Protein AF-A0A963A2H8-F1 (afdb_monomer)

Radius of gyration: 40.2 Å; Cα contacts (8 Å, |Δi|>4): 1846; chains: 1; bounding box: 134×73×92 Å

Sequence (1102 aa):
MDSRSAWASALVEAYAADCPEALELALLLSPAVRLESALIRAMRLELLPGSGPWIESRLWYSPLVKSRNVASILLHQAVAEYLRDELSDRWRDSAQRSRLRTARMLMAEVHKNLSPALFLEEQVVWAAIAGDLDEINRELAPAVKALLQSNDRPGLASWAGQALLRLPENAFETEAGQALRLIAQGADESAVATSSSPDQVRDMTQLLSELPLVRIGVARRGSQLQLGTLSPSAPHLIPVPDTDPRLVDLQWEENGLVRRRRLSIPVGGRAETMVGTASIVLRNALGAAFQVPEFGRWAGGEADWIDLSIEVSRADRRIGFVWSHQGSQLVRRQIEYPEKALDLLFPSHFPSGFQEFDDFDRLMRFHETLSEGPPKSADLRLRLDPTVRRLPWEWLLFKSGLATRMVRVEGEGQRRWSSTAAEAIPNRALVAGFGAAPGDSVELVVKQLGEAGFEVALFAGGGGSDLFKRLYEEPWRFLHLSEHQNEVRAAQKQRAQTQSGDVSLRSRLILDEKHALGLKDLLQLRVPPELVVIHSWRTAGQGFADEWGYGLTQAGVAVVLVNDWFVEQPVANCFFDNFYQALRAGSTAAEAVVIARLETELKYPKLHSWAAFQLYGDGDYRLETPGESTVAEPAQRPTADPYGTLAITKLEARQVPEPGLYRLRTLPEFQLLPVTWEALTGDEPILLLIHAMASSTAAQFSDLWSARFRPQWQQISAYYGEHIYCFEHWGLSKTPVENALQLARALPRKARIHLLTLSSGGLMAELLCRAQRIVGPPIDAADLQALSGEQQQLLRQLGELLAQRQWSIDRFIRVACPLRGTNYPMRSKQLLGGVANVLRIVGGAINNVTLRLFEAIADPMKVPGLRAVDPGSPLIALLNRSDVVLDGDLSIVSGTFRADSLKGKLTAKFSGWMLENDNDLVVPTASMLGGSARRRGARCVHFEGGQINHFSYFSQADVVRTIVDRLLSDKAGPVWVPLPDERKPPPELVVLYAADPDDTDLVDQCAATLAPLENAGAVRLRFIASEQLDAPESRRSFATATLLVILVNAQLFDTKAALDELALLLPRSEAQGVHVLVVLDGDSGVDFPGSDDRIVQLTSSG

Nearest PDB structures (foldseek):
  8tl0-assembly1_C  TM=4.094E-01  e=6.162E-06  Haliangium ochraceum
  6nk7-assembly1_E  TM=7.023E-01  e=8.698E-01  Chikungunya virus
  6jo8-assembly3_E  TM=6.700E-01  e=1.298E+00  Chikungunya virus
  7wc2-assembly1_E  TM=5.816E-01  e=7.486E-01  Getah virus

Secondary structure (DSSP, 8-state):
--HHHHHHHHHHHHHHHH-HHHHHHHHHHTT-SSEEHHHHHHHHHHH-TTS-THHHHHHHTSTTEEEE-SSEEEE-HHHHHHHHHHHHHHHHSHHHHHHHHHHHHHHHHHTTTS-HHHHHHHHHHHHHHHT-HHHHHHHHHHHHHHHHH-TT-HHHHHHHHHHTTTS-GGGGGSHHHHHHHHHHH---TTS-SS---HHHHHHHHHHHTTSPEEEEEEEEETTEEEEES--TT-SEEEEEE--SSEEEEEEEEETTEEEEEEEEE-TT-EEEEE--SS-EEEEETTS-EEEEPPGGGTSS-----EEEEEEE-SS-TTEEEEEEEETTEEEEEEEEPPTTHHHHH--SS--SSTT-HHHHHHHHHHHHHTTT-S-TT--EEEEE-TTTTTS-HHHHHHHTT--S-EEE--SS---PPPGGGGGGS-SEEEEEEESSS--HHHHHHHHHHHHTT-EEEEEES--HHHHHHHHHHS--SEEEEEE-HHHHHHHHHHHHHS----GGGTTEEE-SSS-EEEHHHHTT-SS--SEEEEE----TTS-HHHHHHHHHHHTT-SEEEEESS---HHHHHHHHHHHHHHHHTT--HHHHHHHHHHHHHHH-TT--GGGGEEEEE-TT---PPTT--S------------TTHHHHHHHHHHH-SS-EEEEEE-SSS-EEEE-------SSPEEEEEEPPTT--HHHHHGGGGSTTTHHHHHHHHHHHTT-EEEEE--TTTS-HHHHHHHHHHHSPTT-EEEEEEETTHHHHHHHHHGGGBSSS-SS-HHHHHHS-THHHHHHHHHHHHHHHH--EEEEEEEES--TT-------TTTHHHHHHHHHHHH-TT-S---HHHHHHHSSGGGSHHHHTTSTT-HHHHHHT-TT-EE-S-EEEEEEEE---SHHHHHHHHHH-SS-SS-BSSSSBGGGGG-SSEETT--EEEEEEETT-STTTGGG-HHHHHHHHHHHH-SSPPTT-EEPP-TTSPPPEEEEEE---TT-HHHHHHHHHHHHHHHHTTS-EEEEEEGGG-S-HHHHHHTTT-SEEEEEES--TTTHHHHHHHHHHHS---TTS-EEE-----S----PPPP--TT-----TT-

Mean predicted aligned error: 23.07 Å

pLDDT: mean 70.12, std 19.98, range [23.11, 98.12]

Solvent-accessible surface area (backbone atoms only — not comparable to full-atom values): 61128 Å² total; per-residue (Å²): 133,57,78,62,54,58,51,28,52,53,51,50,54,56,44,40,76,75,39,51,70,33,43,54,53,48,38,74,48,33,57,52,92,64,44,32,64,66,53,56,50,48,52,38,59,73,77,37,68,90,59,63,78,64,38,59,56,49,44,72,71,30,89,61,42,67,48,74,62,99,64,36,39,34,62,31,65,55,45,28,50,56,30,38,55,54,47,24,59,42,45,69,37,76,87,45,32,62,60,52,51,51,47,54,51,53,50,49,64,71,42,67,82,49,58,72,69,59,44,47,50,34,52,38,38,51,23,49,37,68,68,37,59,66,56,31,28,62,67,38,35,63,55,42,49,48,57,73,74,39,100,81,50,45,48,54,53,57,42,38,43,53,41,66,78,68,56,57,74,71,47,46,77,25,70,31,29,40,50,38,47,56,71,41,57,78,73,76,98,80,80,84,87,73,88,76,57,78,67,60,57,54,56,52,27,56,65,47,49,74,44,63,68,41,74,29,27,42,46,52,62,71,40,32,42,36,36,23,66,60,64,86,85,45,87,39,70,47,72,26,45,69,44,85,52,26,50,35,38,37,34,34,48,56,97,94,40,82,45,74,49,78,43,66,22,46,80,87,28,64,35,74,47,82,52,53,56,44,47,33,39,37,22,28,72,70,68,54,61,47,59,46,75,35,45,90,57,55,80,82,50,78,84,76,62,29,50,40,34,43,41,64,38,90,89,45,76,42,38,33,36,43,34,40,54,62,81,97,42,79,46,79,42,82,42,79,47,55,97,55,48,59,70,69,74,53,50,95,61,43,69,83,58,102,73,57,69,70,62,52,57,54,54,49,56,53,47,65,73,47,73,86,54,77,69,78,70,54,36,35,33,40,30,59,33,84,89,57,54,63,53,61,56,72,40,54,44,35,74,73,57,39,80,46,39,50,23,38,46,94,71,87,80,76,78,74,81,58,72,85,63,57,82,78,53,57,65,26,27,40,40,35,31,30,34,96,60,62,53,78,54,57,59,51,47,48,52,54,44,40,77,56,69,31,54,61,48,79,43,59,56,68,59,37,72,56,52,53,49,58,61,72,70,53,69,37,37,29,39,39,43,34,49,38,66,66,54,51,51,50,54,52,56,54,48,77,72,41,96,68,86,64,68,75,64,74,65,29,50,65,34,49,102,87,32,64,53,39,62,72,60,64,72,64,42,95,50,63,28,47,37,40,38,41,45,47,73,39,52,34,64,72,46,45,27,57,53,47,28,52,52,40,35,76,66,58,22,40,27,26,40,26,32,36,21,51,50,56,67,72,52,46,40,47,25,50,55,42,25,51,52,29,26,70,70,55,32,26,51,17,51,10,49,44,49,12,48,53,56,34,36,54,77,32,76,90,55,70,42,71,47,29,57,44,43,21,41,49,41,77,45,56,67,82,59,96,86,80,86,73,98,68,79,90,72,81,71,83,76,70,83,60,82,36,51,65,43,40,44,58,52,39,38,70,66,32,71,70,64,43,63,25,33,58,40,66,71,99,52,78,46,79,37,81,66,72,86,65,82,76,87,62,94,63,55,32,38,38,38,28,42,35,53,75,37,28,59,69,67,67,49,43,48,43,66,27,88,90,31,35,73,63,34,51,52,52,44,68,73,38,52,85,38,31,32,34,49,36,56,59,35,39,64,33,36,53,58,57,54,34,38,54,51,61,70,71,51,65,68,57,37,37,34,30,40,42,22,34,24,59,25,29,57,23,50,54,59,60,47,26,50,35,34,73,77,69,61,51,54,47,74,68,58,42,66,54,39,64,72,69,60,22,53,47,45,50,54,34,26,57,48,38,69,71,32,61,52,43,54,66,38,35,40,35,31,51,19,40,36,53,18,39,90,75,79,92,52,88,82,58,54,68,62,51,56,55,45,50,57,62,70,46,35,99,80,71,82,64,71,49,70,58,46,51,59,38,56,74,42,47,75,74,28,45,24,52,28,49,36,26,53,85,19,48,61,27,52,57,46,44,36,85,90,44,43,23,66,43,44,41,38,31,43,34,38,26,47,32,64,82,39,78,69,19,43,49,52,52,66,76,58,75,78,67,76,94,55,68,17,15,80,74,38,41,32,77,14,35,72,50,46,53,45,30,78,85,47,36,26,34,34,80,44,74,31,56,71,36,33,78,88,31,51,54,72,32,70,69,51,42,50,54,50,50,53,47,74,76,38,95,61,77,57,90,75,50,39,77,50,81,69,81,86,58,71,48,30,36,38,38,35,38,30,49,80,50,88,86,47,54,66,57,53,52,51,49,49,65,62,47,42,64,45,38,76,68,56,63,32,39,78,44,80,43,48,47,82,75,53,94,47,74,68,61,48,62,73,44,75,81,45,50,31,37,41,31,42,41,79,60,57,83,82,68,42,54,65,55,47,56,49,48,69,68,61,56,81,91,58,91,87,57,51,68,46,45,38,45,43,47,83,51,93,71,92,74,84,78,85,83,88,58,100,48,61,49,81,42,43,86,88,106

Structure (mmCIF, N/CA/C/O backbone):
data_AF-A0A963A2H8-F1
#
_entry.id   AF-A0A963A2H8-F1
#
loop_
_atom_site.group_PDB
_atom_site.id
_atom_site.type_symbol
_atom_site.label_atom_id
_atom_site.label_alt_id
_atom_site.label_comp_id
_atom_site.label_asym_id
_atom_site.label_entity_id
_atom_site.label_seq_id
_atom_site.pdbx_PDB_ins_code
_atom_site.Cartn_x
_atom_site.Cartn_y
_atom_site.Cartn_z
_atom_site.occupancy
_atom_site.B_iso_or_equiv
_atom_site.auth_seq_id
_atom_site.auth_comp_id
_atom_site.auth_asym_id
_atom_site.auth_atom_id
_atom_site.pdbx_PDB_model_num
ATOM 1 N N . MET A 1 1 ? -2.922 41.765 8.986 1.00 43.44 1 MET A N 1
ATOM 2 C CA . MET A 1 1 ? -3.018 40.815 10.111 1.00 43.44 1 MET A CA 1
ATOM 3 C C . MET A 1 1 ? -4.083 39.798 9.774 1.00 43.44 1 MET A C 1
ATOM 5 O O . MET A 1 1 ? -5.186 40.192 9.413 1.00 43.44 1 MET A O 1
ATOM 9 N N . ASP A 1 2 ? -3.719 38.521 9.798 1.00 56.72 2 ASP A N 1
ATOM 10 C CA . ASP A 1 2 ? -4.618 37.417 9.474 1.00 56.72 2 ASP A CA 1
ATOM 11 C C . ASP A 1 2 ? -5.727 37.293 10.539 1.00 56.72 2 ASP A C 1
ATOM 13 O O . ASP A 1 2 ? -5.481 37.509 11.728 1.00 56.72 2 ASP A O 1
ATOM 17 N N . SER A 1 3 ? -6.953 36.955 10.133 1.00 62.19 3 SER A N 1
ATOM 18 C CA . SER A 1 3 ? -8.144 36.936 11.012 1.00 62.19 3 SER A CA 1
ATOM 19 C C . SER A 1 3 ? -7.983 36.042 12.255 1.00 62.19 3 SER A C 1
ATOM 21 O O . SER A 1 3 ? -8.581 36.301 13.300 1.00 62.19 3 SER A O 1
ATOM 23 N N . ARG A 1 4 ? -7.128 35.014 12.163 1.00 66.25 4 ARG A N 1
ATOM 24 C CA . ARG A 1 4 ? -6.792 34.092 13.260 1.00 66.25 4 ARG A CA 1
ATOM 25 C C . ARG A 1 4 ? -5.869 34.705 14.315 1.00 66.25 4 ARG A C 1
ATOM 27 O O . ARG A 1 4 ? -6.053 34.424 15.495 1.00 66.25 4 ARG A O 1
ATOM 34 N N . SER A 1 5 ? -4.915 35.539 13.904 1.00 73.25 5 SER A N 1
ATOM 35 C CA . SER A 1 5 ? -3.962 36.199 14.809 1.00 73.25 5 SER A CA 1
ATOM 36 C C . SER A 1 5 ? -4.667 37.253 15.673 1.00 73.25 5 SER A C 1
ATOM 38 O O . SER A 1 5 ? -4.484 37.284 16.887 1.00 73.25 5 SER A O 1
ATOM 40 N N . ALA A 1 6 ? -5.584 38.024 15.076 1.00 79.50 6 ALA A N 1
ATOM 41 C CA . ALA A 1 6 ? -6.393 39.007 15.799 1.00 79.50 6 ALA A CA 1
ATOM 42 C C . ALA A 1 6 ? -7.320 38.365 16.850 1.00 79.50 6 ALA A C 1
ATOM 44 O O . ALA A 1 6 ? -7.476 38.893 17.948 1.00 79.50 6 ALA A O 1
ATOM 45 N N . TRP A 1 7 ? -7.908 37.202 16.543 1.00 90.44 7 TRP A N 1
ATOM 46 C CA . TRP A 1 7 ? -8.712 36.445 17.508 1.00 90.44 7 TRP A CA 1
ATOM 47 C C . TRP A 1 7 ? -7.876 35.920 18.682 1.00 90.44 7 TRP A C 1
ATOM 49 O O . TRP A 1 7 ? -8.311 36.023 19.827 1.00 90.44 7 TRP A O 1
ATOM 59 N N . ALA A 1 8 ? -6.689 35.368 18.408 1.00 88.44 8 ALA A N 1
ATOM 60 C CA . ALA A 1 8 ? -5.819 34.822 19.446 1.00 88.44 8 ALA A CA 1
ATOM 61 C C . ALA A 1 8 ? -5.324 35.918 20.399 1.00 88.44 8 ALA A C 1
ATOM 63 O O . ALA A 1 8 ? -5.424 35.745 21.611 1.00 88.44 8 ALA A O 1
ATOM 64 N N . SER A 1 9 ? -4.882 37.056 19.856 1.00 88.81 9 SER A N 1
ATOM 65 C CA . SER A 1 9 ? -4.494 38.240 20.633 1.00 88.81 9 SER A CA 1
ATOM 66 C C . SER A 1 9 ? -5.645 38.732 21.517 1.00 88.81 9 SER A C 1
ATOM 68 O O . SER A 1 9 ? -5.486 38.792 22.734 1.00 88.81 9 SER A O 1
ATOM 70 N N . ALA A 1 10 ? -6.842 38.947 20.957 1.00 89.12 10 ALA A N 1
ATOM 71 C CA . ALA A 1 10 ? -8.003 39.391 21.734 1.00 89.12 10 ALA A CA 1
ATOM 72 C C . ALA A 1 10 ? -8.410 38.392 22.833 1.00 89.12 10 ALA A C 1
ATOM 74 O O . ALA A 1 10 ? -8.820 38.787 23.925 1.00 89.12 10 ALA A O 1
ATOM 75 N N . LEU A 1 11 ? -8.296 37.087 22.563 1.00 91.12 11 LEU A N 1
ATOM 76 C CA . LEU A 1 11 ? -8.595 36.046 23.542 1.00 91.12 11 LEU A CA 1
ATOM 77 C C . LEU A 1 11 ? -7.567 36.013 24.679 1.00 91.12 11 LEU A C 1
ATOM 79 O O . LEU A 1 11 ? -7.945 35.856 25.841 1.00 91.12 11 LEU A O 1
ATOM 83 N N . VAL A 1 12 ? -6.283 36.156 24.347 1.00 92.81 12 VAL A N 1
ATOM 84 C CA . VAL A 1 12 ? -5.193 36.213 25.324 1.00 92.81 12 VAL A CA 1
ATOM 85 C C . VAL A 1 12 ? -5.317 37.465 26.187 1.00 92.81 12 VAL A C 1
ATOM 87 O O . VAL A 1 12 ? -5.252 37.344 27.404 1.00 92.81 12 VAL A O 1
ATOM 90 N N . GLU A 1 13 ? -5.590 38.631 25.601 1.00 90.50 13 GLU A N 1
ATOM 91 C CA . GLU A 1 13 ? -5.810 39.888 26.332 1.00 90.50 13 GLU A CA 1
ATOM 92 C C . GLU A 1 13 ? -7.027 39.812 27.265 1.00 90.50 13 GLU A C 1
ATOM 94 O O . GLU A 1 13 ? -6.946 40.194 28.435 1.00 90.50 13 GLU A O 1
ATOM 99 N N . ALA A 1 14 ? -8.144 39.252 26.788 1.00 88.06 14 ALA A N 1
ATOM 100 C CA . ALA A 1 14 ? -9.333 39.045 27.611 1.00 88.06 14 ALA A CA 1
ATOM 101 C C . ALA A 1 14 ? -9.063 38.088 28.783 1.00 88.06 14 ALA A C 1
ATOM 103 O O . ALA A 1 14 ? -9.535 38.316 29.897 1.00 88.06 14 ALA A O 1
ATOM 104 N N . TYR A 1 15 ? -8.283 37.028 28.552 1.00 90.44 15 TYR A N 1
ATOM 105 C CA . TYR A 1 15 ? -7.904 36.086 29.604 1.00 90.44 15 TYR A CA 1
ATOM 106 C C . TYR A 1 15 ? -6.862 36.675 30.572 1.00 90.44 15 TYR A C 1
ATOM 108 O O . TYR A 1 15 ? -6.926 36.403 31.771 1.00 90.44 15 TYR A O 1
ATOM 116 N N . ALA A 1 16 ? -5.953 37.528 30.086 1.00 89.00 16 ALA A N 1
ATOM 117 C CA . ALA A 1 16 ? -4.972 38.254 30.895 1.00 89.00 16 ALA A CA 1
ATOM 118 C C . ALA A 1 16 ? -5.648 39.147 31.941 1.00 89.00 16 ALA A C 1
ATOM 120 O O . ALA A 1 16 ? -5.208 39.195 33.089 1.00 89.00 16 ALA A O 1
ATOM 121 N N . ALA A 1 17 ? -6.731 39.826 31.546 1.00 86.69 17 ALA A N 1
ATOM 122 C CA . ALA A 1 17 ? -7.501 40.703 32.423 1.00 86.69 17 ALA A CA 1
ATOM 123 C C . ALA A 1 17 ? -8.243 39.942 33.539 1.00 86.69 17 ALA A C 1
ATOM 125 O O . ALA A 1 17 ? -8.457 40.495 34.616 1.00 86.69 17 ALA A O 1
ATOM 126 N N . ASP A 1 18 ? -8.626 38.686 33.293 1.00 86.56 18 ASP A N 1
ATOM 127 C CA . ASP A 1 18 ? -9.339 37.836 34.255 1.00 86.56 18 ASP A CA 1
ATOM 128 C C . ASP A 1 18 ? -8.383 37.084 35.196 1.00 86.56 18 ASP A C 1
ATOM 130 O O . ASP A 1 18 ? -8.600 37.035 36.407 1.00 86.56 18 ASP A O 1
ATOM 134 N N . CYS A 1 19 ? -7.315 36.479 34.665 1.00 87.19 19 CYS A N 1
ATOM 135 C CA . CYS A 1 19 ? -6.387 35.682 35.466 1.00 87.19 19 CYS A CA 1
ATOM 136 C C . CYS A 1 19 ? -4.940 35.738 34.934 1.00 87.19 19 CYS A C 1
ATOM 138 O O . CYS A 1 19 ? -4.497 34.815 34.239 1.00 87.19 19 CYS A O 1
ATOM 140 N N . PRO A 1 20 ? -4.160 36.773 35.305 1.00 89.88 20 PRO A N 1
ATOM 141 C CA . PRO A 1 20 ? -2.800 36.963 34.794 1.00 89.88 20 PRO A CA 1
ATOM 142 C C . PRO A 1 20 ? -1.844 35.835 35.214 1.00 89.88 20 PRO A C 1
ATOM 144 O O . PRO A 1 20 ? -0.957 35.452 34.457 1.00 89.88 20 PRO A O 1
ATOM 147 N N . GLU A 1 21 ? -2.053 35.232 36.386 1.00 89.00 21 GLU A N 1
ATOM 148 C CA . GLU A 1 21 ? -1.226 34.131 36.899 1.00 89.00 21 GLU A CA 1
ATOM 149 C C . GLU A 1 21 ? -1.418 32.828 36.104 1.00 89.00 21 GLU A C 1
ATOM 151 O O . GLU A 1 21 ? -0.457 32.103 35.843 1.00 89.00 21 GLU A O 1
ATOM 156 N N . ALA A 1 22 ? -2.652 32.528 35.683 1.00 90.25 22 ALA A N 1
ATOM 157 C CA . ALA A 1 22 ? -2.928 31.371 34.833 1.00 90.25 22 ALA A CA 1
ATOM 158 C C . ALA A 1 22 ? -2.451 31.599 33.391 1.00 90.25 22 ALA A C 1
ATOM 160 O O . ALA A 1 22 ? -2.095 30.635 32.712 1.00 90.25 22 ALA A O 1
ATOM 161 N N . LEU A 1 23 ? -2.425 32.855 32.932 1.00 94.12 23 LEU A N 1
ATOM 162 C CA . LEU A 1 23 ? -1.832 33.212 31.648 1.00 94.12 23 LEU A CA 1
ATOM 163 C C . LEU A 1 23 ? -0.307 33.063 31.668 1.00 94.12 23 LEU A C 1
ATOM 165 O O . LEU A 1 23 ? 0.247 32.490 30.738 1.00 94.12 23 LEU A O 1
ATOM 169 N N . GLU A 1 24 ? 0.364 33.488 32.739 1.00 94.12 24 GLU A N 1
ATOM 170 C CA . GLU A 1 24 ? 1.809 33.283 32.912 1.00 94.12 24 GLU A CA 1
ATOM 171 C C . GLU A 1 24 ? 2.165 31.784 32.912 1.00 94.12 24 GLU A C 1
ATOM 173 O O . GLU A 1 24 ? 3.164 31.372 32.323 1.00 94.12 24 GLU A O 1
ATOM 178 N N . LEU A 1 25 ? 1.315 30.936 33.503 1.00 95.25 25 LEU A N 1
ATOM 179 C CA . LEU A 1 25 ? 1.466 29.482 33.416 1.00 95.25 25 LEU A CA 1
ATOM 180 C C . LEU A 1 25 ? 1.264 28.967 31.979 1.00 95.25 25 LEU A C 1
ATOM 182 O O . LEU A 1 25 ? 2.041 28.133 31.521 1.00 95.25 25 LEU A O 1
ATOM 186 N N . ALA A 1 26 ? 0.261 29.469 31.250 1.00 95.56 26 ALA A N 1
ATOM 187 C CA . ALA A 1 26 ? 0.033 29.116 29.846 1.00 95.56 26 ALA A CA 1
ATOM 188 C C . ALA A 1 26 ? 1.203 29.535 28.941 1.00 95.56 26 ALA A C 1
ATOM 190 O O . ALA A 1 26 ? 1.585 28.779 28.049 1.00 95.56 26 ALA A O 1
ATOM 191 N N . LEU A 1 27 ? 1.788 30.708 29.204 1.00 95.38 27 LEU A N 1
ATOM 192 C CA . LEU A 1 27 ? 2.953 31.242 28.508 1.00 95.38 27 LEU A CA 1
ATOM 193 C C . LEU A 1 27 ? 4.127 30.260 28.613 1.00 95.38 27 LEU A C 1
ATOM 195 O O . LEU A 1 27 ? 4.607 29.783 27.589 1.00 95.38 27 LEU A O 1
ATOM 199 N N . LEU A 1 28 ? 4.515 29.879 29.836 1.00 95.19 28 LEU A N 1
ATOM 200 C CA . LEU A 1 28 ? 5.621 28.943 30.104 1.00 95.19 28 LEU A CA 1
ATOM 201 C C . LEU A 1 28 ? 5.400 27.543 29.506 1.00 95.19 28 LEU A C 1
ATOM 203 O O . LEU A 1 28 ? 6.358 26.826 29.222 1.00 95.19 28 LEU A O 1
ATOM 207 N N . LEU A 1 29 ? 4.140 27.153 29.322 1.00 95.69 29 LEU A N 1
ATOM 208 C CA . LEU A 1 29 ? 3.729 25.860 28.780 1.00 95.69 29 LEU A CA 1
ATOM 209 C C . LEU A 1 29 ? 3.555 25.857 27.252 1.00 95.69 29 LEU A C 1
ATOM 211 O O . LEU A 1 29 ? 3.497 24.785 26.653 1.00 95.69 29 LEU A O 1
ATOM 215 N N . SER A 1 30 ? 3.494 27.024 26.606 1.00 94.69 30 SER A N 1
ATOM 216 C CA . SER A 1 30 ? 3.253 27.155 25.161 1.00 94.69 30 SER A CA 1
ATOM 217 C C . SER A 1 30 ? 4.242 26.416 24.233 1.00 94.69 30 SER A C 1
ATOM 219 O O . SER A 1 30 ? 3.829 26.058 23.121 1.00 94.69 30 SER A O 1
ATOM 221 N N . PRO A 1 31 ? 5.502 26.117 24.628 1.00 94.00 31 PRO A N 1
ATOM 222 C CA . PRO A 1 31 ? 6.410 25.313 23.803 1.00 94.00 31 PRO A CA 1
ATOM 223 C C . PRO A 1 31 ? 6.055 23.822 23.725 1.00 94.00 31 PRO A C 1
ATOM 225 O O . PRO A 1 31 ? 6.492 23.150 22.795 1.00 94.00 31 PRO A O 1
ATOM 228 N N . ALA A 1 32 ? 5.265 23.302 24.669 1.00 91.12 32 ALA A N 1
ATOM 229 C CA . ALA A 1 32 ? 4.983 21.874 24.767 1.00 91.12 32 ALA A CA 1
ATOM 230 C C . ALA A 1 32 ? 4.028 21.379 23.669 1.00 91.12 32 ALA A C 1
ATOM 232 O O . ALA A 1 32 ? 3.072 22.064 23.288 1.00 91.12 32 ALA A O 1
ATOM 233 N N . VAL A 1 33 ? 4.228 20.139 23.212 1.00 85.31 33 VAL A N 1
ATOM 234 C CA . VAL A 1 33 ? 3.329 19.488 22.236 1.00 85.31 33 VAL A CA 1
ATOM 235 C C . VAL A 1 33 ? 2.021 19.000 22.869 1.00 85.31 33 VAL A C 1
ATOM 237 O O . VAL A 1 33 ? 1.014 18.821 22.177 1.00 85.31 33 VAL A O 1
ATOM 240 N N . ARG A 1 34 ? 2.023 18.779 24.188 1.00 84.88 34 ARG A N 1
ATOM 241 C CA . ARG A 1 34 ? 0.884 18.342 25.000 1.00 84.88 34 ARG A CA 1
ATOM 242 C C . ARG A 1 34 ? 1.064 18.835 26.436 1.00 84.88 34 ARG A C 1
ATOM 244 O O . ARG A 1 34 ? 2.189 18.958 26.898 1.00 84.88 34 ARG A O 1
ATOM 251 N N . LEU A 1 35 ? -0.044 19.135 27.120 1.00 91.19 35 LEU A N 1
ATOM 252 C CA . LEU A 1 35 ? -0.031 19.634 28.497 1.00 91.19 35 LEU A CA 1
ATOM 253 C C . LEU A 1 35 ? -0.692 18.638 29.455 1.00 91.19 35 LEU A C 1
ATOM 255 O O . LEU A 1 35 ? -1.909 18.656 29.650 1.00 91.19 35 LEU A O 1
ATOM 259 N N . GLU A 1 36 ? 0.102 17.755 30.049 1.00 90.56 36 GLU A N 1
ATOM 260 C CA . GLU A 1 36 ? -0.312 16.829 31.101 1.00 90.56 36 GLU A CA 1
ATOM 261 C C . GLU A 1 36 ? -0.424 17.531 32.454 1.00 90.56 36 GLU A C 1
ATOM 263 O O . GLU A 1 36 ? 0.315 18.469 32.761 1.00 90.56 36 GLU A O 1
ATOM 268 N N . SER A 1 37 ? -1.279 17.003 33.333 1.00 89.94 37 SER A N 1
ATOM 269 C CA . SER A 1 37 ? -1.404 17.500 34.710 1.00 89.94 37 SER A CA 1
ATOM 270 C C . SER A 1 37 ? -0.058 17.531 35.447 1.00 89.94 37 SER A C 1
ATOM 272 O O . SER A 1 37 ? 0.183 18.441 36.235 1.00 89.94 37 SER A O 1
ATOM 274 N N . ALA A 1 38 ? 0.836 16.575 35.163 1.00 90.00 38 ALA A N 1
ATOM 275 C CA . ALA A 1 38 ? 2.179 16.521 35.739 1.00 90.00 38 ALA A CA 1
ATOM 276 C C . ALA A 1 38 ? 3.066 17.693 35.284 1.00 90.00 38 ALA A C 1
ATOM 278 O O . ALA A 1 38 ? 3.692 18.329 36.129 1.00 90.00 38 ALA A O 1
ATOM 279 N N . LEU A 1 39 ? 3.076 18.020 33.986 1.00 94.38 39 LEU A N 1
ATOM 280 C CA . LEU A 1 39 ? 3.848 19.146 33.454 1.00 94.38 39 LEU A CA 1
ATOM 281 C C . LEU A 1 39 ? 3.300 20.481 33.969 1.00 94.38 39 LEU A C 1
ATOM 283 O O . LEU A 1 39 ? 4.063 21.322 34.436 1.00 94.38 39 LEU A O 1
ATOM 287 N N . ILE A 1 40 ? 1.975 20.650 33.948 1.00 94.56 40 ILE A N 1
ATOM 288 C CA . ILE A 1 40 ? 1.304 21.858 34.451 1.00 94.56 40 ILE A CA 1
ATOM 289 C C . ILE A 1 40 ? 1.648 22.080 35.932 1.00 94.56 40 ILE A C 1
ATOM 291 O O . ILE A 1 40 ? 2.029 23.182 36.333 1.00 94.56 40 ILE A O 1
ATOM 295 N N . ARG A 1 41 ? 1.560 21.017 36.743 1.00 93.31 41 ARG A N 1
ATOM 296 C CA . ARG A 1 41 ? 1.894 21.038 38.173 1.00 93.31 41 ARG A CA 1
ATOM 297 C C . ARG A 1 41 ? 3.364 21.363 38.407 1.00 93.31 41 ARG A C 1
ATOM 299 O O . ARG A 1 41 ? 3.655 22.189 39.270 1.00 93.31 41 ARG A O 1
ATOM 306 N N . ALA A 1 42 ? 4.270 20.723 37.668 1.00 94.44 42 ALA A N 1
ATOM 307 C CA . ALA A 1 42 ? 5.705 20.948 37.787 1.00 94.44 42 ALA A CA 1
ATOM 308 C C . ALA A 1 42 ? 6.053 22.404 37.453 1.00 94.44 42 ALA A C 1
ATOM 310 O O . ALA A 1 42 ? 6.685 23.083 38.260 1.00 94.44 42 ALA A O 1
ATOM 311 N N . MET A 1 43 ? 5.562 22.910 36.317 1.00 95.62 43 MET A N 1
ATOM 312 C CA . MET A 1 43 ? 5.825 24.278 35.868 1.00 95.62 43 MET A CA 1
ATOM 313 C C . MET A 1 43 ? 5.306 25.312 36.871 1.00 95.62 43 MET A C 1
ATOM 315 O O . MET A 1 43 ? 6.000 26.283 37.177 1.00 95.62 43 MET A O 1
ATOM 319 N N . ARG A 1 44 ? 4.122 25.075 37.456 1.00 95.44 44 ARG A N 1
ATOM 320 C CA . ARG A 1 44 ? 3.590 25.928 38.523 1.00 95.44 44 ARG A CA 1
ATOM 321 C C . ARG A 1 44 ? 4.474 25.906 39.768 1.00 95.44 44 ARG A C 1
ATOM 323 O O . ARG A 1 44 ? 4.801 26.965 40.290 1.00 95.44 44 ARG A O 1
ATOM 330 N N . LEU A 1 45 ? 4.808 24.721 40.279 1.00 94.56 45 LEU A N 1
ATOM 331 C CA . LEU A 1 45 ? 5.557 24.589 41.531 1.00 94.56 45 LEU A CA 1
ATOM 332 C C . LEU A 1 45 ? 6.934 25.249 41.446 1.00 94.56 45 LEU A C 1
ATOM 334 O O . LEU A 1 45 ? 7.332 25.919 42.395 1.00 94.56 45 LEU A O 1
ATOM 338 N N . GLU A 1 46 ? 7.616 25.087 40.315 1.00 94.88 46 GLU A N 1
ATOM 339 C CA . GLU A 1 46 ? 8.990 25.557 40.149 1.00 94.88 46 GLU A CA 1
ATOM 340 C C . GLU A 1 46 ? 9.062 27.045 39.780 1.00 94.88 46 GLU A C 1
ATOM 342 O O . GLU A 1 46 ? 9.861 27.796 40.335 1.00 94.88 46 GLU A O 1
ATOM 347 N N . LEU A 1 47 ? 8.217 27.503 38.850 1.00 93.62 47 LEU A N 1
ATOM 348 C CA . LEU A 1 47 ? 8.342 28.846 38.266 1.00 93.62 47 LEU A CA 1
ATOM 349 C C . LEU A 1 47 ? 7.294 29.842 38.758 1.00 93.62 47 LEU A C 1
ATOM 351 O O . LEU A 1 47 ? 7.418 31.038 38.475 1.00 93.62 47 LEU A O 1
ATOM 355 N N . LEU A 1 48 ? 6.274 29.366 39.476 1.00 92.00 48 LEU A N 1
ATOM 356 C CA . LEU A 1 48 ? 5.200 30.161 40.073 1.00 92.00 48 LEU A CA 1
ATOM 357 C C . LEU A 1 48 ? 4.895 29.698 41.517 1.00 92.00 48 LEU A C 1
ATOM 359 O O . LEU A 1 48 ? 3.729 29.445 41.841 1.00 92.00 48 LEU A O 1
ATOM 363 N N . PRO A 1 49 ? 5.891 29.598 42.421 1.00 84.56 49 PRO A N 1
ATOM 364 C CA . PRO A 1 49 ? 5.710 29.001 43.751 1.00 84.56 49 PRO A CA 1
ATOM 365 C C . PRO A 1 49 ? 4.693 29.740 44.640 1.00 84.56 49 PRO A C 1
ATOM 367 O O . PRO A 1 49 ? 4.116 29.135 45.541 1.00 84.56 49 PRO A O 1
ATOM 370 N N . GLY A 1 50 ? 4.431 31.027 44.375 1.00 82.62 50 GLY A N 1
ATOM 371 C CA . GLY A 1 50 ? 3.413 31.828 45.069 1.00 82.62 50 GLY A CA 1
ATOM 372 C C . GLY A 1 50 ? 1.976 31.637 44.564 1.00 82.62 50 GLY A C 1
ATOM 373 O O . GLY A 1 50 ? 1.049 32.168 45.167 1.00 82.62 50 GLY A O 1
ATOM 374 N N . SER A 1 51 ? 1.773 30.889 43.475 1.00 88.94 51 SER A N 1
ATOM 375 C CA . SER A 1 51 ? 0.453 30.695 42.867 1.00 88.94 51 SER A CA 1
ATOM 376 C C . SER A 1 51 ? -0.311 29.512 43.473 1.00 88.94 51 SER A C 1
ATOM 378 O O . SER A 1 51 ? 0.248 28.444 43.756 1.00 88.94 51 SER A O 1
ATOM 380 N N . GLY A 1 52 ? -1.623 29.680 43.655 1.00 88.75 52 GLY A N 1
ATOM 381 C CA . GLY A 1 52 ? -2.484 28.636 44.211 1.00 88.75 52 GLY A CA 1
ATOM 382 C C . GLY A 1 52 ? -2.753 27.488 43.221 1.00 88.75 52 GLY A C 1
ATOM 383 O O . GLY A 1 52 ? -2.803 27.722 42.017 1.00 88.75 52 GLY A O 1
ATOM 384 N N . PRO A 1 53 ? -3.024 26.247 43.680 1.00 87.88 53 PRO A N 1
ATOM 385 C CA . PRO A 1 53 ? -3.326 25.109 42.794 1.00 87.88 53 PRO A CA 1
ATOM 386 C C . PRO A 1 53 ? -4.531 25.331 41.866 1.00 87.88 53 PRO A C 1
ATOM 388 O O . PRO A 1 53 ? -4.683 24.644 40.859 1.00 87.88 53 PRO A O 1
ATOM 391 N N . TRP A 1 54 ? -5.394 26.291 42.208 1.00 90.62 54 TRP A N 1
ATOM 392 C CA . TRP A 1 54 ? -6.567 26.664 41.428 1.00 90.62 54 TRP A CA 1
ATOM 393 C C . TRP A 1 54 ? -6.211 27.204 40.034 1.00 90.62 54 TRP A C 1
ATOM 395 O O . TRP A 1 54 ? -7.027 27.038 39.127 1.00 90.62 54 TRP A O 1
ATOM 405 N N . ILE A 1 55 ? -5.008 27.763 39.816 1.00 93.75 55 ILE A N 1
ATOM 406 C CA . ILE A 1 55 ? -4.605 28.255 38.487 1.00 93.75 55 ILE A CA 1
ATOM 407 C C . ILE A 1 55 ? -4.429 27.119 37.471 1.00 93.75 55 ILE A C 1
ATOM 409 O O . ILE A 1 55 ? -4.672 27.320 36.285 1.00 93.75 55 ILE A O 1
ATOM 413 N N . GLU A 1 56 ? -4.097 25.903 37.926 1.00 93.88 56 GLU A N 1
ATOM 414 C CA . GLU A 1 56 ? -4.022 24.718 37.059 1.00 93.88 56 GLU A CA 1
ATOM 415 C C . GLU A 1 56 ? -5.411 24.369 36.525 1.00 93.88 56 GLU A C 1
ATOM 417 O O . GLU A 1 56 ? -5.588 24.145 35.331 1.00 93.88 56 GLU A O 1
ATOM 422 N N . SER A 1 57 ? -6.417 24.397 37.407 1.00 91.00 57 SER A N 1
ATOM 423 C CA . SER A 1 57 ? -7.816 24.202 37.028 1.00 91.00 57 SER A CA 1
ATOM 424 C C . SER A 1 57 ? -8.319 25.352 36.155 1.00 91.00 57 SER A C 1
ATOM 426 O O . SER A 1 57 ? -9.036 25.111 35.188 1.00 91.00 57 SER A O 1
ATOM 428 N N . ARG A 1 58 ? -7.941 26.602 36.458 1.00 92.38 58 ARG A N 1
ATOM 429 C CA . ARG A 1 58 ? -8.307 27.777 35.651 1.00 92.38 58 ARG A CA 1
ATOM 430 C C . ARG A 1 58 ? -7.797 27.616 34.218 1.00 92.38 58 ARG A C 1
ATOM 432 O O . ARG A 1 58 ? -8.590 27.736 33.292 1.00 92.38 58 ARG A O 1
ATOM 439 N N . LEU A 1 59 ? -6.527 27.236 34.049 1.00 93.69 59 LEU A N 1
ATOM 440 C CA . LEU A 1 59 ? -5.932 26.940 32.746 1.00 93.69 59 LEU A CA 1
ATOM 441 C C . LEU A 1 59 ? -6.621 25.754 32.052 1.00 93.69 59 LEU A C 1
ATOM 443 O O . LEU A 1 59 ? -6.969 25.857 30.877 1.00 93.69 59 LEU A O 1
ATOM 447 N N . TRP A 1 60 ? -6.882 24.661 32.775 1.00 92.00 60 TRP A N 1
ATOM 448 C CA . TRP A 1 60 ? -7.501 23.440 32.236 1.00 92.00 60 TRP A CA 1
ATOM 449 C C . TRP A 1 60 ? -8.886 23.667 31.617 1.00 92.00 60 TRP A C 1
ATOM 451 O O . TRP A 1 60 ? -9.258 23.021 30.632 1.00 92.00 60 TRP A O 1
ATOM 461 N N . TYR A 1 61 ? -9.656 24.592 32.191 1.00 90.81 61 TYR A N 1
ATOM 462 C CA . TYR A 1 61 ? -10.989 24.965 31.714 1.00 90.81 61 TYR A CA 1
ATOM 463 C C . TYR A 1 61 ? -11.016 26.311 30.978 1.00 90.81 61 TYR A C 1
ATOM 465 O O . TYR A 1 61 ? -12.101 26.798 30.656 1.00 90.81 61 TYR A O 1
ATOM 473 N N . SER A 1 62 ? -9.850 26.896 30.696 1.00 92.44 62 SER A N 1
ATOM 474 C CA . SER A 1 62 ? -9.737 28.186 30.017 1.00 92.44 62 SER A CA 1
ATOM 475 C C . SER A 1 62 ? -10.175 28.102 28.552 1.00 92.44 62 SER A C 1
ATOM 477 O O . SER A 1 62 ? -10.067 27.043 27.923 1.00 92.44 62 SER A O 1
ATOM 479 N N . PRO A 1 63 ? -10.606 29.227 27.958 1.00 90.94 63 PRO A N 1
ATOM 480 C CA . PRO A 1 63 ? -10.894 29.285 26.529 1.00 90.94 63 PRO A CA 1
ATOM 481 C C . PRO A 1 63 ? -9.624 29.209 25.659 1.00 90.94 63 PRO A C 1
ATOM 483 O O . PRO A 1 63 ? -9.731 29.051 24.447 1.00 90.94 63 PRO A O 1
ATOM 486 N N . LEU A 1 64 ? -8.424 29.267 26.256 1.00 93.00 64 LEU A N 1
ATOM 487 C CA . LEU A 1 64 ? -7.153 29.037 25.558 1.00 93.00 64 LEU A CA 1
ATOM 488 C C . LEU A 1 64 ? -7.004 27.571 25.102 1.00 93.00 64 LEU A C 1
ATOM 490 O O . LEU A 1 64 ? -6.231 27.277 24.186 1.00 93.00 64 LEU A O 1
ATOM 494 N N . VAL A 1 65 ? -7.748 26.646 25.723 1.00 92.69 65 VAL A N 1
ATOM 495 C CA . VAL A 1 65 ? -7.704 25.201 25.461 1.00 92.69 65 VAL A CA 1
ATOM 496 C C . VAL A 1 65 ? -8.626 24.817 24.301 1.00 92.69 65 VAL A C 1
ATOM 498 O O . VAL A 1 65 ? -9.847 24.905 24.398 1.00 92.69 65 VAL A O 1
ATOM 501 N N . LYS A 1 66 ? -8.036 24.280 23.229 1.00 88.56 66 LYS A N 1
ATOM 502 C CA . LYS A 1 66 ? -8.736 23.741 22.051 1.00 88.56 66 LYS A CA 1
ATOM 503 C C . LYS A 1 66 ? -9.428 22.415 22.337 1.00 88.56 66 LYS A C 1
ATOM 505 O O . LYS A 1 66 ? -10.534 22.162 21.865 1.00 88.56 66 LYS A O 1
ATOM 510 N N . SER A 1 67 ? -8.745 21.527 23.051 1.00 82.50 67 SER A N 1
ATOM 511 C CA . SER A 1 67 ? -9.259 20.198 23.376 1.00 82.50 67 SER A CA 1
ATOM 512 C C . SER A 1 67 ? -8.704 19.713 24.701 1.00 82.50 67 SER A C 1
ATOM 514 O O . SER A 1 67 ? -7.552 19.983 25.035 1.00 82.50 67 SER A O 1
ATOM 516 N N . ARG A 1 68 ? -9.515 18.942 25.422 1.00 87.31 68 ARG A N 1
ATOM 517 C CA . ARG A 1 68 ? -9.162 18.338 26.706 1.00 87.31 68 ARG A CA 1
ATOM 518 C C . ARG A 1 68 ? -9.610 16.886 26.748 1.00 87.31 68 ARG A C 1
ATOM 520 O O . ARG A 1 68 ? -10.674 16.552 26.227 1.00 87.31 68 ARG A O 1
ATOM 527 N N . ASN A 1 69 ? -8.813 16.048 27.389 1.00 77.06 69 ASN A N 1
ATOM 528 C CA . ASN A 1 69 ? -9.195 14.701 27.800 1.00 77.06 69 ASN A CA 1
ATOM 529 C C . ASN A 1 69 ? -8.893 14.535 29.303 1.00 77.06 69 ASN A C 1
ATOM 531 O O . ASN A 1 69 ? -8.613 15.516 29.987 1.00 77.06 69 ASN A O 1
ATOM 535 N N . VAL A 1 70 ? -8.986 13.313 29.829 1.00 73.38 70 VAL A N 1
ATOM 536 C CA . VAL A 1 70 ? -8.780 13.040 31.265 1.00 73.38 70 VAL A CA 1
ATOM 537 C C . VAL A 1 70 ? -7.321 13.249 31.707 1.00 73.38 70 VAL A C 1
ATOM 539 O O . VAL A 1 70 ? -7.078 13.526 32.875 1.00 73.38 70 VAL A O 1
ATOM 542 N N . ALA A 1 71 ? -6.356 13.147 30.792 1.00 71.94 71 ALA A N 1
ATOM 543 C CA . ALA A 1 71 ? -4.923 13.153 31.090 1.00 71.94 71 ALA A CA 1
ATOM 544 C C . ALA A 1 71 ? -4.174 14.414 30.614 1.00 71.94 71 ALA A C 1
ATOM 546 O O . ALA A 1 71 ? -3.094 14.706 31.124 1.00 71.94 71 ALA A O 1
ATOM 547 N N . SER A 1 72 ? -4.714 15.164 29.648 1.00 86.31 72 SER A N 1
ATOM 548 C CA . SER A 1 72 ? -4.026 16.304 29.036 1.00 86.31 72 SER A CA 1
ATOM 549 C C . SER A 1 72 ? -4.964 17.339 28.412 1.00 86.31 72 SER A C 1
ATOM 551 O O . SER A 1 72 ? -6.054 17.002 27.931 1.00 86.31 72 SER A O 1
ATOM 553 N N . ILE A 1 73 ? -4.467 18.568 28.288 1.00 88.19 73 ILE A N 1
ATOM 554 C CA . ILE A 1 73 ? -5.066 19.654 27.502 1.00 88.19 73 ILE A CA 1
ATOM 555 C C . ILE A 1 73 ? -4.163 20.042 26.322 1.00 88.19 73 ILE A C 1
ATOM 557 O O . ILE A 1 73 ? -2.964 19.767 26.315 1.00 88.19 73 ILE A O 1
ATOM 561 N N . LEU A 1 74 ? -4.753 20.671 25.305 1.00 87.81 74 LEU A N 1
ATOM 562 C CA . LEU A 1 74 ? -4.050 21.200 24.137 1.00 87.81 74 LEU A CA 1
ATOM 563 C C . LEU A 1 74 ? -4.516 22.632 23.876 1.00 87.81 74 LEU A C 1
ATOM 565 O O . LEU A 1 74 ? -5.722 22.869 23.775 1.00 87.81 74 LEU A O 1
ATOM 569 N N . LEU A 1 75 ? -3.579 23.573 23.766 1.00 90.38 75 LEU A N 1
ATOM 570 C CA . LEU A 1 75 ? -3.888 24.967 23.453 1.00 90.38 75 LEU A CA 1
ATOM 571 C C . LEU A 1 75 ? -4.341 25.117 21.997 1.00 90.38 75 LEU A C 1
ATOM 573 O O . LEU A 1 75 ? -3.977 24.331 21.119 1.00 90.38 75 LEU A O 1
ATOM 577 N N . HIS A 1 76 ? -5.142 26.143 21.722 1.00 89.88 76 HIS A N 1
ATOM 578 C CA . HIS A 1 76 ? -5.333 26.590 20.347 1.00 89.88 76 HIS A CA 1
ATOM 579 C C . HIS A 1 76 ? -3.979 26.960 19.736 1.00 89.88 76 HIS A C 1
ATOM 581 O O . HIS A 1 76 ? -3.199 27.678 20.348 1.00 89.88 76 HIS A O 1
ATOM 587 N N . GLN A 1 77 ? -3.710 26.489 18.519 1.00 86.31 77 GLN A N 1
ATOM 588 C CA . GLN A 1 77 ? -2.413 26.697 17.875 1.00 86.31 77 GLN A CA 1
ATOM 589 C C . GLN A 1 77 ? -2.053 28.185 17.745 1.00 86.31 77 GLN A C 1
ATOM 591 O O . GLN A 1 77 ? -0.982 28.579 18.182 1.00 86.31 77 GLN A O 1
ATOM 596 N N . ALA A 1 78 ? -2.985 29.011 17.259 1.00 87.94 78 ALA A N 1
ATOM 597 C CA . ALA A 1 78 ? -2.775 30.456 17.146 1.00 87.94 78 ALA A CA 1
ATOM 598 C C . ALA A 1 78 ? -2.537 31.141 18.509 1.00 87.94 78 ALA A C 1
ATOM 600 O O . ALA A 1 78 ? -1.857 32.157 18.580 1.00 87.94 78 ALA A O 1
ATOM 601 N N . VAL A 1 79 ? -3.074 30.579 19.602 1.00 92.00 79 VAL A N 1
ATOM 602 C CA . VAL A 1 79 ? -2.805 31.056 20.970 1.00 92.00 79 VAL A CA 1
ATOM 603 C C . VAL A 1 79 ? -1.401 30.645 21.410 1.00 92.00 79 VAL A C 1
ATOM 605 O O . VAL A 1 79 ? -0.682 31.459 21.974 1.00 92.00 79 VAL A O 1
ATOM 608 N N . ALA A 1 80 ? -0.987 29.404 21.141 1.00 91.31 80 ALA A N 1
ATOM 609 C CA . ALA A 1 80 ? 0.363 28.945 21.455 1.00 91.31 80 ALA A CA 1
ATOM 610 C C . ALA A 1 80 ? 1.428 29.745 20.688 1.00 91.31 80 ALA A C 1
ATOM 612 O O . ALA A 1 80 ? 2.424 30.123 21.286 1.00 91.31 80 ALA A O 1
ATOM 613 N N . GLU A 1 81 ? 1.205 30.042 19.406 1.00 88.88 81 GLU A N 1
ATOM 614 C CA . GLU A 1 81 ? 2.081 30.898 18.590 1.00 88.88 81 GLU A CA 1
ATOM 615 C C . GLU A 1 81 ? 2.211 32.302 19.191 1.00 88.88 81 GLU A C 1
ATOM 617 O O . GLU A 1 81 ? 3.324 32.729 19.479 1.00 88.88 81 GLU A O 1
ATOM 622 N N . TYR A 1 82 ? 1.089 32.951 19.518 1.00 91.06 82 TYR A N 1
ATOM 623 C CA . TYR A 1 82 ? 1.095 34.267 20.167 1.00 91.06 82 TYR A CA 1
ATOM 624 C C . TYR A 1 82 ? 1.889 34.277 21.488 1.00 91.06 82 TYR A C 1
ATOM 626 O O . TYR A 1 82 ? 2.676 35.182 21.751 1.00 91.06 82 TYR A O 1
ATOM 634 N N . LEU A 1 83 ? 1.725 33.242 22.319 1.00 93.50 83 LEU A N 1
ATOM 635 C CA . LEU A 1 83 ? 2.460 33.113 23.583 1.00 93.50 83 LEU A CA 1
ATOM 636 C C . LEU A 1 83 ? 3.957 32.817 23.381 1.00 93.50 83 LEU A C 1
ATOM 638 O O . LEU A 1 83 ? 4.775 33.226 24.205 1.00 93.50 83 LEU A O 1
ATOM 642 N N . ARG A 1 84 ? 4.328 32.114 22.303 1.00 93.19 84 ARG A N 1
ATOM 643 C CA . ARG A 1 84 ? 5.732 31.837 21.951 1.00 93.19 84 ARG A CA 1
ATOM 644 C C . ARG A 1 84 ? 6.450 33.089 21.461 1.00 93.19 84 ARG A C 1
ATOM 646 O O . ARG A 1 84 ? 7.622 33.255 21.790 1.00 93.19 84 ARG A O 1
ATOM 653 N N . ASP A 1 85 ? 5.757 33.969 20.743 1.00 90.75 85 ASP A N 1
ATOM 654 C CA . ASP A 1 85 ? 6.303 35.267 20.338 1.00 90.75 85 ASP A CA 1
ATOM 655 C C . ASP A 1 85 ? 6.645 36.109 21.577 1.00 90.75 85 ASP A C 1
ATOM 657 O O . ASP A 1 85 ? 7.767 36.601 21.713 1.00 90.75 85 ASP A O 1
ATOM 661 N N . GLU A 1 86 ? 5.738 36.158 22.558 1.00 91.12 86 GLU A N 1
ATOM 662 C CA . GLU A 1 86 ? 6.000 36.842 23.828 1.00 91.12 86 GLU A CA 1
ATOM 663 C C . GLU A 1 86 ? 7.120 36.164 24.645 1.00 91.12 86 GLU A C 1
ATOM 665 O O . GLU A 1 86 ? 7.952 36.843 25.254 1.00 91.12 86 GLU A O 1
ATOM 670 N N . LEU A 1 87 ? 7.215 34.826 24.630 1.00 93.62 87 LEU A N 1
ATOM 671 C CA . LEU A 1 87 ? 8.367 34.119 25.204 1.00 93.62 87 LEU A CA 1
ATOM 672 C C . LEU A 1 87 ? 9.684 34.478 24.512 1.00 93.62 87 LEU A C 1
ATOM 674 O O . LEU A 1 87 ? 10.704 34.562 25.197 1.00 93.62 87 LEU A O 1
ATOM 678 N N . SER A 1 88 ? 9.688 34.671 23.191 1.00 93.31 88 SER A N 1
ATOM 679 C CA . SER A 1 88 ? 10.896 35.029 22.440 1.00 93.31 88 SER A CA 1
ATOM 680 C C . SER A 1 88 ? 11.407 36.407 22.855 1.00 93.31 88 SER A C 1
ATOM 682 O O . SER A 1 88 ? 12.601 36.576 23.124 1.00 93.31 88 SER A O 1
ATOM 684 N N . ASP A 1 89 ? 10.505 37.372 23.038 1.00 92.19 89 ASP A N 1
ATOM 685 C CA . ASP A 1 89 ? 10.865 38.696 23.547 1.00 92.19 89 ASP A CA 1
ATOM 686 C C . ASP A 1 89 ? 11.412 38.635 24.979 1.00 92.19 89 ASP A C 1
ATOM 688 O O . ASP A 1 89 ? 12.448 39.237 25.280 1.00 92.19 89 ASP A O 1
ATOM 692 N N . ARG A 1 90 ? 10.805 37.823 25.854 1.00 93.25 90 ARG A N 1
ATOM 693 C CA . ARG A 1 90 ? 11.325 37.593 27.213 1.00 93.25 90 ARG A CA 1
ATOM 694 C C . ARG A 1 90 ? 12.648 36.825 27.222 1.00 93.25 90 ARG A C 1
ATOM 696 O O . ARG A 1 90 ? 13.462 37.030 28.115 1.00 93.25 90 ARG A O 1
ATOM 703 N N . TRP A 1 91 ? 12.912 35.962 26.245 1.00 93.06 91 TRP A N 1
ATOM 704 C CA . TRP A 1 91 ? 14.189 35.251 26.132 1.00 93.06 91 TRP A CA 1
ATOM 705 C C . TRP A 1 91 ? 15.355 36.192 25.798 1.00 93.06 91 TRP A C 1
ATOM 707 O O . TRP A 1 91 ? 16.493 35.984 26.251 1.00 93.06 91 TRP A O 1
ATOM 717 N N . ARG A 1 92 ? 15.079 37.259 25.036 1.00 89.56 92 ARG A N 1
ATOM 718 C CA . ARG A 1 92 ? 16.056 38.311 24.718 1.00 89.56 92 ARG A CA 1
ATOM 719 C C . ARG A 1 92 ? 16.464 39.095 25.965 1.00 89.56 92 ARG A C 1
ATOM 721 O O . ARG A 1 92 ? 17.645 39.424 26.085 1.00 89.56 92 ARG A O 1
ATOM 728 N N . ASP A 1 93 ? 15.556 39.286 26.920 1.00 91.44 93 ASP A N 1
ATOM 729 C CA . ASP A 1 93 ? 15.856 39.882 28.224 1.00 91.44 93 ASP A CA 1
ATOM 730 C C . ASP A 1 93 ? 16.757 38.965 29.077 1.00 91.44 93 ASP A C 1
ATOM 732 O O . ASP A 1 93 ? 16.400 37.848 29.467 1.00 91.44 93 ASP A O 1
ATOM 736 N N . SER A 1 94 ? 17.961 39.449 29.392 1.00 86.00 94 SER A N 1
ATOM 737 C CA . SER A 1 94 ? 18.946 38.713 30.188 1.00 86.00 94 SER A CA 1
ATOM 738 C C . SER A 1 94 ? 18.464 38.413 31.610 1.00 86.00 94 SER A C 1
ATOM 740 O O . SER A 1 94 ? 18.892 37.405 32.178 1.00 86.00 94 SER A O 1
ATOM 742 N N . ALA A 1 95 ? 17.554 39.222 32.165 1.00 88.19 95 ALA A N 1
ATOM 743 C CA . ALA A 1 95 ? 16.986 39.014 33.494 1.00 88.19 95 ALA A CA 1
ATOM 744 C C . ALA A 1 95 ? 15.996 37.835 33.541 1.00 88.19 95 ALA A C 1
ATOM 746 O O . ALA A 1 95 ? 15.902 37.153 34.561 1.00 88.19 95 ALA A O 1
ATOM 747 N N . GLN A 1 96 ? 15.288 37.560 32.441 1.00 89.31 96 GLN A N 1
ATOM 748 C CA . GLN A 1 96 ? 14.272 36.500 32.349 1.00 89.31 96 GLN A CA 1
ATOM 749 C C . GLN A 1 96 ? 14.826 35.189 31.773 1.00 89.31 96 GLN A C 1
ATOM 751 O O . GLN A 1 96 ? 14.298 34.107 32.041 1.00 89.31 96 GLN A O 1
ATOM 756 N N . ARG A 1 97 ? 15.928 35.252 31.016 1.00 90.56 97 ARG A N 1
ATOM 757 C CA . ARG A 1 97 ? 16.520 34.095 30.327 1.00 90.56 97 ARG A CA 1
ATOM 758 C C . ARG A 1 97 ? 16.864 32.923 31.252 1.00 90.56 97 ARG A C 1
ATOM 760 O O . ARG A 1 97 ? 16.722 31.770 30.851 1.00 90.56 97 ARG A O 1
ATOM 767 N N . SER A 1 98 ? 17.313 33.184 32.482 1.00 88.94 98 SER A N 1
ATOM 768 C CA . SER A 1 98 ? 17.609 32.128 33.465 1.00 88.94 98 SER A CA 1
ATOM 769 C C . SER A 1 98 ? 16.351 31.345 33.853 1.00 88.94 98 SER A C 1
ATOM 771 O O . SER A 1 98 ? 16.367 30.117 33.846 1.00 88.94 98 SER A O 1
ATOM 773 N N . ARG A 1 99 ? 15.240 32.050 34.096 1.00 91.69 99 ARG A N 1
ATOM 774 C CA . ARG A 1 99 ? 13.931 31.472 34.424 1.00 91.69 99 ARG A CA 1
ATOM 775 C C . ARG A 1 99 ? 13.378 30.628 33.275 1.00 91.69 99 ARG A C 1
ATOM 777 O O . ARG A 1 99 ? 12.885 29.527 33.505 1.00 91.69 99 ARG A O 1
ATOM 784 N N . LEU A 1 100 ? 13.508 31.103 32.037 1.00 94.62 100 LEU A N 1
ATOM 785 C CA . LEU A 1 100 ? 13.057 30.363 30.853 1.00 94.62 100 LEU A CA 1
ATOM 786 C C . LEU A 1 100 ? 13.928 29.134 30.553 1.00 94.62 100 LEU A C 1
ATOM 788 O O . LEU A 1 100 ? 13.407 28.108 30.119 1.00 94.62 100 LEU A O 1
ATOM 792 N N . ARG A 1 101 ? 15.234 29.176 30.851 1.00 93.38 101 ARG A N 1
ATOM 793 C CA . ARG A 1 101 ? 16.088 27.974 30.807 1.00 93.38 101 ARG A CA 1
ATOM 794 C C . ARG A 1 101 ? 15.623 26.917 31.802 1.00 93.38 101 ARG A C 1
ATOM 796 O O . ARG A 1 101 ? 15.564 25.746 31.439 1.00 93.38 101 ARG A O 1
ATOM 803 N N . THR A 1 102 ? 15.240 27.317 33.015 1.00 93.25 102 THR A N 1
ATOM 804 C CA . THR A 1 102 ? 14.635 26.399 33.992 1.00 93.25 102 THR A CA 1
ATOM 805 C C . THR A 1 102 ? 13.333 25.797 33.462 1.00 93.25 102 THR A C 1
ATOM 807 O O . THR A 1 102 ? 13.145 24.589 33.581 1.00 93.25 102 THR A O 1
ATOM 810 N N . ALA A 1 103 ? 12.488 26.585 32.787 1.00 94.75 103 ALA A N 1
ATOM 811 C CA . ALA A 1 103 ? 11.278 26.082 32.128 1.00 94.75 103 ALA A CA 1
ATOM 812 C C . ALA A 1 103 ? 11.583 25.019 31.060 1.00 94.75 103 ALA A C 1
ATOM 814 O O . ALA A 1 103 ? 10.978 23.946 31.067 1.00 94.75 103 ALA A O 1
ATOM 815 N N . ARG A 1 104 ? 12.564 25.285 30.185 1.00 95.19 104 ARG A N 1
ATOM 816 C CA . ARG A 1 104 ? 13.026 24.343 29.152 1.00 95.19 104 ARG A CA 1
ATOM 817 C C . ARG A 1 104 ? 13.542 23.037 29.763 1.00 95.19 104 ARG A C 1
ATOM 819 O O . ARG A 1 104 ? 13.159 21.964 29.307 1.00 95.19 104 ARG A O 1
ATOM 826 N N . MET A 1 105 ? 14.365 23.115 30.813 1.00 94.25 105 MET A N 1
ATOM 827 C CA . MET A 1 105 ? 14.897 21.929 31.502 1.00 94.25 105 MET A CA 1
ATOM 828 C C . MET A 1 105 ? 13.797 21.105 32.175 1.00 94.25 105 MET A C 1
ATOM 830 O O . MET A 1 105 ? 13.794 19.882 32.068 1.00 94.25 105 MET A O 1
ATOM 834 N N . LEU A 1 106 ? 12.854 21.766 32.848 1.00 93.56 106 LEU A N 1
ATOM 835 C CA . LEU A 1 106 ? 11.757 21.092 33.535 1.00 93.56 106 LEU A CA 1
ATOM 836 C C . LEU A 1 106 ? 10.837 20.368 32.548 1.00 93.56 106 LEU A C 1
ATOM 838 O O . LEU A 1 106 ? 10.443 19.230 32.793 1.00 93.56 106 LEU A O 1
ATOM 842 N N . MET A 1 107 ? 10.535 21.007 31.414 1.00 94.56 107 MET A N 1
ATOM 843 C CA . MET A 1 107 ? 9.769 20.393 30.332 1.00 94.56 107 MET A CA 1
ATOM 844 C C . MET A 1 107 ? 10.489 19.162 29.778 1.00 94.56 107 MET A C 1
ATOM 846 O O . MET A 1 107 ? 9.897 18.087 29.741 1.00 94.56 107 MET A O 1
ATOM 850 N N . ALA A 1 108 ? 11.779 19.286 29.449 1.00 91.50 108 ALA A N 1
ATOM 851 C CA . ALA A 1 108 ? 12.576 18.171 28.945 1.00 91.50 108 ALA A CA 1
ATOM 852 C C . ALA A 1 108 ? 12.642 16.991 29.935 1.00 91.50 108 ALA A C 1
ATOM 854 O O . ALA A 1 108 ? 12.563 15.839 29.516 1.00 91.50 108 ALA A O 1
ATOM 855 N N . GLU A 1 109 ? 12.726 17.255 31.244 1.00 91.19 109 GLU A N 1
ATOM 856 C CA . GLU A 1 109 ? 12.744 16.208 32.274 1.00 91.19 109 GLU A CA 1
ATOM 857 C C . GLU A 1 109 ? 11.394 15.485 32.395 1.00 91.19 109 GLU A C 1
ATOM 859 O O . GLU A 1 109 ? 11.350 14.255 32.473 1.00 91.19 109 GLU A O 1
ATOM 864 N N . VAL A 1 110 ? 10.278 16.222 32.372 1.00 90.06 110 VAL A N 1
ATOM 865 C CA . VAL A 1 110 ? 8.930 15.626 32.421 1.00 90.06 110 VAL A CA 1
ATOM 866 C C . VAL A 1 110 ? 8.635 14.835 31.141 1.00 90.06 110 VAL A C 1
ATOM 868 O O . VAL A 1 110 ? 8.024 13.766 31.196 1.00 90.06 110 VAL A O 1
ATOM 871 N N . HIS A 1 111 ? 9.111 15.319 29.994 1.00 91.06 111 HIS A N 1
ATOM 872 C CA . HIS A 1 111 ? 8.879 14.735 28.673 1.00 91.06 111 HIS A CA 1
ATOM 873 C C . HIS A 1 111 ? 9.992 13.813 28.170 1.00 91.06 111 HIS A C 1
ATOM 875 O O . HIS A 1 111 ? 9.934 13.354 27.031 1.00 91.06 111 HIS A O 1
ATOM 881 N N . LYS A 1 112 ? 10.951 13.432 29.021 1.00 83.44 112 LYS A N 1
ATOM 882 C CA . LYS A 1 112 ? 12.066 12.539 28.649 1.00 83.44 112 LYS A CA 1
ATOM 883 C C . LYS A 1 112 ? 11.639 11.185 28.065 1.00 83.44 112 LYS A C 1
ATOM 885 O O . LYS A 1 112 ? 12.410 10.547 27.360 1.00 83.44 112 LYS A O 1
ATOM 890 N N . ASN A 1 113 ? 10.415 10.747 28.374 1.00 78.50 113 ASN A N 1
ATOM 891 C CA . ASN A 1 113 ? 9.829 9.489 27.903 1.00 78.50 113 ASN A CA 1
ATOM 892 C C . ASN A 1 113 ? 8.834 9.675 26.740 1.00 78.50 113 ASN A C 1
ATOM 894 O O . ASN A 1 113 ? 8.178 8.707 26.347 1.00 78.50 113 ASN A O 1
ATOM 898 N N . LEU A 1 114 ? 8.668 10.894 26.206 1.00 78.25 114 LEU A N 1
ATOM 899 C CA . LEU A 1 114 ? 7.905 11.095 24.975 1.00 78.25 114 LEU A CA 1
ATOM 900 C C . LEU A 1 114 ? 8.587 10.373 23.811 1.00 78.25 114 LEU A C 1
ATOM 902 O O . LEU A 1 114 ? 9.782 10.076 23.828 1.00 78.25 114 LEU A O 1
ATOM 906 N N . SER A 1 115 ? 7.816 10.105 22.757 1.00 75.19 115 SER A N 1
ATOM 907 C CA . SER A 1 115 ? 8.404 9.606 21.517 1.00 75.19 115 SER A CA 1
ATOM 908 C C . SER A 1 115 ? 9.490 10.579 21.028 1.00 75.19 115 SER A C 1
ATOM 910 O O . SER A 1 115 ? 9.236 11.790 21.065 1.00 75.19 115 SER A O 1
ATOM 912 N N . PRO A 1 116 ? 10.620 10.092 20.480 1.00 73.00 116 PRO A N 1
ATOM 913 C CA . PRO A 1 116 ? 11.723 10.947 20.030 1.00 73.00 116 PRO A CA 1
ATOM 914 C C . PRO A 1 116 ? 11.303 12.086 19.089 1.00 73.00 116 PRO A C 1
ATOM 916 O O . PRO A 1 116 ? 11.872 13.167 19.135 1.00 73.00 116 PRO A O 1
ATOM 919 N N . ALA A 1 117 ? 10.272 11.864 18.271 1.00 71.31 117 ALA A N 1
ATOM 920 C CA . ALA A 1 117 ? 9.753 12.847 17.325 1.00 71.31 117 ALA A CA 1
ATOM 921 C C . ALA A 1 117 ? 9.017 14.022 18.005 1.00 71.31 117 ALA A C 1
ATOM 923 O O . ALA A 1 117 ? 9.203 15.174 17.630 1.00 71.31 117 ALA A O 1
ATOM 924 N N . LEU A 1 118 ? 8.219 13.744 19.040 1.00 78.12 118 LEU A N 1
ATOM 925 C CA . LEU A 1 118 ? 7.535 14.779 19.824 1.00 78.12 118 LEU A CA 1
ATOM 926 C C . LEU A 1 118 ? 8.512 15.562 20.704 1.00 78.12 118 LEU A C 1
ATOM 928 O O . LEU A 1 118 ? 8.391 16.775 20.816 1.00 78.12 118 LEU A O 1
ATOM 932 N N . PHE A 1 119 ? 9.501 14.875 21.277 1.00 83.50 119 PHE A N 1
ATOM 933 C CA . PHE A 1 119 ? 10.573 15.522 22.029 1.00 83.50 119 PHE A CA 1
ATOM 934 C C . PHE A 1 119 ? 11.397 16.458 21.130 1.00 83.50 119 PHE A C 1
ATOM 936 O O . PHE A 1 119 ? 11.674 17.593 21.505 1.00 83.50 119 PHE A O 1
ATOM 943 N N . LEU A 1 120 ? 11.717 16.020 19.906 1.00 85.00 120 LEU A N 1
ATOM 944 C CA . LEU A 1 120 ? 12.401 16.842 18.907 1.00 85.00 120 LEU A CA 1
ATOM 945 C C . LEU A 1 120 ? 11.620 18.122 18.564 1.00 85.00 120 LEU A C 1
ATOM 947 O O . LEU A 1 120 ? 12.220 19.187 18.455 1.00 85.00 120 LEU A O 1
ATOM 951 N N . GLU A 1 121 ? 10.294 18.052 18.421 1.00 87.38 121 GLU A N 1
ATOM 952 C CA . GLU A 1 121 ? 9.483 19.251 18.166 1.00 87.38 121 GLU A CA 1
ATOM 953 C C . GLU A 1 121 ? 9.613 20.291 19.280 1.00 87.38 121 GLU A C 1
ATOM 955 O O . GLU A 1 121 ? 9.791 21.471 18.990 1.00 87.38 121 GLU A O 1
ATOM 960 N N . GLU A 1 122 ? 9.569 19.869 20.546 1.00 90.12 122 GLU A N 1
ATOM 961 C CA . GLU A 1 122 ? 9.717 20.781 21.686 1.00 90.12 122 GLU A CA 1
ATOM 962 C C . GLU A 1 122 ? 11.106 21.430 21.706 1.00 90.12 122 GLU A C 1
ATOM 964 O O . GLU A 1 122 ? 11.229 22.629 21.962 1.00 90.12 122 GLU A O 1
ATOM 969 N N . GLN A 1 123 ? 12.149 20.668 21.362 1.00 90.75 123 GLN A N 1
ATOM 970 C CA . GLN A 1 123 ? 13.516 21.181 21.262 1.00 90.75 123 GLN A CA 1
ATOM 971 C C . GLN A 1 123 ? 13.653 22.232 20.157 1.00 90.75 123 GLN A C 1
ATOM 973 O O . GLN A 1 123 ? 14.226 23.297 20.392 1.00 90.75 123 GLN A O 1
ATOM 978 N N . VAL A 1 124 ? 13.069 21.977 18.984 1.00 92.06 124 VAL A N 1
ATOM 979 C CA . VAL A 1 124 ? 13.066 22.921 17.858 1.00 92.06 124 VAL A CA 1
ATOM 980 C C . VAL A 1 124 ? 12.258 24.175 18.188 1.00 92.06 124 VAL A C 1
ATOM 982 O O . VAL A 1 124 ? 12.696 25.277 17.866 1.00 92.06 124 VAL A O 1
ATOM 985 N N . VAL A 1 125 ? 11.117 24.046 18.874 1.00 92.81 125 VAL A N 1
ATOM 986 C CA . VAL A 1 125 ? 10.318 25.199 19.323 1.00 92.81 125 VAL A CA 1
ATOM 987 C C . VAL A 1 125 ? 11.102 26.055 20.323 1.00 92.81 125 VAL A C 1
ATOM 989 O O . VAL A 1 125 ? 11.092 27.279 20.214 1.00 92.81 125 VAL A O 1
ATOM 992 N N . TRP A 1 126 ? 11.829 25.450 21.265 1.00 94.56 126 TRP A N 1
ATOM 993 C CA . TRP A 1 126 ? 12.683 26.201 22.189 1.00 94.56 126 TRP A CA 1
ATOM 994 C C . TRP A 1 126 ? 13.868 26.886 21.500 1.00 94.56 126 TRP A C 1
ATOM 996 O O . TRP A 1 126 ? 14.177 28.029 21.839 1.00 94.56 126 TRP A O 1
ATOM 1006 N N . ALA A 1 127 ? 14.512 26.225 20.536 1.00 92.69 127 ALA A N 1
ATOM 1007 C CA . ALA A 1 127 ? 15.586 26.820 19.740 1.00 92.69 127 ALA A CA 1
ATOM 1008 C C . ALA A 1 127 ? 15.066 27.992 18.881 1.00 92.69 127 ALA A C 1
ATOM 1010 O O . ALA A 1 127 ? 15.696 29.047 18.807 1.00 92.69 127 ALA A O 1
ATOM 1011 N N . ALA A 1 128 ? 13.852 27.863 18.339 1.00 91.25 128 ALA A N 1
ATOM 1012 C CA . ALA A 1 128 ? 13.137 28.931 17.646 1.00 91.25 128 ALA A CA 1
ATOM 1013 C C . ALA A 1 128 ? 12.807 30.128 18.554 1.00 91.25 128 ALA A C 1
ATOM 1015 O O . ALA A 1 128 ? 13.037 31.266 18.150 1.00 91.25 128 ALA A O 1
ATOM 1016 N N . ILE A 1 129 ? 12.331 29.898 19.784 1.00 93.25 129 ILE A N 1
ATOM 1017 C CA . ILE A 1 129 ? 12.105 30.959 20.787 1.00 93.25 129 ILE A CA 1
ATOM 1018 C C . ILE A 1 129 ? 13.418 31.678 21.116 1.00 93.25 129 ILE A C 1
ATOM 1020 O O . ILE A 1 129 ? 13.437 32.902 21.262 1.00 93.25 129 ILE A O 1
ATOM 1024 N N . ALA A 1 130 ? 14.518 30.923 21.199 1.00 91.00 130 ALA A N 1
ATOM 1025 C CA . ALA A 1 130 ? 15.848 31.451 21.469 1.00 91.00 130 ALA A CA 1
ATOM 1026 C C . ALA A 1 130 ? 16.477 32.204 20.284 1.00 91.00 130 ALA A C 1
ATOM 1028 O O . ALA A 1 130 ? 17.434 32.952 20.493 1.00 91.00 130 ALA A O 1
ATOM 1029 N N . GLY A 1 131 ? 15.945 32.019 19.071 1.00 89.62 131 GLY A N 1
ATOM 1030 C CA . GLY A 1 131 ? 16.523 32.530 17.829 1.00 89.62 131 GLY A CA 1
ATOM 1031 C C . GLY A 1 131 ? 17.819 31.823 17.415 1.00 89.62 131 GLY A C 1
ATOM 1032 O O . GLY A 1 131 ? 18.626 32.415 16.704 1.00 89.62 131 GLY A O 1
ATOM 1033 N N . ASP A 1 132 ? 18.047 30.591 17.878 1.00 90.75 132 ASP A N 1
ATOM 1034 C CA . ASP A 1 132 ? 19.260 29.814 17.600 1.00 90.75 132 ASP A CA 1
ATOM 1035 C C . ASP A 1 132 ? 19.050 28.913 16.370 1.00 90.75 132 ASP A C 1
ATOM 1037 O O . ASP A 1 132 ? 18.656 27.749 16.473 1.00 90.75 132 ASP A O 1
ATOM 1041 N N . LEU A 1 133 ? 19.280 29.479 15.181 1.00 87.19 133 LEU A N 1
ATOM 1042 C CA . LEU A 1 133 ? 19.119 28.773 13.903 1.00 87.19 133 LEU A CA 1
ATOM 1043 C C . LEU A 1 133 ? 20.079 27.575 13.761 1.00 87.19 133 LEU A C 1
ATOM 1045 O O . LEU A 1 133 ? 19.729 26.580 13.124 1.00 87.19 133 LEU A O 1
ATOM 1049 N N . ASP A 1 134 ? 21.257 27.629 14.388 1.00 85.75 134 ASP A N 1
ATOM 1050 C CA . ASP A 1 134 ? 22.239 26.539 14.353 1.00 85.75 134 ASP A CA 1
ATOM 1051 C C . ASP A 1 134 ? 21.790 25.353 15.218 1.00 85.75 134 ASP A C 1
ATOM 1053 O O . ASP A 1 134 ? 21.961 24.190 14.839 1.00 85.75 134 ASP A O 1
ATOM 1057 N N . GLU A 1 135 ? 21.199 25.621 16.387 1.00 88.56 135 GLU A N 1
ATOM 1058 C CA . GLU A 1 135 ? 20.544 24.605 17.214 1.00 88.56 135 GLU A CA 1
ATOM 1059 C C . GLU A 1 135 ? 19.373 23.955 16.462 1.00 88.56 135 GLU A C 1
ATOM 1061 O O . GLU A 1 135 ? 19.321 22.728 16.393 1.00 88.56 135 GLU A O 1
ATOM 1066 N N . ILE A 1 136 ? 18.512 24.738 15.801 1.00 87.06 136 ILE A N 1
ATOM 1067 C CA . ILE A 1 136 ? 17.414 24.200 14.976 1.00 87.06 136 ILE A CA 1
ATOM 1068 C C . ILE A 1 136 ? 17.944 23.260 13.883 1.00 87.06 136 ILE A C 1
ATOM 1070 O O . ILE A 1 136 ? 17.447 22.139 13.745 1.00 87.06 136 ILE A O 1
ATOM 1074 N N . ASN A 1 137 ? 18.956 23.688 13.116 1.00 82.00 137 ASN A N 1
ATOM 1075 C CA . ASN A 1 137 ? 19.500 22.889 12.015 1.00 82.00 137 ASN A CA 1
ATOM 1076 C C . ASN A 1 137 ? 20.100 21.569 12.526 1.00 82.00 137 ASN A C 1
ATOM 1078 O O . ASN A 1 137 ? 19.856 20.500 11.967 1.00 82.00 137 ASN A O 1
ATOM 1082 N N . ARG A 1 138 ? 20.841 21.628 13.638 1.00 89.06 138 ARG A N 1
ATOM 1083 C CA . ARG A 1 138 ? 21.474 20.468 14.280 1.00 89.06 138 ARG A CA 1
ATOM 1084 C C . ARG A 1 138 ? 20.467 19.469 14.848 1.00 89.06 138 ARG A C 1
ATOM 1086 O O . ARG A 1 138 ? 20.693 18.269 14.714 1.00 89.06 138 ARG A O 1
ATOM 1093 N N . GLU A 1 139 ? 19.384 19.940 15.460 1.00 85.94 139 GLU A N 1
ATOM 1094 C CA . GLU A 1 139 ? 18.337 19.076 16.018 1.00 85.94 139 GLU A CA 1
ATOM 1095 C C . GLU A 1 139 ? 17.484 18.432 14.907 1.00 85.94 139 GLU A C 1
ATOM 1097 O O . GLU A 1 139 ? 17.164 17.244 14.974 1.00 85.94 139 GLU A O 1
ATOM 1102 N N . LEU A 1 140 ? 17.162 19.172 13.836 1.00 84.12 140 LEU A N 1
ATOM 1103 C CA . LEU A 1 140 ? 16.355 18.660 12.718 1.00 84.12 140 LEU A CA 1
ATOM 1104 C C . LEU A 1 140 ? 17.133 17.753 11.752 1.00 84.12 140 LEU A C 1
ATOM 1106 O O . LEU A 1 140 ? 16.546 16.827 11.183 1.00 84.12 140 LEU A O 1
ATOM 1110 N N . ALA A 1 141 ? 18.437 17.976 11.559 1.00 76.38 141 ALA A N 1
ATOM 1111 C CA . ALA A 1 141 ? 19.238 17.258 10.564 1.00 76.38 141 ALA A CA 1
ATOM 1112 C C . ALA A 1 141 ? 19.197 15.719 10.695 1.00 76.38 141 ALA A C 1
ATOM 1114 O O . ALA A 1 141 ? 19.046 15.055 9.669 1.00 76.38 141 ALA A O 1
ATOM 1115 N N . PRO A 1 142 ? 19.263 15.099 11.892 1.00 74.62 142 PRO A N 1
ATOM 1116 C CA . PRO A 1 142 ? 19.126 13.650 12.041 1.00 74.62 142 PRO A CA 1
ATOM 1117 C C . PRO A 1 142 ? 17.761 13.116 11.596 1.00 74.62 142 PRO A C 1
ATOM 1119 O O . PRO A 1 142 ? 17.693 12.033 11.012 1.00 74.62 142 PRO A O 1
ATOM 1122 N N . ALA A 1 143 ? 16.681 13.864 11.843 1.00 69.00 143 ALA A N 1
ATOM 1123 C CA . ALA A 1 143 ? 15.335 13.482 11.426 1.00 69.00 143 ALA A CA 1
ATOM 1124 C C . ALA A 1 143 ? 15.166 13.614 9.909 1.00 69.00 143 ALA A C 1
ATOM 1126 O O . ALA A 1 143 ? 14.666 12.692 9.272 1.00 69.00 143 ALA A O 1
ATOM 1127 N N . VAL A 1 144 ? 15.667 14.699 9.312 1.00 67.19 144 VAL A N 1
ATOM 1128 C CA . VAL A 1 144 ? 15.704 14.888 7.852 1.00 67.19 144 VAL A CA 1
ATOM 1129 C C . VAL A 1 144 ? 16.556 13.811 7.182 1.00 67.19 144 VAL A C 1
ATOM 1131 O O . VAL A 1 144 ? 16.115 13.167 6.237 1.00 67.19 144 VAL A O 1
ATOM 1134 N N . LYS A 1 145 ? 17.743 13.524 7.717 1.00 58.75 145 LYS A N 1
ATOM 1135 C CA . LYS A 1 145 ? 18.609 12.448 7.232 1.00 58.75 145 LYS A CA 1
ATOM 1136 C C . LYS A 1 145 ? 17.923 11.086 7.335 1.00 58.75 145 LYS A C 1
ATOM 1138 O O . LYS A 1 145 ? 17.969 10.308 6.393 1.00 58.75 145 LYS A O 1
ATOM 1143 N N . ALA A 1 146 ? 17.238 10.799 8.440 1.00 55.34 146 ALA A N 1
ATOM 1144 C CA . ALA A 1 146 ? 16.488 9.558 8.595 1.00 55.34 146 ALA A CA 1
ATOM 1145 C C . ALA A 1 146 ? 15.269 9.471 7.656 1.00 55.34 146 ALA A C 1
ATOM 1147 O O . ALA A 1 146 ? 14.959 8.368 7.208 1.00 55.34 146 ALA A O 1
ATOM 1148 N N . LEU A 1 147 ? 14.613 10.595 7.335 1.00 53.59 147 LEU A N 1
ATOM 1149 C CA . LEU A 1 147 ? 13.551 10.683 6.323 1.00 53.59 147 LEU A CA 1
ATOM 1150 C C . LEU A 1 147 ? 14.073 10.391 4.915 1.00 53.59 147 LEU A C 1
ATOM 1152 O O . LEU A 1 147 ? 13.397 9.718 4.148 1.00 53.59 147 LEU A O 1
ATOM 1156 N N . LEU A 1 148 ? 15.277 10.869 4.602 1.00 49.56 148 LEU A N 1
ATOM 1157 C CA . LEU A 1 148 ? 15.905 10.709 3.290 1.00 49.56 148 LEU A CA 1
ATOM 1158 C C . LEU A 1 148 ? 16.556 9.327 3.102 1.00 49.56 148 LEU A C 1
ATOM 1160 O O . LEU A 1 148 ? 16.566 8.802 1.997 1.00 49.56 148 LEU A O 1
ATOM 1164 N N . GLN A 1 149 ? 17.071 8.715 4.173 1.00 42.91 149 GLN A N 1
ATOM 1165 C CA . GLN A 1 149 ? 17.803 7.439 4.121 1.00 42.91 149 GLN A CA 1
ATOM 1166 C C . GLN A 1 149 ? 16.929 6.190 4.325 1.00 42.91 149 GLN A C 1
ATOM 1168 O O . GLN A 1 149 ? 17.427 5.072 4.194 1.00 42.91 149 GLN A O 1
ATOM 1173 N N . SER A 1 150 ? 15.650 6.337 4.690 1.00 37.66 150 SER A N 1
ATOM 1174 C CA . SER A 1 150 ? 14.820 5.202 5.118 1.00 37.66 150 SER A CA 1
ATOM 1175 C C . SER A 1 150 ? 13.522 5.088 4.317 1.00 37.66 150 SER A C 1
ATOM 1177 O O . SER A 1 150 ? 12.559 5.793 4.603 1.00 37.66 150 SER A O 1
ATOM 1179 N N . ASN A 1 151 ? 13.420 4.075 3.451 1.00 37.88 151 ASN A N 1
ATOM 1180 C CA . ASN A 1 151 ? 12.139 3.631 2.866 1.00 37.88 151 ASN A CA 1
ATOM 1181 C C . ASN A 1 151 ? 11.205 2.924 3.885 1.00 37.88 151 ASN A C 1
ATOM 1183 O O . ASN A 1 151 ? 10.098 2.521 3.535 1.00 37.88 151 ASN A O 1
ATOM 1187 N N . ASP A 1 152 ? 11.636 2.777 5.148 1.00 34.44 152 ASP A N 1
ATOM 1188 C CA . ASP A 1 152 ? 11.043 1.880 6.160 1.00 34.44 152 ASP A CA 1
ATOM 1189 C C . ASP A 1 152 ? 10.685 2.563 7.505 1.00 34.44 152 ASP A C 1
ATOM 1191 O O . ASP A 1 152 ? 10.518 1.902 8.533 1.00 34.44 152 ASP A O 1
ATOM 1195 N N . ARG A 1 153 ? 10.542 3.900 7.547 1.00 41.44 153 ARG A N 1
ATOM 1196 C CA . ARG A 1 153 ? 10.177 4.646 8.779 1.00 41.44 153 ARG A CA 1
ATOM 1197 C C . ARG A 1 153 ? 8.958 5.574 8.591 1.00 41.44 153 ARG A C 1
ATOM 1199 O O . ARG A 1 153 ? 9.082 6.789 8.731 1.00 41.44 153 ARG A O 1
ATOM 1206 N N . PRO A 1 154 ? 7.754 5.024 8.330 1.00 41.16 154 PRO A N 1
ATOM 1207 C CA . PRO A 1 154 ? 6.544 5.793 7.988 1.00 41.16 154 PRO A CA 1
ATOM 1208 C C . PRO A 1 154 ? 6.071 6.761 9.086 1.00 41.16 154 PRO A C 1
ATOM 1210 O O . PRO A 1 154 ? 5.507 7.810 8.779 1.00 41.16 154 PRO A O 1
ATOM 1213 N N . GLY A 1 155 ? 6.351 6.462 10.359 1.00 40.91 155 GLY A N 1
ATOM 1214 C CA . GLY A 1 155 ? 6.037 7.359 11.476 1.00 40.91 155 GLY A CA 1
ATOM 1215 C C . GLY A 1 155 ? 6.800 8.682 11.422 1.00 40.91 155 GLY A C 1
ATOM 1216 O O . GLY A 1 155 ? 6.279 9.703 11.858 1.00 40.91 155 GLY A O 1
ATOM 1217 N N . LEU A 1 156 ? 7.997 8.690 10.827 1.00 51.31 156 LEU A N 1
ATOM 1218 C CA . LEU A 1 156 ? 8.798 9.900 10.676 1.00 51.31 156 LEU A CA 1
ATOM 1219 C C . LEU A 1 156 ? 8.261 10.785 9.538 1.00 51.31 156 LEU A C 1
ATOM 1221 O O . LEU A 1 156 ? 8.208 11.998 9.693 1.00 51.31 156 LEU A O 1
ATOM 1225 N N . ALA A 1 157 ? 7.786 10.199 8.433 1.00 51.62 157 ALA A N 1
ATOM 1226 C CA . ALA A 1 157 ? 7.171 10.946 7.327 1.00 51.62 157 ALA A CA 1
ATOM 1227 C C . ALA A 1 157 ? 5.809 11.547 7.720 1.00 51.62 157 ALA A C 1
ATOM 1229 O O . ALA A 1 157 ? 5.534 12.715 7.447 1.00 51.62 157 ALA A O 1
ATOM 1230 N N . SER A 1 158 ? 4.983 10.783 8.446 1.00 49.47 158 SER A N 1
ATOM 1231 C CA . SER A 1 158 ? 3.741 11.303 9.037 1.00 49.47 158 SER A CA 1
ATOM 1232 C C . SER A 1 158 ? 4.019 12.403 10.062 1.00 49.47 158 SER A C 1
ATOM 1234 O O . SER A 1 158 ? 3.269 13.377 10.137 1.00 49.47 158 SER A O 1
ATOM 1236 N N . TRP A 1 159 ? 5.082 12.255 10.857 1.00 69.44 159 TRP A N 1
ATOM 1237 C CA . TRP A 1 159 ? 5.539 13.304 11.759 1.00 69.44 159 TRP A CA 1
ATOM 1238 C C . TRP A 1 159 ? 5.949 14.558 10.984 1.00 69.44 159 TRP A C 1
ATOM 1240 O O . TRP A 1 159 ? 5.469 15.629 11.329 1.00 69.44 159 TRP A O 1
ATOM 1250 N N . ALA A 1 160 ? 6.725 14.439 9.903 1.00 61.69 160 ALA A N 1
ATOM 1251 C CA . ALA A 1 160 ? 7.171 15.571 9.087 1.00 61.69 160 ALA A CA 1
ATOM 1252 C C . ALA A 1 160 ? 5.996 16.402 8.535 1.00 61.69 160 ALA A C 1
ATOM 1254 O O . ALA A 1 160 ? 5.987 17.627 8.664 1.00 61.69 160 ALA A O 1
ATOM 1255 N N . GLY A 1 161 ? 4.954 15.738 8.017 1.00 58.69 161 GLY A N 1
ATOM 1256 C CA . GLY A 1 161 ? 3.707 16.381 7.574 1.00 58.69 161 GLY A CA 1
ATOM 1257 C C . GLY A 1 161 ? 2.969 17.137 8.681 1.00 58.69 161 GLY A C 1
ATOM 1258 O O . GLY A 1 161 ? 2.435 18.221 8.458 1.00 58.69 161 GLY A O 1
ATOM 1259 N N . GLN A 1 162 ? 2.955 16.597 9.900 1.00 59.97 162 GLN A N 1
ATOM 1260 C CA . GLN A 1 162 ? 2.317 17.253 11.045 1.00 59.97 162 GLN A CA 1
ATOM 1261 C C . GLN A 1 162 ? 3.206 18.313 11.701 1.00 59.97 162 GLN A C 1
ATOM 1263 O O . GLN A 1 162 ? 2.684 19.253 12.299 1.00 59.97 162 GLN A O 1
ATOM 1268 N N . ALA A 1 163 ? 4.526 18.148 11.642 1.00 68.50 163 ALA A N 1
ATOM 1269 C CA . ALA A 1 163 ? 5.517 19.086 12.148 1.00 68.50 163 ALA A CA 1
ATOM 1270 C C . ALA A 1 163 ? 5.514 20.364 11.304 1.00 68.50 163 ALA A C 1
ATOM 1272 O O . ALA A 1 163 ? 5.584 21.451 11.865 1.00 68.50 163 ALA A O 1
ATOM 1273 N N . LEU A 1 164 ? 5.284 20.258 9.987 1.00 67.38 164 LEU A N 1
ATOM 1274 C CA . LEU A 1 164 ? 5.066 21.414 9.110 1.00 67.38 164 LEU A CA 1
ATOM 1275 C C . LEU A 1 164 ? 4.002 22.386 9.615 1.00 67.38 164 LEU A C 1
ATOM 1277 O O . LEU A 1 164 ? 4.145 23.595 9.472 1.00 67.38 164 LEU A O 1
ATOM 1281 N N . LEU A 1 165 ? 2.923 21.839 10.172 1.00 64.62 165 LEU A N 1
ATOM 1282 C CA . LEU A 1 165 ? 1.798 22.620 10.666 1.00 64.62 165 LEU A CA 1
ATOM 1283 C C . LEU A 1 165 ? 2.010 23.123 12.092 1.00 64.62 165 LEU A C 1
ATOM 1285 O O . LEU A 1 165 ? 1.190 23.907 12.535 1.00 64.62 165 LEU A O 1
ATOM 1289 N N . ARG A 1 166 ? 3.015 22.646 12.838 1.00 73.31 166 ARG A N 1
ATOM 1290 C CA . ARG A 1 166 ? 3.161 22.904 14.287 1.00 73.31 166 ARG A CA 1
ATOM 1291 C C . ARG A 1 166 ? 4.460 23.608 14.671 1.00 73.31 166 ARG A C 1
ATOM 1293 O O . ARG A 1 166 ? 4.503 24.240 15.731 1.00 73.31 166 ARG A O 1
ATOM 1300 N N . LEU A 1 167 ? 5.502 23.473 13.851 1.00 83.88 167 LEU A N 1
ATOM 1301 C CA . LEU A 1 167 ? 6.780 24.138 14.061 1.00 83.88 167 LEU A CA 1
ATOM 1302 C C . LEU A 1 167 ? 6.676 25.637 13.727 1.00 83.88 167 LEU A C 1
ATOM 1304 O O . LEU A 1 167 ? 5.925 26.004 12.823 1.00 83.88 167 LEU A O 1
ATOM 1308 N N . PRO A 1 168 ? 7.428 26.501 14.430 1.00 82.50 168 PRO A N 1
ATOM 1309 C CA . PRO A 1 168 ? 7.427 27.942 14.176 1.00 82.50 168 PRO A CA 1
ATOM 1310 C C . PRO A 1 168 ? 7.994 28.286 12.787 1.00 82.50 168 PRO A C 1
ATOM 1312 O O . PRO A 1 168 ? 8.827 27.546 12.262 1.00 82.50 168 PRO A O 1
ATOM 1315 N N . GLU A 1 169 ? 7.591 29.418 12.193 1.00 79.88 169 GLU A N 1
ATOM 1316 C CA . GLU A 1 169 ? 8.018 29.781 10.827 1.00 79.88 169 GLU A CA 1
ATOM 1317 C C . GLU A 1 169 ? 9.540 29.908 10.675 1.00 79.88 169 GLU A C 1
ATOM 1319 O O . GLU A 1 169 ? 10.096 29.422 9.688 1.00 79.88 169 GLU A O 1
ATOM 1324 N N . ASN A 1 170 ? 10.218 30.468 11.679 1.00 80.06 170 ASN A N 1
ATOM 1325 C CA . ASN A 1 170 ? 11.673 30.622 11.689 1.00 80.06 170 ASN A CA 1
ATOM 1326 C C . ASN A 1 170 ? 12.431 29.279 11.720 1.00 80.06 170 ASN A C 1
ATOM 1328 O O . ASN A 1 170 ? 13.583 29.217 11.299 1.00 80.06 170 ASN A O 1
ATOM 1332 N N . ALA A 1 171 ? 11.794 28.169 12.119 1.00 82.44 171 ALA A N 1
ATOM 1333 C CA . ALA A 1 171 ? 12.413 26.848 12.007 1.00 82.44 171 ALA A CA 1
ATOM 1334 C C . ALA A 1 171 ? 12.672 26.460 10.540 1.00 82.44 171 ALA A C 1
ATOM 1336 O O . ALA A 1 171 ? 13.642 25.763 10.238 1.00 82.44 171 ALA A O 1
ATOM 1337 N N . PHE A 1 172 ? 11.846 26.962 9.619 1.00 82.25 172 PHE A N 1
ATOM 1338 C CA . PHE A 1 172 ? 11.955 26.720 8.181 1.00 82.25 172 PHE A CA 1
ATOM 1339 C C . PHE A 1 172 ? 12.878 27.704 7.453 1.00 82.25 172 PHE A C 1
ATOM 1341 O O . PHE A 1 172 ? 13.001 27.628 6.232 1.00 82.25 172 PHE A O 1
ATOM 1348 N N . GLU A 1 173 ? 13.538 28.609 8.177 1.00 79.38 173 GLU A N 1
ATOM 1349 C CA . GLU A 1 173 ? 14.632 29.427 7.639 1.00 79.38 173 GLU A CA 1
ATOM 1350 C C . GLU A 1 173 ? 15.955 28.643 7.586 1.00 79.38 173 GLU A C 1
ATOM 1352 O O . GLU A 1 173 ? 16.868 29.021 6.858 1.00 79.38 173 GLU A O 1
ATOM 1357 N N . THR A 1 174 ? 16.042 27.518 8.308 1.00 78.25 174 THR A N 1
ATOM 1358 C CA . THR A 1 174 ? 17.214 26.626 8.344 1.00 78.25 174 THR A CA 1
ATOM 1359 C C . THR A 1 174 ? 17.215 25.597 7.213 1.00 78.25 174 THR A C 1
ATOM 1361 O O . THR A 1 174 ? 16.157 25.215 6.714 1.00 78.25 174 THR A O 1
ATOM 1364 N N . GLU A 1 175 ? 18.392 25.085 6.840 1.00 68.06 175 GLU A N 1
ATOM 1365 C CA . GLU A 1 175 ? 18.549 24.068 5.784 1.00 68.06 175 GLU A CA 1
ATOM 1366 C C . GLU A 1 175 ? 17.717 22.804 6.060 1.00 68.06 175 GLU A C 1
ATOM 1368 O O . GLU A 1 175 ? 16.939 22.363 5.211 1.00 68.06 175 GLU A O 1
ATOM 1373 N N . ALA A 1 176 ? 17.815 22.248 7.272 1.00 73.06 176 ALA A N 1
ATOM 1374 C CA . ALA A 1 176 ? 17.036 21.086 7.681 1.00 73.06 176 ALA A CA 1
ATOM 1375 C C . ALA A 1 176 ? 15.530 21.395 7.749 1.00 73.06 176 ALA A C 1
ATOM 1377 O O . ALA A 1 176 ? 14.711 20.551 7.387 1.00 73.06 176 ALA A O 1
ATOM 1378 N N . GLY A 1 177 ? 15.143 22.611 8.143 1.00 76.75 177 GLY A N 1
ATOM 1379 C CA . GLY A 1 177 ? 13.750 23.054 8.102 1.00 76.75 177 GLY A CA 1
ATOM 1380 C C . GLY A 1 177 ? 13.192 23.125 6.679 1.00 76.75 177 GLY A C 1
ATOM 1381 O O . GLY A 1 177 ? 12.105 22.609 6.414 1.00 76.75 177 GLY A O 1
ATOM 1382 N N . GLN A 1 178 ? 13.940 23.694 5.733 1.00 70.00 178 GLN A N 1
ATOM 1383 C CA . GLN A 1 178 ? 13.544 23.751 4.321 1.00 70.00 178 GLN A CA 1
ATOM 1384 C C . GLN A 1 178 ? 13.448 22.354 3.702 1.00 70.00 178 GLN A C 1
ATOM 1386 O O . GLN A 1 178 ? 12.468 22.053 3.019 1.00 70.00 178 GLN A O 1
ATOM 1391 N N . ALA A 1 179 ? 14.407 21.473 3.996 1.00 59.69 179 ALA A N 1
ATOM 1392 C CA . ALA A 1 179 ? 14.364 20.079 3.569 1.00 59.69 179 ALA A CA 1
ATOM 1393 C C . ALA A 1 179 ? 13.133 19.354 4.136 1.00 59.69 179 ALA A C 1
ATOM 1395 O O . ALA A 1 179 ? 12.405 18.702 3.389 1.00 59.69 179 ALA A O 1
ATOM 1396 N N . LEU A 1 180 ? 12.832 19.534 5.427 1.00 68.06 180 LEU A N 1
ATOM 1397 C CA . LEU A 1 180 ? 11.624 18.995 6.054 1.00 68.06 180 LEU A CA 1
ATOM 1398 C C . LEU A 1 180 ? 10.354 19.504 5.356 1.00 68.06 180 LEU A C 1
ATOM 1400 O O . LEU A 1 180 ? 9.450 18.714 5.089 1.00 68.06 180 LEU A O 1
ATOM 1404 N N . ARG A 1 181 ? 10.300 20.798 5.009 1.00 63.31 181 ARG A N 1
ATOM 1405 C CA . ARG A 1 181 ? 9.174 21.420 4.297 1.00 63.31 181 ARG A CA 1
ATOM 1406 C C . ARG A 1 181 ? 8.981 20.851 2.896 1.00 63.31 181 ARG A C 1
ATOM 1408 O O . ARG A 1 181 ? 7.849 20.549 2.529 1.00 63.31 181 ARG A O 1
ATOM 1415 N N . LEU A 1 182 ? 10.061 20.632 2.154 1.00 52.97 182 LEU A N 1
ATOM 1416 C CA . LEU A 1 182 ? 10.019 20.020 0.824 1.00 52.97 182 LEU A CA 1
ATOM 1417 C C . LEU A 1 182 ? 9.552 18.559 0.875 1.00 52.97 182 LEU A C 1
ATOM 1419 O O . LEU A 1 182 ? 8.669 18.175 0.111 1.00 52.97 182 LEU A O 1
ATOM 1423 N N . ILE A 1 183 ? 10.096 17.771 1.808 1.00 56.38 183 ILE A N 1
ATOM 1424 C CA . ILE A 1 183 ? 9.732 16.359 2.014 1.00 56.38 183 ILE A CA 1
ATOM 1425 C C . ILE A 1 183 ? 8.249 16.235 2.381 1.00 56.38 183 ILE A C 1
ATOM 1427 O O . ILE A 1 183 ? 7.555 15.342 1.903 1.00 56.38 183 ILE A O 1
ATOM 1431 N N . ALA A 1 184 ? 7.749 17.135 3.225 1.00 54.72 184 ALA A N 1
ATOM 1432 C CA . ALA A 1 184 ? 6.414 17.023 3.790 1.00 54.72 184 ALA A CA 1
ATOM 1433 C C . ALA A 1 184 ? 5.297 17.696 2.962 1.00 54.72 184 ALA A C 1
ATOM 1435 O O . ALA A 1 184 ? 4.126 17.409 3.206 1.00 54.72 184 ALA A O 1
ATOM 1436 N N . GLN A 1 185 ? 5.618 18.546 1.977 1.00 50.66 185 GLN A N 1
ATOM 1437 C CA . GLN A 1 185 ? 4.623 19.215 1.119 1.00 50.66 185 GLN A CA 1
ATOM 1438 C C . GLN A 1 185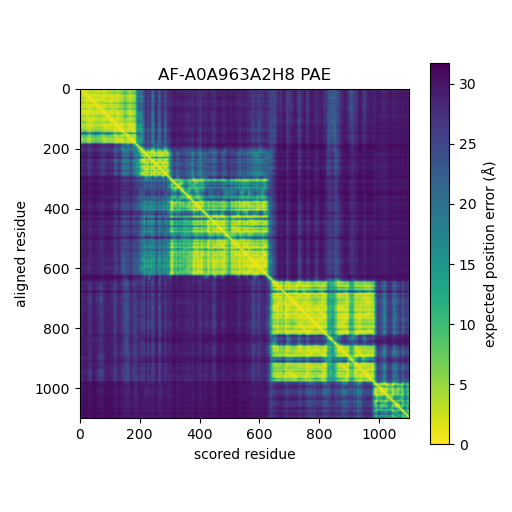 ? 4.273 18.473 -0.177 1.00 50.66 185 GLN A C 1
ATOM 1440 O O . GLN A 1 185 ? 3.316 18.871 -0.831 1.00 50.66 185 GLN A O 1
ATOM 1445 N N . GLY A 1 186 ? 5.006 17.433 -0.591 1.00 48.47 186 GLY A N 1
ATOM 1446 C CA . GLY A 1 186 ? 4.676 16.681 -1.819 1.00 48.47 186 GLY A CA 1
ATOM 1447 C C . GLY A 1 186 ? 4.590 17.521 -3.116 1.00 48.47 186 GLY A C 1
ATOM 1448 O O . GLY A 1 186 ? 4.056 17.032 -4.107 1.00 48.47 186 GLY A O 1
ATOM 1449 N N . ALA A 1 187 ? 5.147 18.743 -3.093 1.00 39.22 187 ALA A N 1
ATOM 1450 C CA . ALA A 1 187 ? 5.151 19.817 -4.101 1.00 39.22 187 ALA A CA 1
ATOM 1451 C C . ALA A 1 187 ? 3.790 20.470 -4.472 1.00 39.22 187 ALA A C 1
ATOM 1453 O O . ALA A 1 187 ? 2.862 19.797 -4.907 1.00 39.22 187 ALA A O 1
ATOM 1454 N N . ASP A 1 188 ? 3.738 21.815 -4.424 1.00 26.41 188 ASP A N 1
ATOM 1455 C CA . ASP A 1 188 ? 2.772 22.660 -5.158 1.00 26.41 188 ASP A CA 1
ATOM 1456 C C . ASP A 1 188 ? 3.510 23.642 -6.103 1.00 26.41 188 ASP A C 1
ATOM 1458 O O . ASP A 1 188 ? 4.628 24.090 -5.831 1.00 26.41 188 ASP A O 1
ATOM 1462 N N . GLU A 1 189 ? 2.884 23.930 -7.246 1.00 31.27 189 GLU A N 1
ATOM 1463 C CA . GLU A 1 189 ? 3.460 24.229 -8.571 1.00 31.27 189 GLU A CA 1
ATOM 1464 C C . GLU A 1 189 ? 3.905 25.692 -8.832 1.00 31.27 189 GLU A C 1
ATOM 1466 O O . GLU A 1 189 ? 4.256 26.013 -9.968 1.00 31.27 189 GLU A O 1
ATOM 1471 N N . SER A 1 190 ? 3.948 26.606 -7.849 1.00 26.69 190 SER A N 1
ATOM 1472 C CA . SER A 1 190 ? 4.149 28.042 -8.167 1.00 26.69 190 SER A CA 1
ATOM 1473 C C . SER A 1 190 ? 5.069 28.885 -7.269 1.00 26.69 190 SER A C 1
ATOM 1475 O O . SER A 1 190 ? 5.174 30.085 -7.516 1.00 26.69 190 SER A O 1
ATOM 1477 N N . ALA A 1 191 ? 5.763 28.331 -6.267 1.00 29.00 191 ALA A N 1
ATOM 1478 C CA . ALA A 1 191 ? 6.473 29.159 -5.270 1.00 29.00 191 ALA A CA 1
ATOM 1479 C C . ALA A 1 191 ? 8.019 29.102 -5.270 1.00 29.00 191 ALA A C 1
ATOM 1481 O O . ALA A 1 191 ? 8.641 29.877 -4.552 1.00 29.00 191 ALA A O 1
ATOM 1482 N N . VAL A 1 192 ? 8.673 28.257 -6.077 1.00 33.19 192 VAL A N 1
ATOM 1483 C CA . VAL A 1 192 ? 10.153 28.082 -6.040 1.00 33.19 192 VAL A CA 1
ATOM 1484 C C . VAL A 1 192 ? 10.829 28.576 -7.331 1.00 33.19 192 VAL A C 1
ATOM 1486 O O . VAL A 1 192 ? 11.870 28.085 -7.754 1.00 33.19 192 VAL A O 1
ATOM 1489 N N . ALA A 1 193 ? 10.223 29.551 -8.013 1.00 31.27 193 ALA A N 1
ATOM 1490 C CA . ALA A 1 193 ? 10.720 30.042 -9.301 1.00 31.27 193 ALA A CA 1
ATOM 1491 C C . ALA A 1 193 ? 11.852 31.082 -9.201 1.00 31.27 193 ALA A C 1
ATOM 1493 O O . ALA A 1 193 ? 12.348 31.533 -10.231 1.00 31.27 193 ALA A O 1
ATOM 1494 N N . THR A 1 194 ? 12.309 31.466 -8.010 1.00 32.34 194 THR A N 1
ATOM 1495 C CA . THR A 1 194 ? 13.356 32.488 -7.877 1.00 32.34 194 THR A CA 1
ATOM 1496 C C . THR A 1 194 ? 14.258 32.207 -6.683 1.00 32.34 194 THR A C 1
ATOM 1498 O O . THR A 1 194 ? 13.787 32.149 -5.555 1.00 32.34 194 THR A O 1
ATOM 1501 N N . SER A 1 195 ? 15.560 32.106 -6.950 1.00 34.91 195 SER A N 1
ATOM 1502 C CA . SER A 1 195 ? 16.673 31.901 -6.010 1.00 34.91 195 SER A CA 1
ATOM 1503 C C . SER A 1 195 ? 16.872 30.472 -5.490 1.00 34.91 195 SER A C 1
ATOM 1505 O O . SER A 1 195 ? 16.505 30.116 -4.381 1.00 34.91 195 SER A O 1
ATOM 1507 N N . SER A 1 196 ? 17.550 29.653 -6.291 1.00 34.06 196 SER A N 1
ATOM 1508 C CA . SER A 1 196 ? 18.484 28.671 -5.731 1.00 34.06 196 SER A CA 1
ATOM 1509 C C . SER A 1 196 ? 19.871 28.933 -6.316 1.00 34.06 196 SER A C 1
ATOM 1511 O O . SER A 1 196 ? 20.027 29.103 -7.527 1.00 34.06 196 SER A O 1
ATOM 1513 N N . SER A 1 197 ? 20.861 29.069 -5.434 1.00 35.09 197 SER A N 1
ATOM 1514 C CA . SER A 1 197 ? 22.278 29.224 -5.783 1.00 35.09 197 SER A CA 1
ATOM 1515 C C . SER A 1 197 ? 22.801 27.933 -6.444 1.00 35.09 197 SER A C 1
ATOM 1517 O O . SER A 1 197 ? 22.335 26.852 -6.075 1.00 35.09 197 SER A O 1
ATOM 1519 N N . PRO A 1 198 ? 23.774 27.990 -7.377 1.00 32.06 198 PRO A N 1
ATOM 1520 C CA . PRO A 1 198 ? 24.397 26.804 -7.978 1.00 32.06 198 PRO A CA 1
ATOM 1521 C C . PRO A 1 198 ? 24.907 25.769 -6.960 1.00 32.06 198 PRO A C 1
ATOM 1523 O O . PRO A 1 198 ? 24.864 24.572 -7.242 1.00 32.06 198 PRO A O 1
ATOM 1526 N N . ASP A 1 199 ? 25.316 26.209 -5.766 1.00 32.62 199 ASP A N 1
ATOM 1527 C CA . ASP A 1 199 ? 25.771 25.321 -4.688 1.00 32.62 199 ASP A CA 1
ATOM 1528 C C . ASP A 1 199 ? 24.611 24.542 -4.032 1.00 32.62 199 ASP A C 1
ATOM 1530 O O . ASP A 1 199 ? 24.750 23.360 -3.733 1.00 32.62 199 ASP A O 1
ATOM 1534 N N . GLN A 1 200 ? 23.411 25.131 -3.941 1.00 33.81 200 GLN A N 1
ATOM 1535 C CA . GLN A 1 200 ? 22.214 24.484 -3.371 1.00 33.81 200 GLN A CA 1
ATOM 1536 C C . GLN A 1 200 ? 21.645 23.371 -4.270 1.00 33.81 200 GLN A C 1
ATOM 1538 O O . GLN A 1 200 ? 21.068 22.397 -3.788 1.00 33.81 200 GLN A O 1
ATOM 1543 N N . VAL A 1 201 ? 21.821 23.487 -5.591 1.00 35.88 201 VAL A N 1
ATOM 1544 C CA . VAL A 1 201 ? 21.441 22.435 -6.554 1.00 35.88 201 VAL A CA 1
ATOM 1545 C C . VAL A 1 201 ? 22.406 21.247 -6.469 1.00 35.88 201 VAL A C 1
ATOM 1547 O O . VAL A 1 201 ? 21.998 20.097 -6.649 1.00 35.88 201 VAL A O 1
ATOM 1550 N N . ARG A 1 202 ? 23.678 21.506 -6.152 1.00 33.03 202 ARG A N 1
ATOM 1551 C CA . ARG A 1 202 ? 24.732 20.492 -6.053 1.00 33.03 202 ARG A CA 1
ATOM 1552 C C . ARG A 1 202 ? 24.538 19.574 -4.838 1.00 33.03 202 ARG A C 1
ATOM 1554 O O . ARG A 1 202 ? 24.640 18.359 -4.993 1.00 33.03 202 ARG A O 1
ATOM 1561 N N . ASP A 1 203 ? 24.144 20.129 -3.692 1.00 37.62 203 ASP A N 1
ATOM 1562 C CA . ASP A 1 203 ? 23.928 19.366 -2.449 1.00 37.62 203 ASP A CA 1
ATOM 1563 C C . ASP A 1 203 ? 22.621 18.547 -2.455 1.00 37.62 203 ASP A C 1
ATOM 1565 O O . ASP A 1 203 ? 22.577 17.416 -1.967 1.00 37.62 203 ASP A O 1
ATOM 1569 N N . MET A 1 204 ? 21.563 19.051 -3.101 1.00 37.97 204 MET A N 1
ATOM 1570 C CA . MET A 1 204 ? 20.310 18.307 -3.303 1.00 37.97 204 MET A CA 1
ATOM 1571 C C . MET A 1 204 ? 20.473 17.138 -4.292 1.00 37.97 204 MET A C 1
ATOM 1573 O O . MET A 1 204 ? 19.891 16.071 -4.098 1.00 37.97 204 MET A O 1
ATOM 1577 N N . THR A 1 205 ? 21.315 17.309 -5.318 1.00 42.06 205 THR A N 1
ATOM 1578 C CA . THR A 1 205 ? 21.679 16.236 -6.262 1.00 42.06 205 THR A CA 1
ATOM 1579 C C . THR A 1 205 ? 22.439 15.111 -5.555 1.00 42.06 205 THR A C 1
ATOM 1581 O O . THR A 1 205 ? 22.214 13.940 -5.850 1.00 42.06 205 THR A O 1
ATOM 1584 N N . GLN A 1 206 ? 23.289 15.445 -4.578 1.00 42.03 206 GLN A N 1
ATOM 1585 C CA . GLN A 1 206 ? 24.044 14.466 -3.795 1.00 42.03 206 GLN A CA 1
ATOM 1586 C C . GLN A 1 206 ? 23.128 13.617 -2.896 1.00 42.03 206 GLN A C 1
ATOM 1588 O O . GLN A 1 206 ? 23.247 12.395 -2.890 1.00 42.03 206 GLN A O 1
ATOM 1593 N N . LEU A 1 207 ? 22.152 14.230 -2.221 1.00 39.53 207 LEU A N 1
ATOM 1594 C CA . LEU A 1 207 ? 21.151 13.520 -1.408 1.00 39.53 207 LEU A CA 1
ATOM 1595 C C . LEU A 1 207 ? 20.230 12.605 -2.237 1.00 39.53 207 LEU A C 1
ATOM 1597 O O . LEU A 1 207 ? 19.911 11.501 -1.806 1.00 39.53 207 LEU A O 1
ATOM 1601 N N . LEU A 1 208 ? 19.821 13.036 -3.435 1.00 39.78 208 LEU A N 1
ATOM 1602 C CA . LEU A 1 208 ? 18.985 12.233 -4.339 1.00 39.78 208 LEU A CA 1
ATOM 1603 C C . LEU A 1 208 ? 19.770 11.125 -5.057 1.00 39.78 208 LEU A C 1
ATOM 1605 O O . LEU A 1 208 ? 19.175 10.126 -5.456 1.00 39.78 208 LEU A O 1
ATOM 1609 N N . SER A 1 209 ? 21.090 11.279 -5.210 1.00 42.12 209 SER A N 1
ATOM 1610 C CA . SER A 1 209 ? 21.956 10.269 -5.837 1.00 42.12 209 SER A CA 1
ATOM 1611 C C . SER A 1 209 ? 22.156 9.001 -4.999 1.00 42.12 209 SER A C 1
ATOM 1613 O O . SER A 1 209 ? 22.609 7.989 -5.524 1.00 42.12 209 SER A O 1
ATOM 1615 N N . GLU A 1 210 ? 21.789 9.033 -3.713 1.00 42.00 210 GLU A N 1
ATOM 1616 C CA . GLU A 1 210 ? 21.841 7.870 -2.816 1.00 42.00 210 GLU A CA 1
ATOM 1617 C C . GLU A 1 210 ? 20.592 6.970 -2.920 1.00 42.00 210 GLU A C 1
ATOM 1619 O O . GLU A 1 210 ? 20.578 5.867 -2.369 1.00 42.00 210 GLU A O 1
ATOM 1624 N N . LEU A 1 211 ? 19.545 7.416 -3.626 1.00 39.66 211 LEU A N 1
ATOM 1625 C CA . LEU A 1 211 ? 18.311 6.656 -3.825 1.00 39.66 211 LEU A CA 1
ATOM 1626 C C . LEU A 1 211 ? 18.449 5.666 -4.995 1.00 39.66 211 LEU A C 1
ATOM 1628 O O . LEU A 1 211 ? 19.062 6.003 -6.011 1.00 39.66 211 LEU A O 1
ATOM 1632 N N . PRO A 1 212 ? 17.851 4.460 -4.903 1.00 39.19 212 PRO A N 1
ATOM 1633 C CA . PRO A 1 212 ? 17.778 3.554 -6.045 1.00 39.19 212 PRO A CA 1
ATOM 1634 C C . PRO A 1 212 ? 17.039 4.246 -7.193 1.00 39.19 212 PRO A C 1
ATOM 1636 O O . PRO A 1 212 ? 16.069 4.965 -6.960 1.00 39.19 212 PRO A O 1
ATOM 1639 N N . LEU A 1 213 ? 17.494 4.059 -8.431 1.00 47.09 213 LEU A N 1
ATOM 1640 C CA . LEU A 1 213 ? 16.788 4.601 -9.587 1.00 47.09 213 LEU A CA 1
ATOM 1641 C C . LEU A 1 213 ? 15.723 3.610 -10.040 1.00 47.09 213 LEU A C 1
ATOM 1643 O O . LEU A 1 213 ? 15.931 2.395 -10.059 1.00 47.09 213 LEU A O 1
ATOM 1647 N N . VAL A 1 214 ? 14.575 4.139 -10.446 1.00 49.03 214 VAL A N 1
ATOM 1648 C CA . VAL A 1 214 ? 13.572 3.367 -11.168 1.00 49.03 214 VAL A CA 1
ATOM 1649 C C . VAL A 1 214 ? 13.339 3.985 -12.533 1.00 49.03 214 VAL A C 1
ATOM 1651 O O . VAL A 1 214 ? 13.366 5.197 -12.736 1.00 49.03 214 VAL A O 1
ATOM 1654 N N . ARG A 1 215 ? 13.115 3.107 -13.505 1.00 60.25 215 ARG A N 1
ATOM 1655 C CA . ARG A 1 215 ? 12.884 3.465 -14.896 1.00 60.25 215 ARG A CA 1
ATOM 1656 C C . ARG A 1 215 ? 11.419 3.805 -15.102 1.00 60.25 215 ARG A C 1
ATOM 1658 O O . ARG A 1 215 ? 10.532 3.047 -14.707 1.00 60.25 215 ARG A O 1
ATOM 1665 N N . ILE A 1 216 ? 11.173 4.936 -15.744 1.00 62.72 216 ILE A N 1
ATOM 1666 C CA . ILE A 1 216 ? 9.840 5.332 -16.191 1.00 62.72 216 ILE A CA 1
ATOM 1667 C C . ILE A 1 216 ? 9.812 5.393 -17.711 1.00 62.72 216 ILE A C 1
ATOM 1669 O O . ILE A 1 216 ? 10.762 5.852 -18.344 1.00 62.72 216 ILE A O 1
ATOM 1673 N N . GLY A 1 217 ? 8.722 4.908 -18.297 1.00 62.44 217 GLY A N 1
ATOM 1674 C CA . GLY A 1 217 ? 8.495 4.983 -19.730 1.00 62.44 217 GLY A CA 1
ATOM 1675 C C . GLY A 1 217 ? 8.230 6.407 -20.177 1.00 62.44 217 GLY A C 1
ATOM 1676 O O . GLY A 1 217 ? 7.642 7.197 -19.439 1.00 62.44 217 GLY A O 1
ATOM 1677 N N . VAL A 1 218 ? 8.627 6.710 -21.408 1.00 71.12 218 VAL A N 1
ATOM 1678 C CA . VAL A 1 218 ? 8.293 7.948 -22.110 1.00 71.12 218 VAL A CA 1
ATOM 1679 C C . VAL A 1 218 ? 7.614 7.594 -23.441 1.00 71.12 218 VAL A C 1
ATOM 1681 O O . VAL A 1 218 ? 8.179 6.851 -24.242 1.00 71.12 218 VAL A O 1
ATOM 1684 N N . ALA A 1 219 ? 6.402 8.105 -23.687 1.00 64.12 219 ALA A N 1
ATOM 1685 C CA . ALA A 1 219 ? 5.660 7.950 -24.949 1.00 64.12 219 ALA A CA 1
ATOM 1686 C C . ALA A 1 219 ? 4.899 9.239 -25.310 1.00 64.12 219 ALA A C 1
ATOM 1688 O O . ALA A 1 219 ? 4.530 10.015 -24.449 1.00 64.12 219 ALA A O 1
ATOM 1689 N N . ARG A 1 220 ? 4.747 9.554 -26.596 1.00 62.47 220 ARG A N 1
ATOM 1690 C CA . ARG A 1 220 ? 4.259 10.847 -27.122 1.00 62.47 220 ARG A CA 1
ATOM 1691 C C . ARG A 1 220 ? 3.334 10.469 -28.245 1.00 62.47 220 ARG A C 1
ATOM 1693 O O . ARG A 1 220 ? 3.718 9.746 -29.161 1.00 62.47 220 ARG A O 1
ATOM 1700 N N . ARG A 1 221 ? 2.101 10.931 -28.135 1.00 57.91 221 ARG A N 1
ATOM 1701 C CA . ARG A 1 221 ? 1.025 10.679 -29.082 1.00 57.91 221 ARG A CA 1
ATOM 1702 C C . ARG A 1 221 ? 0.506 12.037 -29.513 1.00 57.91 221 ARG A C 1
ATOM 1704 O O . ARG A 1 221 ? -0.135 12.731 -28.730 1.00 57.91 221 ARG A O 1
ATOM 1711 N N . GLY A 1 222 ? 0.815 12.464 -30.731 1.00 54.19 222 GLY A N 1
ATOM 1712 C CA . GLY A 1 222 ? 0.423 13.808 -31.150 1.00 54.19 222 GLY A CA 1
ATOM 1713 C C . GLY A 1 222 ? 1.204 14.892 -30.411 1.00 54.19 222 GLY A C 1
ATOM 1714 O O . GLY A 1 222 ? 2.412 14.812 -30.167 1.00 54.19 222 GLY A O 1
ATOM 1715 N N . SER A 1 223 ? 0.449 15.893 -29.983 1.00 65.50 223 SER A N 1
ATOM 1716 C CA . SER A 1 223 ? 0.900 16.978 -29.124 1.00 65.50 223 SER A CA 1
ATOM 1717 C C . SER A 1 223 ? 0.999 16.609 -27.641 1.00 65.50 223 SER A C 1
ATOM 1719 O O . SER A 1 223 ? 1.275 17.489 -26.829 1.00 65.50 223 SER A O 1
ATOM 1721 N N . GLN A 1 224 ? 0.752 15.349 -27.270 1.00 67.06 224 GLN A N 1
ATOM 1722 C CA . GLN A 1 224 ? 0.686 14.892 -25.884 1.00 67.06 224 GLN A CA 1
ATOM 1723 C C . GLN A 1 224 ? 1.900 14.023 -25.536 1.00 67.06 224 GLN A C 1
ATOM 1725 O O . GLN A 1 224 ? 2.145 13.018 -26.197 1.00 67.06 224 GLN A O 1
ATOM 1730 N N . LEU A 1 225 ? 2.639 14.385 -24.485 1.00 76.50 225 LEU A N 1
ATOM 1731 C CA . LEU A 1 225 ? 3.688 13.574 -23.865 1.00 76.50 225 LEU A CA 1
ATOM 1732 C C . LEU A 1 225 ? 3.115 12.788 -22.681 1.00 76.50 225 LEU A C 1
ATOM 1734 O O . LEU A 1 225 ? 2.340 13.332 -21.902 1.00 76.50 225 LEU A O 1
ATOM 1738 N N . GLN A 1 226 ? 3.534 11.539 -22.532 1.00 74.00 226 GLN A N 1
ATOM 1739 C CA . GLN A 1 226 ? 3.187 10.590 -21.482 1.00 74.00 226 GLN A CA 1
ATOM 1740 C C . GLN A 1 226 ? 4.478 10.079 -20.830 1.00 74.00 226 GLN A C 1
ATOM 1742 O O . GLN A 1 226 ? 5.418 9.689 -21.522 1.00 74.00 226 GLN A O 1
ATOM 1747 N N . LEU A 1 227 ? 4.521 10.078 -19.503 1.00 73.06 227 LEU A N 1
ATOM 1748 C CA . LEU A 1 227 ? 5.652 9.634 -18.691 1.00 73.06 227 LEU A CA 1
ATOM 1749 C C . LEU A 1 227 ? 5.152 8.720 -17.571 1.00 73.06 227 LEU A C 1
ATOM 1751 O O . LEU A 1 227 ? 4.138 9.041 -16.965 1.00 73.06 227 LEU A O 1
ATOM 1755 N N . GLY A 1 228 ? 5.845 7.628 -17.254 1.00 72.56 228 GLY A N 1
ATOM 1756 C CA . GLY A 1 228 ? 5.477 6.727 -16.152 1.00 72.56 228 GLY A CA 1
ATOM 1757 C C . GLY A 1 228 ? 5.307 5.274 -16.585 1.00 72.56 228 GLY A C 1
ATOM 1758 O O . GLY A 1 228 ? 6.094 4.765 -17.378 1.00 72.56 228 GLY A O 1
ATOM 1759 N N . THR A 1 229 ? 4.311 4.573 -16.053 1.00 67.94 229 THR A N 1
ATOM 1760 C CA . THR A 1 229 ? 4.037 3.173 -16.403 1.00 67.94 229 THR A CA 1
ATOM 1761 C C . THR A 1 229 ? 3.281 3.099 -17.730 1.00 67.94 229 THR A C 1
ATOM 1763 O O . THR A 1 229 ? 2.072 3.319 -17.794 1.00 67.94 229 THR A O 1
ATOM 1766 N N . LEU A 1 230 ? 4.016 2.822 -18.807 1.00 53.81 230 LEU A N 1
ATOM 1767 C CA . LEU A 1 230 ? 3.517 2.752 -20.184 1.00 53.81 230 LEU A CA 1
ATOM 1768 C C . LEU A 1 230 ? 3.585 1.301 -20.700 1.00 53.81 230 LEU A C 1
ATOM 1770 O O . LEU A 1 230 ? 4.314 0.485 -20.140 1.00 53.81 230 LEU A O 1
ATOM 1774 N N . SER A 1 231 ? 2.814 0.958 -21.741 1.00 44.94 231 SER A N 1
ATOM 1775 C CA . SER A 1 231 ? 2.828 -0.383 -22.361 1.00 44.94 231 SER A CA 1
ATOM 1776 C C . SER A 1 231 ? 4.251 -0.821 -22.765 1.00 44.94 231 SER A C 1
ATOM 1778 O O . SER A 1 231 ? 5.050 0.045 -23.109 1.00 44.94 231 SER A O 1
ATOM 1780 N N . PRO A 1 232 ? 4.571 -2.131 -22.812 1.00 36.97 232 PRO A N 1
ATOM 1781 C CA . PRO A 1 232 ? 5.913 -2.640 -23.155 1.00 36.97 232 PRO A CA 1
ATOM 1782 C C . PRO A 1 232 ? 6.418 -2.255 -24.559 1.00 36.97 232 PRO A C 1
ATOM 1784 O O . PRO A 1 232 ? 7.600 -2.378 -24.849 1.00 36.97 232 PRO A O 1
ATOM 1787 N N . SER A 1 233 ? 5.545 -1.730 -25.420 1.00 37.31 233 SER A N 1
ATOM 1788 C CA . SER A 1 233 ? 5.891 -1.110 -26.703 1.00 37.31 233 SER A CA 1
ATOM 1789 C C . SER A 1 233 ? 6.301 0.370 -26.589 1.00 37.31 233 SER A C 1
ATOM 1791 O O . SER A 1 233 ? 6.382 1.060 -27.605 1.00 37.31 233 SER A O 1
ATOM 1793 N N . ALA A 1 234 ? 6.466 0.908 -25.375 1.00 41.38 234 ALA A N 1
ATOM 1794 C CA . ALA A 1 234 ? 6.918 2.277 -25.162 1.00 41.38 234 ALA A CA 1
ATOM 1795 C C . ALA A 1 234 ? 8.396 2.399 -25.580 1.00 41.38 234 ALA A C 1
ATOM 1797 O O . ALA A 1 234 ? 9.228 1.636 -25.093 1.00 41.38 234 ALA A O 1
ATOM 1798 N N . PRO A 1 235 ? 8.739 3.340 -26.475 1.00 49.59 235 PRO A N 1
ATOM 1799 C CA . PRO A 1 235 ? 10.025 3.318 -27.164 1.00 49.59 235 PRO A CA 1
ATOM 1800 C C . PRO A 1 235 ? 11.223 3.699 -26.283 1.00 49.59 235 PRO A C 1
ATOM 1802 O O . PRO A 1 235 ? 12.347 3.394 -26.664 1.00 49.59 235 PRO A O 1
ATOM 1805 N N . HIS A 1 236 ? 11.023 4.336 -25.118 1.00 55.09 236 HIS A N 1
ATOM 1806 C CA . HIS A 1 236 ? 12.131 4.817 -24.286 1.00 55.09 236 HIS A CA 1
ATOM 1807 C C . HIS A 1 236 ? 11.842 4.741 -22.781 1.00 55.09 236 HIS A C 1
ATOM 1809 O O . HIS A 1 236 ? 10.721 4.994 -22.334 1.00 55.09 236 HIS A O 1
ATOM 1815 N N . LEU A 1 237 ? 12.888 4.454 -22.001 1.00 58.81 237 LEU A N 1
ATOM 1816 C CA . LEU A 1 237 ? 12.898 4.466 -20.537 1.00 58.81 237 LEU A CA 1
ATOM 1817 C C . LEU A 1 237 ? 13.912 5.508 -20.049 1.00 58.81 237 LEU A C 1
ATOM 1819 O O . LEU A 1 237 ? 15.038 5.529 -20.543 1.00 58.81 237 LEU A O 1
ATOM 1823 N N . ILE A 1 238 ? 13.547 6.333 -19.064 1.00 59.75 238 ILE A N 1
ATOM 1824 C CA . ILE A 1 238 ? 14.492 7.237 -18.388 1.00 59.75 238 ILE A CA 1
ATOM 1825 C C . ILE A 1 238 ? 14.634 6.861 -16.906 1.00 59.75 238 ILE A C 1
ATOM 1827 O O . ILE A 1 238 ? 13.626 6.535 -16.268 1.00 59.75 238 ILE A O 1
ATOM 1831 N N . PRO A 1 239 ? 15.855 6.881 -16.344 1.00 54.62 239 PRO A N 1
ATOM 1832 C CA . PRO A 1 239 ? 16.070 6.633 -14.929 1.00 54.62 239 PRO A CA 1
ATOM 1833 C C . PRO A 1 239 ? 15.770 7.890 -14.111 1.00 54.62 239 PRO A C 1
ATOM 1835 O O . PRO A 1 239 ? 16.231 8.998 -14.413 1.00 54.62 239 PRO A O 1
ATOM 1838 N N . VAL A 1 240 ? 15.001 7.706 -13.047 1.00 56.94 240 VAL A N 1
ATOM 1839 C CA . VAL A 1 240 ? 14.684 8.744 -12.066 1.00 56.94 240 VAL A CA 1
ATOM 1840 C C . VAL A 1 240 ? 14.903 8.189 -10.661 1.00 56.94 240 VAL A C 1
ATOM 1842 O O . VAL A 1 240 ? 14.675 6.994 -10.467 1.00 56.94 240 VAL A O 1
ATOM 1845 N N . PRO A 1 241 ? 15.331 9.009 -9.682 1.00 52.12 241 PRO A N 1
ATOM 1846 C CA . PRO A 1 241 ? 15.344 8.590 -8.284 1.00 52.12 241 PRO A CA 1
ATOM 1847 C C . PRO A 1 241 ? 13.991 8.002 -7.890 1.00 52.12 241 PRO A C 1
ATOM 1849 O O . PRO A 1 241 ? 12.954 8.550 -8.275 1.00 52.12 241 PRO A O 1
ATOM 1852 N N . ASP A 1 242 ? 13.997 6.884 -7.164 1.00 50.06 242 ASP A N 1
ATOM 1853 C CA . ASP A 1 242 ? 12.785 6.211 -6.689 1.00 50.06 242 ASP A CA 1
ATOM 1854 C C . ASP A 1 242 ? 12.160 6.988 -5.526 1.00 50.06 242 ASP A C 1
ATOM 1856 O O . ASP A 1 242 ? 12.149 6.569 -4.371 1.00 50.06 242 ASP A O 1
ATOM 1860 N N . THR A 1 243 ? 11.687 8.186 -5.853 1.00 44.44 243 THR A N 1
ATOM 1861 C CA . THR A 1 243 ? 10.887 9.052 -5.000 1.00 44.44 243 THR A CA 1
ATOM 1862 C C . THR A 1 243 ? 9.414 8.843 -5.335 1.00 44.44 243 THR A C 1
ATOM 1864 O O . THR A 1 243 ? 9.071 8.513 -6.471 1.00 44.44 243 THR A O 1
ATOM 1867 N N . ASP A 1 244 ? 8.523 9.077 -4.375 1.00 44.50 244 ASP A N 1
ATOM 1868 C CA . ASP A 1 244 ? 7.083 9.137 -4.631 1.00 44.50 244 ASP A CA 1
ATOM 1869 C C . ASP A 1 244 ? 6.545 10.522 -4.226 1.00 44.50 244 ASP A C 1
ATOM 1871 O O . ASP A 1 244 ? 6.511 10.828 -3.031 1.00 44.50 244 ASP A O 1
ATOM 1875 N N . PRO A 1 245 ? 6.184 11.394 -5.192 1.00 40.12 245 PRO A N 1
ATOM 1876 C CA . PRO A 1 245 ? 6.185 11.161 -6.641 1.00 40.12 245 PRO A CA 1
ATOM 1877 C C . PRO A 1 245 ? 7.592 11.204 -7.268 1.00 40.12 245 PRO A C 1
ATOM 1879 O O . PRO A 1 245 ? 8.505 11.866 -6.768 1.00 40.12 245 PRO A O 1
ATOM 1882 N N . ARG A 1 246 ? 7.762 10.558 -8.427 1.00 57.38 246 ARG A N 1
ATOM 1883 C CA . ARG A 1 246 ? 8.962 10.682 -9.270 1.00 57.38 246 ARG A CA 1
ATOM 1884 C C . ARG A 1 246 ? 8.935 12.019 -9.988 1.00 57.38 246 ARG A C 1
ATOM 1886 O O . ARG A 1 246 ? 7.960 12.336 -10.668 1.00 57.38 246 ARG A O 1
ATOM 1893 N N . LEU A 1 247 ? 9.997 12.802 -9.845 1.00 55.81 247 LEU A N 1
ATOM 1894 C CA . LEU A 1 247 ? 10.045 14.167 -10.367 1.00 55.81 247 LEU A CA 1
ATOM 1895 C C . LEU A 1 247 ? 10.816 14.233 -11.688 1.00 55.81 247 LEU A C 1
ATOM 1897 O O . LEU A 1 247 ? 11.968 13.798 -11.775 1.00 55.81 247 LEU A O 1
ATOM 1901 N N . VAL A 1 248 ? 10.182 14.824 -12.703 1.00 63.41 248 VAL A N 1
ATOM 1902 C CA . VAL A 1 248 ? 10.794 15.102 -14.007 1.00 63.41 248 VAL A CA 1
ATOM 1903 C C . VAL A 1 248 ? 10.481 16.527 -14.442 1.00 63.41 248 VAL A C 1
ATOM 1905 O O . VAL A 1 248 ? 9.327 16.894 -14.624 1.00 63.41 248 VAL A O 1
ATOM 1908 N N . ASP A 1 249 ? 11.507 17.337 -14.651 1.00 64.81 249 ASP A N 1
ATOM 1909 C CA . ASP A 1 249 ? 11.394 18.682 -15.200 1.00 64.81 249 ASP A CA 1
ATOM 1910 C C . ASP A 1 249 ? 11.310 18.651 -16.723 1.00 64.81 249 ASP A C 1
ATOM 1912 O O . ASP A 1 249 ? 12.172 18.118 -17.407 1.00 64.81 249 ASP A O 1
ATOM 1916 N N . LEU A 1 250 ? 10.274 19.261 -17.272 1.00 76.31 250 LEU A N 1
ATOM 1917 C CA . LEU A 1 250 ? 10.019 19.383 -18.695 1.00 76.31 250 LEU A CA 1
ATOM 1918 C C . LEU A 1 250 ? 10.419 20.770 -19.193 1.00 76.31 250 LEU A C 1
ATOM 1920 O O . LEU A 1 250 ? 10.121 21.769 -18.541 1.00 76.31 250 LEU A O 1
ATOM 1924 N N . GLN A 1 251 ? 10.992 20.854 -20.388 1.00 78.19 251 GLN A N 1
ATOM 1925 C CA . GLN A 1 251 ? 11.216 22.100 -21.113 1.00 78.19 251 GLN A CA 1
ATOM 1926 C C . GLN A 1 251 ? 10.911 21.909 -22.605 1.00 78.19 251 GLN A C 1
ATOM 1928 O O . GLN A 1 251 ? 11.431 20.983 -23.213 1.00 78.19 251 GLN A O 1
ATOM 1933 N N . TRP A 1 252 ? 10.098 22.771 -23.215 1.00 82.19 252 TRP A N 1
ATOM 1934 C CA . TRP A 1 252 ? 9.776 22.723 -24.653 1.00 82.19 252 TRP A CA 1
ATOM 1935 C C . TRP A 1 252 ? 9.552 24.133 -25.206 1.00 82.19 252 TRP A C 1
ATOM 1937 O O . TRP A 1 252 ? 9.389 25.077 -24.438 1.00 82.19 252 TRP A O 1
ATOM 1947 N N . GLU A 1 253 ? 9.568 24.296 -26.527 1.00 76.38 253 GLU A N 1
ATOM 1948 C CA . GLU A 1 253 ? 9.294 25.582 -27.180 1.00 76.38 253 GLU A CA 1
ATOM 1949 C C . GLU A 1 253 ? 7.869 25.616 -27.743 1.00 76.38 253 GLU A C 1
ATOM 1951 O O . GLU A 1 253 ? 7.420 24.669 -28.387 1.00 76.38 253 GLU A O 1
ATOM 1956 N N . GLU A 1 254 ? 7.147 26.708 -27.502 1.00 67.31 254 GLU A N 1
ATOM 1957 C CA . GLU A 1 254 ? 5.792 26.919 -28.007 1.00 67.31 254 GLU A CA 1
ATOM 1958 C C . GLU A 1 254 ? 5.639 28.380 -28.451 1.00 67.31 254 GLU A C 1
ATOM 1960 O O . GLU A 1 254 ? 5.802 29.300 -27.648 1.00 67.31 254 GLU A O 1
ATOM 1965 N N . ASN A 1 255 ? 5.351 28.606 -29.738 1.00 68.88 255 ASN A N 1
ATOM 1966 C CA . ASN A 1 255 ? 5.212 29.938 -30.349 1.00 68.88 255 ASN A CA 1
ATOM 1967 C C . ASN A 1 255 ? 6.425 30.874 -30.129 1.00 68.88 255 ASN A C 1
ATOM 1969 O O . ASN A 1 255 ? 6.250 32.066 -29.880 1.00 68.88 255 ASN A O 1
ATOM 1973 N N . GLY A 1 256 ? 7.654 30.345 -30.192 1.00 62.38 256 GLY A N 1
ATOM 1974 C CA . GLY A 1 256 ? 8.888 31.121 -29.989 1.00 62.38 256 GLY A CA 1
ATOM 1975 C C . GLY A 1 256 ? 9.238 31.406 -28.521 1.00 62.38 256 GLY A C 1
ATOM 1976 O O . GLY A 1 256 ? 10.173 32.156 -28.245 1.00 62.38 256 GLY A O 1
ATOM 1977 N N . LEU A 1 257 ? 8.494 30.835 -27.565 1.00 56.56 257 LEU A N 1
ATOM 1978 C CA . LEU A 1 257 ? 8.733 30.977 -26.128 1.00 56.56 257 LEU A CA 1
ATOM 1979 C C . LEU A 1 257 ? 9.102 29.628 -25.503 1.00 56.56 257 LEU A C 1
ATOM 1981 O O . LEU A 1 257 ? 8.418 28.624 -25.699 1.00 56.56 257 LEU A O 1
ATOM 1985 N N . VAL A 1 258 ? 10.159 29.614 -24.686 1.00 71.38 258 VAL A N 1
ATOM 1986 C CA . VAL A 1 258 ? 10.566 28.432 -23.912 1.00 71.38 258 VAL A CA 1
ATOM 1987 C C . VAL A 1 258 ? 9.629 28.256 -22.716 1.00 71.38 258 VAL A C 1
ATOM 1989 O O . VAL A 1 258 ? 9.565 29.100 -21.821 1.00 71.38 258 VAL A O 1
ATOM 1992 N N . ARG A 1 259 ? 8.915 27.134 -22.681 1.00 65.44 259 ARG A N 1
ATOM 1993 C CA . ARG A 1 259 ? 8.074 26.683 -21.570 1.00 65.44 259 ARG A CA 1
ATOM 1994 C C . ARG A 1 259 ? 8.835 25.690 -20.702 1.00 65.44 259 ARG A C 1
ATOM 1996 O O . ARG A 1 259 ? 9.629 24.899 -21.206 1.00 65.44 259 ARG A O 1
ATOM 2003 N N . ARG A 1 260 ? 8.585 25.729 -19.392 1.00 71.50 260 ARG A N 1
ATOM 2004 C CA . ARG A 1 260 ? 9.096 24.763 -18.411 1.00 71.50 260 ARG A CA 1
ATOM 2005 C C . ARG A 1 260 ? 7.956 24.266 -17.532 1.00 71.50 260 ARG A C 1
ATOM 2007 O O . ARG A 1 260 ? 7.077 25.054 -17.193 1.00 71.50 260 ARG A O 1
ATOM 2014 N N . ARG A 1 261 ? 7.974 22.987 -17.160 1.00 64.12 261 ARG A N 1
ATOM 2015 C CA . ARG A 1 261 ? 6.962 22.376 -16.289 1.00 64.12 261 ARG A CA 1
ATOM 2016 C C . ARG A 1 261 ? 7.535 21.188 -15.527 1.00 64.12 261 ARG A C 1
ATOM 2018 O O . ARG A 1 261 ? 8.011 20.259 -16.158 1.00 64.12 261 ARG A O 1
ATOM 2025 N N . ARG A 1 262 ? 7.441 21.165 -14.200 1.00 62.16 262 ARG A N 1
ATOM 2026 C CA . ARG A 1 262 ? 7.767 19.963 -13.420 1.00 62.16 262 ARG A CA 1
ATOM 2027 C C . ARG A 1 262 ? 6.598 18.984 -13.467 1.00 62.16 262 ARG A C 1
ATOM 2029 O O . ARG A 1 262 ? 5.454 19.385 -13.299 1.00 62.16 262 ARG A O 1
ATOM 2036 N N . LEU A 1 263 ? 6.884 17.716 -13.718 1.00 59.03 263 LEU A N 1
ATOM 2037 C CA . LEU A 1 263 ? 5.921 16.625 -13.745 1.00 59.03 263 LEU A CA 1
ATOM 2038 C C . LEU A 1 263 ? 6.187 15.696 -12.564 1.00 59.03 263 LEU A C 1
ATOM 2040 O O . LEU A 1 263 ? 7.290 15.171 -12.410 1.00 59.03 263 LEU A O 1
ATOM 2044 N N . SER A 1 264 ? 5.150 15.496 -11.757 1.00 52.16 264 SER A N 1
ATOM 2045 C CA . SER A 1 264 ? 5.124 14.534 -10.658 1.00 52.16 264 SER A CA 1
ATOM 2046 C C . SER A 1 264 ? 4.448 13.257 -11.142 1.00 52.16 264 SER A C 1
ATOM 2048 O O . SER A 1 264 ? 3.276 13.272 -11.520 1.00 52.16 264 SER A O 1
ATOM 2050 N N . ILE A 1 265 ? 5.195 12.159 -11.167 1.00 62.38 265 ILE A N 1
ATOM 2051 C CA . ILE A 1 265 ? 4.757 10.864 -11.687 1.00 62.38 265 ILE A CA 1
ATOM 2052 C C . ILE A 1 265 ? 4.635 9.914 -10.492 1.00 62.38 265 ILE A C 1
ATOM 2054 O O . ILE A 1 265 ? 5.663 9.493 -9.959 1.00 62.38 265 ILE A O 1
ATOM 2058 N N . PRO A 1 266 ? 3.412 9.584 -10.044 1.00 48.25 266 PRO A N 1
ATOM 2059 C CA . PRO A 1 266 ? 3.213 8.624 -8.962 1.00 48.25 266 PRO A CA 1
ATOM 2060 C C . PRO A 1 266 ? 3.853 7.279 -9.308 1.00 48.25 266 PRO A C 1
ATOM 2062 O O . PRO A 1 266 ? 3.879 6.890 -10.482 1.00 48.25 266 PRO A O 1
ATOM 2065 N N . VAL A 1 267 ? 4.343 6.548 -8.311 1.00 46.53 267 VAL A N 1
ATOM 2066 C CA . VAL A 1 267 ? 4.873 5.195 -8.528 1.00 46.53 267 VAL A CA 1
ATOM 2067 C C . VAL A 1 267 ? 3.773 4.301 -9.129 1.00 46.53 267 VAL A C 1
ATOM 2069 O O . VAL A 1 267 ? 2.634 4.274 -8.674 1.00 46.53 267 VAL A O 1
ATOM 2072 N N . GLY A 1 268 ? 4.071 3.634 -10.252 1.00 47.91 268 GLY A N 1
ATOM 2073 C CA . GLY A 1 268 ? 3.078 2.854 -11.014 1.00 47.91 268 GLY A CA 1
ATOM 2074 C C . GLY A 1 268 ? 2.062 3.686 -11.820 1.00 47.91 268 GLY A C 1
ATOM 2075 O O . GLY A 1 268 ? 1.223 3.123 -12.526 1.00 47.91 268 GLY A O 1
ATOM 2076 N N . GLY A 1 269 ? 2.116 5.015 -11.711 1.00 54.91 269 GLY A N 1
ATOM 2077 C CA . GLY A 1 269 ? 1.244 5.959 -12.397 1.00 54.91 269 GLY A CA 1
ATOM 2078 C C . GLY A 1 269 ? 1.821 6.463 -13.717 1.00 54.91 269 GLY A C 1
ATOM 2079 O O . GLY A 1 269 ? 2.944 6.146 -14.110 1.00 54.91 269 GLY A O 1
ATOM 2080 N N . ARG A 1 270 ? 1.036 7.291 -14.409 1.00 71.12 270 ARG A N 1
ATOM 2081 C CA . ARG A 1 270 ? 1.466 8.030 -15.600 1.00 71.12 270 ARG A CA 1
ATOM 2082 C C . ARG A 1 270 ? 1.104 9.504 -15.462 1.00 71.12 270 ARG A C 1
ATOM 2084 O O . ARG A 1 270 ? 0.018 9.826 -14.986 1.00 71.12 270 ARG A O 1
ATOM 2091 N N . ALA A 1 271 ? 1.990 10.386 -15.898 1.00 65.00 271 ALA A N 1
ATOM 2092 C CA . ALA A 1 271 ? 1.711 11.795 -16.108 1.00 65.00 271 ALA A CA 1
ATOM 2093 C C . ALA A 1 271 ? 1.572 12.053 -17.607 1.00 65.00 271 ALA A C 1
ATOM 2095 O O . ALA A 1 271 ? 2.370 11.561 -18.404 1.00 65.00 271 ALA A O 1
ATOM 2096 N N . GLU A 1 272 ? 0.571 12.841 -17.987 1.00 76.31 272 GLU A N 1
ATOM 2097 C CA . GLU A 1 272 ? 0.364 13.264 -19.368 1.00 76.31 272 GLU A CA 1
ATOM 2098 C C . GLU A 1 272 ? 0.349 14.792 -19.434 1.00 76.31 272 GLU A C 1
ATOM 2100 O O . GLU A 1 272 ? -0.237 15.456 -18.579 1.00 76.31 272 GLU A O 1
ATOM 2105 N N . THR A 1 273 ? 0.985 15.376 -20.447 1.00 74.94 273 THR A N 1
ATOM 2106 C CA . THR A 1 273 ? 0.991 16.829 -20.641 1.00 74.94 273 THR A CA 1
ATOM 2107 C C . THR A 1 273 ? 1.030 17.197 -22.115 1.00 74.94 273 THR A C 1
ATOM 2109 O O . THR A 1 273 ? 1.603 16.485 -22.936 1.00 74.94 273 THR A O 1
ATOM 2112 N N . MET A 1 274 ? 0.414 18.329 -22.454 1.00 73.75 274 MET A N 1
ATOM 2113 C CA . MET A 1 274 ? 0.450 18.882 -23.804 1.00 73.75 274 MET A CA 1
ATOM 2114 C C . MET A 1 274 ? 1.744 19.672 -24.004 1.00 73.75 274 MET A C 1
ATOM 2116 O O . MET A 1 274 ? 2.128 20.453 -23.137 1.00 73.75 274 MET A O 1
ATOM 2120 N N . VAL A 1 275 ? 2.421 19.431 -25.122 1.00 71.12 275 VAL A N 1
ATOM 2121 C CA . VAL A 1 275 ? 3.777 19.929 -25.426 1.00 71.12 275 VAL A CA 1
ATOM 2122 C C . VAL A 1 275 ? 3.916 20.415 -26.875 1.00 71.12 275 VAL A C 1
ATOM 2124 O O . VAL A 1 275 ? 5.012 20.732 -27.329 1.00 71.12 275 VAL A O 1
ATOM 2127 N N . GLY A 1 276 ? 2.813 20.444 -27.632 1.00 66.12 276 GLY A N 1
ATOM 2128 C CA . GLY A 1 276 ? 2.808 20.848 -29.041 1.00 66.12 276 GLY A CA 1
ATOM 2129 C C . GLY A 1 276 ? 3.593 19.881 -29.933 1.00 66.12 276 GLY A C 1
ATOM 2130 O O . GLY A 1 276 ? 3.666 18.688 -29.644 1.00 66.12 276 GLY A O 1
ATOM 2131 N N . THR A 1 277 ? 4.178 20.371 -31.028 1.00 58.62 277 THR A N 1
ATOM 2132 C CA . THR A 1 277 ? 4.960 19.568 -31.996 1.00 58.62 277 THR A CA 1
ATOM 2133 C C . THR A 1 277 ? 6.477 19.683 -31.821 1.00 58.62 277 THR A C 1
ATOM 2135 O O . THR A 1 277 ? 7.201 18.857 -32.371 1.00 58.62 277 THR A O 1
ATOM 2138 N N . ALA A 1 278 ? 6.954 20.633 -31.010 1.00 61.78 278 ALA A N 1
ATOM 2139 C CA . ALA A 1 278 ? 8.371 20.942 -30.812 1.00 61.78 278 ALA A CA 1
ATOM 2140 C C . ALA A 1 278 ? 9.150 19.848 -30.054 1.00 61.78 278 ALA A C 1
ATOM 2142 O O . ALA A 1 278 ? 8.560 18.941 -29.455 1.00 61.78 278 ALA A O 1
ATOM 2143 N N . SER A 1 279 ? 10.486 19.933 -30.070 1.00 62.97 279 SER A N 1
ATOM 2144 C CA . SER A 1 279 ? 11.351 19.069 -29.250 1.00 62.97 279 SER A CA 1
ATOM 2145 C C . SER A 1 279 ? 11.208 19.394 -27.761 1.00 62.97 279 SER A C 1
ATOM 2147 O O . SER A 1 279 ? 10.937 20.538 -27.385 1.00 62.97 279 SER A O 1
ATOM 2149 N N . ILE A 1 280 ? 11.408 18.387 -26.916 1.00 72.00 280 ILE A N 1
ATOM 2150 C CA . ILE A 1 280 ? 11.205 18.482 -25.475 1.00 72.00 280 ILE A CA 1
ATOM 2151 C C . ILE A 1 280 ? 12.473 18.012 -24.768 1.00 72.00 280 ILE A C 1
ATOM 2153 O O . ILE A 1 280 ? 13.062 17.008 -25.149 1.00 72.00 280 ILE A O 1
ATOM 2157 N N . VAL A 1 281 ? 12.880 18.702 -23.715 1.00 73.69 281 VAL A N 1
ATOM 2158 C CA . VAL A 1 281 ? 13.957 18.294 -22.815 1.00 73.69 281 VAL A CA 1
ATOM 2159 C C . VAL A 1 281 ? 13.332 17.900 -21.484 1.00 73.69 281 VAL A C 1
ATOM 2161 O O . VAL A 1 281 ? 12.704 18.719 -20.822 1.00 73.69 281 VAL A O 1
ATOM 2164 N N . LEU A 1 282 ? 13.504 16.643 -21.101 1.00 69.69 282 LEU A N 1
ATOM 2165 C CA . LEU A 1 282 ? 13.207 16.108 -19.780 1.00 69.69 282 LEU A CA 1
ATOM 2166 C C . LEU A 1 282 ? 14.467 16.211 -18.927 1.00 69.69 282 LEU A C 1
ATOM 2168 O O . LEU A 1 282 ? 15.553 15.920 -19.409 1.00 69.69 282 LEU A O 1
ATOM 2172 N N . ARG A 1 283 ? 14.357 16.587 -17.663 1.00 66.62 283 ARG A N 1
ATOM 2173 C CA . ARG A 1 283 ? 15.441 16.531 -16.686 1.00 66.62 283 ARG A CA 1
ATOM 2174 C C . ARG A 1 283 ? 14.959 15.744 -15.488 1.00 66.62 283 ARG A C 1
ATOM 2176 O O . ARG A 1 283 ? 13.922 16.072 -14.924 1.00 66.62 283 ARG A O 1
ATOM 2183 N N . ASN A 1 284 ? 15.672 14.694 -15.107 1.00 57.19 284 ASN A N 1
ATOM 2184 C CA . ASN A 1 284 ? 15.345 14.004 -13.862 1.00 57.19 284 ASN A CA 1
ATOM 2185 C C . ASN A 1 284 ? 15.764 14.858 -12.650 1.00 57.19 284 ASN A C 1
ATOM 2187 O O . ASN A 1 284 ? 16.472 15.858 -12.786 1.00 57.19 284 ASN A O 1
ATOM 2191 N N . ALA A 1 285 ? 15.354 14.444 -11.452 1.00 53.28 285 ALA A N 1
ATOM 2192 C CA . ALA A 1 285 ? 15.679 15.143 -10.206 1.00 53.28 285 ALA A CA 1
ATOM 2193 C C . ALA A 1 285 ? 17.191 15.203 -9.876 1.00 53.28 285 ALA A C 1
ATOM 2195 O O . ALA A 1 285 ? 17.587 15.908 -8.955 1.00 53.28 285 ALA A O 1
ATOM 2196 N N . LEU A 1 286 ? 18.032 14.502 -10.647 1.00 47.00 286 LEU A N 1
ATOM 2197 C CA . LEU A 1 286 ? 19.497 14.523 -10.559 1.00 47.00 286 LEU A CA 1
ATOM 2198 C C . LEU A 1 286 ? 20.135 15.512 -11.552 1.00 47.00 286 LEU A C 1
ATOM 2200 O O . LEU A 1 286 ? 21.354 15.584 -11.669 1.00 47.00 286 LEU A O 1
ATOM 2204 N N . GLY A 1 287 ? 19.319 16.237 -12.322 1.00 48.47 287 GLY A N 1
ATOM 2205 C CA . GLY A 1 287 ? 19.767 17.208 -13.319 1.00 48.47 287 GLY A CA 1
ATOM 2206 C C . GLY A 1 287 ? 20.147 16.616 -14.682 1.00 48.47 287 GLY A C 1
ATOM 2207 O O . GLY A 1 287 ? 20.420 17.390 -15.609 1.00 48.47 287 GLY A O 1
ATOM 2208 N N . ALA A 1 288 ? 20.115 15.286 -14.844 1.00 50.88 288 ALA A N 1
ATOM 2209 C CA . ALA A 1 288 ? 20.410 14.618 -16.110 1.00 50.88 288 ALA A CA 1
ATOM 2210 C C . ALA A 1 288 ? 19.307 14.905 -17.133 1.00 50.88 288 ALA A C 1
ATOM 2212 O O . ALA A 1 288 ? 18.122 14.746 -16.837 1.00 50.88 288 ALA A O 1
ATOM 2213 N N . ALA A 1 289 ? 19.704 15.354 -18.325 1.00 55.41 289 ALA A N 1
ATOM 2214 C CA . ALA A 1 289 ? 18.793 15.762 -19.385 1.00 55.41 289 ALA A CA 1
ATOM 2215 C C . ALA A 1 289 ? 18.594 14.647 -20.426 1.00 55.41 289 ALA A C 1
ATOM 2217 O O . ALA A 1 289 ? 19.563 14.083 -20.924 1.00 55.41 289 ALA A O 1
ATOM 2218 N N . PHE A 1 290 ? 17.341 14.393 -20.796 1.00 56.62 290 PHE A N 1
ATOM 2219 C CA . PHE A 1 290 ? 16.901 13.434 -21.805 1.00 56.62 290 PHE A CA 1
ATOM 2220 C C . PHE A 1 290 ? 16.049 14.176 -22.835 1.00 56.62 290 PHE A C 1
ATOM 2222 O O . PHE A 1 290 ? 15.103 14.871 -22.467 1.00 56.62 290 PHE A O 1
ATOM 2229 N N . GLN A 1 291 ? 16.361 14.070 -24.123 1.00 61.75 291 GLN A N 1
ATOM 2230 C CA . GLN A 1 291 ? 15.624 14.799 -25.156 1.00 61.75 291 GLN A CA 1
ATOM 2231 C C . GLN A 1 291 ? 14.574 13.897 -25.821 1.00 61.75 291 GLN A C 1
ATOM 2233 O O . GLN A 1 291 ? 14.887 12.795 -26.258 1.00 61.75 291 GLN A O 1
ATOM 2238 N N . VAL A 1 292 ? 13.331 14.375 -25.921 1.00 61.88 292 VAL A N 1
ATOM 2239 C CA . VAL A 1 292 ? 12.253 13.754 -26.703 1.00 61.88 292 VAL A CA 1
ATOM 2240 C C . VAL A 1 292 ? 12.111 14.531 -28.020 1.00 61.88 292 VAL A C 1
ATOM 2242 O O . VAL A 1 292 ? 11.821 15.734 -27.985 1.00 61.88 292 VAL A O 1
ATOM 2245 N N . PRO A 1 293 ? 12.327 13.895 -29.187 1.00 52.81 293 PRO A N 1
ATOM 2246 C CA . PRO A 1 293 ? 12.310 14.573 -30.481 1.00 52.81 293 PRO A CA 1
ATOM 2247 C C . PRO A 1 293 ? 10.907 15.060 -30.876 1.00 52.81 293 PRO A C 1
ATOM 2249 O O . PRO A 1 293 ? 9.895 14.692 -30.275 1.00 52.81 293 PRO A O 1
ATOM 2252 N N . GLU A 1 294 ? 10.858 15.929 -31.885 1.00 56.44 294 GLU A N 1
ATOM 2253 C CA . GLU A 1 294 ? 9.636 16.513 -32.448 1.00 56.44 294 GLU A CA 1
ATOM 2254 C C . GLU A 1 294 ? 8.642 15.468 -32.992 1.00 56.44 294 GLU A C 1
ATOM 2256 O O . GLU A 1 294 ? 9.010 14.357 -33.378 1.00 56.44 294 GLU A O 1
ATOM 2261 N N . PHE A 1 295 ? 7.354 15.834 -32.999 1.00 41.62 295 PHE A N 1
ATOM 2262 C CA . PHE A 1 295 ? 6.217 14.920 -33.202 1.00 41.62 295 PHE A CA 1
ATOM 2263 C C . PHE A 1 295 ? 6.318 14.038 -34.467 1.00 41.62 295 PHE A C 1
ATOM 2265 O O . PHE A 1 295 ? 5.889 12.885 -34.434 1.00 41.62 295 PHE A O 1
ATOM 2272 N N . GLY A 1 296 ? 6.949 14.524 -35.543 1.00 39.38 296 GLY A N 1
ATOM 2273 C CA . GLY A 1 296 ? 7.121 13.777 -36.796 1.00 39.38 296 GLY A CA 1
ATOM 2274 C C . GLY A 1 296 ? 7.935 12.478 -36.686 1.00 39.38 296 GLY A C 1
ATOM 2275 O O . GLY A 1 296 ? 7.810 11.629 -37.560 1.00 39.38 296 GLY A O 1
ATOM 2276 N N . ARG A 1 297 ? 8.723 12.286 -35.614 1.00 41.72 297 ARG A N 1
ATOM 2277 C CA . ARG A 1 297 ? 9.588 11.103 -35.412 1.00 41.72 297 ARG A CA 1
ATOM 2278 C C . ARG A 1 297 ? 9.041 10.039 -34.448 1.00 41.72 297 ARG A C 1
ATOM 2280 O O . ARG A 1 297 ? 9.647 8.983 -34.337 1.00 41.72 297 ARG A O 1
ATOM 2287 N N . TRP A 1 298 ? 7.934 10.277 -33.734 1.00 38.47 298 TRP A N 1
ATOM 2288 C CA . TRP A 1 298 ? 7.458 9.371 -32.660 1.00 38.47 298 TRP A CA 1
ATOM 2289 C C . TRP A 1 298 ? 6.207 8.543 -32.984 1.00 38.47 298 TRP A C 1
ATOM 2291 O O . TRP A 1 298 ? 5.830 7.663 -32.212 1.00 38.47 298 TRP A O 1
ATOM 2301 N N . ALA A 1 299 ? 5.580 8.760 -34.141 1.00 29.22 299 ALA A N 1
ATOM 2302 C CA . ALA A 1 299 ? 4.423 7.990 -34.602 1.00 29.22 299 ALA A CA 1
ATOM 2303 C C . ALA A 1 299 ? 4.829 6.667 -35.293 1.00 29.22 299 ALA A C 1
ATOM 2305 O O . ALA A 1 299 ? 4.397 6.394 -36.408 1.00 29.22 299 ALA A O 1
ATOM 2306 N N . GLY A 1 300 ? 5.685 5.860 -34.653 1.00 36.00 300 GLY A N 1
ATOM 2307 C CA . GLY A 1 300 ? 6.090 4.546 -35.177 1.00 36.00 300 GLY A CA 1
ATOM 2308 C C . GLY A 1 300 ? 7.032 4.573 -36.390 1.00 36.00 300 GLY A C 1
ATOM 2309 O O . GLY A 1 300 ? 7.095 3.588 -37.120 1.00 36.00 300 GLY A O 1
ATOM 2310 N N . GLY A 1 301 ? 7.755 5.674 -36.613 1.00 30.58 301 GLY A N 1
ATOM 2311 C CA . GLY A 1 301 ? 8.844 5.729 -37.592 1.00 30.58 301 GLY A CA 1
ATOM 2312 C C . GLY A 1 301 ? 10.117 5.100 -37.028 1.00 30.58 301 GLY A C 1
ATOM 2313 O O . GLY A 1 301 ? 10.402 5.247 -35.841 1.00 30.58 301 GLY A O 1
ATOM 2314 N N . GLU A 1 302 ? 10.859 4.378 -37.866 1.00 38.34 302 GLU A N 1
ATOM 2315 C CA . GLU A 1 302 ? 12.177 3.832 -37.539 1.00 38.34 302 GLU A CA 1
ATOM 2316 C C . GLU A 1 302 ? 13.068 4.910 -36.901 1.00 38.34 302 GLU A C 1
ATOM 2318 O O . GLU A 1 302 ? 13.048 6.069 -37.314 1.00 38.34 302 GLU A O 1
ATOM 2323 N N . ALA A 1 303 ? 13.829 4.551 -35.863 1.00 43.91 303 ALA A N 1
ATOM 2324 C CA . ALA A 1 303 ? 14.800 5.470 -35.292 1.00 43.91 303 ALA A CA 1
ATOM 2325 C C . ALA A 1 303 ? 15.852 5.801 -36.360 1.00 43.91 303 ALA A C 1
ATOM 2327 O O . ALA A 1 303 ? 16.651 4.940 -36.733 1.00 43.91 303 ALA A O 1
ATOM 2328 N N . ASP A 1 304 ? 15.840 7.035 -36.862 1.00 52.97 304 ASP A N 1
ATOM 2329 C CA . ASP A 1 304 ? 16.858 7.537 -37.784 1.00 52.97 304 ASP A CA 1
ATOM 2330 C C . ASP A 1 304 ? 18.187 7.688 -37.025 1.00 52.97 304 ASP A C 1
ATOM 2332 O O . ASP A 1 304 ? 18.521 8.764 -36.516 1.00 52.97 304 ASP A O 1
ATOM 2336 N N . TRP A 1 305 ? 18.932 6.586 -36.909 1.00 59.84 305 TRP A N 1
ATOM 2337 C CA . TRP A 1 305 ? 20.312 6.578 -36.435 1.00 59.84 305 TRP A CA 1
ATOM 2338 C C . TRP A 1 305 ? 21.135 7.575 -37.255 1.00 59.84 305 TRP A C 1
ATOM 2340 O O . TRP A 1 305 ? 21.184 7.492 -38.483 1.00 59.84 305 TRP A O 1
ATOM 2350 N N . ILE A 1 306 ? 21.818 8.495 -36.579 1.00 62.06 306 ILE A N 1
ATOM 2351 C CA . ILE A 1 306 ? 22.764 9.396 -37.228 1.00 62.06 306 ILE A CA 1
ATOM 2352 C C . ILE A 1 306 ? 24.118 8.698 -37.268 1.00 62.06 306 ILE A C 1
ATOM 2354 O O . ILE A 1 306 ? 24.724 8.423 -36.230 1.00 62.06 306 ILE A O 1
ATOM 2358 N N . ASP A 1 307 ? 24.603 8.437 -38.478 1.00 62.81 307 ASP A N 1
ATOM 2359 C CA . ASP A 1 307 ? 25.973 7.988 -38.680 1.00 62.81 307 ASP A CA 1
ATOM 2360 C C . ASP A 1 307 ? 26.922 9.154 -38.378 1.00 62.81 307 ASP A C 1
ATOM 2362 O O . ASP A 1 307 ? 26.989 10.134 -39.125 1.00 62.81 307 ASP A O 1
ATOM 2366 N N . LEU A 1 308 ? 27.644 9.049 -37.264 1.00 67.12 308 LEU A N 1
ATOM 2367 C CA . LEU A 1 308 ? 28.746 9.932 -36.914 1.00 67.12 308 LEU A CA 1
ATOM 2368 C C . LEU A 1 308 ? 30.032 9.274 -37.406 1.00 67.12 308 LEU A C 1
ATOM 2370 O O . LEU A 1 308 ? 30.564 8.371 -36.755 1.00 67.12 308 LEU A O 1
ATOM 2374 N N . SER A 1 309 ? 30.511 9.714 -38.569 1.00 67.06 309 SER A N 1
ATOM 2375 C CA . SER A 1 309 ? 31.766 9.203 -39.130 1.00 67.06 309 SER A CA 1
ATOM 2376 C C . SER A 1 309 ? 32.917 10.120 -38.758 1.00 67.06 309 SER A C 1
ATOM 2378 O O . SER A 1 309 ? 32.873 11.304 -39.089 1.00 67.06 309 SER A O 1
ATOM 2380 N N . ILE A 1 310 ? 33.922 9.575 -38.072 1.00 70.25 310 ILE A N 1
ATOM 2381 C CA . ILE A 1 310 ? 35.131 10.283 -37.652 1.00 70.25 310 ILE A CA 1
ATOM 2382 C C . ILE A 1 310 ? 36.312 9.705 -38.423 1.00 70.25 310 ILE A C 1
ATOM 2384 O O . ILE A 1 310 ? 36.767 8.595 -38.144 1.00 70.25 310 ILE A O 1
ATOM 2388 N N . GLU A 1 311 ? 36.801 10.472 -39.392 1.00 68.62 311 GLU A N 1
ATOM 2389 C CA . GLU A 1 311 ? 37.932 10.106 -40.246 1.00 68.62 311 GLU A CA 1
ATOM 2390 C C . GLU A 1 311 ? 39.143 10.985 -39.952 1.00 68.62 311 GLU A C 1
ATOM 2392 O O . GLU A 1 311 ? 38.986 12.179 -39.706 1.00 68.62 311 GLU A O 1
ATOM 2397 N N . VAL A 1 312 ? 40.350 10.421 -40.040 1.00 66.88 312 VAL A N 1
ATOM 2398 C CA . VAL A 1 312 ? 41.607 11.177 -39.937 1.00 66.88 312 VAL A CA 1
ATOM 2399 C C . VAL A 1 312 ? 42.271 11.237 -41.310 1.00 66.88 312 VAL A C 1
ATOM 2401 O O . VAL A 1 312 ? 42.455 10.215 -41.975 1.00 66.88 312 VAL A O 1
ATOM 2404 N N . SER A 1 313 ? 42.645 12.437 -41.758 1.00 61.81 313 SER A N 1
ATOM 2405 C CA . SER A 1 313 ? 43.327 12.620 -43.040 1.00 61.81 313 SER A CA 1
ATOM 2406 C C . SER A 1 313 ? 44.671 11.882 -43.065 1.00 61.81 313 SER A C 1
ATOM 2408 O O . SER A 1 313 ? 45.527 12.040 -42.194 1.00 61.81 313 SER A O 1
ATOM 2410 N N . ARG A 1 314 ? 44.879 11.075 -44.116 1.00 57.91 314 ARG A N 1
ATOM 2411 C CA . ARG A 1 314 ? 46.126 10.316 -44.325 1.00 57.91 314 ARG A CA 1
ATOM 2412 C C . ARG A 1 314 ? 47.313 11.202 -44.722 1.00 57.91 314 ARG A C 1
ATOM 2414 O O . ARG A 1 314 ? 48.449 10.781 -44.531 1.00 57.91 314 ARG A O 1
ATOM 2421 N N . ALA A 1 315 ? 47.054 12.384 -45.288 1.00 56.06 315 ALA A N 1
ATOM 2422 C CA . ALA A 1 315 ? 48.083 13.334 -45.720 1.00 56.06 315 ALA A CA 1
ATOM 2423 C C . ALA A 1 315 ? 48.484 14.310 -44.603 1.00 56.06 315 ALA A C 1
ATOM 2425 O O . ALA A 1 315 ? 49.656 14.653 -44.484 1.00 56.06 315 ALA A O 1
ATOM 2426 N N . ASP A 1 316 ? 47.522 14.710 -43.768 1.00 56.75 316 ASP A N 1
ATOM 2427 C CA . ASP A 1 316 ? 47.744 15.553 -42.597 1.00 56.75 316 ASP A CA 1
ATOM 2428 C C . ASP A 1 316 ? 46.947 14.993 -41.420 1.00 56.75 316 ASP A C 1
ATOM 2430 O O . ASP A 1 316 ? 45.735 15.187 -41.325 1.00 56.75 316 ASP A O 1
ATOM 2434 N N . ARG A 1 317 ? 47.635 14.294 -40.511 1.00 56.44 317 ARG A N 1
ATOM 2435 C CA . ARG A 1 317 ? 47.004 13.672 -39.339 1.00 56.44 317 ARG A CA 1
ATOM 2436 C C . ARG A 1 317 ? 46.270 14.685 -38.461 1.00 56.44 317 ARG A C 1
ATOM 2438 O O . ARG A 1 317 ? 45.446 14.268 -37.668 1.00 56.44 317 ARG A O 1
ATOM 2445 N N . ARG A 1 318 ? 46.517 15.989 -38.609 1.00 55.12 318 ARG A N 1
ATOM 2446 C CA . ARG A 1 318 ? 45.863 17.061 -37.847 1.00 55.12 318 ARG A CA 1
ATOM 2447 C C . ARG A 1 318 ? 44.443 17.348 -38.308 1.00 55.12 318 ARG A C 1
ATOM 2449 O O . ARG A 1 318 ? 43.749 18.082 -37.630 1.00 55.12 318 ARG A O 1
ATOM 2456 N N . ILE A 1 319 ? 43.990 16.809 -39.433 1.00 45.78 319 ILE A N 1
ATOM 2457 C CA . ILE A 1 319 ? 42.677 17.153 -39.979 1.00 45.78 319 ILE A CA 1
ATOM 2458 C C . ILE A 1 319 ? 41.740 15.956 -39.844 1.00 45.78 319 ILE A C 1
ATOM 2460 O O . ILE A 1 319 ? 41.921 14.931 -40.505 1.00 45.78 319 ILE A O 1
ATOM 2464 N N . GLY A 1 320 ? 40.735 16.102 -38.984 1.00 54.19 320 GLY A N 1
ATOM 2465 C CA . GLY A 1 320 ? 39.617 15.183 -38.835 1.00 54.19 320 GLY A CA 1
ATOM 2466 C C . GLY A 1 320 ? 38.402 15.631 -39.629 1.00 54.19 320 GLY A C 1
ATOM 2467 O O . GLY A 1 320 ? 38.172 16.826 -39.805 1.00 54.19 320 GLY A O 1
ATOM 2468 N N . PHE A 1 321 ? 37.588 14.688 -40.088 1.00 52.00 321 PHE A N 1
ATOM 2469 C CA . PHE A 1 321 ? 36.272 14.994 -40.643 1.00 52.00 321 PHE A CA 1
ATOM 2470 C C . PHE A 1 321 ? 35.202 14.340 -39.789 1.00 52.00 321 PHE A C 1
ATOM 2472 O O . PHE A 1 321 ? 35.277 13.144 -39.518 1.00 52.00 321 PHE A O 1
ATOM 2479 N N . VAL A 1 322 ? 34.212 15.135 -39.390 1.00 58.19 322 VAL A N 1
ATOM 2480 C CA . VAL A 1 322 ? 32.971 14.646 -38.799 1.00 58.19 322 VAL A CA 1
ATOM 2481 C C . VAL A 1 322 ? 31.884 14.768 -39.848 1.00 58.19 322 VAL A C 1
ATOM 2483 O O . VAL A 1 322 ? 31.554 15.867 -40.301 1.00 58.19 322 VAL A O 1
ATOM 2486 N N . TRP A 1 323 ? 31.335 13.628 -40.241 1.00 51.44 323 TRP A N 1
ATOM 2487 C CA . TRP A 1 323 ? 30.160 13.569 -41.094 1.00 51.44 323 TRP A CA 1
ATOM 2488 C C . TRP A 1 323 ? 28.936 13.322 -40.221 1.00 51.44 323 TRP A C 1
ATOM 2490 O O . TRP A 1 323 ? 28.966 12.456 -39.349 1.00 51.44 323 TRP A O 1
ATOM 2500 N N . SER A 1 324 ? 27.877 14.099 -40.439 1.00 53.19 324 SER A N 1
ATOM 2501 C CA . SER A 1 324 ? 26.593 13.926 -39.758 1.00 53.19 324 SER A CA 1
ATOM 2502 C C . SER A 1 324 ? 25.455 14.049 -40.763 1.00 53.19 324 SER A C 1
ATOM 2504 O O . SER A 1 324 ? 25.473 14.945 -41.609 1.00 53.19 324 SER A O 1
ATOM 2506 N N . HIS A 1 325 ? 24.464 13.168 -40.673 1.00 46.69 325 HIS A N 1
ATOM 2507 C CA . HIS A 1 325 ? 23.238 13.278 -41.458 1.00 46.69 325 HIS A CA 1
ATOM 2508 C C . HIS A 1 325 ? 22.278 14.295 -40.822 1.00 46.69 325 HIS A C 1
ATOM 2510 O O . HIS A 1 325 ? 21.852 14.130 -39.679 1.00 46.69 325 HIS A O 1
ATOM 2516 N N . GLN A 1 326 ? 21.910 15.341 -41.567 1.00 49.19 326 GLN A N 1
ATOM 2517 C CA . GLN A 1 326 ? 20.773 16.215 -41.264 1.00 49.19 326 GLN A CA 1
ATOM 2518 C C . GLN A 1 326 ? 19.654 15.914 -42.269 1.00 49.19 326 GLN A C 1
ATOM 2520 O O . GLN A 1 326 ? 19.635 16.433 -43.385 1.00 49.19 326 GLN A O 1
ATOM 2525 N N . GLY A 1 327 ? 18.736 15.017 -41.895 1.00 51.06 327 GLY A N 1
ATOM 2526 C CA . GLY A 1 327 ? 17.731 14.490 -42.824 1.00 51.06 327 GLY A CA 1
ATOM 2527 C C . GLY A 1 327 ? 18.389 13.688 -43.955 1.00 51.06 327 GLY A C 1
ATOM 2528 O O . GLY A 1 327 ? 19.255 12.854 -43.703 1.00 51.06 327 GLY A O 1
ATOM 2529 N N . SER A 1 328 ? 18.026 13.963 -45.211 1.00 36.28 328 SER A N 1
ATOM 2530 C CA . SER A 1 328 ? 18.633 13.322 -46.390 1.00 36.28 328 SER A CA 1
ATOM 2531 C C . SER A 1 328 ? 19.976 13.933 -46.823 1.00 36.28 328 SER A C 1
ATOM 2533 O O . SER A 1 328 ? 20.542 13.492 -47.822 1.00 36.28 328 SER A O 1
ATOM 2535 N N . GLN A 1 329 ? 20.484 14.960 -46.131 1.00 39.50 329 GLN A N 1
ATOM 2536 C CA . GLN A 1 329 ? 21.745 15.622 -46.475 1.00 39.50 329 GLN A CA 1
ATOM 2537 C C . GLN A 1 329 ? 22.881 15.209 -45.535 1.00 39.50 329 GLN A C 1
ATOM 2539 O O . GLN A 1 329 ? 22.773 15.303 -44.313 1.00 39.50 329 GLN A O 1
ATOM 2544 N N . LEU A 1 330 ? 23.997 14.785 -46.130 1.00 47.31 330 LEU A N 1
ATOM 2545 C CA . LEU A 1 330 ? 25.245 14.492 -45.435 1.00 47.31 330 LEU A CA 1
ATOM 2546 C C . LEU A 1 330 ? 26.040 15.799 -45.263 1.00 47.31 330 LEU A C 1
ATOM 2548 O O . LEU A 1 330 ? 26.493 16.391 -46.243 1.00 47.31 330 LEU A O 1
ATOM 2552 N N . VAL A 1 331 ? 26.213 16.258 -44.024 1.00 56.41 331 VAL A N 1
ATOM 2553 C CA . VAL A 1 331 ? 26.977 17.472 -43.704 1.00 56.41 331 VAL A CA 1
ATOM 2554 C C . VAL A 1 331 ? 28.373 17.075 -43.233 1.00 56.41 331 VAL A C 1
ATOM 2556 O O . VAL A 1 331 ? 28.523 16.440 -42.188 1.00 56.41 331 VAL A O 1
ATOM 2559 N N . ARG A 1 332 ? 29.396 17.466 -44.003 1.00 52.78 332 ARG A N 1
ATOM 2560 C CA . ARG A 1 332 ? 30.819 17.304 -43.670 1.00 52.78 332 ARG A CA 1
ATOM 2561 C C . ARG A 1 332 ? 31.320 18.517 -42.902 1.00 52.78 332 ARG A C 1
ATOM 2563 O O . ARG A 1 332 ? 31.240 19.630 -43.419 1.00 52.78 332 ARG A O 1
ATOM 2570 N N . ARG A 1 333 ? 31.920 18.314 -41.732 1.00 60.75 333 ARG A N 1
ATOM 2571 C CA . ARG A 1 333 ? 32.683 19.357 -41.035 1.00 60.75 333 ARG A CA 1
ATOM 2572 C C . ARG A 1 333 ? 34.128 18.928 -40.865 1.00 60.75 333 ARG A C 1
ATOM 2574 O O . ARG A 1 333 ? 34.403 17.795 -40.481 1.00 60.75 333 ARG A O 1
ATOM 2581 N N . GLN A 1 334 ? 35.038 19.841 -41.173 1.00 54.78 334 GLN A N 1
ATOM 2582 C CA . GLN A 1 334 ? 36.459 19.670 -40.918 1.00 54.78 334 GLN A CA 1
ATOM 2583 C C . GLN A 1 334 ? 36.761 20.127 -39.490 1.00 54.78 334 GLN A C 1
ATOM 2585 O O . GLN A 1 334 ? 36.335 21.207 -39.091 1.00 54.78 334 GLN A O 1
ATOM 2590 N N . ILE A 1 335 ? 37.484 19.306 -38.738 1.00 58.16 335 ILE A N 1
ATOM 2591 C CA . ILE A 1 335 ? 37.976 19.609 -37.397 1.00 58.16 335 ILE A CA 1
ATOM 2592 C C . ILE A 1 335 ? 39.500 19.571 -37.460 1.00 58.16 335 ILE A C 1
ATOM 2594 O O . ILE A 1 335 ? 40.077 18.584 -37.908 1.00 58.16 335 ILE A O 1
ATOM 2598 N N . GLU A 1 336 ? 40.157 20.639 -37.022 1.00 50.66 336 GLU A N 1
ATOM 2599 C CA . GLU A 1 336 ? 41.610 20.650 -36.862 1.00 50.66 336 GLU A CA 1
ATOM 2600 C C . GLU A 1 336 ? 41.981 20.193 -35.449 1.00 50.66 336 GLU A C 1
ATOM 2602 O O . GLU A 1 336 ? 41.650 20.826 -34.447 1.00 50.66 336 GLU A O 1
ATOM 2607 N N . TYR A 1 337 ? 42.674 19.065 -35.369 1.00 53.44 337 TYR A N 1
ATOM 2608 C CA . TYR A 1 337 ? 43.319 18.568 -34.170 1.00 53.44 337 TYR A CA 1
ATOM 2609 C C . TYR A 1 337 ? 44.594 19.386 -33.896 1.00 53.44 337 TYR A C 1
ATOM 2611 O O . TYR A 1 337 ? 45.427 19.545 -34.794 1.00 53.44 337 TYR A O 1
ATOM 2619 N N . PRO A 1 338 ? 44.805 19.874 -32.660 1.00 50.38 338 PRO A N 1
ATOM 2620 C CA . PRO A 1 338 ? 46.028 20.583 -32.297 1.00 50.38 338 PRO A CA 1
ATOM 2621 C C . PRO A 1 338 ? 47.279 19.746 -32.596 1.00 50.38 338 PRO A C 1
ATOM 2623 O O . PRO A 1 338 ? 47.277 18.533 -32.399 1.00 50.38 338 PRO A O 1
ATOM 2626 N N . GLU A 1 339 ? 48.374 20.404 -32.990 1.00 45.09 339 GLU A N 1
ATOM 2627 C CA . GLU A 1 339 ? 49.620 19.798 -33.504 1.00 45.09 339 GLU A CA 1
ATOM 2628 C C . GLU A 1 339 ? 50.214 18.668 -32.642 1.00 45.09 339 GLU A C 1
ATOM 2630 O O . GLU A 1 339 ? 50.922 17.804 -33.150 1.00 45.09 339 GLU A O 1
ATOM 2635 N N . LYS A 1 340 ? 49.919 18.682 -31.337 1.00 47.44 340 LYS A N 1
ATOM 2636 C CA . LYS A 1 340 ? 50.363 17.689 -30.353 1.00 47.44 340 LYS A CA 1
ATOM 2637 C C . LYS A 1 340 ? 49.229 16.842 -29.774 1.00 47.44 340 LYS A C 1
ATOM 2639 O O . LYS A 1 340 ? 49.516 15.909 -29.042 1.00 47.44 340 LYS A O 1
ATOM 2644 N N . ALA A 1 341 ? 47.961 17.158 -30.046 1.00 48.78 341 ALA A N 1
ATOM 2645 C CA . ALA A 1 341 ? 46.821 16.505 -29.405 1.00 48.78 341 ALA A CA 1
ATOM 2646 C C . ALA A 1 341 ? 46.743 15.027 -29.766 1.00 48.78 341 ALA A C 1
ATOM 2648 O O . ALA A 1 341 ? 46.540 14.217 -28.882 1.00 48.78 341 ALA A O 1
ATOM 2649 N N . LEU A 1 342 ? 46.979 14.653 -31.021 1.00 48.19 342 LEU A N 1
ATOM 2650 C CA . LEU A 1 342 ? 46.943 13.246 -31.410 1.00 48.19 342 LEU A CA 1
ATOM 2651 C C . LEU A 1 342 ? 48.116 12.470 -30.798 1.00 48.19 342 LEU A C 1
ATOM 2653 O O . LEU A 1 342 ? 47.881 11.493 -30.106 1.00 48.19 342 LEU A O 1
ATOM 2657 N N . ASP A 1 343 ? 49.358 12.945 -30.901 1.00 47.41 343 ASP A N 1
ATOM 2658 C CA . ASP A 1 343 ? 50.504 12.254 -30.280 1.00 47.41 343 ASP A CA 1
ATOM 2659 C C . ASP A 1 343 ? 50.461 12.249 -28.729 1.00 47.41 343 ASP A C 1
ATOM 2661 O O . ASP A 1 343 ? 51.046 11.366 -28.104 1.00 47.41 343 ASP A O 1
ATOM 2665 N N . LEU A 1 344 ? 49.747 13.197 -28.097 1.00 47.09 344 LEU A N 1
ATOM 2666 C CA . LEU A 1 344 ? 49.500 13.256 -26.643 1.00 47.09 344 LEU A CA 1
ATOM 2667 C C . LEU A 1 344 ? 48.258 12.464 -26.186 1.00 47.09 344 LEU A C 1
ATOM 2669 O O . LEU A 1 344 ? 48.219 12.057 -25.028 1.00 47.09 344 LEU A O 1
ATOM 2673 N N . LEU A 1 345 ? 47.255 12.267 -27.054 1.00 47.19 345 LEU A N 1
ATOM 2674 C CA . LEU A 1 345 ? 46.046 11.450 -26.825 1.00 47.19 345 LEU A CA 1
ATOM 2675 C C . LEU A 1 345 ? 46.246 9.985 -27.254 1.00 47.19 345 LEU A C 1
ATOM 2677 O O . LEU A 1 345 ? 45.461 9.121 -26.869 1.00 47.19 345 LEU A O 1
ATOM 2681 N N . PHE A 1 346 ? 47.299 9.701 -28.027 1.00 48.44 346 PHE A N 1
ATOM 2682 C CA . PHE A 1 346 ? 47.733 8.369 -28.452 1.00 48.44 346 PHE A CA 1
ATOM 2683 C C . PHE A 1 346 ? 49.052 7.950 -27.782 1.00 48.44 346 PHE A C 1
ATOM 2685 O O . PHE A 1 346 ? 50.022 7.634 -28.485 1.00 48.44 346 PHE A O 1
ATOM 2692 N N . PRO A 1 347 ? 49.158 7.907 -26.439 1.00 46.38 347 PRO A N 1
ATOM 2693 C CA . PRO A 1 347 ? 50.321 7.277 -25.850 1.00 46.38 347 PRO A CA 1
ATOM 2694 C C . PRO A 1 347 ? 50.333 5.806 -26.286 1.00 46.38 347 PRO A C 1
ATOM 2696 O O . PRO A 1 347 ? 49.306 5.128 -26.333 1.00 46.38 347 PRO A O 1
ATOM 2699 N N . SER A 1 348 ? 51.516 5.283 -26.606 1.00 42.84 348 SER A N 1
ATOM 2700 C CA . SER A 1 348 ? 51.692 3.871 -26.976 1.00 42.84 348 SER A CA 1
ATOM 2701 C C . SER A 1 348 ? 51.244 2.901 -25.868 1.00 42.84 348 SER A C 1
ATOM 2703 O O . SER A 1 348 ? 51.081 1.709 -26.130 1.00 42.84 348 SER A O 1
ATOM 2705 N N . HIS A 1 349 ? 51.021 3.419 -24.655 1.00 42.53 349 HIS A N 1
ATOM 2706 C CA . HIS A 1 349 ? 50.433 2.752 -23.502 1.00 42.53 349 HIS A CA 1
ATOM 2707 C C . HIS A 1 349 ? 49.592 3.780 -22.727 1.00 42.53 349 HIS A C 1
ATOM 2709 O O . HIS A 1 349 ? 50.155 4.750 -22.226 1.00 42.53 349 HIS A O 1
ATOM 2715 N N . PHE A 1 350 ? 48.278 3.582 -22.603 1.00 43.03 350 PHE A N 1
ATOM 2716 C CA . PHE A 1 350 ? 47.514 4.287 -21.568 1.00 43.03 350 PHE A CA 1
ATOM 2717 C C . PHE A 1 350 ? 47.885 3.674 -20.204 1.00 43.03 350 PHE A C 1
ATOM 2719 O O . PHE A 1 350 ? 47.924 2.439 -20.106 1.00 43.03 350 PHE A O 1
ATOM 2726 N N . PRO A 1 351 ? 48.165 4.464 -19.152 1.00 40.31 351 PRO A N 1
ATOM 2727 C CA . PRO A 1 351 ? 48.425 3.923 -17.824 1.00 40.31 351 PRO A CA 1
ATOM 2728 C C . PRO A 1 351 ? 47.248 3.067 -17.346 1.00 40.31 351 PRO A C 1
ATOM 2730 O O . PRO A 1 351 ? 46.078 3.346 -17.616 1.00 40.31 351 PRO A O 1
ATOM 2733 N N . SER A 1 352 ? 47.546 1.978 -16.640 1.00 39.25 352 SER A N 1
ATOM 2734 C CA . SER A 1 352 ? 46.523 1.151 -16.004 1.00 39.25 352 SER A CA 1
ATOM 2735 C C . SER A 1 352 ? 45.873 1.936 -14.866 1.00 39.25 352 SER A C 1
ATOM 2737 O O . SER A 1 352 ? 46.399 1.969 -13.756 1.00 39.25 352 SER A O 1
ATOM 2739 N N . GLY A 1 353 ? 44.735 2.551 -15.171 1.00 46.06 353 GLY A N 1
ATOM 2740 C CA . GLY A 1 353 ? 43.948 3.361 -14.252 1.00 46.06 353 GLY A CA 1
ATOM 2741 C C . GLY A 1 353 ? 43.790 4.773 -14.798 1.00 46.06 353 GLY A C 1
ATOM 2742 O O . GLY A 1 353 ? 44.761 5.509 -14.914 1.00 46.06 353 GLY A O 1
ATOM 2743 N N . PHE A 1 354 ? 42.547 5.171 -15.066 1.00 46.66 354 PHE A N 1
ATOM 2744 C CA . PHE A 1 354 ? 42.120 6.558 -15.310 1.00 46.66 354 PHE A CA 1
ATOM 2745 C C . PHE A 1 354 ? 42.290 7.438 -14.038 1.00 46.66 354 PHE A C 1
ATOM 2747 O O . PHE A 1 354 ? 41.413 8.220 -13.689 1.00 46.66 354 PHE A O 1
ATOM 2754 N N . GLN A 1 355 ? 43.368 7.236 -13.271 1.00 41.31 355 GLN A N 1
ATOM 2755 C CA . GLN A 1 355 ? 43.619 7.855 -11.964 1.00 41.31 355 GLN A CA 1
ATOM 2756 C C . GLN A 1 355 ? 44.755 8.886 -11.984 1.00 41.31 355 GLN A C 1
ATOM 2758 O O . GLN A 1 355 ? 44.877 9.652 -11.030 1.00 41.31 355 GLN A O 1
ATOM 2763 N N . GLU A 1 356 ? 45.561 8.963 -13.047 1.00 42.50 356 GLU A N 1
ATOM 2764 C CA . GLU A 1 356 ? 46.535 10.048 -13.196 1.00 42.50 356 GLU A CA 1
ATOM 2765 C C . GLU A 1 356 ? 45.849 11.273 -13.824 1.00 42.50 356 GLU A C 1
ATOM 2767 O O . GLU A 1 356 ? 45.418 11.254 -14.977 1.00 42.50 356 GLU A O 1
ATOM 2772 N N . PHE A 1 357 ? 45.724 12.338 -13.023 1.00 39.41 357 PHE A N 1
ATOM 2773 C CA . PHE A 1 357 ? 45.069 13.619 -13.339 1.00 39.41 357 PHE A CA 1
ATOM 2774 C C . PHE A 1 357 ? 45.496 14.243 -14.689 1.00 39.41 357 PHE A C 1
ATOM 2776 O O . PHE A 1 357 ? 44.719 14.974 -15.300 1.00 39.41 357 PHE A O 1
ATOM 2783 N N . ASP A 1 358 ? 46.693 13.923 -15.188 1.00 44.56 358 ASP A N 1
ATOM 2784 C CA . ASP A 1 358 ? 47.263 14.499 -16.411 1.00 44.56 358 ASP A CA 1
ATOM 2785 C C . ASP A 1 358 ? 46.578 14.033 -17.709 1.00 44.56 358 ASP A C 1
ATOM 2787 O O . ASP A 1 358 ? 46.441 14.825 -18.644 1.00 44.56 358 ASP A O 1
ATOM 2791 N N . ASP A 1 359 ? 46.133 12.775 -17.792 1.00 50.09 359 ASP A N 1
ATOM 2792 C CA . ASP A 1 359 ? 45.441 12.253 -18.984 1.00 50.09 359 ASP A CA 1
ATOM 2793 C C . ASP A 1 359 ? 43.977 12.719 -19.031 1.00 50.09 359 ASP A C 1
ATOM 2795 O O . ASP A 1 359 ? 43.408 12.934 -20.107 1.00 50.09 359 ASP A O 1
ATOM 2799 N N . PHE A 1 360 ? 43.391 12.958 -17.853 1.00 49.22 360 PHE A N 1
ATOM 2800 C CA . PHE A 1 360 ? 42.050 13.511 -17.682 1.00 49.22 360 PHE A CA 1
ATOM 2801 C C . PHE A 1 360 ? 41.967 14.953 -18.199 1.00 49.22 360 PHE A C 1
ATOM 2803 O O . PHE A 1 360 ? 41.122 15.251 -19.044 1.00 49.22 360 PHE A O 1
ATOM 2810 N N . ASP A 1 361 ? 42.890 15.827 -17.788 1.00 50.94 361 ASP A N 1
ATOM 2811 C CA . ASP A 1 361 ? 42.934 17.220 -18.254 1.00 50.94 361 ASP A CA 1
ATOM 2812 C C . ASP A 1 361 ? 43.152 17.323 -19.775 1.00 50.94 361 ASP A C 1
ATOM 2814 O O . ASP A 1 361 ? 42.636 18.233 -20.431 1.00 50.94 361 ASP A O 1
ATOM 2818 N N . ARG A 1 362 ? 43.889 16.377 -20.371 1.00 54.22 362 ARG A N 1
ATOM 2819 C CA . ARG A 1 362 ? 44.126 16.322 -21.825 1.00 54.22 362 ARG A CA 1
ATOM 2820 C C . ARG A 1 362 ? 42.875 15.912 -22.603 1.00 54.22 362 ARG A C 1
ATOM 2822 O O . ARG A 1 362 ? 42.563 16.545 -23.612 1.00 54.22 362 ARG A O 1
ATOM 2829 N N . LEU A 1 363 ? 42.141 14.904 -22.127 1.00 53.50 363 LEU A N 1
ATOM 2830 C CA . LEU A 1 363 ? 40.850 14.493 -22.697 1.00 53.50 363 LEU A CA 1
ATOM 2831 C C . LEU A 1 363 ? 39.769 15.572 -22.512 1.00 53.50 363 LEU A C 1
ATOM 2833 O O . LEU A 1 363 ? 38.951 15.773 -23.408 1.00 53.50 363 LEU A O 1
ATOM 2837 N N . MET A 1 364 ? 39.796 16.316 -21.402 1.00 52.38 364 MET A N 1
ATOM 2838 C CA . MET A 1 364 ? 38.876 17.433 -21.161 1.00 52.38 364 MET A CA 1
ATOM 2839 C C . MET A 1 364 ? 39.105 18.613 -22.118 1.00 52.38 364 MET A C 1
ATOM 2841 O O . MET A 1 364 ? 38.137 19.172 -22.626 1.00 52.38 364 MET A O 1
ATOM 2845 N N . ARG A 1 365 ? 40.355 18.939 -22.477 1.00 54.22 365 ARG A N 1
ATOM 2846 C CA . ARG A 1 365 ? 40.631 19.938 -23.535 1.00 54.22 365 ARG A CA 1
ATOM 2847 C C . ARG A 1 365 ? 40.129 19.498 -24.912 1.00 54.22 365 ARG A C 1
ATOM 2849 O O . ARG A 1 365 ? 39.674 20.325 -25.699 1.00 54.22 365 ARG A O 1
ATOM 2856 N N . PHE A 1 366 ? 40.201 18.199 -25.210 1.00 53.50 366 PHE A N 1
ATOM 2857 C CA . PHE A 1 366 ? 39.618 17.632 -26.431 1.00 53.50 366 PHE A CA 1
ATOM 2858 C C . PHE A 1 366 ? 38.082 17.734 -26.429 1.00 53.50 366 PHE A C 1
ATOM 2860 O O . PHE A 1 366 ? 37.473 18.084 -27.438 1.00 53.50 366 PHE A O 1
ATOM 2867 N N . HIS A 1 367 ? 37.450 17.504 -25.277 1.00 52.56 367 HIS A N 1
ATOM 2868 C CA . HIS A 1 367 ? 36.019 17.735 -25.079 1.00 52.56 367 HIS A CA 1
ATOM 2869 C C . HIS A 1 367 ? 35.620 19.205 -25.306 1.00 52.56 367 HIS A C 1
ATOM 2871 O O . HIS A 1 367 ? 34.633 19.456 -25.994 1.00 52.56 367 HIS A O 1
ATOM 2877 N N . GLU A 1 368 ? 36.401 20.175 -24.817 1.00 53.06 368 GLU A N 1
ATOM 2878 C CA . GLU A 1 368 ? 36.155 21.609 -25.064 1.00 53.06 368 GLU A CA 1
ATOM 2879 C C . GLU A 1 368 ? 36.170 21.954 -26.562 1.00 53.06 368 GLU A C 1
ATOM 2881 O O . GLU A 1 368 ? 35.423 22.825 -27.012 1.00 53.06 368 GLU A O 1
ATOM 2886 N N . THR A 1 369 ? 36.956 21.233 -27.367 1.00 50.38 369 THR A N 1
ATOM 2887 C CA . THR A 1 369 ? 36.986 21.412 -28.828 1.00 50.38 369 THR A CA 1
ATOM 2888 C C . THR A 1 369 ? 35.773 20.789 -29.535 1.00 50.38 369 THR A C 1
ATOM 2890 O O . THR A 1 369 ? 35.441 21.192 -30.646 1.00 50.38 369 THR A O 1
ATOM 2893 N N . LEU A 1 370 ? 35.072 19.848 -28.891 1.00 50.06 370 LEU A N 1
ATOM 2894 C CA . LEU A 1 370 ? 33.858 19.184 -29.391 1.00 50.06 370 LEU A CA 1
ATOM 2895 C C . LEU A 1 370 ? 32.548 19.879 -28.957 1.00 50.06 370 LEU A C 1
ATOM 2897 O O . LEU A 1 370 ? 31.466 19.376 -29.258 1.00 50.06 370 LEU A O 1
ATOM 2901 N N . SER A 1 371 ? 32.620 21.026 -28.270 1.00 44.28 371 SER A N 1
ATOM 2902 C CA . SER A 1 371 ? 31.479 21.738 -27.655 1.00 44.28 371 SER A CA 1
ATOM 2903 C C . SER A 1 371 ? 30.344 22.129 -28.617 1.00 44.28 371 SER A C 1
ATOM 2905 O O . SER A 1 371 ? 29.207 22.312 -28.182 1.00 44.28 371 SER A O 1
ATOM 2907 N N . GLU A 1 372 ? 30.615 22.212 -29.922 1.00 47.91 372 GLU A N 1
ATOM 2908 C CA . GLU A 1 372 ? 29.616 22.429 -30.987 1.00 47.91 372 GLU A CA 1
ATOM 2909 C C . GLU A 1 372 ? 29.146 21.113 -31.650 1.00 47.91 372 GLU A C 1
ATOM 2911 O O . GLU A 1 372 ? 28.841 21.069 -32.847 1.00 47.91 372 GLU A O 1
ATOM 2916 N N . GLY A 1 373 ? 29.155 20.027 -30.870 1.00 47.69 373 GLY A N 1
ATOM 2917 C CA . GLY A 1 373 ? 28.949 18.641 -31.292 1.00 47.69 373 GLY A CA 1
ATOM 2918 C C . GLY A 1 373 ? 27.596 18.315 -31.950 1.00 47.69 373 GLY A C 1
ATOM 2919 O O . GLY A 1 373 ? 26.775 19.202 -32.202 1.00 47.69 373 GLY A O 1
ATOM 2920 N N . PRO A 1 374 ? 27.354 17.025 -32.270 1.00 45.84 374 PRO A N 1
ATOM 2921 C CA . PRO A 1 374 ? 26.123 16.580 -32.925 1.00 45.84 374 PRO A CA 1
ATOM 2922 C C . PRO A 1 374 ? 24.874 17.016 -32.138 1.00 45.84 374 PRO A C 1
ATOM 2924 O O . PRO A 1 374 ? 24.970 17.303 -30.939 1.00 45.84 374 PRO A O 1
ATOM 2927 N N . PRO A 1 375 ? 23.690 17.076 -32.782 1.00 45.91 375 PRO A N 1
ATOM 2928 C CA . PRO A 1 375 ? 22.467 17.491 -32.106 1.00 45.91 375 PRO A CA 1
ATOM 2929 C C . PRO A 1 375 ? 22.292 16.683 -30.819 1.00 45.91 375 PRO A C 1
ATOM 2931 O O . PRO A 1 375 ? 22.374 15.456 -30.852 1.00 45.91 375 PRO A O 1
ATOM 2934 N N . LYS A 1 376 ? 22.009 17.358 -29.698 1.00 43.69 376 LYS A N 1
ATOM 2935 C CA . LYS A 1 376 ? 21.860 16.751 -28.357 1.00 43.69 376 LYS A CA 1
ATOM 2936 C C . LYS A 1 376 ? 20.741 15.683 -28.242 1.00 43.69 376 LYS A C 1
ATOM 2938 O O . LYS A 1 376 ? 20.512 15.161 -27.159 1.00 43.69 376 LYS A O 1
ATOM 2943 N N . SER A 1 377 ? 20.075 15.352 -29.354 1.00 43.38 377 SER A N 1
ATOM 2944 C CA . SER A 1 377 ? 18.893 14.485 -29.516 1.00 43.38 377 SER A CA 1
ATOM 2945 C C . SER A 1 377 ? 19.100 13.268 -30.431 1.00 43.38 377 SER A C 1
ATOM 2947 O O . SER A 1 377 ? 18.125 12.594 -30.754 1.00 43.38 377 SER A O 1
ATOM 2949 N N . ALA A 1 378 ? 20.315 13.000 -30.914 1.00 51.69 378 ALA A N 1
ATOM 2950 C CA . ALA A 1 378 ? 20.546 11.959 -31.917 1.00 51.69 378 ALA A CA 1
ATOM 2951 C C . ALA A 1 378 ? 20.922 10.599 -31.309 1.00 51.69 378 ALA A C 1
ATOM 2953 O O . ALA A 1 378 ? 21.788 10.543 -30.439 1.00 51.69 378 ALA A O 1
ATOM 2954 N N . ASP A 1 379 ? 20.340 9.504 -31.804 1.00 65.94 379 ASP A N 1
ATOM 2955 C CA . ASP A 1 379 ? 20.918 8.164 -31.644 1.00 65.94 379 ASP A CA 1
ATOM 2956 C C . ASP A 1 379 ? 22.108 8.032 -32.599 1.00 65.94 379 ASP A C 1
ATOM 2958 O O . ASP A 1 379 ? 22.022 8.451 -33.756 1.00 65.94 379 ASP A O 1
ATOM 2962 N N . LEU A 1 380 ? 23.230 7.493 -32.125 1.00 71.62 380 LEU A N 1
ATOM 2963 C CA . LEU A 1 380 ? 24.504 7.580 -32.837 1.00 71.62 380 LEU A CA 1
ATOM 2964 C C . LEU A 1 380 ? 25.030 6.213 -33.256 1.00 71.62 380 LEU A C 1
ATOM 2966 O O . LEU A 1 380 ? 25.310 5.345 -32.426 1.00 71.62 380 LEU A O 1
ATOM 2970 N N . ARG A 1 381 ? 25.260 6.072 -34.559 1.00 78.69 381 ARG A N 1
ATOM 2971 C CA . ARG A 1 381 ? 26.108 5.028 -35.126 1.00 78.69 381 ARG A CA 1
ATOM 2972 C C . ARG A 1 381 ? 27.507 5.594 -35.296 1.00 78.69 381 ARG A C 1
ATOM 2974 O O . ARG A 1 381 ? 27.750 6.443 -36.149 1.00 78.69 381 ARG A O 1
ATOM 2981 N N . LEU A 1 382 ? 28.424 5.156 -34.445 1.00 81.12 382 LEU A N 1
ATOM 2982 C CA . LEU A 1 382 ? 29.809 5.602 -34.464 1.00 81.12 382 LEU A CA 1
ATOM 2983 C C . LEU A 1 382 ? 30.576 4.808 -35.522 1.00 81.12 382 LEU A C 1
ATOM 2985 O O . LEU A 1 382 ? 30.814 3.611 -35.352 1.00 81.12 382 LEU A O 1
ATOM 2989 N N . ARG A 1 383 ? 30.982 5.491 -36.595 1.00 80.50 383 ARG A N 1
ATOM 2990 C CA . ARG A 1 383 ? 31.914 4.975 -37.603 1.00 80.50 383 ARG A CA 1
ATOM 2991 C C . ARG A 1 383 ? 33.261 5.635 -37.389 1.00 80.50 383 ARG A C 1
ATOM 2993 O O . ARG A 1 383 ? 33.444 6.818 -37.652 1.00 80.50 383 ARG A O 1
ATOM 3000 N N . LEU A 1 384 ? 34.204 4.877 -36.860 1.00 80.00 384 LEU A N 1
ATOM 3001 C CA . LEU A 1 384 ? 35.474 5.425 -36.401 1.00 80.00 384 LEU A CA 1
ATOM 3002 C C . LEU A 1 384 ? 36.607 4.922 -37.295 1.00 80.00 384 LEU A C 1
ATOM 3004 O O . LEU A 1 384 ? 36.711 3.718 -37.550 1.00 80.00 384 LEU A O 1
ATOM 3008 N N . ASP A 1 385 ? 37.479 5.821 -37.748 1.00 75.31 385 ASP A N 1
ATOM 3009 C CA . ASP A 1 385 ? 38.728 5.440 -38.407 1.00 75.31 385 ASP A CA 1
ATOM 3010 C C . ASP A 1 385 ? 39.621 4.637 -37.438 1.00 75.31 385 ASP A C 1
ATOM 3012 O O . ASP A 1 385 ? 39.676 4.961 -36.244 1.00 75.31 385 ASP A O 1
ATOM 3016 N N . PRO A 1 386 ? 40.336 3.594 -37.909 1.00 74.06 386 PRO A N 1
ATOM 3017 C CA . PRO A 1 386 ? 41.194 2.759 -37.066 1.00 74.06 386 PRO A CA 1
ATOM 3018 C C . PRO A 1 386 ? 42.179 3.513 -36.168 1.00 74.06 386 PRO A C 1
ATOM 3020 O O . PRO A 1 386 ? 42.542 3.005 -35.108 1.00 74.06 386 PRO A O 1
ATOM 3023 N N . THR A 1 387 ? 42.606 4.715 -36.560 1.00 69.31 387 THR A N 1
ATOM 3024 C CA . THR A 1 387 ? 43.518 5.544 -35.764 1.00 69.31 387 THR A CA 1
ATOM 3025 C C . THR A 1 387 ? 42.876 6.100 -34.494 1.00 69.31 387 THR A C 1
ATOM 3027 O O . THR A 1 387 ? 43.565 6.246 -33.490 1.00 69.31 387 THR A O 1
ATOM 3030 N N . VAL A 1 388 ? 41.566 6.357 -34.503 1.00 70.19 388 VAL A N 1
ATOM 3031 C CA . VAL A 1 388 ? 40.838 7.001 -33.397 1.00 70.19 388 VAL A CA 1
ATOM 3032 C C . VAL A 1 388 ? 39.890 6.065 -32.653 1.00 70.19 388 VAL A C 1
ATOM 3034 O O . VAL A 1 388 ? 39.374 6.438 -31.602 1.00 70.19 388 VAL A O 1
ATOM 3037 N N . ARG A 1 389 ? 39.664 4.843 -33.152 1.00 75.81 389 ARG A N 1
ATOM 3038 C CA . ARG A 1 389 ? 38.790 3.834 -32.518 1.00 75.81 389 ARG A CA 1
ATOM 3039 C C . ARG A 1 389 ? 39.108 3.579 -31.036 1.00 75.81 389 ARG A C 1
ATOM 3041 O O . ARG A 1 389 ? 38.197 3.417 -30.230 1.00 75.81 389 ARG A O 1
ATOM 3048 N N . ARG A 1 390 ? 40.388 3.655 -30.666 1.00 68.69 390 ARG A N 1
ATOM 3049 C CA . ARG A 1 390 ? 40.897 3.398 -29.306 1.00 68.69 390 ARG A CA 1
ATOM 3050 C C . ARG A 1 390 ? 40.536 4.470 -28.275 1.00 68.69 390 ARG A C 1
ATOM 3052 O O . ARG A 1 390 ? 40.811 4.291 -27.093 1.00 68.69 390 ARG A O 1
ATOM 3059 N N . LEU A 1 391 ? 39.979 5.600 -28.709 1.00 70.06 391 LEU A N 1
ATOM 3060 C CA . LEU A 1 391 ? 39.558 6.660 -27.801 1.00 70.06 391 LEU A CA 1
ATOM 3061 C C . LEU A 1 391 ? 38.237 6.288 -27.105 1.00 70.06 391 LEU A C 1
ATOM 3063 O O . LEU A 1 391 ? 37.397 5.592 -27.691 1.00 70.06 391 LEU A O 1
ATOM 3067 N N . PRO A 1 392 ? 38.016 6.778 -25.871 1.00 70.06 392 PRO A N 1
ATOM 3068 C CA . PRO A 1 392 ? 36.812 6.505 -25.096 1.00 70.06 392 PRO A CA 1
ATOM 3069 C C . PRO A 1 392 ? 35.647 7.389 -25.576 1.00 70.06 392 PRO A C 1
ATOM 3071 O O . PRO A 1 392 ? 35.136 8.226 -24.832 1.00 70.06 392 PRO A O 1
ATOM 3074 N N . TRP A 1 393 ? 35.240 7.242 -26.839 1.00 75.56 393 TRP A N 1
ATOM 3075 C CA . TRP A 1 393 ? 34.198 8.060 -27.473 1.00 75.56 393 TRP A CA 1
ATOM 3076 C C . TRP A 1 393 ? 32.897 8.064 -26.686 1.00 75.56 393 TRP A C 1
ATOM 3078 O O . TRP A 1 393 ? 32.280 9.108 -26.497 1.00 75.56 393 TRP A O 1
ATOM 3088 N N . GLU A 1 394 ? 32.517 6.904 -26.170 1.00 78.25 394 GLU A N 1
ATOM 3089 C CA . GLU A 1 394 ? 31.317 6.731 -25.376 1.00 78.25 394 GLU A CA 1
ATOM 3090 C C . GLU A 1 394 ? 31.372 7.511 -24.065 1.00 78.25 394 GLU A C 1
ATOM 3092 O O . GLU A 1 394 ? 30.340 7.998 -23.624 1.00 78.25 394 GLU A O 1
ATOM 3097 N N . TRP A 1 395 ? 32.555 7.689 -23.470 1.00 75.31 395 TRP A N 1
ATOM 3098 C CA . TRP A 1 395 ? 32.739 8.561 -22.310 1.00 75.31 395 TRP A CA 1
ATOM 3099 C C . TRP A 1 395 ? 32.706 10.038 -22.705 1.00 75.31 395 TRP A C 1
ATOM 3101 O O . TRP A 1 395 ? 32.005 10.827 -22.076 1.00 75.31 395 TRP A O 1
ATOM 3111 N N . LEU A 1 396 ? 33.447 10.410 -23.755 1.00 68.94 396 LEU A N 1
ATOM 3112 C CA . LEU A 1 396 ? 33.571 11.794 -24.220 1.00 68.94 396 LEU A CA 1
ATOM 3113 C C . LEU A 1 396 ? 32.207 12.381 -24.590 1.00 68.94 396 LEU A C 1
ATOM 3115 O O . LEU A 1 396 ? 31.843 13.447 -24.098 1.00 68.94 396 LEU A O 1
ATOM 3119 N N . LEU A 1 397 ? 31.436 11.655 -25.402 1.00 68.75 397 LEU A N 1
ATOM 3120 C CA . LEU A 1 397 ? 30.097 12.061 -25.826 1.00 68.75 397 LEU A CA 1
ATOM 3121 C C . LEU A 1 397 ? 29.141 12.112 -24.633 1.00 68.75 397 LEU A C 1
ATOM 3123 O O . LEU A 1 397 ? 28.411 13.089 -24.460 1.00 68.75 397 LEU A O 1
ATOM 3127 N N . PHE A 1 398 ? 29.203 11.111 -23.758 1.00 68.25 398 PHE A N 1
ATOM 3128 C CA . PHE A 1 398 ? 28.386 11.076 -22.554 1.00 68.25 398 PHE A CA 1
ATOM 3129 C C . PHE A 1 398 ? 28.662 12.283 -21.636 1.00 68.25 398 PHE A C 1
ATOM 3131 O O . PHE A 1 398 ? 27.722 12.943 -21.192 1.00 68.25 398 PHE A O 1
ATOM 3138 N N . LYS A 1 399 ? 29.931 12.668 -21.432 1.00 61.88 399 LYS A N 1
ATOM 3139 C CA . LYS A 1 399 ? 30.311 13.871 -20.666 1.00 61.88 399 LYS A CA 1
ATOM 3140 C C . LYS A 1 399 ? 29.950 15.184 -21.363 1.00 61.88 399 LYS A C 1
ATOM 3142 O O . LYS A 1 399 ? 29.705 16.172 -20.679 1.00 61.88 399 LYS A O 1
ATOM 3147 N N . SER A 1 400 ? 29.819 15.201 -22.691 1.00 55.72 400 SER A N 1
ATOM 3148 C CA . SER A 1 400 ? 29.227 16.315 -23.464 1.00 55.72 400 SER A CA 1
ATOM 3149 C C . SER A 1 400 ? 27.712 16.461 -23.287 1.00 55.72 400 SER A C 1
ATOM 3151 O O . SER A 1 400 ? 27.099 17.334 -23.905 1.00 55.72 400 SER A O 1
ATOM 3153 N N . GLY A 1 401 ? 27.100 15.648 -22.422 1.00 50.69 401 GLY A N 1
ATOM 3154 C CA . GLY A 1 401 ? 25.667 15.661 -22.154 1.00 50.69 401 GLY A CA 1
ATOM 3155 C C . GLY A 1 401 ? 24.856 14.837 -23.153 1.00 50.69 401 GLY A C 1
ATOM 3156 O O . GLY A 1 401 ? 23.637 14.983 -23.189 1.00 50.69 401 GLY A O 1
ATOM 3157 N N . LEU A 1 402 ? 25.504 13.982 -23.958 1.00 55.53 402 LEU A N 1
ATOM 3158 C CA . LEU A 1 402 ? 24.844 13.025 -24.852 1.00 55.53 402 LEU A CA 1
ATOM 3159 C C . LEU A 1 402 ? 24.683 11.672 -24.141 1.00 55.53 402 LEU A C 1
ATOM 3161 O O . LEU A 1 402 ? 25.406 10.715 -24.413 1.00 55.53 402 LEU A O 1
ATOM 3165 N N . ALA A 1 403 ? 23.703 11.572 -23.241 1.00 58.56 403 ALA A N 1
ATOM 3166 C CA . ALA A 1 403 ? 23.263 10.298 -22.659 1.00 58.56 403 ALA A CA 1
ATOM 3167 C C . ALA A 1 403 ? 22.280 9.572 -23.607 1.00 58.56 403 ALA A C 1
ATOM 3169 O O . ALA A 1 403 ? 21.137 9.294 -23.251 1.00 58.56 403 ALA A O 1
ATOM 3170 N N . THR A 1 404 ? 22.714 9.336 -24.849 1.00 60.59 404 THR A N 1
ATOM 3171 C CA . THR A 1 404 ? 21.899 8.803 -25.959 1.00 60.59 404 THR A CA 1
ATOM 3172 C C . THR A 1 404 ? 22.310 7.383 -26.353 1.00 60.59 404 THR A C 1
ATOM 3174 O O . THR A 1 404 ? 23.375 6.908 -25.949 1.00 60.59 404 THR A O 1
ATOM 3177 N N . ARG A 1 405 ? 21.486 6.697 -27.158 1.00 71.62 405 ARG A N 1
ATOM 3178 C CA . ARG A 1 405 ? 21.791 5.354 -27.672 1.00 71.62 405 ARG A CA 1
ATOM 3179 C C . ARG A 1 405 ? 22.981 5.453 -28.620 1.00 71.62 405 ARG A C 1
ATOM 3181 O O . ARG A 1 405 ? 22.975 6.236 -29.568 1.00 71.62 405 ARG A O 1
ATOM 3188 N N . MET A 1 406 ? 24.023 4.679 -28.336 1.00 80.88 406 MET A N 1
ATOM 3189 C CA . MET A 1 406 ? 25.267 4.682 -29.102 1.00 80.88 406 MET A CA 1
ATOM 3190 C C . MET A 1 406 ? 25.665 3.256 -29.441 1.00 80.88 406 MET A C 1
ATOM 3192 O O . MET A 1 406 ? 25.674 2.391 -28.565 1.00 80.88 406 MET A O 1
ATOM 3196 N N . VAL A 1 407 ? 26.047 3.040 -30.694 1.00 87.00 407 VAL A N 1
ATOM 3197 C CA . VAL A 1 407 ? 26.571 1.760 -31.166 1.00 87.00 407 VAL A CA 1
ATOM 3198 C C . VAL A 1 407 ? 27.705 1.989 -32.156 1.00 87.00 407 VAL A C 1
ATOM 3200 O O . VAL A 1 407 ? 27.649 2.904 -32.977 1.00 87.00 407 VAL A O 1
ATOM 3203 N N . ARG A 1 408 ? 28.759 1.180 -32.074 1.00 89.31 408 ARG A N 1
ATOM 3204 C CA . ARG A 1 408 ? 29.859 1.173 -33.042 1.00 89.31 408 ARG A CA 1
ATOM 3205 C C . ARG A 1 408 ? 29.501 0.277 -34.222 1.00 89.31 408 ARG A C 1
ATOM 3207 O O . ARG A 1 408 ? 29.084 -0.869 -34.040 1.00 89.31 408 ARG A O 1
ATOM 3214 N N . VAL A 1 409 ? 29.674 0.802 -35.434 1.00 85.50 409 VAL A N 1
ATOM 3215 C CA . VAL A 1 409 ? 29.372 0.102 -36.692 1.00 85.50 409 VAL A CA 1
ATOM 3216 C C . VAL A 1 409 ? 30.474 0.349 -37.715 1.00 85.50 409 VAL A C 1
ATOM 3218 O O . VAL A 1 409 ? 31.138 1.382 -37.694 1.00 85.50 409 VAL A O 1
ATOM 3221 N N . GLU A 1 410 ? 30.689 -0.606 -38.616 1.00 71.31 410 GLU A N 1
ATOM 3222 C CA . GLU A 1 410 ? 31.842 -0.564 -39.524 1.00 71.31 410 GLU A CA 1
ATOM 3223 C C . GLU A 1 410 ? 31.527 -0.068 -40.942 1.00 71.31 410 GLU A C 1
ATOM 3225 O O . GLU A 1 410 ? 32.426 0.421 -41.620 1.00 71.31 410 GLU A O 1
ATOM 3230 N N . GLY A 1 411 ? 30.269 -0.156 -41.394 1.00 62.28 411 GLY A N 1
ATOM 3231 C CA . GLY A 1 411 ? 29.867 0.200 -42.762 1.00 62.28 411 GLY A CA 1
ATOM 3232 C C . GLY A 1 411 ? 28.404 0.633 -42.897 1.00 62.28 411 GLY A C 1
ATOM 3233 O O . GLY A 1 411 ? 27.652 0.648 -41.919 1.00 62.28 411 GLY A O 1
ATOM 3234 N N . GLU A 1 412 ? 28.009 1.014 -44.116 1.00 46.44 412 GLU A N 1
ATOM 3235 C CA . GLU A 1 412 ? 26.619 1.330 -44.475 1.00 46.44 412 GLU A CA 1
ATOM 3236 C C . GLU A 1 412 ? 25.779 0.055 -44.602 1.00 46.44 412 GLU A C 1
ATOM 3238 O O . GLU A 1 412 ? 26.168 -0.890 -45.284 1.00 46.44 412 GLU A O 1
ATOM 3243 N N . GLY A 1 413 ? 24.609 0.036 -43.956 1.00 52.41 413 GLY A N 1
ATOM 3244 C CA . GLY A 1 413 ? 23.646 -1.058 -44.098 1.00 52.41 413 GLY A CA 1
ATOM 3245 C C . GLY A 1 413 ? 24.007 -2.315 -43.310 1.00 52.41 413 GLY A C 1
ATOM 3246 O O . GLY A 1 413 ? 24.185 -3.392 -43.879 1.00 52.41 413 GLY A O 1
ATOM 3247 N N . GLN A 1 414 ? 24.059 -2.206 -41.983 1.00 50.19 414 GLN A N 1
ATOM 3248 C CA . GLN A 1 414 ? 24.060 -3.392 -41.133 1.00 50.19 414 GLN A CA 1
ATOM 3249 C C . GLN A 1 414 ? 22.760 -4.171 -41.376 1.00 50.19 414 GLN A C 1
ATOM 3251 O O . GLN A 1 414 ? 21.668 -3.599 -41.310 1.00 50.19 414 GLN A O 1
ATOM 3256 N N . ARG A 1 415 ? 22.861 -5.465 -41.707 1.00 48.44 415 ARG A N 1
ATOM 3257 C CA . ARG A 1 415 ? 21.676 -6.323 -41.801 1.00 48.44 415 ARG A CA 1
ATOM 3258 C C . ARG A 1 415 ? 21.023 -6.356 -40.425 1.00 48.44 415 ARG A C 1
ATOM 3260 O O . ARG A 1 415 ? 21.620 -6.885 -39.494 1.00 48.44 415 ARG A O 1
ATOM 3267 N N . ARG A 1 416 ? 19.807 -5.815 -40.328 1.00 51.66 416 ARG A N 1
ATOM 3268 C CA . ARG A 1 416 ? 18.906 -6.055 -39.196 1.00 51.66 416 ARG A CA 1
ATOM 3269 C C . ARG A 1 416 ? 18.854 -7.562 -38.969 1.00 51.66 416 ARG A C 1
ATOM 3271 O O . ARG A 1 416 ? 18.607 -8.307 -39.925 1.00 51.66 416 ARG A O 1
ATOM 3278 N N . TRP A 1 417 ? 19.126 -8.006 -37.749 1.00 50.84 417 TRP A N 1
ATOM 3279 C CA . TRP A 1 417 ? 18.994 -9.422 -37.428 1.00 50.84 417 TRP A CA 1
ATOM 3280 C C . TRP A 1 417 ? 17.523 -9.815 -37.629 1.00 50.84 417 TRP A C 1
ATOM 3282 O O . TRP A 1 417 ? 16.635 -9.218 -37.024 1.00 50.84 417 TRP A O 1
ATOM 3292 N N . SER A 1 418 ? 17.229 -10.740 -38.551 1.00 47.16 418 SER A N 1
ATOM 3293 C CA . SER A 1 418 ? 15.845 -11.169 -38.793 1.00 47.16 418 SER A CA 1
ATOM 3294 C C . SER A 1 418 ? 15.452 -12.222 -37.760 1.00 47.16 418 SER A C 1
ATOM 3296 O O . SER A 1 418 ? 16.132 -13.246 -37.667 1.00 47.16 418 SER A O 1
ATOM 3298 N N . SER A 1 419 ? 14.327 -12.029 -37.074 1.00 45.56 419 SER A N 1
ATOM 3299 C CA . SER A 1 419 ? 13.750 -12.975 -36.104 1.00 45.56 419 SER A CA 1
ATOM 3300 C C . SER A 1 419 ? 13.539 -14.395 -36.658 1.00 45.56 419 SER A C 1
ATOM 3302 O O . SER A 1 419 ? 13.591 -15.368 -35.916 1.00 45.56 419 SER A O 1
ATOM 3304 N N . THR A 1 420 ? 13.435 -14.560 -37.981 1.00 41.12 420 THR A N 1
ATOM 3305 C CA . THR A 1 420 ? 13.405 -15.871 -38.657 1.00 41.12 420 THR A CA 1
ATOM 3306 C C . THR A 1 420 ? 14.681 -16.715 -38.500 1.00 41.12 420 THR A C 1
ATOM 3308 O O . THR A 1 420 ? 14.644 -17.910 -38.772 1.00 41.12 420 THR A O 1
ATOM 3311 N N . ALA A 1 421 ? 15.811 -16.137 -38.069 1.00 42.47 421 ALA A N 1
ATOM 3312 C CA . ALA A 1 421 ? 17.039 -16.883 -37.759 1.00 42.47 421 ALA A CA 1
ATOM 3313 C C . ALA A 1 421 ? 17.095 -17.378 -36.296 1.00 42.47 421 ALA A C 1
ATOM 3315 O O . ALA A 1 421 ? 17.804 -18.345 -36.012 1.00 42.47 421 ALA A O 1
ATOM 3316 N N . ALA A 1 422 ? 16.325 -16.757 -35.390 1.00 46.88 422 ALA A N 1
ATOM 3317 C CA . ALA A 1 422 ? 16.294 -17.068 -33.958 1.00 46.88 422 ALA A CA 1
ATOM 3318 C C . ALA A 1 422 ? 15.573 -18.395 -33.649 1.00 46.88 422 ALA A C 1
ATOM 3320 O O . ALA A 1 422 ? 15.918 -19.085 -32.692 1.00 46.88 422 ALA A O 1
ATOM 3321 N N . GLU A 1 423 ? 14.621 -18.807 -34.496 1.00 47.84 423 GLU A N 1
ATOM 3322 C CA . GLU A 1 423 ? 13.832 -20.038 -34.312 1.00 47.84 423 GLU A CA 1
ATOM 3323 C C . GLU A 1 423 ? 14.651 -21.340 -34.452 1.00 47.84 423 GLU A C 1
ATOM 3325 O O . GLU A 1 423 ? 14.170 -22.413 -34.089 1.00 47.84 423 GLU A O 1
ATOM 3330 N N . ALA A 1 424 ? 15.895 -21.273 -34.944 1.00 53.28 424 ALA A N 1
ATOM 3331 C CA . ALA A 1 424 ? 16.738 -22.447 -35.187 1.00 53.28 424 ALA A CA 1
ATOM 3332 C C . ALA A 1 424 ? 17.786 -22.731 -34.089 1.00 53.28 424 ALA A C 1
ATOM 3334 O O . ALA A 1 424 ? 18.412 -23.794 -34.121 1.00 53.28 424 ALA A O 1
ATOM 3335 N N . ILE A 1 425 ? 18.001 -21.818 -33.129 1.00 66.44 425 ILE A N 1
ATOM 3336 C CA . ILE A 1 425 ? 19.023 -21.963 -32.076 1.00 66.44 425 ILE A CA 1
ATOM 3337 C C . ILE A 1 425 ? 18.330 -22.246 -30.733 1.00 66.44 425 ILE A C 1
ATOM 3339 O O . ILE A 1 425 ? 17.472 -21.466 -30.318 1.00 66.44 425 ILE A O 1
ATOM 3343 N N . PRO A 1 426 ? 18.678 -23.331 -30.014 1.00 72.69 426 PRO A N 1
ATOM 3344 C CA . PRO A 1 426 ? 18.106 -23.598 -28.697 1.00 72.69 426 PRO A CA 1
ATOM 3345 C C . PRO A 1 426 ? 18.386 -22.434 -27.735 1.00 72.69 426 PRO A C 1
ATOM 3347 O O . PRO A 1 426 ? 19.450 -21.816 -27.797 1.00 72.69 426 PRO A O 1
ATOM 3350 N N . ASN A 1 427 ? 17.444 -22.144 -26.828 1.00 84.62 427 ASN A N 1
ATOM 3351 C CA . ASN A 1 427 ? 17.511 -21.014 -25.889 1.00 84.62 427 ASN A CA 1
ATOM 3352 C C . ASN A 1 427 ? 18.540 -21.242 -24.762 1.00 84.62 427 ASN A C 1
ATOM 3354 O O . ASN A 1 427 ? 18.201 -21.311 -23.582 1.00 84.62 427 ASN A O 1
ATOM 3358 N N . ARG A 1 428 ? 19.804 -21.416 -25.145 1.00 88.75 428 ARG A N 1
ATOM 3359 C CA . ARG A 1 428 ? 20.932 -21.791 -24.295 1.00 88.75 428 ARG A CA 1
ATOM 3360 C C . ARG A 1 428 ? 21.916 -20.644 -24.172 1.00 88.75 428 ARG A C 1
ATOM 3362 O O . ARG A 1 428 ? 22.244 -19.985 -25.162 1.00 88.75 428 ARG A O 1
ATOM 3369 N N . ALA A 1 429 ? 22.424 -20.453 -22.964 1.00 91.94 429 ALA A N 1
ATOM 3370 C CA . ALA A 1 429 ? 23.465 -19.482 -22.670 1.00 91.94 429 ALA A CA 1
ATOM 3371 C C . ALA A 1 429 ? 24.666 -20.171 -22.023 1.00 91.94 429 ALA A C 1
ATOM 3373 O O . ALA A 1 429 ? 24.490 -20.991 -21.126 1.00 91.94 429 ALA A O 1
ATOM 3374 N N . LEU A 1 430 ? 25.881 -19.811 -22.430 1.00 92.06 430 LEU A N 1
ATOM 3375 C CA . LEU A 1 430 ? 27.098 -20.196 -21.717 1.00 92.06 430 LEU A CA 1
ATOM 3376 C C . LEU A 1 430 ? 27.653 -18.974 -20.990 1.00 92.06 430 LEU A C 1
ATOM 3378 O O . LEU A 1 430 ? 28.007 -17.972 -21.613 1.00 92.06 430 LEU A O 1
ATOM 3382 N N . VAL A 1 431 ? 27.741 -19.076 -19.667 1.00 92.12 431 VAL A N 1
ATOM 3383 C CA . VAL A 1 431 ? 28.382 -18.086 -18.801 1.00 92.12 431 VAL A CA 1
ATOM 3384 C C . VAL A 1 431 ? 29.671 -18.701 -18.282 1.00 92.12 431 VAL A C 1
ATOM 3386 O O . VAL A 1 431 ? 29.637 -19.678 -17.538 1.00 92.12 431 VAL A O 1
ATOM 3389 N N . ALA A 1 432 ? 30.812 -18.154 -18.688 1.00 87.12 432 ALA A N 1
ATOM 3390 C CA . ALA A 1 432 ? 32.121 -18.690 -18.349 1.00 87.12 432 ALA A CA 1
ATOM 3391 C C . ALA A 1 432 ? 32.966 -17.663 -17.591 1.00 87.12 432 ALA A C 1
ATOM 3393 O O . ALA A 1 432 ? 33.231 -16.568 -18.089 1.00 87.12 432 ALA A O 1
ATOM 3394 N N . GLY A 1 433 ? 33.391 -18.039 -16.384 1.00 81.81 433 GLY A N 1
ATOM 3395 C CA . GLY A 1 433 ? 34.364 -17.308 -15.578 1.00 81.81 433 GLY A CA 1
ATOM 3396 C C . GLY A 1 433 ? 35.696 -18.055 -15.544 1.00 81.81 433 GLY A C 1
ATOM 3397 O O . GLY A 1 433 ? 35.729 -19.243 -15.220 1.00 81.81 433 GLY A O 1
ATOM 3398 N N . PHE A 1 434 ? 36.793 -17.374 -15.872 1.00 73.31 434 PHE A N 1
ATOM 3399 C CA . PHE A 1 434 ? 38.126 -17.984 -15.965 1.00 73.31 434 PHE A CA 1
ATOM 3400 C C . PHE A 1 434 ? 38.977 -17.639 -14.734 1.00 73.31 434 PHE A C 1
ATOM 3402 O O . PHE A 1 434 ? 39.182 -16.457 -14.469 1.00 73.31 434 PHE A O 1
ATOM 3409 N N . GLY A 1 435 ? 39.469 -18.644 -13.993 1.00 58.31 435 GLY A N 1
ATOM 3410 C CA . GLY A 1 435 ? 40.308 -18.491 -12.788 1.00 58.31 435 GLY A CA 1
ATOM 3411 C C . GLY A 1 435 ? 39.829 -19.296 -11.565 1.00 58.31 435 GLY A C 1
ATOM 3412 O O . GLY A 1 435 ? 38.749 -19.882 -11.580 1.00 58.31 435 GLY A O 1
ATOM 3413 N N . ALA A 1 436 ? 40.643 -19.334 -10.497 1.00 44.31 436 ALA A N 1
ATOM 3414 C CA . ALA A 1 436 ? 40.516 -20.247 -9.341 1.00 44.31 436 ALA A CA 1
ATOM 3415 C C . ALA A 1 436 ? 39.213 -20.173 -8.503 1.00 44.31 436 ALA A C 1
ATOM 3417 O O . ALA A 1 436 ? 39.001 -21.029 -7.645 1.00 44.31 436 ALA A O 1
ATOM 3418 N N . ALA A 1 437 ? 38.339 -19.191 -8.734 1.00 49.97 437 ALA A N 1
ATOM 3419 C CA . ALA A 1 437 ? 36.981 -19.164 -8.194 1.00 49.97 437 ALA A CA 1
ATOM 3420 C C . ALA A 1 437 ? 36.068 -18.341 -9.123 1.00 49.97 437 ALA A C 1
ATOM 3422 O O . ALA A 1 437 ? 36.507 -17.298 -9.619 1.00 49.97 437 ALA A O 1
ATOM 3423 N N . PRO A 1 438 ? 34.814 -18.765 -9.370 1.00 50.16 438 PRO A N 1
ATOM 3424 C CA . PRO A 1 438 ? 33.835 -17.908 -10.029 1.00 50.16 438 PRO A CA 1
ATOM 3425 C C . PRO A 1 438 ? 33.608 -16.672 -9.155 1.00 50.16 438 PRO A C 1
ATOM 3427 O O . PRO A 1 438 ? 33.190 -16.789 -8.009 1.00 50.16 438 PRO A O 1
ATOM 3430 N N . GLY A 1 439 ? 33.943 -15.486 -9.657 1.00 55.97 439 GLY A N 1
ATOM 3431 C CA . GLY A 1 439 ? 33.618 -14.244 -8.956 1.00 55.97 439 GLY A CA 1
ATOM 3432 C C . GLY A 1 439 ? 32.107 -13.983 -8.952 1.00 55.97 439 GLY A C 1
ATOM 3433 O O . GLY A 1 439 ? 31.394 -14.447 -9.842 1.00 55.97 439 GLY A O 1
ATOM 3434 N N . ASP A 1 440 ? 31.637 -13.161 -8.010 1.00 57.53 440 ASP A N 1
ATOM 3435 C CA . ASP A 1 440 ? 30.226 -12.766 -7.847 1.00 57.53 440 ASP A CA 1
ATOM 3436 C C . ASP A 1 440 ? 29.544 -12.252 -9.146 1.00 57.53 440 ASP A C 1
ATOM 3438 O O . ASP A 1 440 ? 28.317 -12.266 -9.247 1.00 57.53 440 ASP A O 1
ATOM 3442 N N . SER A 1 441 ? 30.304 -11.806 -10.165 1.00 64.69 441 SER A N 1
ATOM 3443 C CA . SER A 1 441 ? 29.754 -11.360 -11.462 1.00 64.69 441 SER A CA 1
ATOM 3444 C C . SER A 1 441 ? 29.094 -12.470 -12.270 1.00 64.69 441 SER A C 1
ATOM 3446 O O . SER A 1 441 ? 28.063 -12.229 -12.892 1.00 64.69 441 SER A O 1
ATOM 3448 N N . VAL A 1 442 ? 29.688 -13.665 -12.333 1.00 74.81 442 VAL A N 1
ATOM 3449 C CA . VAL A 1 442 ? 29.175 -14.734 -13.209 1.00 74.81 442 VAL A CA 1
ATOM 3450 C C . VAL A 1 442 ? 27.937 -15.395 -12.614 1.00 74.81 442 VAL A C 1
ATOM 3452 O O . VAL A 1 442 ? 27.005 -15.693 -13.354 1.00 74.81 442 VAL A O 1
ATOM 3455 N N . GLU A 1 443 ? 27.856 -15.526 -11.288 1.00 81.06 443 GLU A N 1
ATOM 3456 C CA . GLU A 1 443 ? 26.647 -16.016 -10.607 1.00 81.06 443 GLU A CA 1
ATOM 3457 C C . GLU A 1 443 ? 25.457 -15.067 -10.794 1.00 81.06 443 GLU A C 1
ATOM 3459 O O . GLU A 1 443 ? 24.341 -15.505 -11.089 1.00 81.06 443 GLU A O 1
ATOM 3464 N N . LEU A 1 444 ? 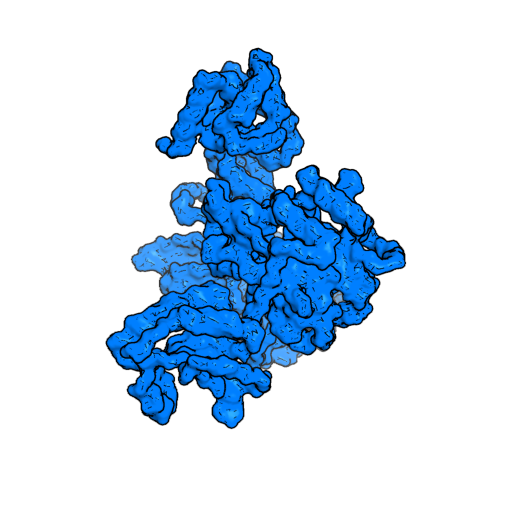25.702 -13.755 -10.701 1.00 82.75 444 LEU A N 1
ATOM 3465 C CA . LEU A 1 444 ? 24.705 -12.727 -10.992 1.00 82.75 444 LEU A CA 1
ATOM 3466 C C . LEU A 1 444 ? 24.154 -12.878 -12.418 1.00 82.75 444 LEU A C 1
ATOM 3468 O O . LEU A 1 444 ? 22.941 -12.865 -12.620 1.00 82.75 444 LEU A O 1
ATOM 3472 N N . VAL A 1 445 ? 25.032 -13.042 -13.409 1.00 85.25 445 VAL A N 1
ATOM 3473 C CA . VAL A 1 445 ? 24.628 -13.183 -14.816 1.00 85.25 445 VAL A CA 1
ATOM 3474 C C . VAL A 1 445 ? 23.855 -14.481 -15.044 1.00 85.25 445 VAL A C 1
ATOM 3476 O O . VAL A 1 445 ? 22.846 -14.461 -15.747 1.00 85.25 445 VAL A O 1
ATOM 3479 N N . VAL A 1 446 ? 24.269 -15.590 -14.419 1.00 87.25 446 VAL A N 1
ATOM 3480 C CA . VAL A 1 446 ? 23.528 -16.861 -14.470 1.00 87.25 446 VAL A CA 1
ATOM 3481 C C . VAL A 1 446 ? 22.109 -16.677 -13.952 1.00 87.25 446 VAL A C 1
ATOM 3483 O O . VAL A 1 446 ? 21.160 -17.096 -14.615 1.00 87.25 446 VAL A O 1
ATOM 3486 N N . LYS A 1 447 ? 21.949 -16.000 -12.809 1.00 84.94 447 LYS A N 1
ATOM 3487 C CA . LYS A 1 447 ? 20.631 -15.683 -12.255 1.00 84.94 447 LYS A CA 1
ATOM 3488 C C . LYS A 1 447 ? 19.802 -14.852 -13.235 1.00 84.94 447 LYS A C 1
ATOM 3490 O O . LYS A 1 447 ? 18.666 -15.214 -13.526 1.00 84.94 447 LYS A O 1
ATOM 3495 N N . GLN A 1 448 ? 20.367 -13.769 -13.768 1.00 83.56 448 GLN A N 1
ATOM 3496 C CA . GLN A 1 448 ? 19.665 -12.879 -14.695 1.00 83.56 448 GLN A CA 1
ATOM 3497 C C . GLN A 1 448 ? 19.202 -13.624 -15.960 1.00 83.56 448 GLN A C 1
ATOM 3499 O O . GLN A 1 448 ? 18.037 -13.531 -16.334 1.00 83.56 448 GLN A O 1
ATOM 3504 N N . LEU A 1 449 ? 20.074 -14.409 -16.598 1.00 85.00 449 LEU A N 1
ATOM 3505 C CA . LEU A 1 449 ? 19.732 -15.162 -17.811 1.00 85.00 449 LEU A CA 1
ATOM 3506 C C . LEU A 1 449 ? 18.764 -16.324 -17.537 1.00 85.00 449 LEU A C 1
ATOM 3508 O O . LEU A 1 449 ? 17.872 -16.575 -18.348 1.00 85.00 449 LEU A O 1
ATOM 3512 N N . GLY A 1 450 ? 18.876 -16.986 -16.382 1.00 84.38 450 GLY A N 1
ATOM 3513 C CA . GLY A 1 450 ? 17.925 -18.015 -15.957 1.00 84.38 450 GLY A CA 1
ATOM 3514 C C . GLY A 1 450 ? 16.519 -17.448 -15.750 1.00 84.38 450 GLY A C 1
ATOM 3515 O O . GLY A 1 450 ? 15.543 -18.005 -16.247 1.00 84.38 450 GLY A O 1
ATOM 3516 N N . GLU A 1 451 ? 16.405 -16.279 -15.113 1.00 80.06 451 GLU A N 1
ATOM 3517 C CA . GLU A 1 451 ? 15.129 -15.563 -14.991 1.00 80.06 451 GLU A CA 1
ATOM 3518 C C . GLU A 1 451 ? 14.595 -15.047 -16.345 1.00 80.06 451 GLU A C 1
ATOM 3520 O O . GLU A 1 451 ? 13.409 -14.745 -16.457 1.00 80.06 451 GLU A O 1
ATOM 3525 N N . ALA A 1 452 ? 15.441 -14.943 -17.377 1.00 73.19 452 ALA A N 1
ATOM 3526 C CA . ALA A 1 452 ? 15.038 -14.644 -18.755 1.00 73.19 452 ALA A CA 1
ATOM 3527 C C . ALA A 1 452 ? 14.621 -15.895 -19.558 1.00 73.19 452 ALA A C 1
ATOM 3529 O O . ALA A 1 452 ? 14.345 -15.794 -20.753 1.00 73.19 452 ALA A O 1
ATOM 3530 N N . GLY A 1 453 ? 14.593 -17.073 -18.926 1.00 79.62 453 GLY A N 1
ATOM 3531 C CA . GLY A 1 453 ? 14.163 -18.328 -19.543 1.00 79.62 453 GLY A CA 1
ATOM 3532 C C . GLY A 1 453 ? 15.242 -19.068 -20.339 1.00 79.62 453 GLY A C 1
ATOM 3533 O O . GLY A 1 453 ? 14.901 -19.971 -21.104 1.00 79.62 453 GLY A O 1
ATOM 3534 N N . PHE A 1 454 ? 16.523 -18.707 -20.198 1.00 84.88 454 PHE A N 1
ATOM 3535 C CA . PHE A 1 454 ? 17.625 -19.436 -20.838 1.00 84.88 454 PHE A CA 1
ATOM 3536 C C . PHE A 1 454 ? 18.018 -20.680 -20.036 1.00 84.88 454 PHE A C 1
ATOM 3538 O O . PHE A 1 454 ? 18.103 -20.650 -18.809 1.00 84.88 454 PHE A O 1
ATOM 3545 N N . GLU A 1 455 ? 18.352 -21.762 -20.739 1.00 90.00 455 GLU A N 1
ATOM 3546 C CA . GLU A 1 455 ? 19.108 -22.875 -20.165 1.00 90.00 455 GLU A CA 1
ATOM 3547 C C . GLU A 1 455 ? 20.573 -22.430 -20.032 1.00 90.00 455 GLU A C 1
ATOM 3549 O O . GLU A 1 455 ? 21.323 -22.387 -21.012 1.00 90.00 455 GLU A O 1
ATOM 3554 N N . VAL A 1 456 ? 20.963 -22.018 -18.822 1.00 91.50 456 VAL A N 1
ATOM 3555 C CA . VAL A 1 456 ? 22.289 -21.446 -18.568 1.00 91.50 456 VAL A CA 1
ATOM 3556 C C . VAL A 1 456 ? 23.280 -22.524 -18.139 1.00 91.50 456 VAL A C 1
ATOM 3558 O O . VAL A 1 456 ? 23.156 -23.116 -17.068 1.00 91.50 456 VAL A O 1
ATOM 3561 N N . ALA A 1 457 ? 24.316 -22.734 -18.944 1.00 90.06 457 ALA A N 1
ATOM 3562 C CA . ALA A 1 457 ? 25.498 -23.485 -18.559 1.00 90.06 457 ALA A CA 1
ATOM 3563 C C . ALA A 1 457 ? 26.505 -22.547 -17.882 1.00 90.06 457 ALA A C 1
ATOM 3565 O O . ALA A 1 457 ? 27.010 -21.617 -18.510 1.00 90.06 457 ALA A O 1
ATOM 3566 N N . LEU A 1 458 ? 26.820 -22.807 -16.613 1.00 88.38 458 LEU A N 1
ATOM 3567 C CA . LEU A 1 458 ? 27.897 -22.123 -15.900 1.00 88.38 458 LEU A CA 1
ATOM 3568 C C . LEU A 1 458 ? 29.202 -22.913 -16.047 1.00 88.38 458 LEU A C 1
ATOM 3570 O O . LEU A 1 458 ? 29.265 -24.087 -15.684 1.00 88.38 458 LEU A O 1
ATOM 3574 N N . PHE A 1 459 ? 30.250 -22.258 -16.538 1.00 84.50 459 PHE A N 1
ATOM 3575 C CA . PHE A 1 459 ? 31.620 -22.757 -16.489 1.00 84.50 459 PHE A CA 1
ATOM 3576 C C . PHE A 1 459 ? 32.412 -21.963 -15.446 1.00 84.50 459 PHE A C 1
ATOM 3578 O O . PHE A 1 459 ? 32.680 -20.774 -15.629 1.00 84.50 459 PHE A O 1
ATOM 3585 N N . ALA A 1 460 ? 32.776 -22.631 -14.351 1.00 73.94 460 ALA A N 1
ATOM 3586 C CA . ALA A 1 460 ? 33.496 -22.054 -13.224 1.00 73.94 460 ALA A CA 1
ATOM 3587 C C . ALA A 1 460 ? 34.616 -23.002 -12.766 1.00 73.94 460 ALA A C 1
ATOM 3589 O O . ALA A 1 460 ? 34.341 -24.136 -12.380 1.00 73.94 460 ALA A O 1
ATOM 3590 N N . GLY A 1 461 ? 35.872 -22.546 -12.795 1.00 63.06 461 GLY A N 1
ATOM 3591 C CA . GLY A 1 461 ? 36.998 -23.266 -12.179 1.00 63.06 461 GLY A CA 1
ATOM 3592 C C . GLY A 1 461 ? 37.525 -24.509 -12.920 1.00 63.06 461 GLY A C 1
ATOM 3593 O O . GLY A 1 461 ? 38.154 -25.353 -12.285 1.00 63.06 461 GLY A O 1
ATOM 3594 N N . GLY A 1 462 ? 37.294 -24.641 -14.234 1.00 64.12 462 GLY A N 1
ATOM 3595 C CA . GLY A 1 462 ? 37.884 -25.691 -15.087 1.00 64.12 462 GLY A CA 1
ATOM 3596 C C . GLY A 1 462 ? 39.100 -25.209 -15.896 1.00 64.12 462 GLY A C 1
ATOM 3597 O O . GLY A 1 462 ? 39.292 -24.008 -16.072 1.00 64.12 462 GLY A O 1
ATOM 3598 N N . GLY A 1 463 ? 39.914 -26.138 -16.414 1.00 69.56 463 GLY A N 1
ATOM 3599 C CA . GLY A 1 463 ? 41.045 -25.800 -17.293 1.00 69.56 463 GLY A CA 1
ATOM 3600 C C . GLY A 1 463 ? 40.584 -25.324 -18.676 1.00 69.56 463 GLY A C 1
ATOM 3601 O O . GLY A 1 463 ? 39.509 -25.696 -19.148 1.00 69.56 463 GLY A O 1
ATOM 3602 N N . GLY A 1 464 ? 41.401 -24.535 -19.374 1.00 73.44 464 GLY A N 1
ATOM 3603 C CA . GLY A 1 464 ? 41.053 -23.934 -20.665 1.00 73.44 464 GLY A CA 1
ATOM 3604 C C . GLY A 1 464 ? 40.679 -24.953 -21.747 1.00 73.44 464 GLY A C 1
ATOM 3605 O O . GLY A 1 464 ? 39.804 -24.682 -22.564 1.00 73.44 464 GLY A O 1
ATOM 3606 N N . SER A 1 465 ? 41.251 -26.164 -21.712 1.00 79.81 465 SER A N 1
ATOM 3607 C CA . SER A 1 465 ? 40.852 -27.270 -22.600 1.00 79.81 465 SER A CA 1
ATOM 3608 C C . SER A 1 465 ? 39.380 -27.675 -22.437 1.00 79.81 465 SER A C 1
ATOM 3610 O O . SER A 1 465 ? 38.732 -28.015 -23.427 1.00 79.81 465 SER A O 1
ATOM 3612 N N . ASP A 1 466 ? 38.833 -27.615 -21.222 1.00 82.88 466 ASP A N 1
ATOM 3613 C CA . ASP A 1 466 ? 37.441 -27.986 -20.958 1.00 82.88 466 ASP A CA 1
ATOM 3614 C C . ASP A 1 466 ? 36.469 -26.890 -21.397 1.00 82.88 466 ASP A C 1
ATOM 3616 O O . ASP A 1 466 ? 35.391 -27.197 -21.902 1.00 82.88 466 ASP A O 1
ATOM 3620 N N . LEU A 1 467 ? 36.881 -25.619 -21.319 1.00 84.69 467 LEU A N 1
ATOM 3621 C CA . LEU A 1 467 ? 36.119 -24.526 -21.919 1.00 84.69 467 LEU A CA 1
ATOM 3622 C C . LEU A 1 467 ? 36.014 -24.691 -23.436 1.00 84.69 467 LEU A C 1
ATOM 3624 O O . LEU A 1 467 ? 34.927 -24.531 -23.982 1.00 84.69 467 LEU A O 1
ATOM 3628 N N . PHE A 1 468 ? 37.117 -25.015 -24.122 1.00 85.69 468 PHE A N 1
ATOM 3629 C CA . PHE A 1 468 ? 37.076 -25.242 -25.568 1.00 85.69 468 PHE A CA 1
ATOM 3630 C C . PHE A 1 468 ? 36.097 -26.361 -25.922 1.00 85.69 468 PHE A C 1
ATOM 3632 O O . PHE A 1 468 ? 35.260 -26.165 -26.797 1.00 85.69 468 PHE A O 1
ATOM 3639 N N . LYS A 1 469 ? 36.130 -27.498 -25.210 1.00 85.50 469 LYS A N 1
ATOM 3640 C CA . LYS A 1 469 ? 35.132 -28.565 -25.403 1.00 85.50 469 LYS A CA 1
ATOM 3641 C C . LYS A 1 469 ? 33.717 -28.016 -25.238 1.00 85.50 469 LYS A C 1
ATOM 3643 O O . LYS A 1 469 ? 32.906 -28.169 -26.143 1.00 85.50 469 LYS A O 1
ATOM 3648 N N . ARG A 1 470 ? 33.459 -27.284 -24.151 1.00 87.25 470 ARG A N 1
ATOM 3649 C CA . ARG A 1 470 ? 32.135 -26.730 -23.852 1.00 87.25 470 ARG A CA 1
ATOM 3650 C C . ARG A 1 470 ? 31.644 -25.727 -24.899 1.00 87.25 470 ARG A C 1
ATOM 3652 O O . ARG A 1 470 ? 30.469 -25.742 -25.251 1.00 87.25 470 ARG A O 1
ATOM 3659 N N . LEU A 1 471 ? 32.531 -24.882 -25.422 1.00 87.44 471 LEU A N 1
ATOM 3660 C CA . LEU A 1 471 ? 32.219 -23.929 -26.489 1.00 87.44 471 LEU A CA 1
ATOM 3661 C C . LEU A 1 471 ? 31.782 -24.637 -27.780 1.00 87.44 471 LEU A C 1
ATOM 3663 O O . LEU A 1 471 ? 30.848 -24.170 -28.423 1.00 87.44 471 LEU A O 1
ATOM 3667 N N . TYR A 1 472 ? 32.415 -25.760 -28.135 1.00 86.81 472 TYR A N 1
ATOM 3668 C CA . TYR A 1 472 ? 32.123 -26.509 -29.366 1.00 86.81 472 TYR A CA 1
ATOM 3669 C C . TYR A 1 472 ? 31.088 -27.639 -29.203 1.00 86.81 472 TYR A C 1
ATOM 3671 O O . TYR A 1 472 ? 30.686 -28.232 -30.203 1.00 86.81 472 TYR A O 1
ATOM 3679 N N . GLU A 1 473 ? 30.664 -27.951 -27.975 1.00 84.00 473 GLU A N 1
ATOM 3680 C CA . GLU A 1 473 ? 29.700 -29.022 -27.674 1.00 84.00 473 GLU A CA 1
ATOM 3681 C C . GLU A 1 473 ? 28.298 -28.733 -28.223 1.00 84.00 473 GLU A C 1
ATOM 3683 O O . GLU A 1 473 ? 27.657 -29.624 -28.777 1.00 84.00 473 GLU A O 1
ATOM 3688 N N . GLU A 1 474 ? 27.820 -27.500 -28.066 1.00 81.56 474 GLU A N 1
ATOM 3689 C CA . GLU A 1 474 ? 26.433 -27.111 -28.327 1.00 81.56 474 GLU A CA 1
ATOM 3690 C C . GLU A 1 474 ? 26.374 -25.735 -29.009 1.00 81.56 474 GLU A C 1
ATOM 3692 O O . GLU A 1 474 ? 27.260 -24.905 -28.796 1.00 81.56 474 GLU A O 1
ATOM 3697 N N . PRO A 1 475 ? 25.346 -25.445 -29.826 1.00 85.00 475 PRO A N 1
ATOM 3698 C CA . PRO A 1 475 ? 25.109 -24.091 -30.308 1.00 85.00 475 PRO A CA 1
ATOM 3699 C C . PRO A 1 475 ? 24.602 -23.209 -29.157 1.00 85.00 475 PRO A C 1
ATOM 3701 O O . PRO A 1 475 ? 23.628 -23.542 -28.477 1.00 85.00 475 PRO A O 1
ATOM 3704 N N . TRP A 1 476 ? 25.254 -22.065 -28.957 1.00 88.25 476 TRP A N 1
ATOM 3705 C CA . TRP A 1 476 ? 24.933 -21.115 -27.893 1.00 88.25 476 TRP A CA 1
ATOM 3706 C C . TRP A 1 476 ? 24.247 -19.885 -28.474 1.00 88.25 476 TRP A C 1
ATOM 3708 O O . TRP A 1 476 ? 24.822 -19.198 -29.314 1.00 88.25 476 TRP A O 1
ATOM 3718 N N . ARG A 1 477 ? 23.040 -19.570 -27.993 1.00 87.25 477 ARG A N 1
ATOM 3719 C CA . ARG A 1 477 ? 22.331 -18.338 -28.366 1.00 87.25 477 ARG A CA 1
ATOM 3720 C C . ARG A 1 477 ? 22.967 -17.112 -27.706 1.00 87.25 477 ARG A C 1
ATOM 3722 O O . ARG A 1 477 ? 23.019 -16.043 -28.308 1.00 87.25 477 ARG A O 1
ATOM 3729 N N . PHE A 1 478 ? 23.496 -17.288 -26.493 1.00 91.06 478 PHE A N 1
ATOM 3730 C CA . PHE A 1 478 ? 24.144 -16.239 -25.708 1.00 91.06 478 PHE A CA 1
ATOM 3731 C C . PHE A 1 478 ? 25.491 -16.707 -25.143 1.00 91.06 478 PHE A C 1
ATOM 3733 O O . PHE A 1 478 ? 25.574 -17.801 -24.581 1.00 91.06 478 PHE A O 1
ATOM 3740 N N . LEU A 1 479 ? 26.525 -15.864 -25.218 1.00 92.50 479 LEU A N 1
ATOM 3741 C CA . LEU A 1 479 ? 27.811 -16.095 -24.548 1.00 92.50 479 LEU A CA 1
ATOM 3742 C C . LEU A 1 479 ? 28.159 -14.935 -23.610 1.00 92.50 479 LEU A C 1
ATOM 3744 O O . LEU A 1 479 ? 28.175 -13.783 -24.032 1.00 92.50 479 LEU A O 1
ATOM 3748 N N . HIS A 1 480 ? 28.508 -15.239 -22.361 1.00 93.06 480 HIS A N 1
ATOM 3749 C CA . HIS A 1 480 ? 29.140 -14.296 -21.438 1.00 93.06 480 HIS A CA 1
ATOM 3750 C C . HIS A 1 480 ? 30.494 -14.853 -20.999 1.00 93.06 480 HIS A C 1
ATOM 3752 O O . HIS A 1 480 ? 30.547 -15.877 -20.321 1.00 93.06 480 HIS A O 1
ATOM 3758 N N . LEU A 1 481 ? 31.585 -14.175 -21.350 1.00 90.31 481 LEU A N 1
ATOM 3759 C CA . LEU A 1 481 ? 32.955 -14.598 -21.055 1.00 90.31 481 LEU A CA 1
ATOM 3760 C C . LEU A 1 481 ? 33.622 -13.565 -20.140 1.00 90.31 481 LEU A C 1
ATOM 3762 O O . LEU A 1 481 ? 33.749 -12.405 -20.526 1.00 90.31 481 LEU A O 1
ATOM 3766 N N . SER A 1 482 ? 34.059 -13.971 -18.946 1.00 87.12 482 SER A N 1
ATOM 3767 C CA . SER A 1 482 ? 34.668 -13.072 -17.958 1.00 87.12 482 SER A CA 1
ATOM 3768 C C . SER A 1 482 ? 36.015 -13.594 -17.455 1.00 87.12 482 SER A C 1
ATOM 3770 O O . SER A 1 482 ? 36.101 -14.676 -16.879 1.00 87.12 482 SER A O 1
ATOM 3772 N N . GLU A 1 483 ? 37.069 -12.792 -17.603 1.00 79.75 483 GLU A N 1
ATOM 3773 C CA . GLU A 1 483 ? 38.395 -13.071 -17.037 1.00 79.75 483 GLU A CA 1
ATOM 3774 C C . GLU A 1 483 ? 38.501 -12.660 -15.568 1.00 79.75 483 GLU A C 1
ATOM 3776 O O . GLU A 1 483 ? 37.970 -11.626 -15.161 1.00 79.75 483 GLU A O 1
ATOM 3781 N N . HIS A 1 484 ? 39.272 -13.418 -14.785 1.00 74.25 484 HIS A N 1
ATOM 3782 C CA . HIS A 1 484 ? 39.629 -13.050 -13.419 1.00 74.25 484 HIS A CA 1
ATOM 3783 C C . HIS A 1 484 ? 41.009 -12.375 -13.341 1.00 74.25 484 HIS A C 1
ATOM 3785 O O . HIS A 1 484 ? 41.973 -12.767 -14.002 1.00 74.25 484 HIS A O 1
ATOM 3791 N N . GLN A 1 485 ? 41.138 -11.380 -12.458 1.00 68.38 485 GLN A N 1
ATOM 3792 C CA . GLN A 1 485 ? 42.337 -10.543 -12.313 1.00 68.38 485 GLN A CA 1
ATOM 3793 C C . GLN A 1 485 ? 43.641 -11.317 -12.091 1.00 68.38 485 GLN A C 1
ATOM 3795 O O . GLN A 1 485 ? 44.699 -10.942 -12.605 1.00 68.38 485 GLN A O 1
ATOM 3800 N N . ASN A 1 486 ? 43.582 -12.347 -11.248 1.00 67.06 486 ASN A N 1
ATOM 3801 C CA . ASN A 1 486 ? 44.773 -13.041 -10.759 1.00 67.06 486 ASN A CA 1
ATOM 3802 C C . ASN A 1 486 ? 45.495 -13.812 -11.871 1.00 67.06 486 ASN A C 1
ATOM 3804 O O . ASN A 1 486 ? 46.722 -13.760 -11.924 1.00 67.06 486 ASN A O 1
ATOM 3808 N N . GLU A 1 487 ? 44.748 -14.428 -12.790 1.00 65.00 487 GLU A N 1
ATOM 3809 C CA . GLU A 1 487 ? 45.301 -15.157 -13.940 1.00 65.00 487 GLU A CA 1
ATOM 3810 C C . GLU A 1 487 ? 46.006 -14.207 -14.907 1.00 65.00 487 GLU A C 1
ATOM 3812 O O . GLU A 1 487 ? 47.152 -14.423 -15.303 1.00 65.00 487 GLU A O 1
ATOM 3817 N N . VAL A 1 488 ? 45.374 -13.068 -15.205 1.00 65.12 488 VAL A N 1
ATOM 3818 C CA . VAL A 1 488 ? 45.974 -12.052 -16.075 1.00 65.12 488 VAL A CA 1
ATOM 3819 C C . VAL A 1 488 ? 47.252 -11.480 -15.451 1.00 65.12 488 VAL A C 1
ATOM 3821 O O . VAL A 1 488 ? 48.258 -11.316 -16.143 1.00 65.12 488 VAL A O 1
ATOM 3824 N N . ARG A 1 489 ? 47.264 -11.222 -14.136 1.00 66.00 489 ARG A N 1
ATOM 3825 C CA . ARG A 1 489 ? 48.468 -10.757 -13.421 1.00 66.00 489 ARG A CA 1
ATOM 3826 C C . ARG A 1 489 ? 49.586 -11.803 -13.408 1.00 66.00 489 ARG A C 1
ATOM 3828 O O . ARG A 1 489 ? 50.752 -11.425 -13.536 1.00 66.00 489 ARG A O 1
ATOM 3835 N N . ALA A 1 490 ? 49.260 -13.084 -13.244 1.00 64.69 490 ALA A N 1
ATOM 3836 C CA . ALA A 1 490 ? 50.234 -14.173 -13.291 1.00 64.69 490 ALA A CA 1
ATOM 3837 C C . ALA A 1 490 ? 50.864 -14.289 -14.690 1.00 64.69 490 ALA A C 1
ATOM 3839 O O . ALA A 1 490 ? 52.091 -14.236 -14.813 1.00 64.69 490 ALA A O 1
ATOM 3840 N N . ALA A 1 491 ? 50.039 -14.297 -15.741 1.00 63.47 491 ALA A N 1
ATOM 3841 C CA . ALA A 1 491 ? 50.489 -14.322 -17.132 1.00 63.47 491 ALA A CA 1
ATOM 3842 C C . ALA A 1 491 ? 51.355 -13.098 -17.494 1.00 63.47 491 ALA A C 1
ATOM 3844 O O . ALA A 1 491 ? 52.395 -13.223 -18.144 1.00 63.47 491 ALA A O 1
ATOM 3845 N N . GLN A 1 492 ? 50.985 -11.901 -17.021 1.00 63.50 492 GLN A N 1
ATOM 3846 C CA . GLN A 1 492 ? 51.777 -10.680 -17.214 1.00 63.50 492 GLN A CA 1
ATOM 3847 C C . GLN A 1 492 ? 53.139 -10.734 -16.499 1.00 63.50 492 GLN A C 1
ATOM 3849 O O . GLN A 1 492 ? 54.147 -10.328 -17.082 1.00 63.50 492 GLN A O 1
ATOM 3854 N N . LYS A 1 493 ? 53.205 -11.263 -15.267 1.00 62.88 493 LYS A N 1
ATOM 3855 C CA . LYS A 1 493 ? 54.470 -11.441 -14.525 1.00 62.88 493 LYS A CA 1
ATOM 3856 C C . LYS A 1 493 ? 55.411 -12.436 -15.206 1.00 62.88 493 LYS A C 1
ATOM 3858 O O . LYS A 1 493 ? 56.612 -12.186 -15.269 1.00 62.88 493 LYS A O 1
ATOM 3863 N N . GLN A 1 494 ? 54.880 -13.529 -15.743 1.00 60.12 494 GLN A N 1
ATOM 3864 C CA . GLN A 1 494 ? 55.667 -14.545 -16.449 1.00 60.12 494 GLN A CA 1
ATOM 3865 C C . GLN A 1 494 ? 56.207 -14.016 -17.791 1.00 60.12 494 GLN A C 1
ATOM 3867 O O . GLN A 1 494 ? 57.343 -14.299 -18.176 1.00 60.12 494 GLN A O 1
ATOM 3872 N N . ARG A 1 495 ? 55.439 -13.148 -18.464 1.00 57.94 495 ARG A N 1
ATOM 3873 C CA . ARG A 1 495 ? 55.856 -12.424 -19.675 1.00 57.94 495 ARG A CA 1
ATOM 3874 C C . ARG A 1 495 ? 56.967 -11.405 -19.415 1.00 57.94 495 ARG A C 1
ATOM 3876 O O . ARG A 1 495 ? 57.855 -11.253 -20.243 1.00 57.94 495 ARG A O 1
ATOM 3883 N N . ALA A 1 496 ? 56.969 -10.743 -18.256 1.00 55.00 496 ALA A N 1
ATOM 3884 C CA . ALA A 1 496 ? 58.079 -9.872 -17.858 1.00 55.00 496 ALA A CA 1
ATOM 3885 C C . ALA A 1 496 ? 59.404 -10.647 -17.672 1.00 55.00 496 ALA A C 1
ATOM 3887 O O . ALA A 1 496 ? 60.476 -10.051 -17.738 1.00 55.00 496 ALA A O 1
ATOM 3888 N N . GLN A 1 497 ? 59.335 -11.970 -17.473 1.00 53.28 497 GLN A N 1
ATOM 3889 C CA . GLN A 1 497 ? 60.492 -12.856 -17.306 1.00 53.28 497 GLN A CA 1
ATOM 3890 C C . GLN A 1 497 ? 60.927 -13.555 -18.607 1.00 53.28 497 GLN A C 1
ATOM 3892 O O . GLN A 1 497 ? 62.064 -14.010 -18.703 1.00 53.28 497 GLN A O 1
ATOM 3897 N N . THR A 1 498 ? 60.065 -13.622 -19.625 1.00 52.66 498 THR A N 1
ATOM 3898 C CA . THR A 1 498 ? 60.346 -14.260 -20.920 1.00 52.66 498 THR A CA 1
ATOM 3899 C C . THR A 1 498 ? 60.347 -13.195 -22.019 1.00 52.66 498 THR A C 1
ATOM 3901 O O . THR A 1 498 ? 59.297 -12.746 -22.461 1.00 52.66 498 THR A O 1
ATOM 3904 N N . GLN A 1 499 ? 61.531 -12.763 -22.473 1.00 44.91 499 GLN A N 1
ATOM 3905 C CA . GLN A 1 499 ? 61.747 -11.739 -23.520 1.00 44.91 499 GLN A CA 1
ATOM 3906 C C . GLN A 1 499 ? 61.255 -12.150 -24.935 1.00 44.91 499 GLN A C 1
ATOM 3908 O O . GLN A 1 499 ? 61.893 -11.849 -25.940 1.00 44.91 499 GLN A O 1
ATOM 3913 N N . SER A 1 500 ? 60.119 -12.837 -25.054 1.00 43.06 500 SER A N 1
ATOM 3914 C CA . SER A 1 500 ? 59.451 -13.097 -26.328 1.00 43.06 500 SER A CA 1
ATOM 3915 C C . SER A 1 500 ? 58.264 -12.148 -26.469 1.00 43.06 500 SER A C 1
ATOM 3917 O O . SER A 1 500 ? 57.224 -12.292 -25.822 1.00 43.06 500 SER A O 1
ATOM 3919 N N . GLY A 1 501 ? 58.436 -11.128 -27.306 1.00 46.84 501 GLY A N 1
ATOM 3920 C CA . GLY A 1 501 ? 57.407 -10.160 -27.672 1.00 46.84 501 GLY A CA 1
ATOM 3921 C C . GLY A 1 501 ? 56.338 -10.746 -28.593 1.00 46.84 501 GLY A C 1
ATOM 3922 O O . GLY A 1 501 ? 56.081 -10.169 -29.645 1.00 46.84 501 GLY A O 1
ATOM 3923 N N . ASP A 1 502 ? 55.709 -11.868 -28.230 1.00 46.53 502 ASP A N 1
ATOM 3924 C CA . ASP A 1 502 ? 54.622 -12.413 -29.040 1.00 46.53 502 ASP A CA 1
ATOM 3925 C C . ASP A 1 502 ? 53.373 -11.522 -28.907 1.00 46.53 502 ASP A C 1
ATOM 3927 O O . ASP A 1 502 ? 52.753 -11.389 -27.842 1.00 46.53 502 ASP A O 1
ATOM 3931 N N . VAL A 1 503 ? 53.040 -10.838 -30.000 1.00 48.31 503 VAL A N 1
ATOM 3932 C CA . VAL A 1 503 ? 51.873 -9.957 -30.132 1.00 48.31 503 VAL A CA 1
ATOM 3933 C C . VAL A 1 503 ? 50.573 -10.771 -30.020 1.00 48.31 503 VAL A C 1
ATOM 3935 O O . VAL A 1 503 ? 49.560 -10.223 -29.588 1.00 48.31 503 VAL A O 1
ATOM 3938 N N . SER A 1 504 ? 50.616 -12.087 -30.284 1.00 51.44 504 SER A N 1
ATOM 3939 C CA . SER A 1 504 ? 49.444 -12.974 -30.357 1.00 51.44 504 SER A CA 1
ATOM 3940 C C . SER A 1 504 ? 48.650 -13.122 -29.051 1.00 51.44 504 SER A C 1
ATOM 3942 O O . SER A 1 504 ? 47.458 -13.404 -29.099 1.00 51.44 504 SER A O 1
ATOM 3944 N N . LEU A 1 505 ? 49.271 -12.902 -27.885 1.00 55.28 505 LEU A N 1
ATOM 3945 C CA . LEU A 1 505 ? 48.595 -12.986 -26.580 1.00 55.28 505 LEU A CA 1
ATOM 3946 C C . LEU A 1 505 ? 47.890 -11.684 -26.168 1.00 55.28 505 LEU A C 1
ATOM 3948 O O . LEU A 1 505 ? 47.112 -11.695 -25.220 1.00 55.28 505 LEU A O 1
ATOM 3952 N N . ARG A 1 506 ? 48.152 -10.551 -26.840 1.00 60.91 506 ARG A N 1
ATOM 3953 C CA . ARG A 1 506 ? 47.508 -9.264 -26.500 1.00 60.91 506 ARG A CA 1
ATOM 3954 C C . ARG A 1 506 ? 46.029 -9.228 -26.893 1.00 60.91 506 ARG A C 1
ATOM 3956 O O . ARG A 1 506 ? 45.258 -8.533 -26.240 1.00 60.91 506 ARG A O 1
ATOM 3963 N N . SER A 1 507 ? 45.645 -10.008 -27.901 1.00 68.81 507 SER A N 1
ATOM 3964 C CA . SER A 1 507 ? 44.279 -10.088 -28.420 1.00 68.81 507 SER A CA 1
ATOM 3965 C C . SER A 1 507 ? 43.498 -11.328 -27.973 1.00 68.81 507 SER A C 1
ATOM 3967 O O . SER A 1 507 ? 42.402 -11.581 -28.467 1.00 68.81 507 SER A O 1
ATOM 3969 N N . ARG A 1 508 ? 44.028 -12.114 -27.028 1.00 80.12 508 ARG A N 1
ATOM 3970 C CA . ARG A 1 508 ? 43.390 -13.344 -26.525 1.00 80.12 508 ARG A CA 1
ATOM 3971 C C . ARG A 1 508 ? 42.945 -13.190 -25.083 1.00 80.12 508 ARG A C 1
ATOM 3973 O O . ARG A 1 508 ? 43.623 -12.496 -24.335 1.00 80.12 508 ARG A O 1
ATOM 3980 N N . LEU A 1 509 ? 41.858 -13.853 -24.699 1.00 81.62 509 LEU A N 1
ATOM 3981 C CA . LEU A 1 509 ? 41.417 -14.029 -23.318 1.00 81.62 509 LEU A CA 1
ATOM 3982 C C . LEU A 1 509 ? 42.262 -15.119 -22.642 1.00 81.62 509 LEU A C 1
ATOM 3984 O O . LEU A 1 509 ? 42.377 -16.222 -23.166 1.00 81.62 509 LEU A O 1
ATOM 3988 N N . ILE A 1 510 ? 42.881 -14.818 -21.508 1.00 78.44 510 ILE A N 1
ATOM 3989 C CA . ILE A 1 510 ? 43.720 -15.748 -20.754 1.00 78.44 510 ILE A CA 1
ATOM 3990 C C . ILE A 1 510 ? 42.809 -16.643 -19.920 1.00 78.44 510 ILE A C 1
ATOM 3992 O O . ILE A 1 510 ? 42.083 -16.156 -19.054 1.00 78.44 510 ILE A O 1
ATOM 3996 N N . LEU A 1 511 ? 42.836 -17.946 -20.205 1.00 76.44 511 LEU A N 1
ATOM 3997 C CA . LEU A 1 511 ? 41.990 -18.923 -19.522 1.00 76.44 511 LEU A CA 1
ATOM 3998 C C . LEU A 1 511 ? 42.710 -19.531 -18.316 1.00 76.44 511 LEU A C 1
ATOM 4000 O O . LEU A 1 511 ? 42.128 -19.638 -17.242 1.00 76.44 511 LEU A O 1
ATOM 4004 N N . ASP A 1 512 ? 43.968 -19.934 -18.521 1.00 73.50 512 ASP A N 1
ATOM 4005 C CA . ASP A 1 512 ? 44.875 -20.490 -17.513 1.00 73.50 512 ASP A CA 1
ATOM 4006 C C . ASP A 1 512 ? 46.350 -20.318 -17.952 1.00 73.50 512 ASP A C 1
ATOM 4008 O O . ASP A 1 512 ? 46.638 -19.669 -18.961 1.00 73.50 512 ASP A O 1
ATOM 4012 N N . GLU A 1 513 ? 47.296 -20.922 -17.219 1.00 69.25 513 GLU A N 1
ATOM 4013 C CA . GLU A 1 513 ? 48.742 -20.865 -17.507 1.00 69.25 513 GLU A CA 1
ATOM 4014 C C . GLU A 1 513 ? 49.148 -21.358 -18.914 1.00 69.25 513 GLU A C 1
ATOM 4016 O O . GLU A 1 513 ? 50.226 -21.013 -19.402 1.00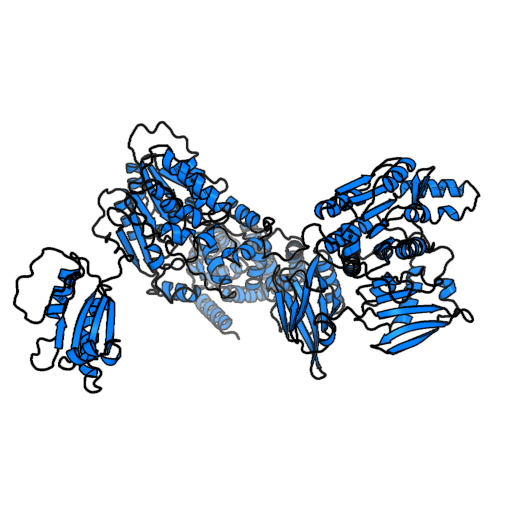 69.25 513 GLU A O 1
ATOM 4021 N N . LYS A 1 514 ? 48.335 -22.200 -19.563 1.00 73.25 514 LYS A N 1
ATOM 4022 C CA . LYS A 1 514 ? 48.664 -22.897 -20.820 1.00 73.25 514 LYS A CA 1
ATOM 4023 C C . LYS A 1 514 ? 47.716 -22.567 -21.973 1.00 73.25 514 LYS A C 1
ATOM 4025 O O . LYS A 1 514 ? 48.069 -22.828 -23.123 1.00 73.25 514 LYS A O 1
ATOM 4030 N N . HIS A 1 515 ? 46.540 -22.012 -21.697 1.00 78.69 515 HIS A N 1
ATOM 4031 C CA . HIS A 1 515 ? 45.480 -21.808 -22.678 1.00 78.69 515 HIS A CA 1
ATOM 4032 C C . HIS A 1 515 ? 45.023 -20.349 -22.736 1.00 78.69 515 HIS A C 1
ATOM 4034 O O . HIS A 1 515 ? 44.815 -19.684 -21.720 1.00 78.69 515 HIS A O 1
ATOM 4040 N N . ALA A 1 516 ? 44.788 -19.872 -23.956 1.00 80.31 516 ALA A N 1
ATOM 4041 C CA . ALA A 1 516 ? 44.200 -18.567 -24.216 1.00 80.31 516 ALA A CA 1
ATOM 4042 C C . ALA A 1 516 ? 43.191 -18.673 -25.366 1.00 80.31 516 ALA A C 1
ATOM 4044 O O . ALA A 1 516 ? 43.486 -19.304 -26.380 1.00 80.31 516 ALA A O 1
ATOM 4045 N N . LEU A 1 517 ? 42.027 -18.049 -25.205 1.00 85.44 517 LEU A N 1
ATOM 4046 C CA . LEU A 1 517 ? 40.938 -18.007 -26.176 1.00 85.44 517 LEU A CA 1
ATOM 4047 C C . LEU A 1 517 ? 41.084 -16.772 -27.068 1.00 85.44 517 LEU A C 1
ATOM 4049 O O . LEU A 1 517 ? 41.027 -15.642 -26.592 1.00 85.44 517 LEU A O 1
ATOM 4053 N N . GLY A 1 518 ? 41.291 -16.960 -28.364 1.00 86.38 518 GLY A N 1
ATOM 4054 C CA . GLY A 1 518 ? 41.346 -15.877 -29.341 1.00 86.38 518 GLY A CA 1
ATOM 4055 C C . GLY A 1 518 ? 40.034 -15.662 -30.079 1.00 86.38 518 GLY A C 1
ATOM 4056 O O . GLY A 1 518 ? 39.175 -16.537 -30.128 1.00 86.38 518 GLY A O 1
ATOM 4057 N N . LEU A 1 519 ? 39.929 -14.515 -30.755 1.00 86.25 519 LEU A N 1
ATOM 4058 C CA . LEU A 1 519 ? 38.806 -14.208 -31.643 1.00 86.25 519 LEU A CA 1
ATOM 4059 C C . LEU A 1 519 ? 38.551 -15.348 -32.646 1.00 86.25 519 LEU A C 1
ATOM 4061 O O . LEU A 1 519 ? 37.419 -15.789 -32.813 1.00 86.25 519 LEU A O 1
ATOM 4065 N N . LYS A 1 520 ? 39.618 -15.880 -33.260 1.00 84.12 520 LYS A N 1
ATOM 4066 C CA . LYS A 1 520 ? 39.545 -16.985 -34.234 1.00 84.12 520 LYS A CA 1
ATOM 4067 C C . LYS A 1 520 ? 38.875 -18.248 -33.697 1.00 84.12 520 LYS A C 1
ATOM 4069 O O . LYS A 1 520 ? 38.386 -19.026 -34.507 1.00 84.12 520 LYS A O 1
ATOM 4074 N N . ASP A 1 521 ? 38.878 -18.465 -32.388 1.00 87.12 521 ASP A N 1
ATOM 4075 C CA . ASP A 1 521 ? 38.239 -19.631 -31.785 1.00 87.12 521 ASP A CA 1
ATOM 4076 C C . ASP A 1 521 ? 36.715 -19.447 -31.744 1.00 87.12 521 ASP A C 1
ATOM 4078 O O . ASP A 1 521 ? 35.977 -20.353 -32.112 1.00 87.12 521 ASP A O 1
ATOM 4082 N N . LEU A 1 522 ? 36.221 -18.244 -31.421 1.00 87.19 522 LEU A N 1
ATOM 4083 C CA . LEU A 1 522 ? 34.784 -17.954 -31.523 1.00 87.19 522 LEU A CA 1
ATOM 4084 C C . LEU A 1 522 ? 34.297 -17.897 -32.977 1.00 87.19 522 LEU A C 1
ATOM 4086 O O . LEU A 1 522 ? 33.175 -18.303 -33.262 1.00 87.19 522 LEU A O 1
ATOM 4090 N N . LEU A 1 523 ? 35.148 -17.460 -33.912 1.00 83.44 523 LEU A N 1
ATOM 4091 C CA . LEU A 1 523 ? 34.836 -17.476 -35.348 1.00 83.44 523 LEU A CA 1
ATOM 4092 C C . LEU A 1 523 ? 34.675 -18.893 -35.926 1.00 83.44 523 LEU A C 1
ATOM 4094 O O . LEU A 1 523 ? 34.139 -19.046 -37.020 1.00 83.44 523 LEU A O 1
ATOM 4098 N N . GLN A 1 524 ? 35.153 -19.922 -35.221 1.00 84.44 524 GLN A N 1
ATOM 4099 C CA . GLN A 1 524 ? 35.016 -21.328 -35.613 1.00 84.44 524 GLN A CA 1
ATOM 4100 C C . GLN A 1 524 ? 33.761 -21.993 -35.036 1.00 84.44 524 GLN A C 1
ATOM 4102 O O . GLN A 1 524 ? 33.519 -23.171 -35.313 1.00 84.44 524 GLN A O 1
ATOM 4107 N N . LEU A 1 525 ? 32.958 -21.278 -34.239 1.00 84.31 525 LEU A N 1
ATOM 4108 C CA . LEU A 1 525 ? 31.691 -21.809 -33.752 1.00 84.31 525 LEU A CA 1
ATOM 4109 C C . LEU A 1 525 ? 30.782 -22.157 -34.932 1.00 84.31 525 LEU A C 1
ATOM 4111 O O . LEU A 1 525 ? 30.639 -21.399 -35.889 1.00 84.31 525 LEU A O 1
ATOM 4115 N N . ARG A 1 526 ? 30.142 -23.326 -34.843 1.00 77.88 526 ARG A N 1
ATOM 4116 C CA . ARG A 1 526 ? 29.274 -23.849 -35.906 1.00 77.88 526 ARG A CA 1
ATOM 4117 C C . ARG A 1 526 ? 28.104 -22.911 -36.218 1.00 77.88 526 ARG A C 1
ATOM 4119 O O . ARG A 1 526 ? 27.659 -22.859 -37.361 1.00 77.88 526 ARG A O 1
ATOM 4126 N N . VAL A 1 527 ? 27.605 -22.219 -35.196 1.00 81.19 527 VAL A N 1
ATOM 4127 C CA . VAL A 1 527 ? 26.541 -21.217 -35.284 1.00 81.19 527 VAL A CA 1
ATOM 4128 C C . VAL A 1 527 ? 26.984 -20.003 -34.461 1.00 81.19 527 VAL A C 1
ATOM 4130 O O . VAL A 1 527 ? 27.320 -20.191 -33.287 1.00 81.19 527 VAL A O 1
ATOM 4133 N N . PRO A 1 528 ? 27.030 -18.788 -35.040 1.00 83.56 528 PRO A N 1
ATOM 4134 C CA . PRO A 1 528 ? 27.373 -17.591 -34.285 1.00 83.56 528 PRO A CA 1
ATOM 4135 C C . PRO A 1 528 ? 26.269 -17.279 -33.255 1.00 83.56 528 PRO A C 1
ATOM 4137 O O . PRO A 1 528 ? 25.088 -17.363 -33.599 1.00 83.56 528 PRO A O 1
ATOM 4140 N N . PRO A 1 529 ? 26.623 -16.918 -32.009 1.00 88.31 529 PRO A N 1
ATOM 4141 C CA . PRO A 1 529 ? 25.649 -16.461 -31.018 1.00 88.31 529 PRO A CA 1
ATOM 4142 C C . PRO A 1 529 ? 24.965 -15.156 -31.436 1.00 88.31 529 PRO A C 1
ATOM 4144 O O . PRO A 1 529 ? 25.526 -14.372 -32.200 1.00 88.31 529 PRO A O 1
ATOM 4147 N N . GLU A 1 530 ? 23.792 -14.872 -30.871 1.00 87.44 530 GLU A N 1
ATOM 4148 C CA . GLU A 1 530 ? 23.091 -13.601 -31.103 1.00 87.44 530 GLU A CA 1
ATOM 4149 C C . GLU A 1 530 ? 23.747 -12.461 -30.322 1.00 87.44 530 GLU A C 1
ATOM 4151 O O . GLU A 1 530 ? 24.003 -11.386 -30.866 1.00 87.44 530 GLU A O 1
ATOM 4156 N N . LEU A 1 531 ? 24.065 -12.711 -29.050 1.00 91.19 531 LEU A N 1
ATOM 4157 C CA . LEU A 1 531 ? 24.685 -11.735 -28.163 1.00 91.19 531 LEU A CA 1
ATOM 4158 C C . LEU A 1 531 ? 25.902 -12.344 -27.464 1.00 91.19 531 LEU A C 1
ATOM 4160 O O . LEU A 1 531 ? 25.821 -13.384 -26.804 1.00 91.19 531 LEU A O 1
ATOM 4164 N N . VAL A 1 532 ? 27.039 -11.667 -27.619 1.00 93.88 532 VAL A N 1
ATOM 4165 C CA . VAL A 1 532 ? 28.305 -12.003 -26.963 1.00 93.88 532 VAL A CA 1
ATOM 4166 C C . VAL A 1 532 ? 28.716 -10.864 -26.035 1.00 93.88 532 VAL A C 1
ATOM 4168 O O . VAL A 1 532 ? 28.845 -9.715 -26.454 1.00 93.88 532 VAL A O 1
ATOM 4171 N N . VAL A 1 533 ? 28.951 -11.185 -24.765 1.00 94.56 533 VAL A N 1
ATOM 4172 C CA . VAL A 1 533 ? 29.449 -10.254 -23.750 1.00 94.56 533 VAL A CA 1
ATOM 4173 C C . VAL A 1 533 ? 30.831 -10.695 -23.287 1.00 94.56 533 VAL A C 1
ATOM 4175 O O . VAL A 1 533 ? 31.013 -11.842 -22.880 1.00 94.56 533 VAL A O 1
ATOM 4178 N N . ILE A 1 534 ? 31.806 -9.789 -23.346 1.00 91.25 534 ILE A N 1
ATOM 4179 C CA . ILE A 1 534 ? 33.198 -10.053 -22.973 1.00 91.25 534 ILE A CA 1
ATOM 4180 C C . ILE A 1 534 ? 33.633 -9.060 -21.902 1.00 91.25 534 ILE A C 1
ATOM 4182 O O . ILE A 1 534 ? 33.684 -7.853 -22.138 1.00 91.25 534 ILE A O 1
ATOM 4186 N N . HIS A 1 535 ? 33.990 -9.589 -20.736 1.00 89.38 535 HIS A N 1
ATOM 4187 C CA . HIS A 1 535 ? 34.585 -8.846 -19.637 1.00 89.38 535 HIS A CA 1
ATOM 4188 C C . HIS A 1 535 ? 36.047 -9.272 -19.450 1.00 89.38 535 HIS A C 1
ATOM 4190 O O . HIS A 1 535 ? 36.341 -10.353 -18.942 1.00 89.38 535 HIS A O 1
ATOM 4196 N N . SER A 1 536 ? 36.975 -8.430 -19.892 1.00 82.19 536 SER A N 1
ATOM 4197 C CA . SER A 1 536 ? 38.414 -8.697 -19.881 1.00 82.19 536 SER A CA 1
ATOM 4198 C C . SER A 1 536 ? 39.165 -7.812 -18.884 1.00 82.19 536 SER A C 1
ATOM 4200 O O . SER A 1 536 ? 38.791 -6.668 -18.622 1.00 82.19 536 SER A O 1
ATOM 4202 N N . TRP A 1 537 ? 40.281 -8.306 -18.347 1.00 76.44 537 TRP A N 1
ATOM 4203 C CA . TRP A 1 537 ? 41.168 -7.512 -17.492 1.00 76.44 537 TRP A CA 1
ATOM 4204 C C . TRP A 1 537 ? 42.318 -6.958 -18.345 1.00 76.44 537 TRP A C 1
ATOM 4206 O O . TRP A 1 537 ? 43.340 -7.616 -18.546 1.00 76.44 537 TRP A O 1
ATOM 4216 N N . ARG A 1 538 ? 42.159 -5.766 -18.931 1.00 69.69 538 ARG A N 1
ATOM 4217 C CA . ARG A 1 538 ? 43.125 -5.204 -19.901 1.00 69.69 538 ARG A CA 1
ATOM 4218 C C . ARG A 1 538 ? 43.606 -3.803 -19.535 1.00 69.69 538 ARG A C 1
ATOM 4220 O O . ARG A 1 538 ? 42.944 -3.060 -18.819 1.00 69.69 538 ARG A O 1
ATOM 4227 N N . THR A 1 539 ? 44.777 -3.440 -20.049 1.00 62.47 539 THR A N 1
ATOM 4228 C CA . THR A 1 539 ? 45.263 -2.054 -20.038 1.00 62.47 539 THR A CA 1
ATOM 4229 C C . THR A 1 539 ? 44.714 -1.336 -21.270 1.00 62.47 539 THR A C 1
ATOM 4231 O O . THR A 1 539 ? 44.719 -1.920 -22.354 1.00 62.47 539 THR A O 1
ATOM 4234 N N . ALA A 1 540 ? 44.257 -0.092 -21.109 1.00 57.66 540 ALA A N 1
ATOM 4235 C CA . ALA A 1 540 ? 43.647 0.686 -22.186 1.00 57.66 540 ALA A CA 1
ATOM 4236 C C . ALA A 1 540 ? 44.592 0.902 -23.386 1.00 57.66 540 ALA A C 1
ATOM 4238 O O . ALA A 1 540 ? 45.821 0.894 -23.253 1.00 57.66 540 ALA A O 1
ATOM 4239 N N . GLY A 1 541 ? 44.008 1.107 -24.572 1.00 56.81 541 GLY A N 1
ATOM 4240 C CA . GLY A 1 541 ? 44.740 1.472 -25.791 1.00 56.81 541 GLY A CA 1
ATOM 4241 C C . GLY A 1 541 ? 45.341 0.299 -26.578 1.00 56.81 541 GLY A C 1
ATOM 4242 O O . GLY A 1 541 ? 46.071 0.524 -27.548 1.00 56.81 541 GLY A O 1
ATOM 4243 N N . GLN A 1 542 ? 45.030 -0.947 -26.203 1.00 64.56 542 GLN A N 1
ATOM 4244 C CA . GLN A 1 542 ? 45.473 -2.150 -26.923 1.00 64.56 542 GLN A CA 1
ATOM 4245 C C . GLN A 1 542 ? 44.559 -2.516 -28.110 1.00 64.56 542 GLN A C 1
ATOM 4247 O O . GLN A 1 542 ? 44.965 -3.333 -28.933 1.00 64.56 542 GLN A O 1
ATOM 4252 N N . GLY A 1 543 ? 43.376 -1.893 -28.241 1.00 70.06 543 GLY A N 1
ATOM 4253 C CA . GLY A 1 543 ? 42.429 -2.136 -29.341 1.00 70.06 543 GLY A CA 1
ATOM 4254 C C . GLY A 1 543 ? 41.716 -3.489 -29.258 1.00 70.06 543 GLY A C 1
ATOM 4255 O O . GLY A 1 543 ? 41.327 -4.042 -30.284 1.00 70.06 543 GLY A O 1
ATOM 4256 N N . PHE A 1 544 ? 41.582 -4.038 -28.048 1.00 81.06 544 PHE A N 1
ATOM 4257 C CA . PHE A 1 544 ? 40.995 -5.357 -27.816 1.00 81.06 544 PHE A CA 1
ATOM 4258 C C . PHE A 1 544 ? 39.492 -5.348 -28.108 1.00 81.06 544 PHE A C 1
ATOM 4260 O O . PHE A 1 544 ? 38.996 -6.224 -28.816 1.00 81.06 544 PHE A O 1
ATOM 4267 N N . ALA A 1 545 ? 38.776 -4.340 -27.602 1.00 83.25 545 ALA A N 1
ATOM 4268 C CA . ALA A 1 545 ? 37.342 -4.205 -27.822 1.00 83.25 545 ALA A CA 1
ATOM 4269 C C . ALA A 1 545 ? 37.008 -4.008 -29.302 1.00 83.25 545 ALA A C 1
ATOM 4271 O O . ALA A 1 545 ? 36.044 -4.591 -29.786 1.00 83.25 545 ALA A O 1
ATOM 4272 N N . ASP A 1 546 ? 37.834 -3.256 -30.032 1.00 83.38 546 ASP A N 1
ATOM 4273 C CA . ASP A 1 546 ? 37.657 -3.069 -31.471 1.00 83.38 546 ASP A CA 1
ATOM 4274 C C . ASP A 1 546 ? 37.857 -4.384 -32.239 1.00 83.38 546 ASP A C 1
ATOM 4276 O O . ASP A 1 546 ? 37.031 -4.732 -33.081 1.00 83.38 546 ASP A O 1
ATOM 4280 N N . GLU A 1 547 ? 38.932 -5.131 -31.955 1.00 84.75 547 GLU A N 1
ATOM 4281 C CA . GLU A 1 547 ? 39.221 -6.403 -32.635 1.00 84.75 547 GLU A CA 1
ATOM 4282 C C . GLU A 1 547 ? 38.086 -7.413 -32.437 1.00 84.75 547 GLU A C 1
ATOM 4284 O O . GLU A 1 547 ? 37.600 -7.995 -33.407 1.00 84.75 547 GLU A O 1
ATOM 4289 N N . TRP A 1 548 ? 37.625 -7.592 -31.197 1.00 88.88 548 TRP A N 1
ATOM 4290 C CA . TRP A 1 548 ? 36.553 -8.538 -30.889 1.00 88.88 548 TRP A CA 1
ATOM 4291 C C . TRP A 1 548 ? 35.175 -8.028 -31.314 1.00 88.88 548 TRP A C 1
ATOM 4293 O O . TRP A 1 548 ? 34.399 -8.791 -31.882 1.00 88.88 548 TRP A O 1
ATOM 4303 N N . GLY A 1 549 ? 34.878 -6.749 -31.087 1.00 89.06 549 GLY A N 1
ATOM 4304 C CA . GLY A 1 549 ? 33.609 -6.115 -31.436 1.00 89.06 549 GLY A CA 1
ATOM 4305 C C . GLY A 1 549 ? 33.335 -6.144 -32.937 1.00 89.06 549 GLY A C 1
ATOM 4306 O O . GLY A 1 549 ? 32.323 -6.698 -33.371 1.00 89.06 549 GLY A O 1
ATOM 4307 N N . TYR A 1 550 ? 34.255 -5.617 -33.753 1.00 87.44 550 TYR A N 1
ATOM 4308 C CA . TYR A 1 550 ? 34.121 -5.668 -35.213 1.00 87.44 550 TYR A CA 1
ATOM 4309 C C . TYR A 1 550 ? 34.277 -7.093 -35.751 1.00 87.44 550 TYR A C 1
ATOM 4311 O O . TYR A 1 550 ? 33.483 -7.524 -36.582 1.00 87.44 550 TYR A O 1
ATOM 4319 N N . GLY A 1 551 ? 35.247 -7.861 -35.245 1.00 87.19 551 GLY A N 1
ATOM 4320 C CA . GLY A 1 551 ? 35.504 -9.219 -35.724 1.00 87.19 551 GLY A CA 1
ATOM 4321 C C . GLY A 1 551 ? 34.309 -10.161 -35.568 1.00 87.19 551 GLY A C 1
ATOM 4322 O O . GLY A 1 551 ? 33.974 -10.890 -36.500 1.00 87.19 551 GLY A O 1
ATOM 4323 N N . LEU A 1 552 ? 33.632 -10.131 -34.417 1.00 89.50 552 LEU A N 1
ATOM 4324 C CA . LEU A 1 552 ? 32.455 -10.967 -34.165 1.00 89.50 552 LEU A CA 1
ATOM 4325 C C . LEU A 1 552 ? 31.209 -10.464 -34.904 1.00 89.50 552 LEU A C 1
ATOM 4327 O O . LEU A 1 552 ? 30.450 -11.275 -35.433 1.00 89.50 552 LEU A O 1
ATOM 4331 N N . THR A 1 553 ? 31.006 -9.147 -34.994 1.00 87.75 553 THR A N 1
ATOM 4332 C CA . THR A 1 553 ? 29.860 -8.596 -35.738 1.00 87.75 553 THR A CA 1
ATOM 4333 C C . THR A 1 553 ? 29.972 -8.848 -37.243 1.00 87.75 553 THR A C 1
ATOM 4335 O O . THR A 1 553 ? 28.982 -9.221 -37.871 1.00 87.75 553 THR A O 1
ATOM 4338 N N . GLN A 1 554 ? 31.176 -8.768 -37.826 1.00 83.62 554 GLN A N 1
ATOM 4339 C CA . GLN A 1 554 ? 31.434 -9.201 -39.210 1.00 83.62 554 GLN A CA 1
ATOM 4340 C C . GLN A 1 554 ? 31.144 -10.693 -39.425 1.00 83.62 554 GLN A C 1
ATOM 4342 O O . GLN A 1 554 ? 30.723 -11.097 -40.508 1.00 83.62 554 GLN A O 1
ATOM 4347 N N . ALA A 1 555 ? 31.366 -11.513 -38.398 1.00 79.44 555 ALA A N 1
ATOM 4348 C CA . ALA A 1 555 ? 31.121 -12.950 -38.431 1.00 79.44 555 ALA A CA 1
ATOM 4349 C C . ALA A 1 555 ? 29.650 -13.340 -38.223 1.00 79.44 555 ALA A C 1
ATOM 4351 O O . ALA A 1 555 ? 29.325 -14.527 -38.226 1.00 79.44 555 ALA A O 1
ATOM 4352 N N . GLY A 1 556 ? 28.762 -12.355 -38.068 1.00 78.19 556 GLY A N 1
ATOM 4353 C CA . GLY A 1 556 ? 27.326 -12.570 -37.946 1.00 78.19 556 GLY A CA 1
ATOM 4354 C C . GLY A 1 556 ? 26.808 -12.640 -36.513 1.00 78.19 556 GLY A C 1
ATOM 4355 O O . GLY A 1 556 ? 25.664 -13.037 -36.334 1.00 78.19 556 GLY A O 1
ATOM 4356 N N . VAL A 1 557 ? 27.590 -12.250 -35.501 1.00 86.81 557 VAL A N 1
ATOM 4357 C CA . VAL A 1 557 ? 27.039 -11.991 -34.161 1.00 86.81 557 VAL A CA 1
ATOM 4358 C C . VAL A 1 557 ? 26.228 -10.697 -34.209 1.00 86.81 557 VAL A C 1
ATOM 4360 O O . VAL A 1 557 ? 26.740 -9.668 -34.653 1.00 86.81 557 VAL A O 1
ATOM 4363 N N . ALA A 1 558 ? 24.972 -10.731 -33.759 1.00 85.50 558 ALA A N 1
ATOM 4364 C CA . ALA A 1 558 ? 24.086 -9.573 -33.859 1.00 85.50 558 ALA A CA 1
ATOM 4365 C C . ALA A 1 558 ? 24.566 -8.420 -32.973 1.00 85.50 558 ALA A C 1
ATOM 4367 O O . ALA A 1 558 ? 24.629 -7.282 -33.434 1.00 85.50 558 ALA A O 1
ATOM 4368 N N . VAL A 1 559 ? 24.943 -8.710 -31.726 1.00 91.06 559 VAL A N 1
ATOM 4369 C CA . VAL A 1 559 ? 25.394 -7.704 -30.759 1.00 91.06 559 VAL A CA 1
ATOM 4370 C C . VAL A 1 559 ? 26.604 -8.189 -29.974 1.00 91.06 559 VAL A C 1
ATOM 4372 O O . VAL A 1 559 ? 26.640 -9.314 -29.476 1.00 91.06 559 VAL A O 1
ATOM 4375 N N . VAL A 1 560 ? 27.590 -7.308 -29.811 1.00 93.81 560 VAL A N 1
ATOM 4376 C CA . VAL A 1 560 ? 28.782 -7.570 -29.000 1.00 93.81 560 VAL A CA 1
ATOM 4377 C C . VAL A 1 560 ? 28.972 -6.442 -27.997 1.00 93.81 560 VAL A C 1
ATOM 4379 O O . VAL A 1 560 ? 29.098 -5.278 -28.374 1.00 93.81 560 VAL A O 1
ATOM 4382 N N . LEU A 1 561 ? 29.018 -6.792 -26.714 1.00 95.06 561 LEU A N 1
ATOM 4383 C CA . LEU A 1 561 ? 29.362 -5.874 -25.632 1.00 95.06 561 LEU A CA 1
ATOM 4384 C C . LEU A 1 561 ? 30.727 -6.270 -25.067 1.00 95.06 561 LEU A C 1
ATOM 4386 O O . LEU A 1 561 ? 30.889 -7.374 -24.551 1.00 95.06 561 LEU A O 1
ATOM 4390 N N . VAL A 1 562 ? 31.709 -5.377 -25.139 1.00 92.06 562 VAL A N 1
ATOM 4391 C CA . VAL A 1 562 ? 33.088 -5.676 -24.726 1.00 92.06 562 VAL A CA 1
ATOM 4392 C C . VAL A 1 562 ? 33.739 -4.465 -24.070 1.00 92.06 562 VAL A C 1
ATOM 4394 O O . VAL A 1 562 ? 33.487 -3.334 -24.480 1.00 92.06 562 VAL A O 1
ATOM 4397 N N . ASN A 1 563 ? 34.563 -4.680 -23.041 1.00 88.44 563 ASN A N 1
ATOM 4398 C CA . ASN A 1 563 ? 35.350 -3.610 -22.429 1.00 88.44 563 ASN A CA 1
ATOM 4399 C C . ASN A 1 563 ? 36.773 -3.519 -22.998 1.00 88.44 563 ASN A C 1
ATOM 4401 O O . ASN A 1 563 ? 37.455 -4.533 -23.145 1.00 88.44 563 ASN A O 1
ATOM 4405 N N . ASP A 1 564 ? 37.242 -2.297 -23.266 1.00 79.25 564 ASP A N 1
ATOM 4406 C CA . ASP A 1 564 ? 38.588 -2.073 -23.827 1.00 79.25 564 ASP A CA 1
ATOM 4407 C C . ASP A 1 564 ? 39.684 -1.891 -22.759 1.00 79.25 564 ASP A C 1
ATOM 4409 O O . ASP A 1 564 ? 40.879 -2.006 -23.036 1.00 79.25 564 ASP A O 1
ATOM 4413 N N . TRP A 1 565 ? 39.294 -1.631 -21.509 1.00 75.75 565 TRP A N 1
ATOM 4414 C CA . TRP A 1 565 ? 40.210 -1.511 -20.375 1.00 75.75 565 TRP A CA 1
ATOM 4415 C C . TRP A 1 565 ? 39.604 -2.022 -19.076 1.00 75.75 565 TRP A C 1
ATOM 4417 O O . TRP A 1 565 ? 38.414 -2.317 -18.994 1.00 75.75 565 TRP A O 1
ATOM 4427 N N . PHE A 1 566 ? 40.456 -2.149 -18.062 1.00 76.44 566 PHE A N 1
ATOM 4428 C CA . PHE A 1 566 ? 40.121 -2.684 -16.753 1.00 76.44 566 PHE A CA 1
ATOM 4429 C C . PHE A 1 566 ? 38.914 -1.979 -16.119 1.00 76.44 566 PHE A C 1
ATOM 4431 O O . PHE A 1 566 ? 38.896 -0.754 -15.992 1.00 76.44 566 PHE A O 1
ATOM 4438 N N . VAL A 1 567 ? 37.958 -2.791 -15.663 1.00 81.69 567 VAL A N 1
ATOM 4439 C CA . VAL A 1 567 ? 36.807 -2.370 -14.866 1.00 81.69 567 VAL A CA 1
ATOM 4440 C C . VAL A 1 567 ? 36.843 -3.079 -13.518 1.00 81.69 567 VAL A C 1
ATOM 4442 O O . VAL A 1 567 ? 36.939 -4.303 -13.457 1.00 81.69 567 VAL A O 1
ATOM 4445 N N . GLU A 1 568 ? 36.784 -2.320 -12.424 1.00 79.56 568 GLU A N 1
ATOM 4446 C CA . GLU A 1 568 ? 36.745 -2.884 -11.079 1.00 79.56 568 GLU A CA 1
ATOM 4447 C C . GLU A 1 568 ? 35.516 -3.779 -10.901 1.00 79.56 568 GLU A C 1
ATOM 4449 O O . GLU A 1 568 ? 34.413 -3.440 -11.327 1.00 79.56 568 GLU A O 1
ATOM 4454 N N . GLN A 1 569 ? 35.685 -4.893 -10.187 1.00 79.12 569 GLN A N 1
ATOM 4455 C CA . GLN A 1 569 ? 34.629 -5.886 -9.992 1.00 79.12 569 GLN A CA 1
ATOM 4456 C C . GLN A 1 569 ? 33.287 -5.295 -9.497 1.00 79.12 569 GLN A C 1
ATOM 4458 O O . GLN A 1 569 ? 32.256 -5.637 -10.073 1.00 79.12 569 GLN A O 1
ATOM 4463 N N . PRO A 1 570 ? 33.236 -4.378 -8.504 1.00 81.69 570 PRO A N 1
ATOM 4464 C CA . PRO A 1 570 ? 31.964 -3.793 -8.065 1.00 81.69 570 PRO A CA 1
ATOM 4465 C C . PRO A 1 570 ? 31.290 -2.927 -9.141 1.00 81.69 570 PRO A C 1
ATOM 4467 O O . PRO A 1 570 ? 30.062 -2.905 -9.240 1.00 81.69 570 PRO A O 1
ATOM 4470 N N . VAL A 1 571 ? 32.092 -2.243 -9.964 1.00 83.12 571 VAL A N 1
ATOM 4471 C CA . VAL A 1 571 ? 31.626 -1.406 -11.079 1.00 83.12 571 VAL A CA 1
ATOM 4472 C C . VAL A 1 571 ? 31.077 -2.297 -12.196 1.00 83.12 571 VAL A C 1
ATOM 4474 O O . VAL A 1 571 ? 29.970 -2.060 -12.674 1.00 83.12 571 VAL A O 1
ATOM 4477 N N . ALA A 1 572 ? 31.794 -3.369 -12.548 1.00 85.62 572 ALA A N 1
ATOM 4478 C CA . ALA A 1 572 ? 31.355 -4.356 -13.532 1.00 85.62 572 ALA A CA 1
ATOM 4479 C C . ALA A 1 572 ? 30.066 -5.078 -13.094 1.00 85.62 572 ALA A C 1
ATOM 4481 O O . ALA A 1 572 ? 29.138 -5.203 -13.889 1.00 85.62 572 ALA A O 1
ATOM 4482 N N . ASN A 1 573 ? 29.959 -5.482 -11.822 1.00 85.62 573 ASN A N 1
ATOM 4483 C CA . ASN A 1 573 ? 28.746 -6.102 -11.275 1.00 85.62 573 ASN A CA 1
ATOM 4484 C C . ASN A 1 573 ? 27.533 -5.167 -11.396 1.00 85.62 573 ASN A C 1
ATOM 4486 O O . ASN A 1 573 ? 26.471 -5.593 -11.841 1.00 85.62 573 ASN A O 1
ATOM 4490 N N . CYS A 1 574 ? 27.696 -3.890 -11.030 1.00 81.00 574 CYS A N 1
ATOM 4491 C CA . CYS A 1 574 ? 26.639 -2.883 -11.147 1.00 81.00 574 CYS A CA 1
ATOM 4492 C C . CYS A 1 574 ? 26.217 -2.659 -12.602 1.00 81.00 574 CYS A C 1
ATOM 4494 O O . CYS A 1 574 ? 25.023 -2.588 -12.897 1.00 81.00 574 CYS A O 1
ATOM 4496 N N . PHE A 1 575 ? 27.190 -2.592 -13.511 1.00 87.38 575 PHE A N 1
ATOM 4497 C CA . PHE A 1 575 ? 26.929 -2.429 -14.933 1.00 87.38 575 PHE A CA 1
ATOM 4498 C C . PHE A 1 575 ? 26.135 -3.616 -15.492 1.00 87.38 575 PHE A C 1
ATOM 4500 O O . PHE A 1 575 ? 25.086 -3.422 -16.106 1.00 87.38 575 PHE A O 1
ATOM 4507 N N . PHE A 1 576 ? 26.599 -4.847 -15.253 1.00 90.25 576 PHE A N 1
ATOM 4508 C CA . PHE A 1 576 ? 25.947 -6.041 -15.786 1.00 90.25 576 PHE A CA 1
ATOM 4509 C C . PHE A 1 576 ? 24.559 -6.264 -15.192 1.00 90.25 576 PHE A C 1
ATOM 4511 O O . PHE A 1 576 ? 23.642 -6.561 -15.953 1.00 90.25 576 PHE A O 1
ATOM 4518 N N . ASP A 1 577 ? 24.366 -6.061 -13.885 1.00 82.25 577 ASP A N 1
ATOM 4519 C CA . ASP A 1 577 ? 23.040 -6.190 -13.268 1.00 82.25 577 ASP A CA 1
ATOM 4520 C C . ASP A 1 577 ? 22.011 -5.302 -13.983 1.00 82.25 577 ASP A C 1
ATOM 4522 O O . ASP A 1 577 ? 20.973 -5.767 -14.454 1.00 82.25 577 ASP A O 1
ATOM 4526 N N . ASN A 1 578 ? 22.358 -4.028 -14.175 1.00 78.38 578 ASN A N 1
ATOM 4527 C CA . ASN A 1 578 ? 21.481 -3.056 -14.816 1.00 78.38 578 ASN A CA 1
ATOM 4528 C C . ASN A 1 578 ? 21.279 -3.309 -16.315 1.00 78.38 578 ASN A C 1
ATOM 4530 O O . ASN A 1 578 ? 20.162 -3.118 -16.810 1.00 78.38 578 ASN A O 1
ATOM 4534 N N . PHE A 1 579 ? 22.325 -3.751 -17.019 1.00 84.31 579 PHE A N 1
ATOM 4535 C CA . PHE A 1 579 ? 22.275 -4.109 -18.437 1.00 84.31 579 PHE A CA 1
ATOM 4536 C C . PHE A 1 579 ? 21.325 -5.290 -18.684 1.00 84.31 579 PHE A C 1
ATOM 4538 O O . PHE A 1 579 ? 20.395 -5.181 -19.484 1.00 84.31 579 PHE A O 1
ATOM 4545 N N . TYR A 1 580 ? 21.494 -6.398 -17.953 1.00 83.31 580 TYR A N 1
ATOM 4546 C CA . TYR A 1 580 ? 20.654 -7.585 -18.128 1.00 83.31 580 TYR A CA 1
ATOM 4547 C C . TYR A 1 580 ? 19.212 -7.348 -17.676 1.00 83.31 580 TYR A C 1
ATOM 4549 O O . TYR A 1 580 ? 18.286 -7.775 -18.362 1.00 83.31 580 TYR A O 1
ATOM 4557 N N . GLN A 1 581 ? 18.989 -6.609 -16.585 1.00 74.25 581 GLN A N 1
ATOM 4558 C CA . GLN A 1 581 ? 17.633 -6.226 -16.180 1.00 74.25 581 GLN A CA 1
ATOM 4559 C C . GLN A 1 581 ? 16.925 -5.375 -17.245 1.00 74.25 581 GLN A C 1
ATOM 4561 O O . GLN A 1 581 ? 15.732 -5.556 -17.473 1.00 74.25 581 GLN A O 1
ATOM 4566 N N . ALA A 1 582 ? 17.638 -4.464 -17.923 1.00 62.62 582 ALA A N 1
ATOM 4567 C CA . ALA A 1 582 ? 17.070 -3.678 -19.024 1.00 62.62 582 ALA A CA 1
ATOM 4568 C C . ALA A 1 582 ? 16.665 -4.548 -20.213 1.00 62.62 582 ALA A C 1
ATOM 4570 O O . ALA A 1 582 ? 15.536 -4.439 -20.687 1.00 62.62 582 ALA A O 1
ATOM 4571 N N . LEU A 1 583 ? 17.548 -5.448 -20.647 1.00 73.56 583 LEU A N 1
ATOM 4572 C CA . LEU A 1 583 ? 17.252 -6.369 -21.743 1.00 73.56 583 LEU A CA 1
ATOM 4573 C C . LEU A 1 583 ? 16.037 -7.258 -21.441 1.00 73.56 583 LEU A C 1
ATOM 4575 O O . LEU A 1 583 ? 15.172 -7.415 -22.298 1.00 73.56 583 LEU A O 1
ATOM 4579 N N . ARG A 1 584 ? 15.919 -7.780 -20.211 1.00 75.62 584 ARG A N 1
ATOM 4580 C CA . ARG A 1 584 ? 14.751 -8.576 -19.779 1.00 75.62 584 ARG A CA 1
ATOM 4581 C C . ARG A 1 584 ? 13.458 -7.776 -19.715 1.00 75.62 584 ARG A C 1
ATOM 4583 O O . ARG A 1 584 ? 12.394 -8.314 -19.994 1.00 75.62 584 ARG A O 1
ATOM 4590 N N . ALA A 1 585 ? 13.549 -6.498 -19.357 1.00 57.50 585 ALA A N 1
ATOM 4591 C CA . ALA A 1 585 ? 12.414 -5.581 -19.361 1.00 57.50 585 ALA A CA 1
ATOM 4592 C C . ALA A 1 585 ? 11.985 -5.162 -20.782 1.00 57.50 585 ALA A C 1
ATOM 4594 O O . ALA A 1 585 ? 11.041 -4.388 -20.930 1.00 57.50 585 ALA A O 1
ATOM 4595 N N . GLY A 1 586 ? 12.666 -5.667 -21.817 1.00 56.75 586 GLY A N 1
ATOM 4596 C CA . GLY A 1 586 ? 12.331 -5.449 -23.217 1.00 56.75 586 GLY A CA 1
ATOM 4597 C C . GLY A 1 586 ? 13.082 -4.295 -23.872 1.00 56.75 586 GLY A C 1
ATOM 4598 O O . GLY A 1 586 ? 12.769 -3.990 -25.017 1.00 56.75 586 GLY A O 1
ATOM 4599 N N . SER A 1 587 ? 14.054 -3.654 -23.209 1.00 61.44 587 SER A N 1
ATOM 4600 C CA . SER A 1 587 ? 14.882 -2.593 -23.808 1.00 61.44 587 SER A CA 1
ATOM 4601 C C . SER A 1 587 ? 15.735 -3.100 -24.973 1.00 61.44 587 SER A C 1
ATOM 4603 O O . SER A 1 587 ? 16.115 -4.271 -25.015 1.00 61.44 587 SER A O 1
ATOM 4605 N N . THR A 1 588 ? 16.076 -2.199 -25.898 1.00 74.38 588 THR A N 1
ATOM 4606 C CA . THR A 1 588 ? 17.105 -2.484 -26.910 1.00 74.38 588 THR A CA 1
ATOM 4607 C C . THR A 1 588 ? 18.486 -2.627 -26.266 1.00 74.38 588 THR A C 1
ATOM 4609 O O . THR A 1 588 ? 18.726 -2.123 -25.164 1.00 74.38 588 THR A O 1
ATOM 4612 N N . ALA A 1 589 ? 19.431 -3.271 -26.951 1.00 78.81 589 ALA A N 1
ATOM 4613 C CA . ALA A 1 589 ? 20.813 -3.372 -26.487 1.00 78.81 589 ALA A CA 1
ATOM 4614 C C . ALA A 1 589 ? 21.445 -1.994 -26.235 1.00 78.81 589 ALA A C 1
ATOM 4616 O O . ALA A 1 589 ? 22.117 -1.796 -25.219 1.00 78.81 589 ALA A O 1
ATOM 4617 N N . ALA A 1 590 ? 21.187 -1.018 -27.109 1.00 75.88 590 ALA A N 1
ATOM 4618 C CA . ALA A 1 590 ? 21.707 0.333 -26.943 1.00 75.88 590 ALA A CA 1
ATOM 4619 C C . ALA A 1 590 ? 21.059 1.076 -25.762 1.00 75.88 590 ALA A C 1
ATOM 4621 O O . ALA A 1 590 ? 21.763 1.756 -25.016 1.00 75.88 590 ALA A O 1
ATOM 4622 N N . GLU A 1 591 ? 19.754 0.901 -25.527 1.00 67.44 591 GLU A N 1
ATOM 4623 C CA . GLU A 1 591 ? 19.078 1.413 -24.321 1.00 67.44 591 GLU A CA 1
ATOM 4624 C C . GLU A 1 591 ? 19.652 0.796 -23.049 1.00 67.44 591 GLU A C 1
ATOM 4626 O O . GLU A 1 591 ? 19.965 1.510 -22.097 1.00 67.44 591 GLU A O 1
ATOM 4631 N N . ALA A 1 592 ? 19.831 -0.525 -23.041 1.00 74.19 592 ALA A N 1
ATOM 4632 C CA . ALA A 1 592 ? 20.354 -1.253 -21.896 1.00 74.19 592 ALA A CA 1
ATOM 4633 C C . ALA A 1 592 ? 21.748 -0.757 -21.486 1.00 74.19 592 ALA A C 1
ATOM 4635 O O . ALA A 1 592 ? 22.020 -0.604 -20.295 1.00 74.19 592 ALA A O 1
ATOM 4636 N N . VAL A 1 593 ? 22.613 -0.448 -22.458 1.00 82.44 593 VAL A N 1
ATOM 4637 C CA . VAL A 1 593 ? 23.941 0.128 -22.201 1.00 82.44 593 VAL A CA 1
ATOM 4638 C C . VAL A 1 593 ? 23.851 1.552 -21.658 1.00 82.44 593 VAL A C 1
ATOM 4640 O O . VAL A 1 593 ? 24.549 1.869 -20.697 1.00 82.44 593 VAL A O 1
ATOM 4643 N N . VAL A 1 594 ? 22.999 2.413 -22.226 1.00 72.06 594 VAL A N 1
ATOM 4644 C CA . VAL A 1 594 ? 22.805 3.783 -21.712 1.00 72.06 594 VAL A CA 1
ATOM 4645 C C . VAL A 1 594 ? 22.358 3.750 -20.258 1.00 72.06 594 VAL A C 1
ATOM 4647 O O . VAL A 1 594 ? 22.920 4.456 -19.420 1.00 72.06 594 VAL A O 1
ATOM 4650 N N . ILE A 1 595 ? 21.395 2.886 -19.946 1.00 60.47 595 ILE A N 1
ATOM 4651 C CA . ILE A 1 595 ? 20.902 2.738 -18.586 1.00 60.47 595 ILE A CA 1
ATOM 4652 C C . ILE A 1 595 ? 22.005 2.210 -17.664 1.00 60.47 595 ILE A C 1
ATOM 4654 O O . ILE A 1 595 ? 22.258 2.806 -16.622 1.00 60.47 595 ILE A O 1
ATOM 4658 N N . ALA A 1 596 ? 22.713 1.147 -18.052 1.00 76.19 596 ALA A N 1
ATOM 4659 C CA . ALA A 1 596 ? 23.801 0.595 -17.248 1.00 76.19 596 ALA A CA 1
ATOM 4660 C C . ALA A 1 596 ? 24.886 1.637 -16.927 1.00 76.19 596 ALA A C 1
ATOM 4662 O O . ALA A 1 596 ? 25.399 1.661 -15.808 1.00 76.19 596 ALA A O 1
ATOM 4663 N N . ARG A 1 597 ? 25.202 2.536 -17.869 1.00 77.81 597 ARG A N 1
ATOM 4664 C CA . ARG A 1 597 ? 26.148 3.644 -17.657 1.00 77.81 597 ARG A CA 1
ATOM 4665 C C . ARG A 1 597 ? 25.635 4.656 -16.637 1.00 77.81 597 ARG A C 1
ATOM 4667 O O . ARG A 1 597 ? 26.368 4.973 -15.707 1.00 77.81 597 ARG A O 1
ATOM 4674 N N . LEU A 1 598 ? 24.390 5.113 -16.781 1.00 62.53 598 LEU A N 1
ATOM 4675 C CA . LEU A 1 598 ? 23.776 6.089 -15.871 1.00 62.53 598 LEU A CA 1
ATOM 4676 C C . LEU A 1 598 ? 23.712 5.562 -14.431 1.00 62.53 598 LEU A C 1
ATOM 4678 O O . LEU A 1 598 ? 24.136 6.244 -13.503 1.00 62.53 598 LEU A O 1
ATOM 4682 N N . GLU A 1 599 ? 23.248 4.326 -14.255 1.00 64.06 599 GLU A N 1
ATOM 4683 C CA . GLU A 1 599 ? 23.141 3.671 -12.943 1.00 64.06 599 GLU A CA 1
ATOM 4684 C C . GLU A 1 599 ? 24.516 3.474 -12.290 1.00 64.06 599 GLU A C 1
ATOM 4686 O O . GLU A 1 599 ? 24.703 3.677 -11.088 1.00 64.06 599 GLU A O 1
ATOM 4691 N N . THR A 1 600 ? 25.514 3.100 -13.093 1.00 74.56 600 THR A N 1
ATOM 4692 C CA . THR A 1 600 ? 26.868 2.856 -12.591 1.00 74.56 600 THR A CA 1
ATOM 4693 C C . THR A 1 600 ? 27.596 4.157 -12.259 1.00 74.56 600 THR A C 1
ATOM 4695 O O . THR A 1 600 ? 28.308 4.204 -11.258 1.00 74.56 600 THR A O 1
ATOM 4698 N N . GLU A 1 601 ? 27.398 5.223 -13.040 1.00 69.69 601 GLU A N 1
ATOM 4699 C CA . GLU A 1 601 ? 27.928 6.551 -12.726 1.00 69.69 601 GLU A CA 1
ATOM 4700 C C . GLU A 1 601 ? 27.298 7.124 -11.454 1.00 69.69 601 GLU A C 1
ATOM 4702 O O . GLU A 1 601 ? 28.020 7.660 -10.617 1.00 69.69 601 GLU A O 1
ATOM 4707 N N . LEU A 1 602 ? 25.984 6.959 -11.269 1.00 59.56 602 LEU A N 1
ATOM 4708 C CA . LEU A 1 602 ? 25.297 7.389 -10.053 1.00 59.56 602 LEU A CA 1
ATOM 4709 C C . LEU A 1 602 ? 25.869 6.700 -8.810 1.00 59.56 602 LEU A C 1
ATOM 4711 O O . LEU A 1 602 ? 26.178 7.351 -7.815 1.00 59.56 602 LEU A O 1
ATOM 4715 N N . LYS A 1 603 ? 26.039 5.376 -8.882 1.00 62.59 603 LYS A N 1
ATOM 4716 C CA . LYS A 1 603 ? 26.541 4.576 -7.761 1.00 62.59 603 LYS A CA 1
ATOM 4717 C C . LYS A 1 603 ? 28.033 4.794 -7.499 1.00 62.59 603 LYS A C 1
ATOM 4719 O O . LYS A 1 603 ? 28.479 4.700 -6.355 1.00 62.59 603 LYS A O 1
ATOM 4724 N N . TYR A 1 604 ? 28.812 5.078 -8.542 1.00 71.88 604 TYR A N 1
ATOM 4725 C CA . TYR A 1 604 ? 30.260 5.262 -8.467 1.00 71.88 604 TYR A CA 1
ATOM 4726 C C . TYR A 1 604 ? 30.706 6.564 -9.163 1.00 71.88 604 TYR A C 1
ATOM 4728 O O . TYR A 1 604 ? 31.461 6.515 -10.134 1.00 71.88 604 TYR A O 1
ATOM 4736 N N . PRO A 1 605 ? 30.343 7.753 -8.643 1.00 63.34 605 PRO A N 1
ATOM 4737 C CA . PRO A 1 605 ? 30.548 9.032 -9.340 1.00 63.34 605 PRO A CA 1
ATOM 4738 C C . PRO A 1 605 ? 32.023 9.408 -9.534 1.00 63.34 605 PRO A C 1
ATOM 4740 O O . PRO A 1 605 ? 32.354 10.222 -10.393 1.00 63.34 605 PRO A O 1
ATOM 4743 N N . LYS A 1 606 ? 32.921 8.808 -8.740 1.00 67.69 606 LYS A N 1
ATOM 4744 C CA . LYS A 1 606 ? 34.378 9.006 -8.814 1.00 67.69 606 LYS A CA 1
ATOM 4745 C C . LYS A 1 606 ? 35.102 7.954 -9.663 1.00 67.69 606 LYS A C 1
ATOM 4747 O O . LYS A 1 606 ? 36.309 8.068 -9.844 1.00 67.69 606 LYS A O 1
ATOM 4752 N N . LEU A 1 607 ? 34.404 6.917 -10.133 1.00 71.81 607 LEU A N 1
ATOM 4753 C CA . LEU A 1 607 ? 34.981 5.855 -10.956 1.00 71.81 607 LEU A CA 1
ATOM 4754 C C . LEU A 1 607 ? 34.378 5.932 -12.360 1.00 71.81 607 LEU A C 1
ATOM 4756 O O . LEU A 1 607 ? 33.163 5.945 -12.533 1.00 71.81 607 LEU A O 1
ATOM 4760 N N . HIS A 1 608 ? 35.231 5.985 -13.380 1.00 72.44 608 HIS A N 1
ATOM 4761 C CA . HIS A 1 608 ? 34.812 6.126 -14.784 1.00 72.44 608 HIS A CA 1
ATOM 4762 C C . HIS A 1 608 ? 35.126 4.889 -15.631 1.00 72.44 608 HIS A C 1
ATOM 4764 O O . HIS A 1 608 ? 34.934 4.890 -16.845 1.00 72.44 608 HIS A O 1
ATOM 4770 N N . SER A 1 609 ? 35.597 3.815 -14.998 1.00 75.56 609 SER A N 1
ATOM 4771 C CA . SER A 1 609 ? 35.958 2.563 -15.662 1.00 75.56 609 SER A CA 1
ATOM 4772 C C . SER A 1 609 ? 34.775 1.886 -16.360 1.00 75.56 609 SER A C 1
ATOM 4774 O O . SER A 1 609 ? 34.981 1.216 -17.364 1.00 75.56 609 SER A O 1
ATOM 4776 N N . TRP A 1 610 ? 33.532 2.139 -15.930 1.00 82.19 610 TRP A N 1
ATOM 4777 C CA . TRP A 1 610 ? 32.315 1.677 -16.614 1.00 82.19 610 TRP A CA 1
ATOM 4778 C C . TRP A 1 610 ? 32.232 2.118 -18.080 1.00 82.19 610 TRP A C 1
ATOM 4780 O O . TRP A 1 610 ? 31.575 1.463 -18.888 1.00 82.19 610 TRP A O 1
ATOM 4790 N N . ALA A 1 611 ? 32.904 3.210 -18.453 1.00 79.00 611 ALA A N 1
ATOM 4791 C CA . ALA A 1 611 ? 32.906 3.689 -19.827 1.00 79.00 611 ALA A CA 1
ATOM 4792 C C . ALA A 1 611 ? 33.771 2.832 -20.765 1.00 79.00 611 ALA A C 1
ATOM 4794 O O . ALA A 1 611 ? 33.742 3.038 -21.976 1.00 79.00 611 ALA A O 1
ATOM 4795 N N . ALA A 1 612 ? 34.498 1.851 -20.217 1.00 81.31 612 ALA A N 1
ATOM 4796 C CA . ALA A 1 612 ? 35.230 0.860 -20.991 1.00 81.31 612 ALA A CA 1
ATOM 4797 C C . ALA A 1 612 ? 34.309 0.007 -21.856 1.00 81.31 612 ALA A C 1
ATOM 4799 O O . ALA A 1 612 ? 34.745 -0.445 -22.911 1.00 81.31 612 ALA A O 1
ATOM 4800 N N . PHE A 1 613 ? 33.075 -0.241 -21.400 1.00 89.69 613 PHE A N 1
ATOM 4801 C CA . PHE A 1 613 ? 32.110 -1.079 -22.101 1.00 89.69 613 PHE A CA 1
ATOM 4802 C C . PHE A 1 613 ? 31.615 -0.387 -23.367 1.00 89.69 613 PHE A C 1
ATOM 4804 O O . PHE A 1 613 ? 30.956 0.653 -23.309 1.00 89.69 613 PHE A O 1
ATOM 4811 N N . GLN A 1 614 ? 31.901 -1.002 -24.507 1.00 90.81 614 GLN A N 1
ATOM 4812 C CA . GLN A 1 614 ? 31.565 -0.541 -25.846 1.00 90.81 614 GLN A CA 1
ATOM 4813 C C . GLN A 1 614 ? 30.587 -1.528 -26.487 1.00 90.81 614 GLN A C 1
ATOM 4815 O O . GLN A 1 614 ? 30.742 -2.744 -26.352 1.00 90.81 614 GLN A O 1
ATOM 4820 N N . LEU A 1 615 ? 29.571 -0.993 -27.165 1.00 92.81 615 LEU A N 1
ATOM 4821 C CA . LEU A 1 615 ? 28.534 -1.773 -27.836 1.00 92.81 615 LEU A CA 1
ATOM 4822 C C . LEU A 1 615 ? 28.767 -1.744 -29.344 1.00 92.81 615 LEU A C 1
ATOM 4824 O O . LEU A 1 615 ? 28.840 -0.667 -29.935 1.00 92.81 615 LEU A O 1
ATOM 4828 N N . TYR A 1 616 ? 28.832 -2.919 -29.954 1.00 92.00 616 TYR A N 1
ATOM 4829 C CA . TYR A 1 616 ? 28.973 -3.126 -31.391 1.00 92.00 616 TYR A CA 1
ATOM 4830 C C . TYR A 1 616 ? 27.781 -3.930 -31.900 1.00 92.00 616 TYR A C 1
ATOM 4832 O O . TYR A 1 616 ? 27.242 -4.760 -31.164 1.00 92.00 616 TYR A O 1
ATOM 4840 N N . GLY A 1 617 ? 27.407 -3.746 -33.164 1.00 88.81 617 GLY A N 1
ATOM 4841 C CA . GLY A 1 617 ? 26.356 -4.566 -33.773 1.00 88.81 617 GLY A CA 1
ATOM 4842 C C . GLY A 1 617 ? 25.023 -3.840 -33.935 1.00 88.81 617 GLY A C 1
ATOM 4843 O O . GLY A 1 617 ? 24.993 -2.627 -34.127 1.00 88.81 617 GLY A O 1
ATOM 4844 N N . ASP A 1 618 ? 23.931 -4.596 -33.866 1.00 84.44 618 ASP A N 1
ATOM 4845 C CA . ASP A 1 618 ? 22.560 -4.099 -33.950 1.00 84.44 618 ASP A CA 1
ATOM 4846 C C . ASP A 1 618 ? 22.124 -3.466 -32.619 1.00 84.44 618 ASP A C 1
ATOM 4848 O O . ASP A 1 618 ? 21.719 -4.139 -31.669 1.00 84.44 618 ASP A O 1
ATOM 4852 N N . GLY A 1 619 ? 22.204 -2.137 -32.542 1.00 78.38 619 GLY A N 1
ATOM 4853 C CA . GLY A 1 619 ? 21.802 -1.391 -31.351 1.00 78.38 619 GLY A CA 1
ATOM 4854 C C . GLY A 1 619 ? 20.323 -1.551 -30.976 1.00 78.38 619 GLY A C 1
ATOM 4855 O O . GLY A 1 619 ? 19.996 -1.371 -29.803 1.00 78.38 619 GLY A O 1
ATOM 4856 N N . ASP A 1 620 ? 19.452 -1.908 -31.928 1.00 78.06 620 ASP A N 1
ATOM 4857 C CA . ASP A 1 620 ? 18.008 -2.076 -31.718 1.00 78.06 620 ASP A CA 1
ATOM 4858 C C . ASP A 1 620 ? 17.612 -3.516 -31.333 1.00 78.06 620 ASP A C 1
ATOM 4860 O O . ASP A 1 620 ? 16.431 -3.783 -31.093 1.00 78.06 620 ASP A O 1
ATOM 4864 N N . TYR A 1 621 ? 18.577 -4.437 -31.225 1.00 81.19 621 TYR A N 1
ATOM 4865 C CA . TYR A 1 621 ? 18.356 -5.813 -30.772 1.00 81.19 621 TYR A CA 1
ATOM 4866 C C . TYR A 1 621 ? 17.609 -5.863 -29.432 1.00 81.19 621 TYR A C 1
ATOM 4868 O O . TYR A 1 621 ? 17.983 -5.170 -28.481 1.00 81.19 621 TYR A O 1
ATOM 4876 N N . ARG A 1 622 ? 16.596 -6.730 -29.334 1.00 79.62 622 ARG A N 1
ATOM 4877 C CA . ARG A 1 622 ? 15.829 -7.004 -28.108 1.00 79.62 622 ARG A CA 1
ATOM 4878 C C . ARG A 1 622 ? 15.909 -8.486 -27.765 1.00 79.62 622 ARG A C 1
ATOM 4880 O O . ARG A 1 622 ? 16.014 -9.333 -28.645 1.00 79.62 622 ARG A O 1
ATOM 4887 N N . LEU A 1 623 ? 15.831 -8.797 -26.475 1.00 74.25 623 LEU A N 1
ATOM 4888 C CA . LEU A 1 623 ? 15.837 -10.176 -26.001 1.00 74.25 623 LEU A CA 1
ATOM 4889 C C . LEU A 1 623 ? 14.460 -10.825 -26.236 1.00 74.25 623 LEU A C 1
ATOM 4891 O O . LEU A 1 623 ? 13.517 -10.560 -25.493 1.00 74.25 623 LEU A O 1
ATOM 4895 N N . GLU A 1 624 ? 14.335 -11.674 -27.257 1.00 65.75 624 GLU A N 1
ATOM 4896 C CA . GLU A 1 624 ? 13.098 -12.422 -27.527 1.00 65.75 624 GLU A CA 1
ATOM 4897 C C . GLU A 1 624 ? 12.979 -13.643 -26.596 1.00 65.75 624 GLU A C 1
ATOM 4899 O O . GLU A 1 624 ? 13.813 -14.557 -26.628 1.00 65.75 624 GLU A O 1
ATOM 4904 N N . THR A 1 625 ? 11.935 -13.670 -25.761 1.00 53.97 625 THR A N 1
ATOM 4905 C CA . THR A 1 625 ? 11.626 -14.791 -24.857 1.00 53.97 625 THR A CA 1
ATOM 4906 C C . THR A 1 625 ? 10.795 -15.854 -25.593 1.00 53.97 625 THR A C 1
ATOM 4908 O O . THR A 1 625 ? 9.807 -15.500 -26.240 1.00 53.97 625 THR A O 1
ATOM 4911 N N . PRO A 1 626 ? 11.134 -17.158 -25.516 1.00 40.56 626 PRO A N 1
ATOM 4912 C CA . PRO A 1 626 ? 10.352 -18.195 -26.189 1.00 40.56 626 PRO A CA 1
ATOM 4913 C C . PRO A 1 626 ? 8.942 -18.282 -25.585 1.00 40.56 626 PRO A C 1
ATOM 4915 O O . PRO A 1 626 ? 8.793 -18.616 -24.410 1.00 40.56 626 PRO A O 1
ATOM 4918 N N . GLY A 1 627 ? 7.912 -17.981 -26.383 1.00 39.09 627 GLY A N 1
ATOM 4919 C CA . GLY A 1 627 ? 6.503 -18.120 -25.987 1.00 39.09 627 GLY A CA 1
ATOM 4920 C C . GLY A 1 627 ? 5.537 -17.045 -26.499 1.00 39.09 627 GLY A C 1
ATOM 4921 O O . GLY A 1 627 ? 4.336 -17.205 -26.316 1.00 39.09 627 GLY A O 1
ATOM 4922 N N . GLU A 1 628 ? 6.014 -15.978 -27.149 1.00 34.38 628 GLU A N 1
ATOM 4923 C CA . GLU A 1 628 ? 5.170 -14.841 -27.573 1.00 34.38 628 GLU A CA 1
ATOM 4924 C C . GLU A 1 628 ? 5.135 -14.586 -29.090 1.00 34.38 628 GLU A C 1
ATOM 4926 O O . GLU A 1 628 ? 5.021 -13.448 -29.538 1.00 34.38 628 GLU A O 1
ATOM 4931 N N . SER A 1 629 ? 5.150 -15.646 -29.898 1.00 32.34 629 SER A N 1
ATOM 4932 C CA . SER A 1 629 ? 4.930 -15.538 -31.347 1.00 32.34 629 SER A CA 1
ATOM 4933 C C . SER A 1 629 ? 3.784 -16.444 -31.787 1.00 32.34 629 SER A C 1
ATOM 4935 O O . SER A 1 629 ? 3.998 -17.553 -32.258 1.00 32.34 629 SER A O 1
ATOM 4937 N N . THR A 1 630 ? 2.542 -15.998 -31.583 1.00 25.31 630 THR A N 1
ATOM 4938 C CA . THR A 1 630 ? 1.401 -16.170 -32.507 1.00 25.31 630 THR A CA 1
ATOM 4939 C C . THR A 1 630 ? 0.167 -15.477 -31.937 1.00 25.31 630 THR A C 1
ATOM 4941 O O . THR A 1 630 ? -0.103 -15.504 -30.741 1.00 25.31 630 THR A O 1
ATOM 4944 N N . VAL A 1 631 ? -0.567 -14.823 -32.832 1.00 38.06 631 VAL A N 1
ATOM 4945 C CA . VAL A 1 631 ? -1.835 -14.131 -32.599 1.00 38.06 631 VAL A CA 1
ATOM 4946 C C . VAL A 1 631 ? -2.824 -15.059 -31.880 1.00 38.06 631 VAL A C 1
ATOM 4948 O O . VAL A 1 631 ? -3.386 -15.962 -32.492 1.00 38.06 631 VAL A O 1
ATOM 4951 N N . ALA A 1 632 ? -3.041 -14.822 -30.589 1.00 23.72 632 ALA A N 1
ATOM 4952 C CA . ALA A 1 632 ? -4.120 -15.401 -29.799 1.00 23.72 632 ALA A CA 1
ATOM 4953 C C . ALA A 1 632 ? -4.618 -14.339 -28.808 1.00 23.72 632 ALA A C 1
ATOM 4955 O O . ALA A 1 632 ? -3.826 -13.557 -28.279 1.00 23.72 632 ALA A O 1
ATOM 4956 N N . GLU A 1 633 ? -5.938 -14.283 -28.614 1.00 24.05 633 GLU A N 1
ATOM 4957 C CA . GLU A 1 633 ? -6.625 -13.439 -27.628 1.00 24.05 633 GLU A CA 1
ATOM 4958 C C . GLU A 1 633 ? -5.907 -13.428 -26.269 1.00 24.05 633 GLU A C 1
ATOM 4960 O O . GLU A 1 633 ? -5.286 -14.430 -25.910 1.00 24.05 633 GLU A O 1
ATOM 4965 N N . PRO A 1 634 ? -5.981 -12.318 -25.504 1.00 23.88 634 PRO A N 1
ATOM 4966 C CA . PRO A 1 634 ? -5.150 -12.102 -24.328 1.00 23.88 634 PRO A CA 1
ATOM 4967 C C . PRO A 1 634 ? -5.419 -13.165 -23.259 1.00 23.88 634 PRO A C 1
ATOM 4969 O O . PRO A 1 634 ? -6.284 -13.015 -22.396 1.00 23.88 634 PRO A O 1
ATOM 4972 N N . ALA A 1 635 ? -4.631 -14.236 -23.298 1.00 23.73 635 ALA A N 1
ATOM 4973 C CA . ALA A 1 635 ? -4.505 -15.180 -22.214 1.00 23.73 635 ALA A CA 1
ATOM 4974 C C . ALA A 1 635 ? -3.831 -14.441 -21.055 1.00 23.73 635 ALA A C 1
ATOM 4976 O O . ALA A 1 635 ? -2.695 -13.972 -21.157 1.00 23.73 635 ALA A O 1
ATOM 4977 N N . GLN A 1 636 ? -4.575 -14.289 -19.961 1.00 28.73 636 GLN A N 1
ATOM 4978 C CA . GLN A 1 636 ? -4.085 -13.727 -18.710 1.00 28.73 636 GLN A CA 1
ATOM 4979 C C . GLN A 1 636 ? -2.811 -14.465 -18.285 1.00 28.73 636 GLN A C 1
ATOM 4981 O O . GLN A 1 636 ? -2.848 -15.637 -17.909 1.00 28.73 636 GLN A O 1
ATOM 4986 N N . ARG A 1 637 ? -1.675 -13.761 -18.349 1.00 23.11 637 ARG A N 1
ATOM 4987 C CA . ARG A 1 637 ? -0.427 -14.199 -17.720 1.00 23.11 637 ARG A CA 1
ATOM 4988 C C . ARG A 1 637 ? -0.659 -14.382 -16.212 1.00 23.11 637 ARG A C 1
ATOM 4990 O O . ARG A 1 637 ? -1.391 -13.579 -15.626 1.00 23.11 637 ARG A O 1
ATOM 4997 N N . PRO A 1 638 ? -0.021 -15.377 -15.567 1.00 25.03 638 PRO A N 1
ATOM 4998 C CA . PRO A 1 638 ? -0.074 -15.522 -14.119 1.00 25.03 638 PRO A CA 1
ATOM 4999 C C . PRO A 1 638 ? 0.487 -14.248 -13.491 1.00 25.03 638 PRO A C 1
ATOM 5001 O O . PRO A 1 638 ? 1.620 -13.852 -13.772 1.00 25.03 638 PRO A O 1
ATOM 5004 N N . THR A 1 639 ? -0.319 -13.581 -12.672 1.00 33.81 639 THR A N 1
ATOM 5005 C CA . THR A 1 639 ? 0.112 -12.439 -11.874 1.00 33.81 639 THR A CA 1
ATOM 5006 C C . THR A 1 639 ? 1.247 -12.892 -10.964 1.00 33.81 639 THR A C 1
ATOM 5008 O O . THR A 1 639 ? 1.016 -13.646 -10.020 1.00 33.81 639 THR A O 1
ATOM 5011 N N . ALA A 1 640 ? 2.468 -12.427 -11.235 1.00 30.81 640 ALA A N 1
ATOM 5012 C CA . ALA A 1 640 ? 3.467 -12.285 -10.188 1.00 30.81 640 ALA A CA 1
ATOM 5013 C C . ALA A 1 640 ? 2.787 -11.545 -9.027 1.00 30.81 640 ALA A C 1
ATOM 5015 O O . ALA A 1 640 ? 2.204 -10.483 -9.262 1.00 30.81 640 ALA A O 1
ATOM 5016 N N . ASP A 1 641 ? 2.775 -12.144 -7.832 1.00 34.41 641 ASP A N 1
ATOM 5017 C CA . ASP A 1 641 ? 2.166 -11.552 -6.638 1.00 34.41 641 ASP A CA 1
ATOM 5018 C C . ASP A 1 641 ? 2.668 -10.105 -6.492 1.00 34.41 641 ASP A C 1
ATOM 5020 O O . ASP A 1 641 ? 3.872 -9.878 -6.318 1.00 34.41 641 ASP A O 1
ATOM 5024 N N . PRO A 1 642 ? 1.786 -9.106 -6.664 1.00 34.44 642 PRO A N 1
ATOM 5025 C CA . PRO A 1 642 ? 2.178 -7.720 -6.587 1.00 34.44 642 PRO A CA 1
ATOM 5026 C C . PRO A 1 642 ? 2.470 -7.404 -5.122 1.00 34.44 642 PRO A C 1
ATOM 5028 O O . PRO A 1 642 ? 1.721 -7.777 -4.224 1.00 34.44 642 PRO A O 1
ATOM 5031 N N . TYR A 1 643 ? 3.524 -6.632 -4.883 1.00 35.34 643 TYR A N 1
ATOM 5032 C CA . TYR A 1 643 ? 4.009 -6.135 -3.589 1.00 35.34 643 TYR A CA 1
ATOM 5033 C C . TYR A 1 643 ? 2.960 -5.455 -2.650 1.00 35.34 643 TYR A C 1
ATOM 5035 O O . TYR A 1 643 ? 3.336 -4.949 -1.591 1.00 35.34 643 TYR A O 1
ATOM 5043 N N . GLY A 1 644 ? 1.659 -5.456 -2.976 1.00 41.75 644 GLY A N 1
ATOM 5044 C CA . GLY A 1 644 ? 0.538 -4.981 -2.157 1.00 41.75 644 GLY A CA 1
ATOM 5045 C C . GLY A 1 644 ? -0.014 -5.992 -1.138 1.00 41.75 644 GLY A C 1
ATOM 5046 O O . GLY A 1 644 ? -0.342 -5.584 -0.022 1.00 41.75 644 GLY A O 1
ATOM 5047 N N . THR A 1 645 ? -0.059 -7.300 -1.435 1.00 49.31 645 THR A N 1
ATOM 5048 C CA . THR A 1 645 ? -0.630 -8.301 -0.501 1.00 49.31 645 THR A CA 1
ATOM 5049 C C . THR A 1 645 ? 0.219 -8.419 0.764 1.00 49.31 645 THR A C 1
ATOM 5051 O O . THR A 1 645 ? -0.301 -8.384 1.875 1.00 49.31 645 THR A O 1
ATOM 5054 N N . LEU A 1 646 ? 1.550 -8.437 0.627 1.00 50.81 646 LEU A N 1
ATOM 5055 C CA . LEU A 1 646 ? 2.473 -8.526 1.762 1.00 50.81 646 LEU A CA 1
ATOM 5056 C C . LEU A 1 646 ? 2.370 -7.320 2.718 1.00 50.81 646 LEU A C 1
ATOM 5058 O O . LEU A 1 646 ? 2.531 -7.477 3.928 1.00 50.81 646 LEU A O 1
ATOM 5062 N N . ALA A 1 647 ? 2.103 -6.116 2.201 1.00 49.72 647 ALA A N 1
ATOM 5063 C CA . ALA A 1 647 ? 1.941 -4.912 3.017 1.00 49.72 647 ALA A CA 1
ATOM 5064 C C . ALA A 1 647 ? 0.619 -4.924 3.801 1.00 49.72 647 ALA A C 1
ATOM 5066 O O . ALA A 1 647 ? 0.615 -4.604 4.992 1.00 49.72 647 ALA A O 1
ATOM 5067 N N . ILE A 1 648 ? -0.475 -5.346 3.155 1.00 56.75 648 ILE A N 1
ATOM 5068 C CA . ILE A 1 648 ? -1.779 -5.532 3.802 1.00 56.75 648 ILE A CA 1
ATOM 5069 C C . ILE A 1 648 ? -1.677 -6.619 4.874 1.00 56.75 648 ILE A C 1
ATOM 5071 O O . ILE A 1 648 ? -2.043 -6.374 6.020 1.00 56.75 648 ILE A O 1
ATOM 5075 N N . THR A 1 649 ? -1.069 -7.762 4.557 1.00 62.41 649 THR A N 1
ATOM 5076 C CA . THR A 1 649 ? -0.850 -8.851 5.514 1.00 62.41 649 THR A CA 1
ATOM 5077 C C . THR A 1 649 ? -0.029 -8.395 6.723 1.00 62.41 649 THR A C 1
ATOM 5079 O O . THR A 1 649 ? -0.370 -8.718 7.856 1.00 62.41 649 THR A O 1
ATOM 5082 N N . LYS A 1 650 ? 1.019 -7.580 6.526 1.00 59.84 650 LYS A N 1
ATOM 5083 C CA . LYS A 1 650 ? 1.802 -7.005 7.637 1.00 59.84 650 LYS A CA 1
ATOM 5084 C C . LYS A 1 650 ? 1.002 -6.021 8.498 1.00 59.84 650 LYS A C 1
ATOM 5086 O O . LYS A 1 650 ? 1.270 -5.929 9.694 1.00 59.84 650 LYS A O 1
ATOM 5091 N N . LEU A 1 651 ? 0.063 -5.267 7.921 1.00 59.81 651 LEU A N 1
ATOM 5092 C CA . LEU A 1 651 ? -0.838 -4.401 8.689 1.00 59.81 651 LEU A CA 1
ATOM 5093 C C . LEU A 1 651 ? -1.825 -5.235 9.502 1.00 59.81 651 LEU A C 1
ATOM 5095 O O . LEU A 1 651 ? -1.990 -4.997 10.698 1.00 59.81 651 LEU A O 1
ATOM 5099 N N . GLU A 1 652 ? -2.481 -6.195 8.857 1.00 66.56 652 GLU A N 1
ATOM 5100 C CA . GLU A 1 652 ? -3.472 -7.044 9.507 1.00 66.56 652 GLU A CA 1
ATOM 5101 C C . GLU A 1 652 ? -2.832 -7.879 10.615 1.00 66.56 652 GLU A C 1
ATOM 5103 O O . GLU A 1 652 ? -3.403 -7.954 11.695 1.00 66.56 652 GLU A O 1
ATOM 5108 N N . ALA A 1 653 ? -1.589 -8.339 10.439 1.00 74.00 653 ALA A N 1
ATOM 5109 C CA . ALA A 1 653 ? -0.798 -9.001 11.479 1.00 74.00 653 ALA A CA 1
ATOM 5110 C C . ALA A 1 653 ? -0.502 -8.130 12.721 1.00 74.00 653 ALA A C 1
ATOM 5112 O O . ALA A 1 653 ? -0.084 -8.651 13.749 1.00 74.00 653 ALA A O 1
ATOM 5113 N N . ARG A 1 654 ? -0.693 -6.803 12.680 1.00 67.19 654 ARG A N 1
ATOM 5114 C CA . ARG A 1 654 ? -0.571 -5.957 13.888 1.00 67.19 654 ARG A CA 1
ATOM 5115 C C . ARG A 1 654 ? -1.849 -5.922 14.711 1.00 67.19 654 ARG A C 1
ATOM 5117 O O . ARG A 1 654 ? -1.776 -5.819 15.930 1.00 67.19 654 ARG A O 1
ATOM 5124 N N . GLN A 1 655 ? -2.999 -5.944 14.043 1.00 67.88 655 GLN A N 1
ATOM 5125 C CA . GLN A 1 655 ? -4.306 -5.944 14.706 1.00 67.88 655 GLN A CA 1
ATOM 5126 C C . GLN A 1 655 ? -4.721 -7.357 15.107 1.00 67.88 655 GLN A C 1
ATOM 5128 O O . GLN A 1 655 ? -5.262 -7.565 16.188 1.00 67.88 655 GLN A O 1
ATOM 5133 N N . VAL A 1 656 ? -4.410 -8.307 14.229 1.00 80.06 656 VAL A N 1
ATOM 5134 C CA . VAL A 1 656 ? -4.697 -9.731 14.321 1.00 80.06 656 VAL A CA 1
ATOM 5135 C C . VAL A 1 656 ? -3.401 -10.503 14.049 1.00 80.06 656 VAL A C 1
ATOM 5137 O O . VAL A 1 656 ? -3.172 -10.947 12.919 1.00 80.06 656 VAL A O 1
ATOM 5140 N N . PRO A 1 657 ? -2.509 -10.634 15.050 1.00 81.06 657 PRO A N 1
ATOM 5141 C CA . PRO A 1 657 ? -1.233 -11.333 14.881 1.00 81.06 657 PRO A CA 1
ATOM 5142 C C . PRO A 1 657 ? -1.403 -12.788 14.465 1.00 81.06 657 PRO A C 1
ATOM 5144 O O . PRO A 1 657 ? -0.691 -13.274 13.588 1.00 81.06 657 PRO A O 1
ATOM 5147 N N . GLU A 1 658 ? -2.389 -13.456 15.056 1.00 87.69 658 GLU A N 1
ATOM 5148 C CA . GLU A 1 658 ? -2.711 -14.847 14.781 1.00 87.69 658 GLU A CA 1
ATOM 5149 C C . GLU A 1 658 ? -4.197 -14.954 14.410 1.00 87.69 658 GLU A C 1
ATOM 5151 O O . GLU A 1 658 ? -5.067 -14.829 15.272 1.00 87.69 658 GLU A O 1
ATOM 5156 N N . PRO A 1 659 ? -4.522 -15.140 13.118 1.00 90.75 659 PRO A N 1
ATOM 5157 C CA . PRO A 1 659 ? -5.880 -15.442 12.693 1.00 90.75 659 PRO A CA 1
ATOM 5158 C C . PRO A 1 659 ? -6.334 -16.801 13.213 1.00 90.75 659 PRO A C 1
ATOM 5160 O O . PRO A 1 659 ? -5.649 -17.812 13.035 1.00 90.75 659 PRO A O 1
ATOM 5163 N N . GLY A 1 660 ? -7.536 -16.863 13.764 1.00 91.88 660 GLY A N 1
ATOM 5164 C CA . GLY A 1 660 ? -8.048 -18.082 14.354 1.00 91.88 660 GLY A CA 1
ATOM 5165 C C . GLY A 1 660 ? -9.379 -17.896 15.057 1.00 91.88 660 GLY A C 1
ATOM 5166 O O . GLY A 1 660 ? -9.911 -16.796 15.198 1.00 91.88 660 GLY A O 1
ATOM 5167 N N . LEU A 1 661 ? -9.925 -19.022 15.497 1.00 94.00 661 LEU A N 1
ATOM 5168 C CA . LEU A 1 661 ? -11.062 -19.040 16.399 1.00 94.00 661 LEU A CA 1
ATOM 5169 C C . LEU A 1 661 ? -10.534 -19.024 17.836 1.00 94.00 661 LEU A C 1
ATOM 5171 O O . LEU A 1 661 ? -9.694 -19.854 18.187 1.00 94.00 661 LEU A O 1
ATOM 5175 N N . TYR A 1 662 ? -11.051 -18.109 18.650 1.00 94.06 662 TYR A N 1
ATOM 5176 C CA . TYR A 1 662 ? -10.659 -17.925 20.046 1.00 94.06 662 TYR A CA 1
ATOM 5177 C C . TYR A 1 662 ? -11.885 -17.965 20.954 1.00 94.06 662 TYR A C 1
ATOM 5179 O O . TYR A 1 662 ? -12.966 -17.522 20.570 1.00 94.06 662 TYR A O 1
ATOM 5187 N N . ARG A 1 663 ? -11.719 -18.478 22.175 1.00 93.25 663 ARG A N 1
ATOM 5188 C CA . ARG A 1 663 ? -12.693 -18.310 23.261 1.00 93.25 663 ARG A CA 1
ATOM 5189 C C . ARG A 1 663 ? -12.486 -16.936 23.889 1.00 93.25 663 ARG A C 1
ATOM 5191 O O . ARG A 1 663 ? -11.358 -16.558 24.206 1.00 93.25 663 ARG A O 1
ATOM 5198 N N . LEU A 1 664 ? -13.574 -16.196 24.057 1.00 92.75 664 LEU A N 1
ATOM 5199 C CA . LEU A 1 664 ? -13.570 -14.827 24.551 1.00 92.75 664 LEU A CA 1
ATOM 5200 C C . LEU A 1 664 ? -13.809 -14.807 26.063 1.00 92.75 664 LEU A C 1
ATOM 5202 O O . LEU A 1 664 ? -14.877 -15.191 26.534 1.00 92.75 664 LEU A O 1
ATOM 5206 N N . ARG A 1 665 ? -12.840 -14.284 26.820 1.00 89.50 665 ARG A N 1
ATOM 5207 C CA . ARG A 1 665 ? -12.977 -13.993 28.252 1.00 89.50 665 ARG A CA 1
ATOM 5208 C C . ARG A 1 665 ? -12.839 -12.493 28.479 1.00 89.50 665 ARG A C 1
ATOM 5210 O O . ARG A 1 665 ? -11.902 -11.886 27.983 1.00 89.50 665 ARG A O 1
ATOM 5217 N N . THR A 1 666 ? -13.750 -11.886 29.235 1.00 85.88 666 THR A N 1
ATOM 5218 C CA . THR A 1 666 ? -13.770 -10.423 29.449 1.00 85.88 666 THR A CA 1
ATOM 5219 C C . THR A 1 666 ? -13.545 -10.000 30.901 1.00 85.88 666 THR A C 1
ATOM 5221 O O . THR A 1 666 ? -13.479 -8.803 31.173 1.00 85.88 666 THR A O 1
ATOM 5224 N N . LEU A 1 667 ? -13.474 -10.949 31.842 1.00 76.06 667 LEU A N 1
ATOM 5225 C CA . LEU A 1 667 ? -13.277 -10.694 33.271 1.00 76.06 667 LEU A CA 1
ATOM 5226 C C . LEU A 1 667 ? -12.186 -11.617 33.855 1.00 76.06 667 LEU A C 1
ATOM 5228 O O . LEU A 1 667 ? -12.151 -12.796 33.496 1.00 76.06 667 LEU A O 1
ATOM 5232 N N . PRO A 1 668 ? -11.316 -11.114 34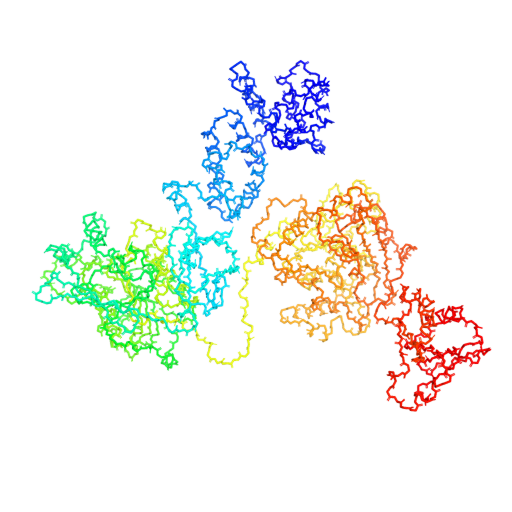.761 1.00 74.00 668 PRO A N 1
ATOM 5233 C CA . PRO A 1 668 ? -11.214 -9.715 35.210 1.00 74.00 668 PRO A CA 1
ATOM 5234 C C . PRO A 1 668 ? -10.702 -8.754 34.120 1.00 74.00 668 PRO A C 1
ATOM 5236 O O . PRO A 1 668 ? -10.938 -7.554 34.214 1.00 74.00 668 PRO A O 1
ATOM 5239 N N . GLU A 1 669 ? -10.079 -9.286 33.066 1.00 80.31 669 GLU A N 1
ATOM 5240 C CA . GLU A 1 669 ? -9.561 -8.544 31.913 1.00 80.31 669 GLU A CA 1
ATOM 5241 C C . GLU A 1 669 ? -9.945 -9.244 30.599 1.00 80.31 669 GLU A C 1
ATOM 5243 O O . GLU A 1 669 ? -10.247 -10.442 30.586 1.00 80.31 669 GLU A O 1
ATOM 5248 N N . PHE A 1 670 ? -9.927 -8.495 29.492 1.00 88.06 670 PHE A N 1
ATOM 5249 C CA . PHE A 1 670 ? -10.153 -9.026 28.146 1.00 88.06 670 PHE A CA 1
ATOM 5250 C C . PHE A 1 670 ? -8.997 -9.928 27.706 1.00 88.06 670 PHE A C 1
ATOM 5252 O O . PHE A 1 670 ? -7.840 -9.510 27.713 1.00 88.06 670 PHE A O 1
ATOM 5259 N N . GLN A 1 671 ? -9.318 -11.155 27.297 1.00 90.50 671 GLN A N 1
ATOM 5260 C CA . GLN A 1 671 ? -8.370 -12.152 26.822 1.00 90.50 671 GLN A CA 1
ATOM 5261 C C . GLN A 1 671 ? -8.994 -13.024 25.730 1.00 90.50 671 GLN A C 1
ATOM 5263 O O . GLN A 1 671 ? -10.142 -13.463 25.838 1.00 90.50 671 GLN A O 1
ATOM 5268 N N . LEU A 1 672 ? -8.190 -13.314 24.709 1.00 91.50 672 LEU A N 1
ATOM 5269 C CA . LEU A 1 672 ? -8.490 -14.295 23.674 1.00 91.50 672 LEU A CA 1
ATOM 5270 C C . LEU A 1 672 ? -7.735 -15.581 23.994 1.00 91.50 672 LEU A C 1
ATOM 5272 O O . LEU A 1 672 ? -6.507 -15.587 24.056 1.00 91.50 672 LEU A O 1
ATOM 5276 N N . LEU A 1 673 ? -8.471 -16.659 24.244 1.00 90.06 673 LEU A N 1
ATOM 5277 C CA . LEU A 1 673 ? -7.902 -17.947 24.629 1.00 90.06 673 LEU A CA 1
ATOM 5278 C C . LEU A 1 673 ? -7.952 -18.919 23.447 1.00 90.06 673 LEU A C 1
ATOM 5280 O O . LEU A 1 673 ? -8.982 -18.975 22.767 1.00 90.06 673 LEU A O 1
ATOM 5284 N N . PRO A 1 674 ? -6.888 -19.705 23.195 1.00 86.81 674 PRO A N 1
ATOM 5285 C CA . PRO A 1 674 ? -6.921 -20.755 22.187 1.00 86.81 674 PRO A CA 1
ATOM 5286 C C . PRO A 1 674 ? -8.104 -21.695 22.410 1.00 86.81 674 PRO A C 1
ATOM 5288 O O . PRO A 1 674 ? -8.392 -22.098 23.541 1.00 86.81 674 PRO A O 1
ATOM 5291 N N . VAL A 1 675 ? -8.793 -22.056 21.330 1.00 83.00 675 VAL A N 1
ATOM 5292 C CA . VAL A 1 675 ? -9.920 -22.981 21.426 1.00 83.00 675 VAL A CA 1
ATOM 5293 C C . VAL A 1 675 ? -9.406 -24.393 21.646 1.00 83.00 675 VAL A C 1
ATOM 5295 O O . VAL A 1 675 ? -8.764 -24.993 20.788 1.00 83.00 675 VAL A O 1
ATOM 5298 N N . THR A 1 676 ? -9.761 -24.945 22.796 1.00 72.69 676 THR A N 1
ATOM 5299 C CA . THR A 1 676 ? -9.861 -26.385 22.984 1.00 72.69 676 THR A CA 1
ATOM 5300 C C . THR A 1 676 ? -11.341 -26.713 23.007 1.00 72.69 676 THR A C 1
ATOM 5302 O O . THR A 1 676 ? -12.103 -26.165 23.804 1.00 72.69 676 THR A O 1
ATOM 5305 N N . TRP A 1 677 ? -11.773 -27.563 22.079 1.00 71.06 677 TRP A N 1
ATOM 5306 C CA . TRP A 1 677 ? -13.104 -28.140 22.162 1.00 71.06 677 TRP A CA 1
ATOM 5307 C C . TRP A 1 677 ? -13.066 -29.164 23.294 1.00 71.06 677 TRP A C 1
ATOM 5309 O O . TRP A 1 677 ? -12.761 -30.336 23.082 1.00 71.06 677 TRP A O 1
ATOM 5319 N N . GLU A 1 678 ? -13.321 -28.700 24.518 1.00 58.75 678 GLU A N 1
ATOM 5320 C CA . GLU A 1 678 ? -13.829 -29.572 25.573 1.00 58.75 678 GLU A CA 1
ATOM 5321 C C . GLU A 1 678 ? -15.047 -30.312 25.000 1.00 58.75 678 GLU A C 1
ATOM 5323 O O . GLU A 1 678 ? -15.717 -29.790 24.103 1.00 58.75 678 GLU A O 1
ATOM 5328 N N . ALA A 1 679 ? -15.300 -31.548 25.435 1.00 48.69 679 ALA A N 1
ATOM 5329 C CA . ALA A 1 679 ? -16.440 -32.312 24.945 1.00 48.69 679 ALA A CA 1
ATOM 5330 C C . ALA A 1 679 ? -17.717 -31.490 25.183 1.00 48.69 679 ALA A C 1
ATOM 5332 O O . ALA A 1 679 ? -18.204 -31.449 26.305 1.00 48.69 679 ALA A O 1
ATOM 5333 N N . LEU A 1 680 ? -18.219 -30.799 24.151 1.00 55.03 680 LEU A N 1
ATOM 5334 C CA . LEU A 1 680 ? -19.506 -30.114 24.178 1.00 55.03 680 LEU A CA 1
ATOM 5335 C C . LEU A 1 680 ? -20.526 -31.199 24.526 1.00 55.03 680 LEU A C 1
ATOM 5337 O O . LEU A 1 680 ? -20.783 -32.094 23.721 1.00 55.03 680 LEU A O 1
ATOM 5341 N N . THR A 1 681 ? -21.007 -31.202 25.768 1.00 47.97 681 THR A N 1
ATOM 5342 C CA . THR A 1 681 ? -21.775 -32.322 26.326 1.00 47.97 681 THR A CA 1
ATOM 5343 C C . THR A 1 681 ? -23.220 -32.370 25.828 1.00 47.97 681 THR A C 1
ATOM 5345 O O . THR A 1 681 ? -23.938 -33.303 26.180 1.00 47.97 681 THR A O 1
ATOM 5348 N N . GLY A 1 682 ? -23.664 -31.416 25.001 1.00 53.28 682 GLY A N 1
ATOM 5349 C CA . GLY A 1 682 ? -25.048 -31.364 24.534 1.00 53.28 682 GLY A CA 1
ATOM 5350 C C . GLY A 1 682 ? -25.359 -30.280 23.501 1.00 53.28 682 GLY A C 1
ATOM 5351 O O . GLY A 1 682 ? -24.464 -29.637 22.955 1.00 53.28 682 GLY A O 1
ATOM 5352 N N . ASP A 1 683 ? -26.664 -30.098 23.269 1.00 64.62 683 ASP A N 1
ATOM 5353 C CA . ASP A 1 683 ? -27.320 -29.128 22.375 1.00 64.62 683 ASP A CA 1
ATOM 5354 C C . ASP A 1 683 ? -27.134 -27.650 22.801 1.00 64.62 683 ASP A C 1
ATOM 5356 O O . ASP A 1 683 ? -28.008 -26.814 22.560 1.00 64.62 683 ASP A O 1
ATOM 5360 N N . GLU A 1 684 ? -26.052 -27.288 23.485 1.00 82.06 684 GLU A N 1
ATOM 5361 C CA . GLU A 1 684 ? -25.854 -25.925 23.991 1.00 82.06 684 GLU A CA 1
ATOM 5362 C C . GLU A 1 684 ? -25.368 -24.986 22.872 1.00 82.06 684 GLU A C 1
ATOM 5364 O O . GLU A 1 684 ? -24.454 -25.343 22.119 1.00 82.06 684 GLU A O 1
ATOM 5369 N N . PRO A 1 685 ? -25.979 -23.794 22.705 1.00 90.31 685 PRO A N 1
ATOM 5370 C CA . PRO A 1 685 ? -25.596 -22.880 21.641 1.00 90.31 685 PRO A CA 1
ATOM 5371 C C . PRO A 1 685 ? -24.295 -22.148 21.979 1.00 90.31 685 PRO A C 1
ATOM 5373 O O . PRO A 1 685 ? -24.147 -21.592 23.066 1.00 90.31 685 PRO A O 1
ATOM 5376 N N . ILE A 1 686 ? -23.388 -22.058 21.008 1.00 93.25 686 ILE A N 1
ATOM 5377 C CA . ILE A 1 686 ? -22.211 -21.191 21.087 1.00 93.25 686 ILE A CA 1
ATOM 5378 C C . ILE A 1 686 ? -22.543 -19.801 20.533 1.00 93.25 686 ILE A C 1
ATOM 5380 O O . ILE A 1 686 ? -23.213 -19.690 19.506 1.00 93.25 686 ILE A O 1
ATOM 5384 N N . LEU A 1 687 ? -22.054 -18.733 21.166 1.00 96.56 687 LEU A N 1
ATOM 5385 C CA . LEU A 1 687 ? -22.078 -17.387 20.586 1.00 96.56 687 LEU A CA 1
ATOM 5386 C C . LEU A 1 687 ? -20.776 -17.153 19.827 1.00 96.56 687 LEU A C 1
ATOM 5388 O O . LEU A 1 687 ? -19.704 -17.242 20.414 1.00 96.56 687 LEU A O 1
ATOM 5392 N N . LEU A 1 688 ? -20.862 -16.817 18.545 1.00 97.06 688 LEU A N 1
ATOM 5393 C CA . LEU A 1 688 ? -19.712 -16.495 17.713 1.00 97.06 688 LEU A CA 1
ATOM 5394 C C . LEU A 1 688 ? -19.785 -15.047 17.213 1.00 97.06 688 LEU A C 1
ATOM 5396 O O . LEU A 1 688 ? -20.706 -14.661 16.488 1.00 97.06 688 LEU A O 1
ATOM 5400 N N . LEU A 1 689 ? -18.775 -14.266 17.592 1.00 97.94 689 LEU A N 1
ATOM 5401 C CA . LEU A 1 689 ? -18.566 -12.887 17.161 1.00 97.94 689 LEU A CA 1
ATOM 5402 C C . LEU A 1 689 ? -17.643 -12.837 15.937 1.00 97.94 689 LEU A C 1
ATOM 5404 O O . LEU A 1 689 ? -16.557 -13.421 15.952 1.00 97.94 689 LEU A O 1
ATOM 5408 N N . ILE A 1 690 ? -18.047 -12.114 14.890 1.00 97.31 690 ILE A N 1
ATOM 5409 C CA . ILE A 1 690 ? -17.231 -11.919 13.680 1.00 97.31 690 ILE A CA 1
ATOM 5410 C C . ILE A 1 690 ? -17.125 -10.424 13.375 1.00 97.31 690 ILE A C 1
ATOM 5412 O O . ILE A 1 690 ? -18.126 -9.763 13.087 1.00 97.31 690 ILE A O 1
ATOM 5416 N N . HIS A 1 691 ? -15.904 -9.896 13.444 1.00 92.81 691 HIS A N 1
ATOM 5417 C CA . HIS A 1 691 ? -15.621 -8.485 13.186 1.00 92.81 691 HIS A CA 1
ATOM 5418 C C . HIS A 1 691 ? -15.605 -8.156 11.676 1.00 92.81 691 HIS A C 1
ATOM 5420 O O . HIS A 1 691 ? -15.613 -9.043 10.825 1.00 92.81 691 HIS A O 1
ATOM 5426 N N . ALA A 1 692 ? -15.596 -6.869 11.329 1.00 86.38 692 ALA A N 1
ATOM 5427 C CA . ALA A 1 692 ? -15.415 -6.381 9.957 1.00 86.38 692 ALA A CA 1
ATOM 5428 C C . ALA A 1 692 ? -13.962 -6.497 9.465 1.00 86.38 692 ALA A C 1
ATOM 5430 O O . ALA A 1 692 ? -13.035 -6.658 10.260 1.00 86.38 692 ALA A O 1
ATOM 5431 N N . MET A 1 693 ? -13.758 -6.309 8.159 1.00 79.06 693 MET A N 1
ATOM 5432 C CA . MET A 1 693 ? -12.427 -6.184 7.560 1.00 79.06 693 MET A CA 1
ATOM 5433 C C . MET A 1 693 ? -11.595 -5.063 8.206 1.00 79.06 693 MET A C 1
ATOM 5435 O O . MET A 1 693 ? -12.143 -4.079 8.705 1.00 79.06 693 MET A O 1
ATOM 5439 N N . ALA A 1 694 ? -10.266 -5.207 8.157 1.00 68.50 694 ALA A N 1
ATOM 5440 C CA . ALA A 1 694 ? -9.300 -4.235 8.680 1.00 68.50 694 ALA A CA 1
ATOM 5441 C C . ALA A 1 694 ? -9.406 -3.937 10.191 1.00 68.50 694 ALA A C 1
ATOM 5443 O O . ALA A 1 694 ? -9.028 -2.845 10.616 1.00 68.50 694 ALA A O 1
ATOM 5444 N N . SER A 1 695 ? -9.922 -4.875 10.989 1.00 78.62 695 SER A N 1
ATOM 5445 C CA . SER A 1 695 ? -10.228 -4.677 12.411 1.00 78.62 695 SER A CA 1
ATOM 5446 C C . SER A 1 695 ? -9.927 -5.921 13.257 1.00 78.62 695 SER A C 1
ATOM 5448 O O . SER A 1 695 ? -9.367 -6.884 12.742 1.00 78.62 695 SER A O 1
ATOM 5450 N N . SER A 1 696 ? -10.315 -5.903 14.536 1.00 84.69 696 SER A N 1
ATOM 5451 C CA . SER A 1 696 ? -10.217 -7.033 15.472 1.00 84.69 696 SER A CA 1
ATOM 5452 C C . SER A 1 696 ? -11.425 -7.098 16.413 1.00 84.69 696 SER A C 1
ATOM 5454 O O . SER A 1 696 ? -12.203 -6.140 16.524 1.00 84.69 696 SER A O 1
ATOM 5456 N N . THR A 1 697 ? -11.577 -8.208 17.144 1.00 88.31 697 THR A N 1
ATOM 5457 C CA . THR A 1 697 ? -12.671 -8.383 18.120 1.00 88.31 697 THR A CA 1
ATOM 5458 C C . THR A 1 697 ? -12.636 -7.306 19.200 1.00 88.31 697 THR A C 1
ATOM 5460 O O . THR A 1 697 ? -13.669 -6.728 19.544 1.00 88.31 697 THR A O 1
ATOM 5463 N N . ALA A 1 698 ? -11.440 -7.001 19.713 1.00 82.94 698 ALA A N 1
ATOM 5464 C CA . ALA A 1 698 ? -11.250 -5.981 20.738 1.00 82.94 698 ALA A CA 1
ATOM 5465 C C . ALA A 1 698 ? -11.660 -4.587 20.238 1.00 82.94 698 ALA A C 1
ATOM 5467 O O . ALA A 1 698 ? -12.277 -3.825 20.979 1.00 82.94 698 ALA A O 1
ATOM 5468 N N . ALA A 1 699 ? -11.350 -4.253 18.983 1.00 74.75 699 ALA A N 1
ATOM 5469 C CA . ALA A 1 699 ? -11.650 -2.939 18.427 1.00 74.75 699 ALA A CA 1
ATOM 5470 C C . ALA A 1 699 ? -13.158 -2.704 18.230 1.00 74.75 699 ALA A C 1
ATOM 5472 O O . ALA A 1 699 ? -13.631 -1.603 18.489 1.00 74.75 699 ALA A O 1
ATOM 5473 N N . GLN A 1 700 ? -13.917 -3.720 17.800 1.00 82.94 700 GLN A N 1
ATOM 5474 C CA . GLN A 1 700 ? -15.333 -3.540 17.439 1.00 82.94 700 GLN A CA 1
ATOM 5475 C C . GLN A 1 700 ? -16.321 -3.861 18.547 1.00 82.94 700 GLN A C 1
ATOM 5477 O O . GLN A 1 700 ? -17.366 -3.221 18.640 1.00 82.94 700 GLN A O 1
ATOM 5482 N N . PHE A 1 701 ? -16.025 -4.868 19.365 1.00 90.19 701 PHE A N 1
ATOM 5483 C CA . PHE A 1 701 ? -16.994 -5.377 20.327 1.00 90.19 701 PHE A CA 1
ATOM 5484 C C . PHE A 1 701 ? -16.699 -4.940 21.765 1.00 90.19 701 PHE A C 1
ATOM 5486 O O . PHE A 1 701 ? -17.550 -5.157 22.621 1.00 90.19 701 PHE A O 1
ATOM 5493 N N . SER A 1 702 ? -15.562 -4.287 22.055 1.00 87.62 702 SER A N 1
ATOM 5494 C CA . SER A 1 702 ? -15.182 -3.965 23.444 1.00 87.62 702 SER A CA 1
ATOM 5495 C C . SER A 1 702 ? -16.154 -3.079 24.201 1.00 87.62 702 SER A C 1
ATOM 5497 O O . SER A 1 702 ? -16.296 -3.230 25.418 1.00 87.62 702 SER A O 1
ATOM 5499 N N . ASP A 1 703 ? -16.894 -2.231 23.493 1.00 86.81 703 ASP A N 1
ATOM 5500 C CA . ASP A 1 703 ? -17.956 -1.447 24.104 1.00 86.81 703 ASP A CA 1
ATOM 5501 C C . ASP A 1 703 ? -19.031 -2.333 24.748 1.00 86.81 703 ASP A C 1
ATOM 5503 O O . ASP A 1 703 ? -19.504 -1.980 25.830 1.00 86.81 703 ASP A O 1
ATOM 5507 N N . LEU A 1 704 ? -19.340 -3.513 24.185 1.00 88.94 704 LEU A N 1
ATOM 5508 C CA . LEU A 1 704 ? -20.338 -4.441 24.736 1.00 88.94 704 LEU A CA 1
ATOM 5509 C C . LEU A 1 704 ? -20.029 -4.840 26.181 1.00 88.94 704 LEU A C 1
ATOM 5511 O O . LEU A 1 704 ? -20.956 -4.942 26.977 1.00 88.94 704 LEU A O 1
ATOM 5515 N N . TRP A 1 705 ? -18.754 -5.017 26.537 1.00 89.75 705 TRP A N 1
ATOM 5516 C CA . TRP A 1 705 ? -18.313 -5.357 27.898 1.00 89.75 705 TRP A CA 1
ATOM 5517 C C . TRP A 1 705 ? -17.653 -4.188 28.645 1.00 89.75 705 TRP A C 1
ATOM 5519 O O . TRP A 1 705 ? -17.038 -4.379 29.701 1.00 89.75 705 TRP A O 1
ATOM 5529 N N . SER A 1 706 ? -17.797 -2.962 28.136 1.00 88.06 706 SER A N 1
ATOM 5530 C CA . SER A 1 706 ? -17.370 -1.746 28.830 1.00 88.06 706 SER A CA 1
ATOM 5531 C C . SER A 1 706 ? -18.131 -1.547 30.146 1.00 88.06 706 SER A C 1
ATOM 5533 O O . SER A 1 706 ? -19.197 -2.120 30.376 1.00 88.06 706 SER A O 1
ATOM 5535 N N . ALA A 1 707 ? -17.633 -0.666 31.020 1.00 86.19 707 ALA A N 1
ATOM 5536 C CA . ALA A 1 707 ? -18.314 -0.346 32.279 1.00 86.19 707 ALA A CA 1
ATOM 5537 C C . ALA A 1 707 ? -19.770 0.127 32.078 1.00 86.19 707 ALA A C 1
ATOM 5539 O O . ALA A 1 707 ? -20.611 -0.117 32.940 1.00 86.19 707 ALA A O 1
ATOM 5540 N N . ARG A 1 708 ? -20.071 0.759 30.934 1.00 89.81 708 ARG A N 1
ATOM 5541 C CA . ARG A 1 708 ? -21.407 1.257 30.583 1.00 89.81 708 ARG A CA 1
ATOM 5542 C C . ARG A 1 708 ? -22.400 0.134 30.275 1.00 89.81 708 ARG A C 1
ATOM 5544 O O . ARG A 1 708 ? -23.556 0.248 30.670 1.00 89.81 708 ARG A O 1
ATOM 5551 N N . PHE A 1 709 ? -21.960 -0.918 29.582 1.00 92.88 709 PHE A N 1
ATOM 5552 C CA . PHE A 1 709 ? -22.814 -2.027 29.128 1.00 92.88 709 PHE A CA 1
ATOM 5553 C C . PHE A 1 709 ? -22.547 -3.349 29.859 1.00 92.88 709 PHE A C 1
ATOM 5555 O O . PHE A 1 709 ? -23.076 -4.400 29.499 1.00 92.88 709 PHE A O 1
ATOM 5562 N N . ARG A 1 710 ? -21.778 -3.292 30.952 1.00 90.12 710 ARG A N 1
ATOM 5563 C CA . ARG A 1 710 ? -21.494 -4.431 31.829 1.00 90.12 710 ARG A CA 1
ATOM 5564 C C . ARG A 1 710 ? -22.750 -5.209 32.260 1.00 90.12 710 ARG A C 1
ATOM 5566 O O . ARG A 1 710 ? -22.663 -6.433 32.238 1.00 90.12 710 ARG A O 1
ATOM 5573 N N . PRO A 1 711 ? -23.897 -4.585 32.609 1.00 92.56 711 PRO A N 1
ATOM 5574 C CA . PRO A 1 711 ? -25.110 -5.338 32.939 1.00 92.56 711 PRO A CA 1
ATOM 5575 C C . PRO A 1 711 ? -25.627 -6.197 31.776 1.00 92.56 711 PRO A C 1
ATOM 5577 O O . PRO A 1 711 ? -25.979 -7.354 31.975 1.00 92.56 711 PRO A O 1
ATOM 5580 N N . GLN A 1 712 ? -25.632 -5.662 30.555 1.00 94.31 712 GLN A N 1
ATOM 5581 C CA . GLN A 1 712 ? -26.063 -6.374 29.351 1.00 94.31 712 GLN A CA 1
ATOM 5582 C C . GLN A 1 712 ? -25.093 -7.504 28.999 1.00 94.31 712 GLN A C 1
ATOM 5584 O O . GLN A 1 712 ? -25.511 -8.616 28.681 1.00 94.31 712 GLN A O 1
ATOM 5589 N N . TRP A 1 713 ? -23.788 -7.253 29.114 1.00 93.75 713 TRP A N 1
ATOM 5590 C CA . TRP A 1 713 ? -22.787 -8.295 28.913 1.00 93.75 713 TRP A CA 1
ATOM 5591 C C . TRP A 1 713 ? -22.903 -9.419 29.940 1.00 93.75 713 TRP A C 1
ATOM 5593 O O . TRP A 1 713 ? -22.818 -10.582 29.572 1.00 93.75 713 TRP A O 1
ATOM 5603 N N . GLN A 1 714 ? -23.174 -9.100 31.209 1.00 92.88 714 GLN A N 1
ATOM 5604 C CA . GLN A 1 714 ? -23.419 -10.110 32.242 1.00 92.88 714 GLN A CA 1
ATOM 5605 C C . GLN A 1 714 ? -24.601 -11.023 31.895 1.00 92.88 714 GLN A C 1
ATOM 5607 O O . GLN A 1 714 ? -24.544 -12.207 32.206 1.00 92.88 714 GLN A O 1
ATOM 5612 N N . GLN A 1 715 ? -25.635 -10.518 31.214 1.00 95.00 715 GLN A N 1
ATOM 5613 C CA . GLN A 1 715 ? -26.739 -11.353 30.727 1.00 95.00 715 GLN A CA 1
ATOM 5614 C C . GLN A 1 715 ? -26.288 -12.301 29.607 1.00 95.00 715 GLN A C 1
ATOM 5616 O O . GLN A 1 715 ? -26.630 -13.481 29.632 1.00 95.00 715 GLN A O 1
ATOM 5621 N N . ILE A 1 716 ? -25.480 -11.811 28.658 1.00 94.75 716 ILE A N 1
ATOM 5622 C CA . ILE A 1 716 ? -24.871 -12.637 27.603 1.00 94.75 716 ILE A CA 1
ATOM 5623 C C . ILE A 1 716 ? -23.978 -13.718 28.229 1.00 94.75 716 ILE A C 1
ATOM 5625 O O . ILE A 1 716 ? -24.166 -14.900 27.954 1.00 94.75 716 ILE A O 1
ATOM 5629 N N . SER A 1 717 ? -23.050 -13.336 29.109 1.00 92.56 717 SER A N 1
ATOM 5630 C CA . SER A 1 717 ? -22.148 -14.268 29.792 1.00 92.56 717 SER A CA 1
ATOM 5631 C C . SER A 1 717 ? -22.892 -15.275 30.667 1.00 92.56 717 SER A C 1
ATOM 5633 O O . SER A 1 717 ? -22.481 -16.425 30.736 1.00 92.56 717 SER A O 1
ATOM 5635 N N . ALA A 1 718 ? -24.000 -14.890 31.304 1.00 92.81 718 ALA A N 1
ATOM 5636 C CA . ALA A 1 718 ? -24.814 -15.824 32.078 1.00 92.81 718 ALA A CA 1
ATOM 5637 C C . ALA A 1 718 ? -25.531 -16.857 31.193 1.00 92.81 718 ALA A C 1
ATOM 5639 O O . ALA A 1 718 ? -25.690 -17.998 31.611 1.00 92.81 718 ALA A O 1
ATOM 5640 N N . TYR A 1 719 ? -25.960 -16.470 29.986 1.00 93.25 719 TYR A N 1
ATOM 5641 C CA . TYR A 1 719 ? -26.687 -17.357 29.074 1.00 93.25 719 TYR A CA 1
ATOM 5642 C C . TYR A 1 719 ? -25.767 -18.324 28.323 1.00 93.25 719 TYR A C 1
ATOM 5644 O O . TYR A 1 719 ? -26.061 -19.511 28.244 1.00 93.25 719 TYR A O 1
ATOM 5652 N N . TYR A 1 720 ? -24.664 -17.823 27.761 1.00 92.50 720 TYR A N 1
ATOM 5653 C CA . TYR A 1 720 ? -23.725 -18.641 26.982 1.00 92.50 720 TYR A CA 1
ATOM 5654 C C . TYR A 1 720 ? -22.637 -19.288 27.846 1.00 92.50 720 TYR A C 1
ATOM 5656 O O . TYR A 1 720 ? -21.895 -20.139 27.359 1.00 92.50 720 TYR A O 1
ATOM 5664 N N . GLY A 1 721 ? -22.506 -18.873 29.109 1.00 89.88 721 GLY A N 1
ATOM 5665 C CA . GLY A 1 721 ? -21.437 -19.317 29.992 1.00 89.88 721 GLY A CA 1
ATOM 5666 C C . GLY A 1 721 ? -20.070 -19.079 29.357 1.00 89.88 721 GLY A C 1
ATOM 5667 O O . GLY A 1 721 ? -19.715 -17.968 28.965 1.00 89.88 721 GLY A O 1
ATOM 5668 N N . GLU A 1 722 ? -19.323 -20.165 29.216 1.00 87.00 722 GLU A N 1
ATOM 5669 C CA . GLU A 1 722 ? -17.980 -20.180 28.647 1.00 87.00 722 GLU A CA 1
ATOM 5670 C C . GLU A 1 722 ? -17.954 -20.374 27.116 1.00 87.00 722 GLU A C 1
ATOM 5672 O O . GLU A 1 722 ? -16.883 -20.380 26.505 1.00 87.00 722 GLU A O 1
ATOM 5677 N N . HIS A 1 723 ? -19.122 -20.505 26.479 1.00 91.62 723 HIS A N 1
ATOM 5678 C CA . HIS A 1 723 ? -19.285 -20.791 25.051 1.00 91.62 723 HIS A CA 1
ATOM 5679 C C . HIS A 1 723 ? -19.398 -19.528 24.185 1.00 91.62 723 HIS A C 1
ATOM 5681 O O . HIS A 1 723 ? -20.164 -19.479 23.220 1.00 91.62 723 HIS A O 1
ATOM 5687 N N . ILE A 1 724 ? -18.626 -18.495 24.526 1.00 94.38 724 ILE A N 1
ATOM 5688 C CA . ILE A 1 724 ? -18.519 -17.261 23.744 1.00 94.38 724 ILE A CA 1
ATOM 5689 C C . ILE A 1 724 ? -17.186 -17.276 23.006 1.00 94.38 724 ILE A C 1
ATOM 5691 O O . ILE A 1 724 ? -16.117 -17.351 23.611 1.00 94.38 724 ILE A O 1
ATOM 5695 N N . TYR A 1 725 ? -17.253 -17.184 21.687 1.00 95.62 725 TYR A N 1
ATOM 5696 C CA . TYR A 1 725 ? -16.117 -17.270 20.787 1.00 95.62 725 TYR A CA 1
ATOM 5697 C C . TYR A 1 725 ? -16.072 -16.061 19.861 1.00 95.62 725 TYR A C 1
ATOM 5699 O O . TYR A 1 725 ? -17.084 -15.422 19.573 1.00 95.62 725 TYR A O 1
ATOM 5707 N N . CYS A 1 726 ? -14.887 -15.767 19.350 1.00 95.44 726 CYS A N 1
ATOM 5708 C CA . CYS A 1 726 ? -14.680 -14.772 18.315 1.00 95.44 726 CYS A CA 1
ATOM 5709 C C . CYS A 1 726 ? -13.752 -15.314 17.233 1.00 95.44 726 CYS A C 1
ATOM 5711 O O . CYS A 1 726 ? -12.872 -16.136 17.501 1.00 95.44 726 CYS A O 1
ATOM 5713 N N . PHE A 1 727 ? -13.961 -14.860 16.002 1.00 96.25 727 PHE A N 1
ATOM 5714 C CA . PHE A 1 727 ? -13.115 -15.226 14.877 1.00 96.25 727 PHE A CA 1
ATOM 5715 C C . PHE A 1 727 ? -12.247 -14.044 14.450 1.00 96.25 727 PHE A C 1
ATOM 5717 O O . PHE A 1 727 ? -12.722 -13.099 13.817 1.00 96.25 727 PHE A O 1
ATOM 5724 N N . GLU A 1 728 ? -10.972 -14.134 14.810 1.00 94.25 728 GLU A N 1
ATOM 5725 C CA . GLU A 1 728 ? -9.916 -13.212 14.413 1.00 94.25 728 GLU A CA 1
ATOM 5726 C C . GLU A 1 728 ? -9.446 -13.570 13.000 1.00 94.25 728 GLU A C 1
ATOM 5728 O O . GLU A 1 728 ? -9.023 -14.701 12.744 1.00 94.25 728 GLU A O 1
ATOM 5733 N N . HIS A 1 729 ? -9.544 -12.636 12.055 1.00 93.06 729 HIS A N 1
ATOM 5734 C CA . HIS A 1 729 ? -9.225 -12.915 10.654 1.00 93.06 729 HIS A CA 1
ATOM 5735 C C . HIS A 1 729 ? -8.661 -11.715 9.900 1.00 93.06 729 HIS A C 1
ATOM 5737 O O . HIS A 1 729 ? -8.840 -10.558 10.274 1.00 93.06 729 HIS A O 1
ATOM 5743 N N . TRP A 1 730 ? -7.990 -12.015 8.791 1.00 89.56 730 TRP A N 1
ATOM 5744 C CA . TRP A 1 730 ? -7.476 -11.021 7.856 1.00 89.56 730 TRP A CA 1
ATOM 5745 C C . TRP A 1 730 ? -8.524 -10.761 6.775 1.00 89.56 730 TRP A C 1
ATOM 5747 O O . TRP A 1 730 ? -8.685 -11.549 5.846 1.00 89.56 730 TRP A O 1
ATOM 5757 N N . GLY A 1 731 ? -9.303 -9.697 6.945 1.00 79.62 731 GLY A N 1
ATOM 5758 C CA . GLY A 1 731 ? -10.436 -9.358 6.086 1.00 79.62 731 GLY A CA 1
ATOM 5759 C C . GLY A 1 731 ? -10.112 -8.464 4.884 1.00 79.62 731 GLY A C 1
ATOM 5760 O O . GLY A 1 731 ? -11.015 -8.220 4.092 1.00 79.62 731 GLY A O 1
ATOM 5761 N N . LEU A 1 732 ? -8.883 -7.951 4.746 1.00 78.75 732 LEU A N 1
ATOM 5762 C CA . LEU A 1 732 ? -8.418 -7.189 3.577 1.00 78.75 732 LEU A CA 1
ATOM 5763 C C . LEU A 1 732 ? -7.601 -8.060 2.616 1.00 78.75 732 LEU A C 1
ATOM 5765 O O . LEU A 1 732 ? -7.876 -8.062 1.416 1.00 78.75 732 LEU A O 1
ATOM 5769 N N . SER A 1 733 ? -6.595 -8.778 3.127 1.00 79.75 733 SER A N 1
ATOM 5770 C CA . SER A 1 733 ? -5.685 -9.602 2.315 1.00 79.75 733 SER A CA 1
ATOM 5771 C C . SER A 1 733 ? -6.303 -10.922 1.860 1.00 79.75 733 SER A C 1
ATOM 5773 O O . SER A 1 733 ? -5.896 -11.440 0.825 1.00 79.75 733 SER A O 1
ATOM 5775 N N . LYS A 1 734 ? -7.295 -11.449 2.590 1.00 88.44 734 LYS A N 1
ATOM 5776 C CA . LYS A 1 734 ? -8.021 -12.672 2.225 1.00 88.44 734 LYS A CA 1
ATOM 5777 C C . LYS A 1 734 ? -9.464 -12.375 1.853 1.00 88.44 734 LYS A C 1
ATOM 5779 O O . LYS A 1 734 ? -10.093 -11.460 2.388 1.00 88.44 734 LYS A O 1
ATOM 5784 N N . THR A 1 735 ? -10.014 -13.185 0.958 1.00 91.38 735 THR A N 1
ATOM 5785 C CA . THR A 1 735 ? -11.427 -13.083 0.573 1.00 91.38 735 THR A CA 1
ATOM 5786 C C . THR A 1 735 ? -12.369 -13.618 1.663 1.00 91.38 735 THR A C 1
ATOM 5788 O O . THR A 1 735 ? -11.978 -14.453 2.488 1.00 91.38 735 THR A O 1
ATOM 5791 N N . PRO A 1 736 ? -13.658 -13.219 1.664 1.00 94.56 736 PRO A N 1
ATOM 5792 C CA . PRO A 1 736 ? -14.656 -13.814 2.555 1.00 94.56 736 PRO A CA 1
ATOM 5793 C C . PRO A 1 736 ? -14.802 -15.334 2.395 1.00 94.56 736 PRO A C 1
ATOM 5795 O O . PRO A 1 736 ? -15.094 -16.013 3.375 1.00 94.56 736 PRO A O 1
ATOM 5798 N N . VAL A 1 737 ? -14.573 -15.883 1.194 1.00 96.19 737 VAL A N 1
ATOM 5799 C CA . VAL A 1 737 ? -14.634 -17.334 0.937 1.00 96.19 737 VAL A CA 1
ATOM 5800 C C . VAL A 1 737 ? -13.498 -18.062 1.657 1.00 96.19 737 VAL A C 1
ATOM 5802 O O . VAL A 1 737 ? -13.742 -19.068 2.323 1.00 96.19 737 VAL A O 1
ATOM 5805 N N . GLU A 1 738 ? -12.275 -17.532 1.597 1.00 95.19 738 GLU A N 1
ATOM 5806 C CA . GLU A 1 738 ? -11.118 -18.083 2.318 1.00 95.19 738 GLU A CA 1
ATOM 5807 C C . GLU A 1 738 ? -11.308 -18.034 3.831 1.00 95.19 738 GLU A C 1
ATOM 5809 O O . GLU A 1 738 ? -11.090 -19.030 4.523 1.00 95.19 738 GLU A O 1
ATOM 5814 N N . ASN A 1 739 ? -11.747 -16.886 4.350 1.00 95.94 739 ASN A N 1
ATOM 5815 C CA . ASN A 1 739 ? -11.976 -16.705 5.780 1.00 95.94 739 ASN A CA 1
ATOM 5816 C C . ASN A 1 739 ? -13.127 -17.590 6.283 1.00 95.94 739 ASN A C 1
ATOM 5818 O O . ASN A 1 739 ? -13.010 -18.203 7.346 1.00 95.94 739 ASN A O 1
ATOM 5822 N N . ALA A 1 740 ? -14.204 -17.739 5.503 1.00 96.81 740 ALA A N 1
ATOM 5823 C CA . ALA A 1 740 ? -15.287 -18.670 5.813 1.00 96.81 740 ALA A CA 1
ATOM 5824 C C . ALA A 1 740 ? -14.803 -20.128 5.815 1.00 96.81 740 ALA A C 1
ATOM 5826 O O . ALA A 1 740 ? -15.175 -20.884 6.709 1.00 96.81 740 ALA A O 1
ATOM 5827 N N . LEU A 1 741 ? -13.934 -20.523 4.877 1.00 96.69 741 LEU A N 1
ATOM 5828 C CA . LEU A 1 741 ? -13.316 -21.853 4.855 1.00 96.69 741 LEU A CA 1
ATOM 5829 C C . LEU A 1 741 ? -12.414 -22.094 6.074 1.00 96.69 741 LEU A C 1
ATOM 5831 O O . LEU A 1 741 ? -12.465 -23.173 6.668 1.00 96.69 741 LEU A O 1
ATOM 5835 N N . GLN A 1 742 ? -11.619 -21.101 6.483 1.00 95.12 742 GLN A N 1
ATOM 5836 C CA . GLN A 1 742 ? -10.789 -21.188 7.687 1.00 95.12 742 GLN A CA 1
ATOM 5837 C C . GLN A 1 742 ? -11.649 -21.360 8.948 1.00 95.12 742 GLN A C 1
ATOM 5839 O O . GLN A 1 742 ? -11.397 -22.266 9.746 1.00 95.12 742 GLN A O 1
ATOM 5844 N N . LEU A 1 743 ? -12.701 -20.554 9.095 1.00 95.06 743 LEU A N 1
ATOM 5845 C CA . LEU A 1 743 ? -13.641 -20.654 10.210 1.00 95.06 743 LEU A CA 1
ATOM 5846 C C . LEU A 1 743 ? -14.380 -22.001 10.211 1.00 95.06 743 LEU A C 1
ATOM 5848 O O . LEU A 1 743 ? -14.442 -22.684 11.233 1.00 95.06 743 LEU A O 1
ATOM 5852 N N . ALA A 1 744 ? -14.858 -22.441 9.048 1.00 93.88 744 ALA A N 1
ATOM 5853 C CA . ALA A 1 744 ? -15.535 -23.720 8.876 1.00 93.88 744 ALA A CA 1
ATOM 5854 C C . ALA A 1 744 ? -14.669 -24.924 9.291 1.00 93.88 744 ALA A C 1
ATOM 5856 O O . ALA A 1 744 ? -15.185 -25.931 9.784 1.00 93.88 744 ALA A O 1
ATOM 5857 N N . ARG A 1 745 ? -13.344 -24.839 9.104 1.00 92.75 745 ARG A N 1
ATOM 5858 C CA . ARG A 1 745 ? -12.393 -25.876 9.542 1.00 92.75 745 ARG A CA 1
ATOM 5859 C C . ARG A 1 745 ? -12.235 -25.912 11.060 1.00 92.75 745 ARG A C 1
ATOM 5861 O O . ARG A 1 745 ? -12.098 -27.008 11.608 1.00 92.75 745 ARG A O 1
ATOM 5868 N N . ALA A 1 746 ? -12.262 -24.745 11.703 1.00 90.56 746 ALA A N 1
ATOM 5869 C CA . ALA A 1 746 ? -12.074 -24.589 13.142 1.00 90.56 746 ALA A CA 1
ATOM 5870 C C . ALA A 1 746 ? -13.322 -24.957 13.961 1.00 90.56 746 ALA A C 1
ATOM 5872 O O . ALA A 1 746 ? -13.188 -25.431 15.089 1.00 90.56 746 ALA A O 1
ATOM 5873 N N . LEU A 1 747 ? -14.521 -24.768 13.399 1.00 89.75 747 LEU A N 1
ATOM 5874 C CA . LEU A 1 747 ? -15.788 -25.034 14.083 1.00 89.75 747 LEU A CA 1
ATOM 5875 C C . LEU A 1 747 ? -16.023 -26.532 14.374 1.00 89.75 747 LEU A C 1
ATOM 5877 O O . LEU A 1 747 ? -15.643 -27.401 13.571 1.00 89.75 747 LEU A O 1
ATOM 5881 N N . PRO A 1 748 ? -16.694 -26.871 15.492 1.00 85.44 748 PRO A N 1
ATOM 5882 C CA . PRO A 1 748 ? -17.001 -28.251 15.823 1.00 85.44 748 PRO A CA 1
ATOM 5883 C C . PRO A 1 748 ? -18.094 -28.794 14.898 1.00 85.44 748 PRO A C 1
ATOM 5885 O O . PRO A 1 748 ? -18.904 -28.057 14.332 1.00 85.44 748 PRO A O 1
ATOM 5888 N N . ARG A 1 749 ? -18.125 -30.119 14.735 1.00 85.56 749 ARG A N 1
ATOM 5889 C CA . ARG A 1 749 ? -19.239 -30.790 14.051 1.00 85.56 749 ARG A CA 1
ATOM 5890 C C . ARG A 1 749 ? -20.511 -30.673 14.889 1.00 85.56 749 ARG A C 1
ATOM 5892 O O . ARG A 1 749 ? -20.430 -30.773 16.108 1.00 85.56 749 ARG A O 1
ATOM 5899 N N . LYS A 1 750 ? -21.664 -30.533 14.228 1.00 85.94 750 LYS A N 1
ATOM 5900 C CA . LYS A 1 750 ? -22.998 -30.488 14.856 1.00 85.94 750 LYS A CA 1
ATOM 5901 C C . LYS A 1 750 ? -23.177 -29.387 15.913 1.00 85.94 750 LYS A C 1
ATOM 5903 O O . LYS A 1 750 ? -24.037 -29.501 16.776 1.00 85.94 750 LYS A O 1
ATOM 5908 N N . ALA A 1 751 ? -22.372 -28.329 15.851 1.00 87.38 751 ALA A N 1
ATOM 5909 C CA . ALA A 1 751 ? -22.500 -27.195 16.756 1.00 87.38 751 ALA A CA 1
ATOM 5910 C C . ALA A 1 751 ? -23.823 -26.453 16.517 1.00 87.38 751 ALA A C 1
ATOM 5912 O O . ALA A 1 751 ? -24.211 -26.265 15.364 1.00 87.38 751 ALA A O 1
ATOM 5913 N N . ARG A 1 752 ? -24.471 -25.981 17.584 1.00 91.19 752 ARG A N 1
ATOM 5914 C CA . ARG A 1 752 ? -25.538 -24.976 17.496 1.00 91.19 752 ARG A CA 1
ATOM 5915 C C . ARG A 1 752 ? -24.907 -23.601 17.658 1.00 91.19 752 ARG A C 1
ATOM 5917 O O . ARG A 1 752 ? -24.220 -23.360 18.643 1.00 91.19 752 ARG A O 1
ATOM 5924 N N . ILE A 1 753 ? -25.081 -22.718 16.684 1.00 93.38 753 ILE A N 1
ATOM 5925 C CA . ILE A 1 753 ? -24.324 -21.468 16.573 1.00 93.38 753 ILE A CA 1
ATOM 5926 C C . ILE A 1 753 ? -25.288 -20.283 16.565 1.00 93.38 753 ILE A C 1
ATOM 5928 O O . ILE A 1 753 ? -26.215 -20.213 15.757 1.00 93.38 753 ILE A O 1
ATOM 5932 N N . HIS A 1 754 ? -25.034 -19.319 17.443 1.00 96.56 754 HIS A N 1
ATOM 5933 C CA . HIS A 1 754 ? -25.597 -17.978 17.390 1.00 96.56 754 HIS A CA 1
ATOM 5934 C C . HIS A 1 754 ? -24.524 -17.014 16.880 1.00 96.56 754 HIS A C 1
ATOM 5936 O O . HIS A 1 754 ? -23.415 -16.976 17.405 1.00 96.56 754 HIS A O 1
ATOM 5942 N N . LEU A 1 755 ? -24.836 -16.238 15.847 1.00 97.56 755 LEU A N 1
ATOM 5943 C CA . LEU A 1 755 ? -23.904 -15.329 15.186 1.00 97.56 755 LEU A CA 1
ATOM 5944 C C . LEU A 1 755 ? -24.238 -13.878 15.519 1.00 97.56 755 LEU A C 1
ATOM 5946 O O . LEU A 1 755 ? -25.389 -13.457 15.387 1.00 97.56 755 LEU A O 1
ATOM 5950 N N . LEU A 1 756 ? -23.214 -13.101 15.865 1.00 98.12 756 LEU A N 1
ATOM 5951 C CA . LEU A 1 756 ? -23.265 -11.642 15.875 1.00 98.12 756 LEU A CA 1
ATOM 5952 C C . LEU A 1 756 ? -22.113 -11.110 15.023 1.00 98.12 756 LEU A C 1
ATOM 5954 O O . LEU A 1 756 ? -20.942 -11.329 15.332 1.00 98.12 756 LEU A O 1
ATOM 5958 N N . THR A 1 757 ? -22.443 -10.412 13.940 1.00 97.69 757 THR A N 1
ATOM 5959 C CA . THR A 1 757 ? -21.436 -9.917 12.991 1.00 97.69 757 THR A CA 1
ATOM 5960 C C . THR A 1 757 ? -21.573 -8.430 12.731 1.00 97.69 757 THR A C 1
ATOM 5962 O O . THR A 1 757 ? -22.699 -7.929 12.688 1.00 97.69 757 THR A O 1
ATOM 5965 N N . LEU A 1 758 ? -20.458 -7.764 12.425 1.00 93.25 758 LEU A N 1
ATOM 5966 C CA . LEU A 1 758 ? -20.450 -6.390 11.923 1.00 93.25 758 LEU A CA 1
ATOM 5967 C C . LEU A 1 758 ? -19.900 -6.321 10.492 1.00 93.25 758 LEU A C 1
ATOM 5969 O O . LEU A 1 758 ? -18.878 -6.932 10.173 1.00 93.25 758 LEU A O 1
ATOM 5973 N N . SER A 1 759 ? -20.561 -5.529 9.646 1.00 91.25 759 SER A N 1
ATOM 5974 C CA . SER A 1 759 ? -20.110 -5.180 8.297 1.00 91.25 759 SER A CA 1
ATOM 5975 C C . SER A 1 759 ? -19.724 -6.419 7.478 1.00 91.25 759 SER A C 1
ATOM 5977 O O . SER A 1 759 ? -20.483 -7.388 7.453 1.00 91.25 759 SER A O 1
ATOM 5979 N N . SER A 1 760 ? -18.574 -6.435 6.801 1.00 87.69 760 SER A N 1
ATOM 5980 C CA . SER A 1 760 ? -18.145 -7.538 5.927 1.00 87.69 760 SER A CA 1
ATOM 5981 C C . SER A 1 760 ? -18.032 -8.907 6.609 1.00 87.69 760 SER A C 1
ATOM 5983 O O . SER A 1 760 ? -18.125 -9.920 5.916 1.00 87.69 760 SER A O 1
ATOM 5985 N N . GLY A 1 761 ? -17.921 -8.975 7.942 1.00 92.31 761 GLY A N 1
ATOM 5986 C CA . GLY A 1 761 ? -17.994 -10.240 8.683 1.00 92.31 761 GLY A CA 1
ATOM 5987 C C . GLY A 1 761 ? -19.320 -10.982 8.457 1.00 92.31 761 GLY A C 1
ATOM 5988 O O . GLY A 1 761 ? -19.372 -12.212 8.489 1.00 92.31 761 GLY A O 1
ATOM 5989 N N . GLY A 1 762 ? -20.392 -10.252 8.130 1.00 95.31 762 GLY A N 1
ATOM 5990 C CA . GLY A 1 762 ? -21.683 -10.836 7.771 1.00 95.31 762 GLY A CA 1
ATOM 5991 C C . GLY A 1 762 ? -21.679 -11.608 6.443 1.00 95.31 762 GLY A C 1
ATOM 5992 O O . GLY A 1 762 ? -22.470 -12.535 6.297 1.00 95.31 762 GLY A O 1
ATOM 5993 N N . LEU A 1 763 ? -20.768 -11.313 5.506 1.00 95.81 763 LEU A N 1
ATOM 5994 C CA . LEU A 1 763 ? -20.650 -12.055 4.239 1.00 95.81 763 LEU A CA 1
ATOM 5995 C C . LEU A 1 763 ? -20.133 -13.477 4.478 1.00 95.81 763 LEU A C 1
ATOM 5997 O O . LEU A 1 763 ? -20.636 -14.437 3.899 1.00 95.81 763 LEU A O 1
ATOM 6001 N N . MET A 1 764 ? -19.165 -13.620 5.387 1.00 94.62 764 MET A N 1
ATOM 6002 C CA . MET A 1 764 ? -18.671 -14.924 5.839 1.00 94.62 764 MET A CA 1
ATOM 6003 C C . MET A 1 764 ? -19.766 -15.710 6.560 1.00 94.62 764 MET A C 1
ATOM 6005 O O . MET A 1 764 ? -19.941 -16.899 6.308 1.00 94.62 764 MET A O 1
ATOM 6009 N N . ALA A 1 765 ? -20.531 -15.049 7.431 1.00 96.06 765 ALA A N 1
ATOM 6010 C CA . ALA A 1 765 ? -21.655 -15.678 8.117 1.00 96.06 765 ALA A CA 1
ATOM 6011 C C . ALA A 1 765 ? -22.750 -16.151 7.145 1.00 96.06 765 ALA A C 1
ATOM 6013 O O . ALA A 1 765 ? -23.264 -17.256 7.312 1.00 96.06 765 ALA A O 1
ATOM 6014 N N . GLU A 1 766 ? -23.071 -15.381 6.100 1.00 96.38 766 GLU A N 1
ATOM 6015 C CA . GLU A 1 766 ? -23.994 -15.820 5.040 1.00 96.38 766 GLU A CA 1
ATOM 6016 C C . GLU A 1 766 ? -23.465 -17.045 4.281 1.00 96.38 766 GLU A C 1
ATOM 6018 O O . GLU A 1 766 ? -24.227 -17.975 4.016 1.00 96.38 766 GLU A O 1
ATOM 6023 N N . LEU A 1 767 ? -22.158 -17.102 3.993 1.00 96.62 767 LEU A N 1
ATOM 6024 C CA . LEU A 1 767 ? -21.531 -18.293 3.409 1.00 96.62 767 LEU A CA 1
ATOM 6025 C C . LEU A 1 767 ? -21.663 -19.518 4.327 1.00 96.62 767 LEU A C 1
ATOM 6027 O O . LEU A 1 767 ? -21.993 -20.599 3.847 1.00 96.62 767 LEU A O 1
ATOM 6031 N N . LEU A 1 768 ? -21.475 -19.371 5.643 1.00 95.44 768 LEU A N 1
ATOM 6032 C CA . LEU A 1 768 ? -21.693 -20.469 6.598 1.00 95.44 768 LEU A CA 1
ATOM 6033 C C . LEU A 1 768 ? -23.166 -20.899 6.667 1.00 95.44 768 LEU A C 1
ATOM 6035 O O . LEU A 1 768 ? -23.448 -22.094 6.793 1.00 95.44 768 LEU A O 1
ATOM 6039 N N . CYS A 1 769 ? -24.104 -19.952 6.529 1.00 95.38 769 CYS A N 1
ATOM 6040 C CA . CYS A 1 769 ? -25.543 -20.229 6.482 1.00 95.38 769 CYS A CA 1
ATOM 6041 C C . CYS A 1 769 ? -25.936 -21.117 5.294 1.00 95.38 769 CYS A C 1
ATOM 6043 O O . CYS A 1 769 ? -26.965 -21.791 5.364 1.00 95.38 769 CYS A O 1
ATOM 6045 N N . ARG A 1 770 ? -25.117 -21.189 4.233 1.00 95.19 770 ARG A N 1
ATOM 6046 C CA . ARG A 1 770 ? -25.352 -22.091 3.091 1.00 95.19 770 ARG A CA 1
ATOM 6047 C C . ARG A 1 770 ? -25.431 -23.560 3.500 1.00 95.19 770 ARG A C 1
ATOM 6049 O O . ARG A 1 770 ? -26.099 -24.327 2.816 1.00 95.19 770 ARG A O 1
ATOM 6056 N N . ALA A 1 771 ? -24.841 -23.949 4.635 1.00 93.69 771 ALA A N 1
ATOM 6057 C CA . ALA A 1 771 ? -25.008 -25.291 5.201 1.00 93.69 771 ALA A CA 1
ATOM 6058 C C . ALA A 1 771 ? -26.482 -25.669 5.451 1.00 93.69 771 ALA A C 1
ATOM 6060 O O . ALA A 1 771 ? -26.811 -26.850 5.449 1.00 93.69 771 ALA A O 1
ATOM 6061 N N . GLN A 1 772 ? -27.364 -24.678 5.629 1.00 93.12 772 GLN A N 1
ATOM 6062 C CA . GLN A 1 772 ? -28.794 -24.856 5.905 1.00 93.12 772 GLN A CA 1
ATOM 6063 C C . GLN A 1 772 ? -29.676 -24.527 4.692 1.00 93.12 772 GLN A C 1
ATOM 6065 O O . GLN A 1 772 ? -30.813 -24.079 4.850 1.00 93.12 772 GLN A O 1
ATOM 6070 N N . ARG A 1 773 ? -29.167 -24.689 3.465 1.00 94.06 773 ARG A N 1
ATOM 6071 C CA . ARG A 1 773 ? -29.991 -24.558 2.256 1.00 94.06 773 ARG A CA 1
ATOM 6072 C C . ARG A 1 773 ? -31.087 -25.627 2.249 1.00 94.06 773 ARG A C 1
ATOM 6074 O O . ARG A 1 773 ? -30.810 -26.796 2.487 1.00 94.06 773 ARG A O 1
ATOM 6081 N N . ILE A 1 774 ? -32.326 -25.223 1.964 1.00 91.50 774 ILE A N 1
ATOM 6082 C CA . ILE A 1 774 ? -33.491 -26.127 2.012 1.00 91.50 774 ILE A CA 1
ATOM 6083 C C . ILE A 1 774 ? -33.470 -27.129 0.856 1.00 91.50 774 ILE A C 1
ATOM 6085 O O . ILE A 1 774 ? -33.743 -28.311 1.049 1.00 91.50 774 ILE A O 1
ATOM 6089 N N . VAL A 1 775 ? -33.182 -26.644 -0.354 1.00 88.75 775 VAL A N 1
ATOM 6090 C CA . VAL A 1 775 ? -33.202 -27.444 -1.583 1.00 88.75 775 VAL A CA 1
ATOM 6091 C C . VAL A 1 775 ? -31.842 -27.366 -2.256 1.00 88.75 775 VAL A C 1
ATOM 6093 O O . VAL A 1 775 ? -31.387 -26.277 -2.599 1.00 88.75 775 VAL A O 1
ATOM 6096 N N . GLY A 1 776 ? -31.231 -28.528 -2.487 1.00 90.25 776 GLY A N 1
ATOM 6097 C CA . GLY A 1 776 ? -29.927 -28.656 -3.136 1.00 90.25 776 GLY A CA 1
ATOM 6098 C C . GLY A 1 776 ? -28.743 -28.646 -2.160 1.00 90.25 776 GLY A C 1
ATOM 6099 O O . GLY A 1 776 ? -28.926 -28.509 -0.950 1.00 90.25 776 GLY A O 1
ATOM 6100 N N . PRO A 1 777 ? -27.514 -28.829 -2.671 1.00 93.69 777 PRO A N 1
ATOM 6101 C CA . PRO A 1 777 ? -26.306 -28.802 -1.851 1.00 93.69 777 PRO A CA 1
ATOM 6102 C C . PRO A 1 777 ? -26.014 -27.383 -1.325 1.00 93.69 777 PRO A C 1
ATOM 6104 O O . PRO A 1 777 ? -26.460 -26.408 -1.940 1.00 93.69 777 PRO A O 1
ATOM 6107 N N . PRO A 1 778 ? -25.213 -27.236 -0.247 1.00 94.19 778 PRO A N 1
ATOM 6108 C CA . PRO A 1 778 ? -24.829 -25.923 0.278 1.00 94.19 778 PRO A CA 1
ATOM 6109 C C . PRO A 1 778 ? -24.289 -24.969 -0.798 1.00 94.19 778 PRO A C 1
ATOM 6111 O O . PRO A 1 778 ? -24.685 -23.804 -0.866 1.00 94.19 778 PRO A O 1
ATOM 6114 N N . ILE A 1 779 ? -23.433 -25.501 -1.673 1.00 96.25 779 ILE A N 1
ATOM 6115 C CA . ILE A 1 779 ? -22.873 -24.834 -2.849 1.00 96.25 779 ILE A CA 1
ATOM 6116 C C . ILE A 1 779 ? -23.172 -25.714 -4.068 1.00 96.25 779 ILE A C 1
ATOM 6118 O O . ILE A 1 779 ? -22.813 -26.892 -4.071 1.00 96.25 779 ILE A O 1
ATOM 6122 N N . ASP A 1 780 ? -23.841 -25.163 -5.081 1.00 94.00 780 ASP A N 1
ATOM 6123 C CA . ASP A 1 780 ? -24.207 -25.869 -6.315 1.00 94.00 780 ASP A CA 1
ATOM 6124 C C . ASP A 1 780 ? -23.319 -25.489 -7.518 1.00 94.00 780 ASP A C 1
ATOM 6126 O O . ASP A 1 780 ? -22.376 -24.704 -7.416 1.00 94.00 780 ASP A O 1
ATOM 6130 N N . ALA A 1 781 ? -23.602 -26.074 -8.686 1.00 92.56 781 ALA A N 1
ATOM 6131 C CA . ALA A 1 781 ? -22.837 -25.808 -9.903 1.00 92.56 781 ALA A CA 1
ATOM 6132 C C . ALA A 1 781 ? -22.917 -24.340 -10.360 1.00 92.56 781 ALA A C 1
ATOM 6134 O O . ALA A 1 781 ? -21.923 -23.818 -10.859 1.00 92.56 781 ALA A O 1
ATOM 6135 N N . ALA A 1 782 ? -24.055 -23.667 -10.165 1.00 89.44 782 ALA A N 1
ATOM 6136 C CA . ALA A 1 782 ? -24.217 -22.263 -10.532 1.00 89.44 782 ALA A CA 1
ATOM 6137 C C . ALA A 1 782 ? -23.427 -21.339 -9.587 1.00 89.44 782 ALA A C 1
ATOM 6139 O O . ALA A 1 782 ? -22.835 -20.364 -10.044 1.00 89.44 782 ALA A O 1
ATOM 6140 N N . ASP A 1 783 ? -23.315 -21.689 -8.300 1.00 92.19 783 ASP A N 1
ATOM 6141 C CA . ASP A 1 783 ? -22.438 -20.983 -7.357 1.00 92.19 783 ASP A CA 1
ATOM 6142 C C . ASP A 1 783 ? -20.975 -21.083 -7.793 1.00 92.19 783 ASP A C 1
ATOM 6144 O O . ASP A 1 783 ? -20.240 -20.098 -7.790 1.00 92.19 783 ASP A O 1
ATOM 6148 N N . LEU A 1 784 ? -20.555 -22.284 -8.200 1.00 93.00 784 LEU A N 1
ATOM 6149 C CA . LEU A 1 784 ? -19.199 -22.515 -8.682 1.00 93.00 784 LEU A CA 1
ATOM 6150 C C . LEU A 1 784 ? -18.936 -21.800 -10.007 1.00 93.00 784 LEU A C 1
ATOM 6152 O O . LEU A 1 784 ? -17.814 -21.368 -10.221 1.00 93.00 784 LEU A O 1
ATOM 6156 N N . GLN A 1 785 ? -19.918 -21.682 -10.899 1.00 89.50 785 GLN A N 1
ATOM 6157 C CA . GLN A 1 785 ? -19.759 -20.964 -12.169 1.00 89.50 785 GLN A CA 1
ATOM 6158 C C . GLN A 1 785 ? -19.670 -19.443 -11.988 1.00 89.50 785 GLN A C 1
ATOM 6160 O O . GLN A 1 785 ? -19.066 -18.777 -12.824 1.00 89.50 785 GLN A O 1
ATOM 6165 N N . ALA A 1 786 ? -20.226 -18.895 -10.902 1.00 83.50 786 ALA A N 1
ATOM 6166 C CA . ALA A 1 786 ? -20.147 -17.465 -10.606 1.00 83.50 786 ALA A CA 1
ATOM 6167 C C . ALA A 1 786 ? -18.718 -16.998 -10.262 1.00 83.50 786 ALA A C 1
ATOM 6169 O O . ALA A 1 786 ? -18.396 -15.826 -10.439 1.00 83.50 786 ALA A O 1
ATOM 6170 N N . LEU A 1 787 ? -17.848 -17.894 -9.781 1.00 88.75 787 LEU A N 1
ATOM 6171 C CA . LEU A 1 787 ? -16.448 -17.599 -9.459 1.00 88.75 787 LEU A CA 1
ATOM 6172 C C . LEU A 1 787 ? -15.495 -18.316 -10.426 1.00 88.75 787 LEU A C 1
ATOM 6174 O O . LEU A 1 787 ? -15.813 -19.365 -10.977 1.00 88.75 787 LEU A O 1
ATOM 6178 N N . SER A 1 788 ? -14.286 -17.779 -10.594 1.00 83.44 788 SER A N 1
ATOM 6179 C CA . SER A 1 788 ? -13.254 -18.334 -11.481 1.00 83.44 788 SER A CA 1
ATOM 6180 C C . SER A 1 788 ? -11.944 -18.616 -10.739 1.00 83.44 788 SER A C 1
ATOM 6182 O O . SER A 1 788 ? -11.640 -17.981 -9.727 1.00 83.44 788 SER A O 1
ATOM 6184 N N . GLY A 1 789 ? -11.136 -19.538 -11.271 1.00 90.06 789 GLY A N 1
ATOM 6185 C CA . GLY A 1 789 ? -9.783 -19.814 -10.777 1.00 90.06 789 GLY A CA 1
ATOM 6186 C C . GLY A 1 789 ? -9.753 -20.310 -9.327 1.00 90.06 789 GLY A C 1
ATOM 6187 O O . GLY A 1 789 ? -10.531 -21.180 -8.936 1.00 90.06 789 GLY A O 1
ATOM 6188 N N . GLU A 1 790 ? -8.855 -19.747 -8.516 1.00 86.31 790 GLU A N 1
ATOM 6189 C CA . GLU A 1 790 ? -8.632 -20.157 -7.122 1.00 86.31 790 GLU A CA 1
ATOM 6190 C C . GLU A 1 790 ? -9.880 -19.989 -6.234 1.00 86.31 790 GLU A C 1
ATOM 6192 O O . GLU A 1 790 ? -10.211 -20.877 -5.448 1.00 86.31 790 GLU A O 1
ATOM 6197 N N . GLN A 1 791 ? -10.639 -18.901 -6.409 1.00 89.88 791 GLN A N 1
ATOM 6198 C CA . GLN A 1 791 ? -11.852 -18.631 -5.622 1.00 89.88 791 GLN A CA 1
ATOM 6199 C C . GLN A 1 791 ? -12.936 -19.694 -5.835 1.00 89.88 791 GLN A C 1
ATOM 6201 O O . GLN A 1 791 ? -13.613 -20.095 -4.888 1.00 89.88 791 GLN A O 1
ATOM 6206 N N . GLN A 1 792 ? -13.060 -20.211 -7.060 1.00 94.19 792 GLN A N 1
ATOM 6207 C CA . GLN A 1 792 ? -13.961 -21.323 -7.362 1.00 94.19 792 GLN A CA 1
ATOM 6208 C C . GLN A 1 792 ? -13.547 -22.602 -6.619 1.00 94.19 792 GLN A C 1
ATOM 6210 O O . GLN A 1 792 ? -14.396 -23.331 -6.102 1.00 94.19 792 GLN A O 1
ATOM 6215 N N . GLN A 1 793 ? -12.243 -22.882 -6.546 1.00 94.56 793 GLN A N 1
ATOM 6216 C CA . GLN A 1 793 ? -11.719 -24.056 -5.849 1.00 94.56 793 GLN A CA 1
ATOM 6217 C C . GLN A 1 793 ? -11.913 -23.951 -4.331 1.00 94.56 793 GLN A C 1
ATOM 6219 O O . GLN A 1 793 ? -12.308 -24.929 -3.695 1.00 94.56 793 GLN A O 1
ATOM 6224 N N . LEU A 1 794 ? -11.684 -22.772 -3.753 1.00 95.00 794 LEU A N 1
ATOM 6225 C CA . LEU A 1 794 ? -11.922 -22.502 -2.334 1.00 95.00 794 LEU A CA 1
ATOM 6226 C C . LEU A 1 794 ? -13.408 -22.617 -1.979 1.00 95.00 794 LEU A C 1
ATOM 6228 O O . LEU A 1 794 ? -13.752 -23.241 -0.975 1.00 95.00 794 LEU A O 1
ATOM 6232 N N . LEU A 1 795 ? -14.295 -22.095 -2.833 1.00 97.25 795 LEU A N 1
ATOM 6233 C CA . LEU A 1 795 ? -15.741 -22.222 -2.656 1.00 97.25 795 LEU A CA 1
ATOM 6234 C C . LEU A 1 795 ? -16.200 -23.687 -2.724 1.00 97.25 795 LEU A C 1
ATOM 6236 O O . LEU A 1 795 ? -17.046 -24.102 -1.932 1.00 97.25 795 LEU A O 1
ATOM 6240 N N . ARG A 1 796 ? -15.610 -24.495 -3.617 1.00 96.81 796 ARG A N 1
ATOM 6241 C CA . ARG A 1 796 ? -15.865 -25.943 -3.685 1.00 96.81 796 ARG A CA 1
ATOM 6242 C C . ARG A 1 796 ? -15.472 -26.644 -2.384 1.00 96.81 796 ARG A C 1
ATOM 6244 O O . ARG A 1 796 ? -16.291 -27.363 -1.818 1.00 96.81 796 ARG A O 1
ATOM 6251 N N . GLN A 1 797 ? -14.265 -26.378 -1.878 1.00 97.25 797 GLN A N 1
ATOM 6252 C CA . GLN A 1 797 ? -13.798 -26.930 -0.599 1.00 97.25 797 GLN A CA 1
ATOM 6253 C C . GLN A 1 797 ? -14.697 -26.510 0.568 1.00 97.25 797 GLN A C 1
ATOM 6255 O O . GLN A 1 797 ? -14.982 -27.316 1.455 1.00 97.25 797 GLN A O 1
ATOM 6260 N N . LEU A 1 798 ? -15.157 -25.255 0.573 1.00 97.31 798 LEU A N 1
ATOM 6261 C CA . LEU A 1 798 ? -16.113 -24.776 1.562 1.00 97.31 798 LEU A CA 1
ATOM 6262 C C . LEU A 1 798 ? -17.420 -25.565 1.463 1.00 97.31 798 LEU A C 1
ATOM 6264 O O . LEU A 1 798 ? -17.848 -26.115 2.469 1.00 97.31 798 LEU A O 1
ATOM 6268 N N . GLY A 1 799 ? -18.011 -25.699 0.274 1.00 96.00 799 GLY A N 1
ATOM 6269 C CA . GLY A 1 799 ? -19.252 -26.453 0.066 1.00 96.00 799 GLY A CA 1
ATOM 6270 C C . GLY A 1 799 ? -19.185 -27.903 0.554 1.00 96.00 799 GLY A C 1
ATOM 6271 O O . GLY A 1 799 ? -20.091 -28.358 1.256 1.00 96.00 799 GLY A O 1
ATOM 6272 N N . GLU A 1 800 ? -18.089 -28.602 0.255 1.00 95.19 800 GLU A N 1
ATOM 6273 C CA . GLU A 1 800 ? -17.830 -29.959 0.754 1.00 95.19 800 GLU A CA 1
ATOM 6274 C C . GLU A 1 800 ? -17.768 -29.997 2.286 1.00 95.19 800 GLU A C 1
ATOM 6276 O O . GLU A 1 800 ? -18.363 -30.870 2.922 1.00 95.19 800 GLU A O 1
ATOM 6281 N N . LEU A 1 801 ? -17.085 -29.028 2.896 1.00 94.44 801 LEU A N 1
ATOM 6282 C CA . LEU A 1 801 ? -16.946 -28.946 4.345 1.00 94.44 801 LEU A CA 1
ATOM 6283 C C . LEU A 1 801 ? -18.273 -28.605 5.036 1.00 94.44 801 LEU A C 1
ATOM 6285 O O . LEU A 1 801 ? -18.598 -29.218 6.053 1.00 94.44 801 LEU A O 1
ATOM 6289 N N . LEU A 1 802 ? -19.059 -27.682 4.473 1.00 94.00 802 LEU A N 1
ATOM 6290 C CA . LEU A 1 802 ? -20.392 -27.324 4.968 1.00 94.00 802 LEU A CA 1
ATOM 6291 C C . LEU A 1 802 ? -21.312 -28.552 4.994 1.00 94.00 802 LEU A C 1
ATOM 6293 O O . LEU A 1 802 ? -21.975 -28.800 6.000 1.00 94.00 802 LEU A O 1
ATOM 6297 N N . ALA A 1 803 ? -21.287 -29.366 3.933 1.00 91.31 803 ALA A N 1
ATOM 6298 C CA . ALA A 1 803 ? -22.068 -30.600 3.858 1.00 91.31 803 ALA A CA 1
ATOM 6299 C C . ALA A 1 803 ? -21.655 -31.634 4.927 1.00 91.31 803 ALA A C 1
ATOM 6301 O O . ALA A 1 803 ? -22.491 -32.377 5.439 1.00 91.31 803 ALA A O 1
ATOM 6302 N N . GLN A 1 804 ? -20.371 -31.672 5.300 1.00 88.62 804 GLN A N 1
ATOM 6303 C CA . GLN A 1 804 ? -19.833 -32.630 6.274 1.00 88.62 804 GLN A CA 1
ATOM 6304 C C . GLN A 1 804 ? -20.001 -32.214 7.742 1.00 88.62 804 GLN A C 1
ATOM 6306 O O . GLN A 1 804 ? -19.931 -33.071 8.630 1.00 88.62 804 GLN A O 1
ATOM 6311 N N . ARG A 1 805 ? -20.108 -30.913 8.039 1.00 80.38 805 ARG A N 1
ATOM 6312 C CA . ARG A 1 805 ? -20.044 -30.404 9.421 1.00 80.38 805 ARG A CA 1
ATOM 6313 C C . ARG A 1 805 ? -21.383 -30.443 10.156 1.00 80.38 805 ARG A C 1
ATOM 6315 O O . ARG A 1 805 ? -21.358 -30.597 11.376 1.00 80.38 805 ARG A O 1
ATOM 6322 N N . GLN A 1 806 ? -22.507 -30.378 9.437 1.00 80.31 806 GLN A N 1
ATOM 6323 C CA . GLN A 1 806 ? -23.873 -30.506 9.978 1.00 80.31 806 GLN A CA 1
ATOM 6324 C C . GLN A 1 806 ? -24.177 -29.597 11.191 1.00 80.31 806 GLN A C 1
ATOM 6326 O O . GLN A 1 806 ? -24.928 -29.999 12.075 1.00 80.31 806 GLN A O 1
ATOM 6331 N N . TRP A 1 807 ? -23.570 -28.411 11.292 1.00 88.19 807 TRP A N 1
ATOM 6332 C CA . TRP A 1 807 ? -23.947 -27.442 12.330 1.00 88.19 807 TRP A CA 1
ATOM 6333 C C . TRP A 1 807 ? -25.295 -26.795 12.020 1.00 88.19 807 TRP A C 1
ATOM 6335 O O . TRP A 1 807 ? -25.717 -26.767 10.860 1.00 88.19 807 TRP A O 1
ATOM 6345 N N . SER A 1 808 ? -25.920 -26.217 13.046 1.00 90.00 808 SER A N 1
ATOM 6346 C CA . SER A 1 808 ? -27.066 -25.334 12.880 1.00 90.00 808 SER A CA 1
ATOM 6347 C C . SER A 1 808 ? -26.733 -23.899 13.283 1.00 90.00 808 SER A C 1
ATOM 6349 O O . SER A 1 808 ? -26.049 -23.652 14.273 1.00 90.00 808 SER A O 1
ATOM 6351 N N . ILE A 1 809 ? -27.191 -22.938 12.488 1.00 93.31 809 ILE A N 1
ATOM 6352 C CA . ILE A 1 809 ? -27.152 -21.510 12.793 1.00 93.31 809 ILE A CA 1
ATOM 6353 C C . ILE A 1 809 ? -28.577 -21.112 13.165 1.00 93.31 809 ILE A C 1
ATOM 6355 O O . ILE A 1 809 ? -29.426 -20.878 12.298 1.00 93.31 809 ILE A O 1
ATOM 6359 N N . ASP A 1 810 ? -28.829 -21.072 14.471 1.00 91.25 810 ASP A N 1
ATOM 6360 C CA . ASP A 1 810 ? -30.174 -20.914 15.028 1.00 91.25 810 ASP A CA 1
ATOM 6361 C C . ASP A 1 810 ? -30.578 -19.439 15.125 1.00 91.25 810 ASP A C 1
ATOM 6363 O O . ASP A 1 810 ? -31.753 -19.104 14.981 1.00 91.25 810 ASP A O 1
ATOM 6367 N N . ARG A 1 811 ? -29.605 -18.550 15.365 1.00 92.56 811 ARG A N 1
ATOM 6368 C CA . ARG A 1 811 ? -29.809 -17.098 15.461 1.00 92.56 811 ARG A CA 1
ATOM 6369 C C . ARG A 1 811 ? -28.661 -16.375 14.780 1.00 92.56 811 ARG A C 1
ATOM 6371 O O . ARG A 1 811 ? -27.507 -16.588 15.134 1.00 92.56 811 ARG A O 1
ATOM 6378 N N . PHE A 1 812 ? -28.966 -15.482 13.851 1.00 96.56 812 PHE A N 1
ATOM 6379 C CA . PHE A 1 812 ? -27.967 -14.646 13.202 1.00 96.56 812 PHE A CA 1
ATOM 6380 C C . PHE A 1 812 ? -28.380 -13.177 13.275 1.00 96.56 812 PHE A C 1
ATOM 6382 O O . PHE A 1 812 ? -29.330 -12.752 12.620 1.00 96.56 812 PHE A O 1
ATOM 6389 N N . ILE A 1 813 ? -27.647 -12.399 14.074 1.00 97.75 813 ILE A N 1
ATOM 6390 C CA . ILE A 1 813 ? -27.748 -10.943 14.111 1.00 97.75 813 ILE A CA 1
ATOM 6391 C C . ILE A 1 813 ? -26.667 -10.346 13.216 1.00 97.75 813 ILE A C 1
ATOM 6393 O O . ILE A 1 813 ? -25.468 -10.445 13.496 1.00 97.75 813 ILE A O 1
ATOM 6397 N N . ARG A 1 814 ? -27.104 -9.703 12.136 1.00 97.31 814 ARG A N 1
ATOM 6398 C CA . ARG A 1 814 ? -26.229 -9.109 11.128 1.00 97.31 814 ARG A CA 1
ATOM 6399 C C . ARG A 1 814 ? -26.312 -7.590 11.197 1.00 97.31 814 ARG A C 1
ATOM 6401 O O . ARG A 1 814 ? -27.348 -7.019 10.866 1.00 97.31 814 ARG A O 1
ATOM 6408 N N . VAL A 1 815 ? -25.231 -6.938 11.614 1.00 97.50 815 VAL A N 1
ATOM 6409 C CA . VAL A 1 815 ? -25.168 -5.478 11.771 1.00 97.50 815 VAL A CA 1
ATOM 6410 C C . VAL A 1 815 ? -24.428 -4.861 10.585 1.00 97.50 815 VAL A C 1
ATOM 6412 O O . VAL A 1 815 ? -23.297 -5.249 10.303 1.00 97.50 815 VAL A O 1
ATOM 6415 N N . ALA A 1 816 ? -25.054 -3.909 9.889 1.00 93.44 816 ALA A N 1
ATOM 6416 C CA . ALA A 1 816 ? -24.428 -3.067 8.856 1.00 93.44 816 ALA A CA 1
ATOM 6417 C C . ALA A 1 816 ? -23.665 -3.801 7.725 1.00 93.44 816 ALA A C 1
ATOM 6419 O O . ALA A 1 816 ? -22.696 -3.277 7.180 1.00 93.44 816 ALA A O 1
ATOM 6420 N N . CYS A 1 817 ? -24.064 -5.028 7.372 1.00 94.56 817 CYS A N 1
ATOM 6421 C CA . CYS A 1 817 ? -23.348 -5.846 6.386 1.00 94.56 817 CYS A CA 1
ATOM 6422 C C . CYS A 1 817 ? -23.674 -5.438 4.938 1.00 94.56 817 CYS A C 1
ATOM 6424 O O . CYS A 1 817 ? -24.851 -5.453 4.596 1.00 94.56 817 CYS A O 1
ATOM 6426 N N . PRO A 1 818 ? -22.691 -5.137 4.067 1.00 90.69 818 PRO A N 1
ATOM 6427 C CA . PRO A 1 818 ? -22.934 -4.621 2.715 1.00 90.69 818 PRO A CA 1
ATOM 6428 C C . PRO A 1 818 ? -23.354 -5.728 1.731 1.00 90.69 818 PRO A C 1
ATOM 6430 O O . PRO A 1 818 ? -22.631 -6.055 0.791 1.00 90.69 818 PRO A O 1
ATOM 6433 N N . LEU A 1 819 ? -24.516 -6.350 1.947 1.00 91.38 819 LEU A N 1
ATOM 6434 C CA . LEU A 1 819 ? -24.950 -7.510 1.167 1.00 91.38 819 LEU A CA 1
ATOM 6435 C C . LEU A 1 819 ? -25.355 -7.179 -0.265 1.00 91.38 819 LEU A C 1
ATOM 6437 O O . LEU A 1 819 ? -25.363 -8.094 -1.071 1.00 91.38 819 LEU A O 1
ATOM 6441 N N . ARG A 1 820 ? -25.673 -5.929 -0.611 1.00 82.81 820 ARG A N 1
ATOM 6442 C CA . ARG A 1 820 ? -25.853 -5.500 -2.017 1.00 82.81 820 ARG A CA 1
ATOM 6443 C C . ARG A 1 820 ? -24.643 -4.725 -2.545 1.00 82.81 820 ARG A C 1
ATOM 6445 O O . ARG A 1 820 ? -24.715 -4.081 -3.585 1.00 82.81 820 ARG A O 1
ATOM 6452 N N . GLY A 1 821 ? -23.542 -4.799 -1.804 1.00 79.88 821 GLY A N 1
ATOM 6453 C CA . GLY A 1 821 ? -22.293 -4.109 -2.060 1.00 79.88 821 GLY A CA 1
ATOM 6454 C C . GLY A 1 821 ? -22.288 -2.637 -1.649 1.00 79.88 821 GLY A C 1
ATOM 6455 O O . GLY A 1 821 ? -23.307 -2.053 -1.273 1.00 79.88 821 GLY A O 1
ATOM 6456 N N . THR A 1 822 ? -21.107 -2.038 -1.714 1.00 70.44 822 THR A N 1
ATOM 6457 C CA . THR A 1 822 ? -20.857 -0.636 -1.383 1.00 70.44 822 THR A CA 1
ATOM 6458 C C . THR A 1 822 ? -20.123 0.016 -2.546 1.00 70.44 822 THR A C 1
ATOM 6460 O O . THR A 1 822 ? -19.016 -0.388 -2.884 1.00 70.44 822 THR A O 1
ATOM 6463 N N . ASN A 1 823 ? -20.730 1.036 -3.157 1.00 63.34 823 ASN A N 1
ATOM 6464 C CA . ASN A 1 823 ? -20.076 1.804 -4.213 1.00 63.34 823 ASN A CA 1
ATOM 6465 C C . ASN A 1 823 ? -18.967 2.688 -3.628 1.00 63.34 823 ASN A C 1
ATOM 6467 O O . ASN A 1 823 ? -19.221 3.516 -2.752 1.00 63.34 823 ASN A O 1
ATOM 6471 N N . TYR A 1 824 ? -17.762 2.571 -4.178 1.00 56.91 824 TYR A N 1
ATOM 6472 C CA . TYR A 1 824 ? -16.661 3.501 -3.940 1.00 56.91 824 TYR A CA 1
ATOM 6473 C C . TYR A 1 824 ? -16.615 4.495 -5.115 1.00 56.91 824 TYR A C 1
ATOM 6475 O O . TYR A 1 824 ? -16.371 4.070 -6.245 1.00 56.91 824 TYR A O 1
ATOM 6483 N N . PRO A 1 825 ? -16.881 5.804 -4.944 1.00 41.47 825 PRO A N 1
ATOM 6484 C CA . PRO A 1 825 ? -16.939 6.710 -6.089 1.00 41.47 825 PRO A CA 1
ATOM 6485 C C . PRO A 1 825 ? -15.559 6.871 -6.759 1.00 41.47 825 PRO A C 1
ATOM 6487 O O . PRO A 1 825 ? -14.568 7.251 -6.137 1.00 41.47 825 PRO A O 1
ATOM 6490 N N . MET A 1 826 ? -15.519 6.600 -8.070 1.00 34.06 826 MET A N 1
ATOM 6491 C CA . MET A 1 826 ? -14.327 6.496 -8.934 1.00 34.06 826 MET A CA 1
ATOM 6492 C C . MET A 1 826 ? -13.633 7.837 -9.286 1.00 34.06 826 MET A C 1
ATOM 6494 O O . MET A 1 826 ? -13.093 7.996 -10.380 1.00 34.06 826 MET A O 1
ATOM 6498 N N . ARG A 1 827 ? -13.607 8.839 -8.393 1.00 34.78 827 ARG A N 1
ATOM 6499 C CA . ARG A 1 827 ? -12.853 10.096 -8.616 1.00 34.78 827 ARG A CA 1
ATOM 6500 C C . ARG A 1 827 ? -11.687 10.219 -7.627 1.00 34.78 827 ARG A C 1
ATOM 6502 O O . ARG A 1 827 ? -11.859 10.544 -6.454 1.00 34.78 827 ARG A O 1
ATOM 6509 N N . SER A 1 828 ? -10.479 10.001 -8.148 1.00 34.84 828 SER A N 1
ATOM 6510 C CA . SER A 1 828 ? -9.186 9.814 -7.460 1.00 34.84 828 SER A CA 1
ATOM 6511 C C . SER A 1 828 ? -8.716 10.911 -6.488 1.00 34.84 828 SER A C 1
ATOM 6513 O O . SER A 1 828 ? -7.747 10.692 -5.771 1.00 34.84 828 SER A O 1
ATOM 6515 N N . LYS A 1 829 ? -9.391 12.065 -6.383 1.00 32.34 829 LYS A N 1
ATOM 6516 C CA . LYS A 1 829 ? -9.044 13.119 -5.405 1.00 32.34 829 LYS A CA 1
ATOM 6517 C C . LYS A 1 829 ? -9.831 13.055 -4.088 1.00 32.34 829 LYS A C 1
ATOM 6519 O O . LYS A 1 829 ? -9.408 13.665 -3.114 1.00 32.34 829 LYS A O 1
ATOM 6524 N N . GLN A 1 830 ? -10.944 12.320 -4.026 1.00 35.50 830 GLN A N 1
ATOM 6525 C CA . GLN A 1 830 ? -11.795 12.250 -2.822 1.00 35.50 830 GLN A CA 1
ATOM 6526 C C . GLN A 1 830 ? -11.565 10.980 -1.973 1.00 35.50 830 GLN A C 1
ATOM 6528 O O . GLN A 1 830 ? -11.884 10.966 -0.786 1.00 35.50 830 GLN A O 1
ATOM 6533 N N . LEU A 1 831 ? -10.921 9.953 -2.544 1.00 34.19 831 LEU A N 1
ATOM 6534 C CA . LEU A 1 831 ? -10.534 8.704 -1.863 1.00 34.19 831 LEU A CA 1
ATOM 6535 C C . LEU A 1 831 ? -9.559 8.918 -0.687 1.00 34.19 831 LEU A C 1
ATOM 6537 O O . LEU A 1 831 ? -9.649 8.215 0.321 1.00 34.19 831 LEU A O 1
ATOM 6541 N N . LEU A 1 832 ? -8.682 9.927 -0.778 1.00 32.78 832 LEU A N 1
ATOM 6542 C CA . LEU A 1 832 ? -7.670 10.257 0.239 1.00 32.78 832 LEU A CA 1
ATOM 6543 C C . LEU A 1 832 ? -8.273 10.631 1.603 1.00 32.78 832 LEU A C 1
ATOM 6545 O O . LEU A 1 832 ? -7.671 10.343 2.633 1.00 32.78 832 LEU A O 1
ATOM 6549 N N . GLY A 1 833 ? -9.461 11.244 1.626 1.00 30.94 833 GLY A N 1
ATOM 6550 C CA . GLY A 1 833 ? -10.118 11.663 2.868 1.00 30.94 833 GLY A CA 1
ATOM 6551 C C . GLY A 1 833 ? -10.994 10.581 3.501 1.00 30.94 833 GLY A C 1
ATOM 6552 O O . GLY A 1 833 ? -11.063 10.492 4.726 1.00 30.94 833 GLY A O 1
ATOM 6553 N N . GLY A 1 834 ? -11.650 9.752 2.681 1.00 32.94 834 GLY A N 1
ATOM 6554 C CA . GLY A 1 834 ? -12.603 8.734 3.134 1.00 32.94 834 GLY A CA 1
ATOM 6555 C C . GLY A 1 834 ? -11.924 7.489 3.700 1.00 32.94 834 GLY A C 1
ATOM 6556 O O . GLY A 1 834 ? -12.185 7.108 4.839 1.00 32.94 834 GLY A O 1
ATOM 6557 N N . VAL A 1 835 ? -10.990 6.886 2.958 1.00 35.88 835 VAL A N 1
ATOM 6558 C CA . VAL A 1 835 ? -10.362 5.616 3.370 1.00 35.88 835 VAL A CA 1
ATOM 6559 C C . VAL A 1 835 ? -9.336 5.816 4.487 1.00 35.88 835 VAL A C 1
ATOM 6561 O O . VAL A 1 835 ? -9.268 5.009 5.414 1.00 35.88 835 VAL A O 1
ATOM 6564 N N . ALA A 1 836 ? -8.615 6.942 4.483 1.00 36.38 836 ALA A N 1
ATOM 6565 C CA . ALA A 1 836 ? -7.756 7.330 5.602 1.00 36.38 836 ALA A CA 1
ATOM 6566 C C . ALA A 1 836 ? -8.562 7.599 6.887 1.00 36.38 836 ALA A C 1
ATOM 6568 O O . ALA A 1 836 ? -8.088 7.292 7.979 1.00 36.38 836 ALA A O 1
ATOM 6569 N N . ASN A 1 837 ? -9.795 8.120 6.786 1.00 34.59 837 ASN A N 1
ATOM 6570 C CA . ASN A 1 837 ? -10.671 8.296 7.949 1.00 34.59 837 ASN A CA 1
ATOM 6571 C C . ASN A 1 837 ? -11.276 6.979 8.437 1.00 34.59 837 ASN A C 1
ATOM 6573 O O . ASN A 1 837 ? -11.326 6.779 9.645 1.00 34.59 837 ASN A O 1
ATOM 6577 N N . VAL A 1 838 ? -11.674 6.067 7.545 1.00 34.59 838 VAL A N 1
ATOM 6578 C CA . VAL A 1 838 ? -12.127 4.721 7.936 1.00 34.59 838 VAL A CA 1
ATOM 6579 C C . VAL A 1 838 ? -10.995 3.973 8.654 1.00 34.59 838 VAL A C 1
ATOM 6581 O O . VAL A 1 838 ? -11.204 3.480 9.756 1.00 34.59 838 VAL A O 1
ATOM 6584 N N . LEU A 1 839 ? -9.761 3.998 8.138 1.00 36.66 839 LEU A N 1
ATOM 6585 C CA . LEU A 1 839 ? -8.592 3.402 8.809 1.00 36.66 839 LEU A CA 1
ATOM 6586 C C . LEU A 1 839 ? -8.232 4.073 10.146 1.00 36.66 839 LEU A C 1
ATOM 6588 O O . LEU A 1 839 ? -7.792 3.395 11.072 1.00 36.66 839 LEU A O 1
ATOM 6592 N N . ARG A 1 840 ? -8.445 5.389 10.274 1.00 36.53 840 ARG A N 1
ATOM 6593 C CA . ARG A 1 840 ? -8.223 6.142 11.521 1.00 36.53 840 ARG A CA 1
ATOM 6594 C C . ARG A 1 840 ? -9.296 5.871 12.582 1.00 36.53 840 ARG A C 1
ATOM 6596 O O . ARG A 1 840 ? -9.028 6.052 13.766 1.00 36.53 840 ARG A O 1
ATOM 6603 N N . ILE A 1 841 ? -10.504 5.486 12.171 1.00 35.06 841 ILE A N 1
ATOM 6604 C CA . ILE A 1 841 ? -11.642 5.243 13.069 1.00 35.06 841 ILE A CA 1
ATOM 6605 C C . ILE A 1 841 ? -11.757 3.750 13.447 1.00 35.06 841 ILE A C 1
ATOM 6607 O O . ILE A 1 841 ? -12.158 3.450 14.566 1.00 35.06 841 ILE A O 1
ATOM 6611 N N . VAL A 1 842 ? -11.342 2.821 12.574 1.00 34.78 842 VAL A N 1
ATOM 6612 C CA . VAL A 1 842 ? -11.458 1.355 12.774 1.00 34.78 842 VAL A CA 1
ATOM 6613 C C . VAL A 1 842 ? -10.384 0.756 13.699 1.00 34.78 842 VAL A C 1
ATOM 6615 O O . VAL A 1 842 ? -10.574 -0.343 14.220 1.00 34.78 842 VAL A O 1
ATOM 6618 N N . GLY A 1 843 ? -9.285 1.463 13.976 1.00 31.33 843 GLY A N 1
ATOM 6619 C CA . GLY A 1 843 ? -8.222 0.969 14.855 1.00 31.33 843 GLY A CA 1
ATOM 6620 C C . GLY A 1 843 ? -7.680 2.046 15.787 1.00 31.33 843 GLY A C 1
ATOM 6621 O O . GLY A 1 843 ? -6.899 2.898 15.371 1.00 31.33 843 GLY A O 1
ATOM 6622 N N . GLY A 1 844 ? -8.009 1.958 17.077 1.00 29.95 844 GLY A N 1
ATOM 6623 C CA . GLY A 1 844 ? -7.472 2.809 18.150 1.00 29.95 844 GLY A CA 1
ATOM 6624 C C . GLY A 1 844 ? -5.962 2.682 18.424 1.00 29.95 844 GLY A C 1
ATOM 6625 O O . GLY A 1 844 ? -5.522 3.036 19.512 1.00 29.95 844 GLY A O 1
ATOM 6626 N N . ALA A 1 845 ? -5.155 2.186 17.479 1.00 30.22 845 ALA A N 1
ATOM 6627 C CA . ALA A 1 845 ? -3.705 2.033 17.621 1.00 30.22 845 ALA A CA 1
ATOM 6628 C C . ALA A 1 845 ? -2.972 1.884 16.267 1.00 30.22 845 ALA A C 1
ATOM 6630 O O . ALA A 1 845 ? -2.202 0.944 16.078 1.00 30.22 845 ALA A O 1
ATOM 6631 N N . ILE A 1 846 ? -3.177 2.788 15.299 1.00 33.06 846 ILE A N 1
ATOM 6632 C CA . ILE A 1 846 ? -2.422 2.748 14.030 1.00 33.06 846 ILE A CA 1
ATOM 6633 C C . ILE A 1 846 ? -1.754 4.098 13.747 1.00 33.06 846 ILE A C 1
ATOM 6635 O O . ILE A 1 846 ? -2.185 4.866 12.898 1.00 33.06 846 ILE A O 1
ATOM 6639 N N . ASN A 1 847 ? -0.643 4.363 14.438 1.00 28.81 847 ASN A N 1
ATOM 6640 C CA . ASN A 1 847 ? 0.236 5.508 14.152 1.00 28.81 847 ASN A CA 1
ATOM 6641 C C . ASN A 1 847 ? 1.290 5.216 13.057 1.00 28.81 847 ASN A C 1
ATOM 6643 O O . ASN A 1 847 ? 2.175 6.031 12.842 1.00 28.81 847 ASN A O 1
ATOM 6647 N N . ASN A 1 848 ? 1.228 4.067 12.367 1.00 29.75 848 ASN A N 1
ATOM 6648 C CA . ASN A 1 848 ? 2.211 3.664 11.349 1.00 29.75 848 ASN A CA 1
ATOM 6649 C C . ASN A 1 848 ? 1.547 2.915 10.179 1.00 29.75 848 ASN A C 1
ATOM 6651 O O . ASN A 1 848 ? 1.675 1.692 10.071 1.00 29.75 848 ASN A O 1
ATOM 6655 N N . VAL A 1 849 ? 0.854 3.639 9.301 1.00 31.66 849 VAL A N 1
ATOM 6656 C CA . VAL A 1 849 ? 0.462 3.140 7.973 1.00 31.66 849 VAL A CA 1
ATOM 6657 C C . VAL A 1 849 ? 1.594 3.449 6.982 1.00 31.66 849 VAL A C 1
ATOM 6659 O O . VAL A 1 849 ? 2.029 4.590 6.884 1.00 31.66 849 VAL A O 1
ATOM 6662 N N . THR A 1 850 ? 2.111 2.442 6.275 1.00 29.98 850 THR A N 1
ATOM 6663 C CA . THR A 1 850 ? 3.093 2.596 5.183 1.00 29.98 850 THR A CA 1
ATOM 6664 C C . THR A 1 850 ? 2.415 3.110 3.901 1.00 29.98 850 THR A C 1
ATOM 6666 O O . THR A 1 850 ? 1.300 2.696 3.598 1.00 29.98 850 THR A O 1
ATOM 6669 N N . LEU A 1 851 ? 3.091 3.946 3.096 1.00 27.58 851 LEU A N 1
ATOM 6670 C CA . LEU A 1 851 ? 2.606 4.417 1.776 1.00 27.58 851 LEU A CA 1
ATOM 6671 C C . LEU A 1 851 ? 2.245 3.264 0.810 1.00 27.58 851 LEU A C 1
ATOM 6673 O O . LEU A 1 851 ? 1.299 3.372 0.040 1.00 27.58 851 LEU A O 1
ATOM 6677 N N . ARG A 1 852 ? 2.888 2.095 0.941 1.00 28.59 852 ARG A N 1
ATOM 6678 C CA . ARG A 1 852 ? 2.546 0.875 0.176 1.00 28.59 852 ARG A CA 1
ATOM 6679 C C . ARG A 1 852 ? 1.186 0.261 0.533 1.00 28.59 852 ARG A C 1
ATOM 6681 O O . ARG A 1 852 ? 0.604 -0.455 -0.274 1.00 28.59 852 ARG A O 1
ATOM 6688 N N . LEU A 1 853 ? 0.659 0.552 1.726 1.00 29.12 853 LEU A N 1
ATOM 6689 C CA . LEU A 1 853 ? -0.728 0.238 2.069 1.00 29.12 853 LEU A CA 1
ATOM 6690 C C . LEU A 1 853 ? -1.688 1.213 1.365 1.00 29.12 853 LEU A C 1
ATOM 6692 O O . LEU A 1 853 ? -2.753 0.797 0.931 1.00 29.12 853 LEU A O 1
ATOM 6696 N N . PHE A 1 854 ? -1.294 2.481 1.191 1.00 34.22 854 PHE A N 1
ATOM 6697 C CA . PHE A 1 854 ? -2.067 3.483 0.449 1.00 34.22 854 PHE A CA 1
ATOM 6698 C C . PHE A 1 854 ? -2.139 3.188 -1.060 1.00 34.22 854 PHE A C 1
ATOM 6700 O O . PHE A 1 854 ? -3.202 3.375 -1.641 1.00 34.22 854 PHE A O 1
ATOM 6707 N N . GLU A 1 855 ? -1.078 2.670 -1.688 1.00 33.28 855 GLU A N 1
ATOM 6708 C CA . GLU A 1 855 ? -1.091 2.261 -3.109 1.00 33.28 855 GLU A CA 1
ATOM 6709 C C . GLU A 1 855 ? -1.974 1.035 -3.374 1.00 33.28 855 GLU A C 1
ATOM 6711 O O . GLU A 1 855 ? -2.700 0.995 -4.367 1.00 33.28 855 GLU A O 1
ATOM 6716 N N . ALA A 1 856 ? -1.970 0.053 -2.466 1.00 31.09 856 ALA A N 1
ATOM 6717 C CA . ALA A 1 856 ? -2.901 -1.072 -2.535 1.00 31.09 856 ALA A CA 1
ATOM 6718 C C . ALA A 1 856 ? -4.361 -0.613 -2.334 1.00 31.09 856 ALA A C 1
ATOM 6720 O O . ALA A 1 856 ? -5.278 -1.212 -2.879 1.00 31.09 856 ALA A O 1
ATOM 6721 N N . ILE A 1 857 ? -4.565 0.487 -1.603 1.00 37.88 857 ILE A N 1
ATOM 6722 C CA . ILE A 1 857 ? -5.863 1.122 -1.335 1.00 37.88 857 ILE A CA 1
ATOM 6723 C C . ILE A 1 857 ? -6.293 2.110 -2.442 1.00 37.88 857 ILE A C 1
ATOM 6725 O O . ILE A 1 857 ? -7.476 2.436 -2.544 1.00 37.88 857 ILE A O 1
ATOM 6729 N N . ALA A 1 858 ? -5.375 2.567 -3.300 1.00 40.81 858 ALA A N 1
ATOM 6730 C CA . ALA A 1 858 ? -5.670 3.494 -4.396 1.00 40.81 858 ALA A CA 1
ATOM 6731 C C . ALA A 1 858 ? -6.551 2.865 -5.493 1.00 40.81 858 ALA A C 1
ATOM 6733 O O . ALA A 1 858 ? -7.231 3.585 -6.224 1.00 40.81 858 ALA A O 1
ATOM 6734 N N . ASP 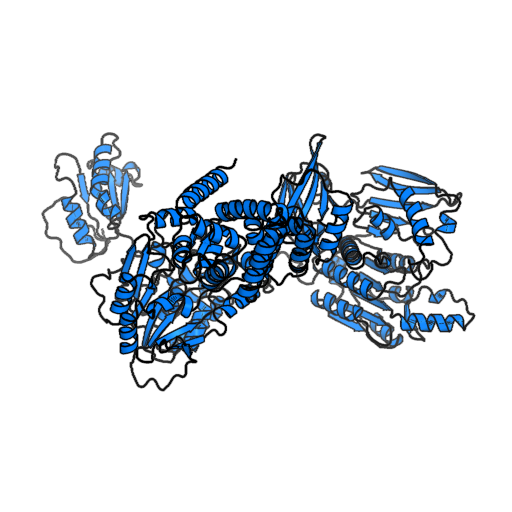A 1 859 ? -6.572 1.533 -5.571 1.00 50.66 859 ASP A N 1
ATOM 6735 C CA . ASP A 1 859 ? -7.519 0.757 -6.367 1.00 50.66 859 ASP A CA 1
ATOM 6736 C C . ASP A 1 859 ? -8.163 -0.330 -5.484 1.00 50.66 859 ASP A C 1
ATOM 6738 O O . ASP A 1 859 ? -7.607 -1.426 -5.350 1.00 50.66 859 ASP A O 1
ATOM 6742 N N . PRO A 1 860 ? -9.333 -0.051 -4.873 1.00 53.34 860 PRO A N 1
ATOM 6743 C CA . PRO A 1 860 ? -10.060 -1.006 -4.033 1.00 53.34 860 PRO A CA 1
ATOM 6744 C C . PRO A 1 860 ? -10.299 -2.368 -4.703 1.00 53.34 860 PRO A C 1
ATOM 6746 O O . PRO A 1 860 ? -10.415 -3.376 -4.007 1.00 53.34 860 PRO A O 1
ATOM 6749 N N . MET A 1 861 ? -10.309 -2.433 -6.042 1.00 61.12 861 MET A N 1
ATOM 6750 C CA . MET A 1 861 ? -10.510 -3.678 -6.791 1.00 61.12 861 MET A CA 1
ATOM 6751 C C . MET A 1 861 ? -9.298 -4.615 -6.762 1.00 61.12 861 MET A C 1
ATOM 6753 O O . 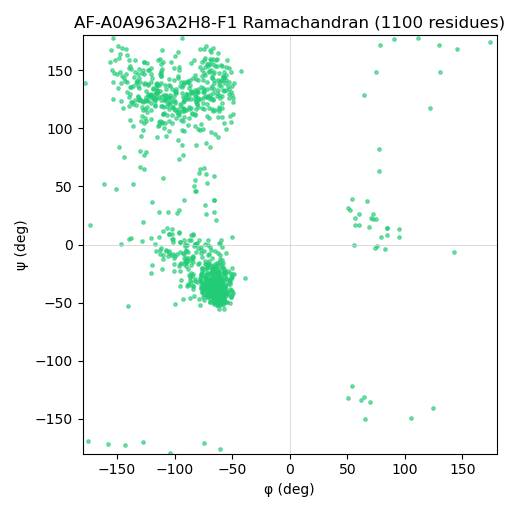MET A 1 861 ? -9.434 -5.795 -7.094 1.00 61.12 861 MET A O 1
ATOM 6757 N N . LYS A 1 862 ? -8.122 -4.134 -6.340 1.00 62.34 862 LYS A N 1
ATOM 6758 C CA . LYS A 1 862 ? -6.914 -4.955 -6.151 1.00 62.34 862 LYS A CA 1
ATOM 6759 C C . LYS A 1 862 ? -6.814 -5.577 -4.760 1.00 62.34 862 LYS A C 1
ATOM 6761 O O . LYS A 1 862 ? -6.011 -6.486 -4.573 1.00 62.34 862 LYS A O 1
ATOM 6766 N N . VAL A 1 863 ? -7.618 -5.123 -3.798 1.00 70.06 863 VAL A N 1
ATOM 6767 C CA . VAL A 1 863 ? -7.650 -5.677 -2.438 1.00 70.06 863 VAL A CA 1
ATOM 6768 C C . VAL A 1 863 ? -8.724 -6.763 -2.370 1.00 70.06 863 VAL A C 1
ATOM 6770 O O . VAL A 1 863 ? -9.902 -6.439 -2.539 1.00 70.06 863 VAL A O 1
ATOM 6773 N N . PRO A 1 864 ? -8.374 -8.035 -2.096 1.00 79.38 864 PRO A N 1
ATOM 6774 C CA . PRO A 1 864 ? -9.330 -9.144 -2.114 1.00 79.38 864 PRO A CA 1
ATOM 6775 C C . PRO A 1 864 ? -10.581 -8.905 -1.255 1.00 79.38 864 PRO A C 1
ATOM 6777 O O . PRO A 1 864 ? -11.699 -9.155 -1.708 1.00 79.38 864 PRO A O 1
ATOM 6780 N N . GLY A 1 865 ? -10.409 -8.360 -0.048 1.00 77.62 865 GLY A N 1
ATOM 6781 C CA . GLY A 1 865 ? -11.506 -8.033 0.863 1.00 77.62 865 GLY A CA 1
ATOM 6782 C C . GLY A 1 865 ? -12.427 -6.906 0.383 1.00 77.62 865 GLY A C 1
ATOM 6783 O O . GLY A 1 865 ? -13.644 -7.021 0.515 1.00 77.62 865 GLY A O 1
ATOM 6784 N N . LEU A 1 866 ? -11.874 -5.840 -0.211 1.00 76.88 866 LEU A N 1
ATOM 6785 C CA . LEU A 1 866 ? -12.659 -4.700 -0.713 1.00 76.88 866 LEU A CA 1
ATOM 6786 C C . LEU A 1 866 ? -13.358 -5.033 -2.034 1.00 76.88 866 LEU A C 1
ATOM 6788 O O . LEU A 1 866 ? -14.538 -4.734 -2.196 1.00 76.88 866 LEU A O 1
ATOM 6792 N N . ARG A 1 867 ? -12.681 -5.743 -2.945 1.00 78.25 867 ARG A N 1
ATOM 6793 C CA . ARG A 1 867 ? -13.294 -6.266 -4.174 1.00 78.25 867 ARG A CA 1
ATOM 6794 C C . ARG A 1 867 ? -14.502 -7.151 -3.873 1.00 78.25 867 ARG A C 1
ATOM 6796 O O . ARG A 1 867 ? -15.467 -7.151 -4.628 1.00 78.25 867 ARG A O 1
ATOM 6803 N N . ALA A 1 868 ? -14.461 -7.911 -2.780 1.00 84.00 868 ALA A N 1
ATOM 6804 C CA . ALA A 1 868 ? -15.547 -8.809 -2.415 1.00 84.00 868 ALA A CA 1
ATOM 6805 C C . ALA A 1 868 ? -16.853 -8.080 -2.055 1.00 84.00 868 ALA A C 1
ATOM 6807 O O . ALA A 1 868 ? -17.915 -8.687 -2.198 1.00 84.00 868 ALA A O 1
ATOM 6808 N N . VAL A 1 869 ? -16.778 -6.816 -1.618 1.00 80.12 869 VAL A N 1
ATOM 6809 C CA . VAL A 1 869 ? -17.937 -5.997 -1.218 1.00 80.12 869 VAL A CA 1
ATOM 6810 C C . VAL A 1 869 ? -18.359 -4.978 -2.277 1.00 80.12 869 VAL A C 1
ATOM 6812 O O . VAL A 1 869 ? -19.267 -4.187 -2.037 1.00 80.12 869 VAL A O 1
ATOM 6815 N N . ASP A 1 870 ? -17.727 -4.993 -3.449 1.00 78.62 870 ASP A N 1
ATOM 6816 C CA . ASP A 1 870 ? -18.176 -4.223 -4.606 1.00 78.62 870 ASP A CA 1
ATOM 6817 C C . ASP A 1 870 ? -19.546 -4.742 -5.101 1.00 78.62 870 ASP A C 1
ATOM 6819 O O . ASP A 1 870 ? -19.743 -5.960 -5.143 1.00 78.62 870 ASP A O 1
ATOM 6823 N N . PRO A 1 871 ? -20.508 -3.882 -5.495 1.00 76.06 871 PRO A N 1
ATOM 6824 C CA . PRO A 1 871 ? -21.811 -4.337 -5.993 1.00 76.06 871 PRO A CA 1
ATOM 6825 C C . PRO A 1 871 ? -21.739 -5.238 -7.232 1.00 76.06 871 PRO A C 1
ATOM 6827 O O . PRO A 1 871 ? -22.603 -6.094 -7.410 1.00 76.06 871 PRO A O 1
ATOM 6830 N N . GLY 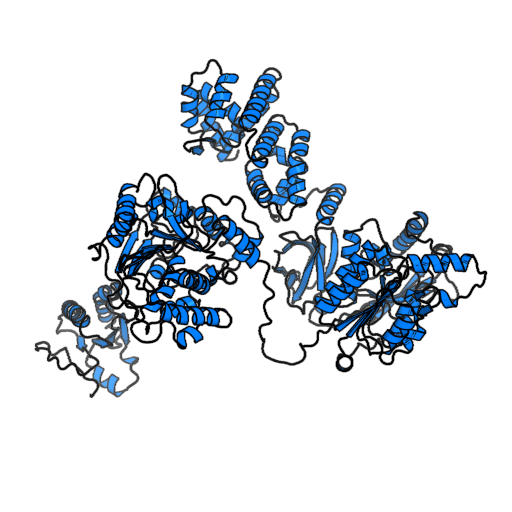A 1 872 ? -20.708 -5.079 -8.068 1.00 76.62 872 GLY A N 1
ATOM 6831 C CA . GLY A 1 872 ? -20.438 -5.930 -9.228 1.00 76.62 872 GLY A CA 1
ATOM 6832 C C . GLY A 1 872 ? -19.701 -7.232 -8.893 1.00 76.62 872 GLY A C 1
ATOM 6833 O O . GLY A 1 872 ? -19.411 -8.023 -9.792 1.00 76.62 872 GLY A O 1
ATOM 6834 N N . SER A 1 873 ? -19.377 -7.479 -7.621 1.00 83.50 873 SER A N 1
ATOM 6835 C CA . SER A 1 873 ? -18.692 -8.693 -7.177 1.00 83.50 873 SER A CA 1
ATOM 6836 C C . SER A 1 873 ? -19.545 -9.941 -7.436 1.00 83.50 873 SER A C 1
ATOM 6838 O O . SER A 1 873 ? -20.691 -10.014 -6.975 1.00 83.50 873 SER A O 1
ATOM 6840 N N . PRO A 1 874 ? -18.989 -10.998 -8.059 1.00 87.38 874 PRO A N 1
ATOM 6841 C CA . PRO A 1 874 ? -19.726 -12.246 -8.228 1.00 87.38 874 PRO A CA 1
ATOM 6842 C C . PRO A 1 874 ? -20.104 -12.912 -6.897 1.00 87.38 874 PRO A C 1
ATOM 6844 O O . PRO A 1 874 ? -21.087 -13.647 -6.837 1.00 87.38 874 PRO A O 1
ATOM 6847 N N . LEU A 1 875 ? -19.374 -12.623 -5.808 1.00 92.69 875 LEU A N 1
ATOM 6848 C CA . LEU A 1 875 ? -19.748 -13.076 -4.466 1.00 92.69 875 LEU A CA 1
ATOM 6849 C C . LEU A 1 875 ? -21.050 -12.414 -3.990 1.00 92.69 875 LEU A C 1
ATOM 6851 O O . LEU A 1 875 ? -21.900 -13.091 -3.416 1.00 92.69 875 LEU A O 1
ATOM 6855 N N . ILE A 1 876 ? -21.225 -11.112 -4.237 1.00 90.69 876 ILE A N 1
ATOM 6856 C CA . ILE A 1 876 ? -22.461 -10.395 -3.896 1.00 90.69 876 ILE A CA 1
ATOM 6857 C C . ILE A 1 876 ? -23.631 -10.975 -4.694 1.00 90.69 876 ILE A C 1
ATOM 6859 O O . ILE A 1 876 ? -24.663 -11.303 -4.106 1.00 90.69 876 ILE A O 1
ATOM 6863 N N . ALA A 1 877 ? -23.455 -11.206 -5.998 1.00 86.12 877 ALA A N 1
ATOM 6864 C CA . ALA A 1 877 ? -24.469 -11.864 -6.823 1.00 86.12 877 ALA A CA 1
ATOM 6865 C C . ALA A 1 877 ? -24.834 -13.264 -6.287 1.00 86.12 877 ALA A C 1
ATOM 6867 O O . ALA A 1 877 ? -26.014 -13.575 -6.117 1.00 86.12 877 ALA A O 1
ATOM 6868 N N . LEU A 1 878 ? -23.832 -14.078 -5.935 1.00 93.19 878 LEU A N 1
ATOM 6869 C CA . LEU A 1 878 ? -24.010 -15.416 -5.359 1.00 93.19 878 LEU A CA 1
ATOM 6870 C C . LEU A 1 878 ? -24.825 -15.387 -4.058 1.00 93.19 878 LEU A C 1
ATOM 6872 O O . LEU A 1 878 ? -25.749 -16.186 -3.882 1.00 93.19 878 LEU A O 1
ATOM 6876 N N . LEU A 1 879 ? -24.503 -14.466 -3.144 1.00 93.19 879 LEU A N 1
ATOM 6877 C CA . LEU A 1 879 ? -25.167 -14.357 -1.842 1.00 93.19 879 LEU A CA 1
ATOM 6878 C C . LEU A 1 879 ? -26.610 -13.830 -1.935 1.00 93.19 879 LEU A C 1
ATOM 6880 O O . LEU A 1 879 ? -27.394 -14.071 -1.014 1.00 93.19 879 LEU A O 1
ATOM 6884 N N . ASN A 1 880 ? -26.976 -13.177 -3.044 1.00 90.19 880 ASN A N 1
ATOM 6885 C CA . ASN A 1 880 ? -28.319 -12.643 -3.308 1.00 90.19 880 ASN A CA 1
ATOM 6886 C C . ASN A 1 880 ? -29.140 -13.468 -4.309 1.00 90.19 880 ASN A C 1
ATOM 6888 O O . ASN A 1 880 ? -30.217 -13.030 -4.719 1.00 90.19 880 ASN A O 1
ATOM 6892 N N . ARG A 1 881 ? -28.674 -14.659 -4.698 1.00 89.12 881 ARG A N 1
ATOM 6893 C CA . ARG A 1 881 ? -29.418 -15.555 -5.593 1.00 89.12 881 ARG A CA 1
ATOM 6894 C C . ARG A 1 881 ? -30.860 -15.769 -5.119 1.00 89.12 881 ARG A C 1
ATOM 6896 O O . ARG A 1 881 ? -31.111 -16.105 -3.960 1.00 89.12 881 ARG A O 1
ATOM 6903 N N . SER A 1 882 ? -31.816 -15.567 -6.025 1.00 81.25 882 SER A N 1
ATOM 6904 C CA . SER A 1 882 ? -33.255 -15.653 -5.742 1.00 81.25 882 SER A CA 1
ATOM 6905 C C . SER A 1 882 ? -33.741 -17.084 -5.528 1.00 81.25 882 SER A C 1
ATOM 6907 O O . SER A 1 882 ? -34.663 -17.305 -4.750 1.00 81.25 882 SER A O 1
ATOM 6909 N N . ASP A 1 883 ? -33.090 -18.058 -6.160 1.00 82.94 883 ASP A N 1
ATOM 6910 C CA . ASP A 1 883 ? -33.417 -19.480 -6.071 1.00 82.94 883 ASP A CA 1
ATOM 6911 C C . ASP A 1 883 ? -32.888 -20.154 -4.788 1.00 82.94 883 ASP A C 1
ATOM 6913 O O . ASP A 1 883 ? -33.150 -21.333 -4.540 1.00 82.94 883 ASP A O 1
ATOM 6917 N N . VAL A 1 884 ? -32.152 -19.416 -3.948 1.00 89.75 884 VAL A N 1
ATOM 6918 C CA . VAL A 1 884 ? -31.586 -19.935 -2.701 1.00 89.75 884 VAL A CA 1
ATOM 6919 C C . VAL A 1 884 ? -32.407 -19.493 -1.491 1.00 89.75 884 VAL A C 1
ATOM 6921 O O . VAL A 1 884 ? -32.482 -18.310 -1.145 1.00 89.75 884 VAL A O 1
ATOM 6924 N N . VAL A 1 885 ? -32.955 -20.489 -0.790 1.00 91.25 885 VAL A N 1
ATOM 6925 C CA . VAL A 1 885 ? -33.682 -20.329 0.475 1.00 91.25 885 VAL A CA 1
ATOM 6926 C C . VAL A 1 885 ? -32.986 -21.135 1.572 1.00 91.25 885 VAL A C 1
ATOM 6928 O O . VAL A 1 885 ? -32.695 -22.321 1.391 1.00 91.25 885 VAL A O 1
ATOM 6931 N N . LEU A 1 886 ? -32.718 -20.488 2.708 1.00 93.44 886 LEU A N 1
ATOM 6932 C CA . LEU A 1 886 ? -32.016 -21.058 3.860 1.00 93.44 886 LEU A CA 1
ATOM 6933 C C . LEU A 1 886 ? -32.962 -21.227 5.063 1.00 93.44 886 LEU A C 1
ATOM 6935 O O . LEU A 1 886 ? -33.841 -20.393 5.303 1.00 93.44 886 LEU A O 1
ATOM 6939 N N . ASP A 1 887 ? -32.763 -22.287 5.844 1.00 89.44 887 ASP A N 1
ATOM 6940 C CA . ASP A 1 887 ? -33.502 -22.574 7.080 1.00 89.44 887 ASP A CA 1
ATOM 6941 C C . ASP A 1 887 ? -32.722 -22.076 8.310 1.00 89.44 887 ASP A C 1
ATOM 6943 O O . ASP A 1 887 ? -32.104 -22.853 9.027 1.00 89.44 887 ASP A O 1
ATOM 6947 N N . GLY A 1 888 ? -32.683 -20.754 8.519 1.00 84.69 888 GLY A N 1
ATOM 6948 C CA . GLY A 1 888 ? -32.029 -20.113 9.671 1.00 84.69 888 GLY A CA 1
ATOM 6949 C C . GLY A 1 888 ? -32.635 -18.744 9.997 1.00 84.69 888 GLY A C 1
ATOM 6950 O O . GLY A 1 888 ? -33.138 -18.062 9.101 1.00 84.69 888 GLY A O 1
ATOM 6951 N N . ASP A 1 889 ? -32.615 -18.338 11.270 1.00 90.75 889 ASP A N 1
ATOM 6952 C CA . ASP A 1 889 ? -33.175 -17.049 11.706 1.00 90.75 889 ASP A CA 1
ATOM 6953 C C . ASP A 1 889 ? -32.187 -15.904 11.446 1.00 90.75 889 ASP A C 1
ATOM 6955 O O . ASP A 1 889 ? -31.059 -15.929 11.940 1.00 90.75 889 ASP A O 1
ATOM 6959 N N . LEU A 1 890 ? -32.617 -14.898 10.680 1.00 94.81 890 LEU A N 1
ATOM 6960 C CA . LEU A 1 890 ? -31.837 -13.703 10.363 1.00 94.81 890 LEU A CA 1
ATOM 6961 C C . LEU A 1 890 ? -32.530 -12.456 10.914 1.00 94.81 890 LEU A C 1
ATOM 6963 O O . LEU A 1 890 ? -33.684 -12.170 10.593 1.00 94.81 890 LEU A O 1
ATOM 6967 N N . SER A 1 891 ? -31.789 -11.692 11.709 1.00 96.38 891 SER A N 1
ATOM 6968 C CA . SER A 1 891 ? -32.192 -10.407 12.277 1.00 96.38 891 SER A CA 1
ATOM 6969 C C . SER A 1 891 ? -31.163 -9.340 11.891 1.00 96.38 891 SER A C 1
ATOM 6971 O O . SER A 1 891 ? -29.998 -9.410 12.273 1.00 96.38 891 SER A O 1
ATOM 6973 N N . ILE A 1 892 ? -31.577 -8.367 11.088 1.00 96.50 892 ILE A N 1
ATOM 6974 C CA . ILE A 1 892 ? -30.711 -7.352 10.489 1.00 96.50 892 ILE A CA 1
ATOM 6975 C C . ILE A 1 892 ? -30.806 -6.067 11.303 1.00 96.50 892 ILE A C 1
ATOM 6977 O O . ILE A 1 892 ? -31.888 -5.509 11.466 1.00 96.50 892 ILE A O 1
ATOM 6981 N N . VAL A 1 893 ? -29.670 -5.575 11.783 1.00 97.12 893 VAL A N 1
ATOM 6982 C CA . VAL A 1 893 ? -29.564 -4.229 12.347 1.00 97.12 893 VAL A CA 1
ATOM 6983 C C . VAL A 1 893 ? -29.036 -3.317 11.251 1.00 97.12 893 VAL A C 1
ATOM 6985 O O . VAL A 1 893 ? -27.892 -3.461 10.810 1.00 97.12 893 VAL A O 1
ATOM 6988 N N . SER A 1 894 ? -29.886 -2.399 10.802 1.00 94.31 894 SER A N 1
ATOM 6989 C CA . SER A 1 894 ? -29.539 -1.371 9.823 1.00 94.31 894 SER A CA 1
ATOM 6990 C C . SER A 1 894 ? -29.513 -0.001 10.485 1.00 94.31 894 SER A C 1
ATOM 6992 O O . SER A 1 894 ? -30.167 0.213 11.510 1.00 94.31 894 SER A O 1
ATOM 6994 N N . GLY A 1 895 ? -28.781 0.935 9.893 1.00 89.12 895 GLY A N 1
ATOM 6995 C CA . GLY A 1 895 ? -28.808 2.301 10.375 1.00 89.12 895 GLY A CA 1
ATOM 6996 C C . GLY A 1 895 ? -28.533 3.347 9.314 1.00 89.12 895 GLY A C 1
ATOM 6997 O O . GLY A 1 895 ? -27.961 3.056 8.260 1.00 89.12 895 GLY A O 1
ATOM 6998 N N . THR A 1 896 ? -28.971 4.565 9.615 1.00 86.56 896 THR A N 1
ATOM 6999 C CA . THR A 1 896 ? -28.721 5.750 8.800 1.00 86.56 896 THR A CA 1
ATOM 7000 C C . THR A 1 896 ? -28.224 6.898 9.664 1.00 86.56 896 THR A C 1
ATOM 7002 O O . THR A 1 896 ? -28.842 7.297 10.654 1.00 86.56 896 THR A O 1
ATOM 7005 N N . PHE A 1 897 ? -27.098 7.470 9.258 1.00 81.25 897 PHE A N 1
ATOM 7006 C CA . PHE A 1 897 ? -26.572 8.675 9.864 1.00 81.25 897 PHE A CA 1
ATOM 7007 C C . PHE A 1 897 ? -27.416 9.883 9.443 1.00 81.25 897 PHE A C 1
ATOM 7009 O O . PHE A 1 897 ? -27.610 10.146 8.255 1.00 81.25 897 PHE A O 1
ATOM 7016 N N . ARG A 1 898 ? -27.882 10.667 10.419 1.00 77.44 898 ARG A N 1
ATOM 7017 C CA . ARG A 1 898 ? -28.599 11.929 10.177 1.00 77.44 898 ARG A CA 1
ATOM 7018 C C . ARG A 1 898 ? -27.785 13.103 10.711 1.00 77.44 898 ARG A C 1
ATOM 7020 O O . ARG A 1 898 ? -27.350 13.107 11.855 1.00 77.44 898 ARG A O 1
ATOM 7027 N N . ALA A 1 899 ? -27.595 14.146 9.906 1.00 62.28 899 ALA A N 1
ATOM 7028 C CA . ALA A 1 899 ? -26.901 15.373 10.321 1.00 62.28 899 ALA A CA 1
ATOM 7029 C C . ALA A 1 899 ? -27.827 16.331 11.109 1.00 62.28 899 ALA A C 1
ATOM 7031 O O . ALA A 1 899 ? -27.895 17.532 10.848 1.00 62.28 899 ALA A O 1
ATOM 7032 N N . ASP A 1 900 ? -28.571 15.785 12.063 1.00 53.66 900 ASP A N 1
ATOM 7033 C CA . ASP A 1 900 ? -29.612 16.452 12.856 1.00 53.66 900 ASP A CA 1
ATOM 7034 C C . ASP A 1 900 ? -29.052 17.356 13.977 1.00 53.66 900 ASP A C 1
ATOM 7036 O O . ASP A 1 900 ? -29.655 18.363 14.344 1.00 53.66 900 ASP A O 1
ATOM 7040 N N . SER A 1 901 ? -27.850 17.060 14.473 1.00 50.59 901 SER A N 1
ATOM 7041 C CA . SER A 1 901 ? -27.160 17.797 15.542 1.00 50.59 901 SER A CA 1
ATOM 7042 C C . SER A 1 901 ? -26.037 18.712 15.023 1.00 50.59 901 SER A C 1
ATOM 7044 O O . SER A 1 901 ? -25.464 18.467 13.967 1.00 50.59 901 SER A O 1
ATOM 7046 N N . LEU A 1 902 ? -25.641 19.756 15.774 1.00 42.69 902 LEU A N 1
ATOM 7047 C CA . LEU A 1 902 ? -24.489 20.626 15.431 1.00 42.69 902 LEU A CA 1
ATOM 7048 C C . LEU A 1 902 ? -23.188 19.825 15.218 1.00 42.69 902 LEU A C 1
ATOM 7050 O O . LEU A 1 902 ? -22.438 20.087 14.278 1.00 42.69 902 LEU A O 1
ATOM 7054 N N . LYS A 1 903 ? -22.962 18.800 16.051 1.00 43.53 903 LYS A N 1
ATOM 7055 C CA . LYS A 1 903 ? -21.866 17.829 15.904 1.00 43.53 903 LYS A CA 1
ATOM 7056 C C . LYS A 1 903 ? -22.052 16.953 14.656 1.00 43.53 903 LYS A C 1
ATOM 7058 O O . LYS A 1 903 ? -21.080 16.706 13.944 1.00 43.53 903 LYS A O 1
ATOM 7063 N N . GLY A 1 904 ? -23.285 16.543 14.353 1.00 43.62 904 GLY A N 1
ATOM 7064 C CA . GLY A 1 904 ? -23.650 15.811 13.136 1.00 43.62 904 GLY A CA 1
ATOM 7065 C C . GLY A 1 904 ? -23.420 16.618 11.854 1.00 43.62 904 GLY A C 1
ATOM 7066 O O . GLY A 1 904 ? -22.831 16.103 10.913 1.00 43.62 904 GLY A O 1
ATOM 7067 N N . LYS A 1 905 ? -23.760 17.913 11.841 1.00 46.78 905 LYS A N 1
ATOM 7068 C CA . LYS A 1 905 ? -23.509 18.847 10.726 1.00 46.78 905 LYS A CA 1
ATOM 7069 C C . LYS A 1 905 ? -22.020 19.117 10.506 1.00 46.78 905 LYS A C 1
ATOM 7071 O O . LYS A 1 905 ? -21.584 19.237 9.363 1.00 46.78 905 LYS A O 1
ATOM 7076 N N . LEU A 1 906 ? -21.227 19.177 11.580 1.00 42.22 906 LEU A N 1
ATOM 7077 C CA . LEU A 1 906 ? -19.766 19.232 11.479 1.00 42.22 906 LEU A CA 1
ATOM 7078 C C . LEU A 1 906 ? -19.212 17.931 10.884 1.00 42.22 906 LEU A C 1
ATOM 7080 O O . LEU A 1 906 ? -18.423 17.975 9.951 1.00 42.22 906 LEU A O 1
ATOM 7084 N N . THR A 1 907 ? -19.670 16.780 11.380 1.00 44.75 907 THR A N 1
ATOM 7085 C CA . THR A 1 907 ? -19.254 15.448 10.902 1.00 44.75 907 THR A CA 1
ATOM 7086 C C . THR A 1 907 ? -19.631 15.237 9.428 1.00 44.75 907 THR A C 1
ATOM 7088 O O . THR A 1 907 ? -18.824 14.729 8.656 1.00 44.75 907 THR A O 1
ATOM 7091 N N . ALA A 1 908 ? -20.797 15.728 9.003 1.00 48.09 908 ALA A N 1
ATOM 7092 C CA . ALA A 1 908 ? -21.248 15.790 7.611 1.00 48.09 908 ALA A CA 1
ATOM 7093 C C . ALA A 1 908 ? -20.353 16.681 6.725 1.00 48.09 908 ALA A C 1
ATOM 7095 O O . ALA A 1 908 ? -19.946 16.273 5.640 1.00 48.09 908 ALA A O 1
ATOM 7096 N N . LYS A 1 909 ? -19.980 17.879 7.200 1.00 41.41 909 LYS A N 1
ATOM 7097 C CA . LYS A 1 909 ? -19.045 18.777 6.493 1.00 41.41 909 LYS A CA 1
ATOM 7098 C C . LYS A 1 909 ? -17.618 18.222 6.404 1.00 41.41 909 LYS A C 1
ATOM 7100 O O . LYS A 1 909 ? -16.950 18.459 5.406 1.00 41.41 909 LYS A O 1
ATOM 7105 N N . PHE A 1 910 ? -17.155 17.508 7.431 1.00 36.16 910 PHE A N 1
ATOM 7106 C CA . PHE A 1 910 ? -15.827 16.880 7.475 1.00 36.16 910 PHE A CA 1
ATOM 7107 C C . PHE A 1 910 ? -15.738 15.591 6.649 1.00 36.16 910 PHE A C 1
ATOM 7109 O O . PHE A 1 910 ? -14.648 15.236 6.209 1.00 36.16 910 PHE A O 1
ATOM 7116 N N . SER A 1 911 ? -16.857 14.889 6.455 1.00 41.62 911 SER A N 1
ATOM 7117 C CA . SER A 1 911 ? -16.903 13.656 5.665 1.00 41.62 911 SER A CA 1
ATOM 7118 C C . SER A 1 911 ? -17.094 13.909 4.176 1.00 41.62 911 SER A C 1
ATOM 7120 O O . SER A 1 911 ? -16.666 13.063 3.410 1.00 41.62 911 SER A O 1
ATOM 7122 N N . GLY A 1 912 ? -17.679 15.038 3.753 1.00 40.03 912 GLY A N 1
ATOM 7123 C CA . GLY A 1 912 ? -17.692 15.530 2.364 1.00 40.03 912 GLY A CA 1
ATOM 7124 C C . GLY A 1 912 ? -18.248 14.590 1.277 1.00 40.03 912 GLY A C 1
ATOM 7125 O O . GLY A 1 912 ? -18.242 14.982 0.114 1.00 40.03 912 GLY A O 1
ATOM 7126 N N . TRP A 1 913 ? -18.689 13.369 1.612 1.00 41.38 913 TRP A N 1
ATOM 7127 C CA . TRP A 1 913 ? -18.615 12.247 0.665 1.00 41.38 913 TRP A CA 1
ATOM 7128 C C . TRP A 1 913 ? -19.743 11.209 0.733 1.00 41.38 913 TRP A C 1
ATOM 7130 O O . TRP A 1 913 ? -19.725 10.268 -0.045 1.00 41.38 913 TRP A O 1
ATOM 7140 N N . MET A 1 914 ? -20.738 11.336 1.611 1.00 43.56 914 MET A N 1
ATOM 7141 C CA . MET A 1 914 ? -21.691 10.236 1.851 1.00 43.56 914 MET A CA 1
ATOM 7142 C C . MET A 1 914 ? -23.080 10.735 2.271 1.00 43.56 914 MET A C 1
ATOM 7144 O O . MET A 1 914 ? -23.625 10.281 3.266 1.00 43.56 914 MET A O 1
ATOM 7148 N N . LEU A 1 915 ? -23.671 11.714 1.582 1.00 44.22 915 LEU A N 1
ATOM 7149 C CA . LEU A 1 915 ? -24.994 12.247 1.973 1.00 44.22 915 LEU A CA 1
ATOM 7150 C C . LEU A 1 915 ? -26.031 12.294 0.850 1.00 44.22 915 LEU A C 1
ATOM 7152 O O . LEU A 1 915 ? -27.140 12.752 1.094 1.00 44.22 915 LEU A O 1
ATOM 7156 N N . GLU A 1 916 ? -25.714 11.811 -0.353 1.00 43.09 916 GLU A N 1
ATOM 7157 C CA . GLU A 1 916 ? -26.713 11.775 -1.433 1.00 43.09 916 GLU A CA 1
ATOM 7158 C C . GLU A 1 916 ? -27.766 10.669 -1.231 1.00 43.09 916 GLU A C 1
ATOM 7160 O O . GLU A 1 916 ? -28.864 10.800 -1.752 1.00 43.09 916 GLU A O 1
ATOM 7165 N N . ASN A 1 917 ? -27.477 9.631 -0.431 1.00 53.34 917 ASN A N 1
ATOM 7166 C CA . ASN A 1 917 ? -28.390 8.520 -0.120 1.00 53.34 917 ASN A CA 1
ATOM 7167 C C . ASN A 1 917 ? -28.304 8.113 1.361 1.00 53.34 917 ASN A C 1
ATOM 7169 O O . ASN A 1 917 ? -27.273 8.330 1.997 1.00 53.34 917 ASN A O 1
ATOM 7173 N N . ASP A 1 918 ? -29.333 7.449 1.889 1.00 73.88 918 ASP A N 1
ATOM 7174 C CA . ASP A 1 918 ? -29.344 6.895 3.251 1.00 73.88 918 ASP A CA 1
ATOM 7175 C C . ASP A 1 918 ? -28.207 5.877 3.459 1.00 73.88 918 ASP A C 1
ATOM 7177 O O . ASP A 1 918 ? -28.126 4.847 2.783 1.00 73.88 918 ASP A O 1
ATOM 7181 N N . ASN A 1 919 ? -27.289 6.182 4.381 1.00 74.88 919 ASN A N 1
ATOM 7182 C CA . ASN A 1 919 ? -26.146 5.340 4.744 1.00 74.88 919 ASN A CA 1
ATOM 7183 C C . ASN A 1 919 ? -25.662 5.631 6.175 1.00 74.88 919 ASN A C 1
ATOM 7185 O O . ASN A 1 919 ? -26.040 6.636 6.775 1.00 74.88 919 ASN A O 1
ATOM 7189 N N . ASP A 1 920 ? -24.800 4.775 6.721 1.00 74.94 920 ASP A N 1
ATOM 7190 C CA . ASP A 1 920 ? -24.230 4.910 8.071 1.00 74.94 920 ASP A CA 1
ATOM 7191 C C . ASP A 1 920 ? -22.816 5.533 8.111 1.00 74.94 920 ASP A C 1
ATOM 7193 O O . ASP A 1 920 ? -22.062 5.284 9.051 1.00 74.94 920 ASP A O 1
ATOM 7197 N N . LEU A 1 921 ? -22.460 6.362 7.123 1.00 69.38 921 LEU A N 1
ATOM 7198 C CA . LEU A 1 921 ? -21.112 6.874 6.808 1.00 69.38 921 LEU A CA 1
ATOM 7199 C C . LEU A 1 921 ? -20.166 5.878 6.126 1.00 69.38 921 LEU A C 1
ATOM 7201 O O . LEU A 1 921 ? -19.026 6.245 5.853 1.00 69.38 921 LEU A O 1
ATOM 7205 N N . VAL A 1 922 ? -20.574 4.632 5.875 1.00 72.38 922 VAL A N 1
ATOM 7206 C CA . VAL A 1 922 ? -19.752 3.672 5.115 1.00 72.38 922 VAL A CA 1
ATOM 7207 C C . VAL A 1 922 ? -20.611 2.836 4.180 1.00 72.38 922 VAL A C 1
ATOM 7209 O O . VAL A 1 922 ? -20.330 2.758 2.986 1.00 72.38 922 VAL A O 1
ATOM 7212 N N . VAL A 1 923 ? -21.653 2.203 4.713 1.00 77.88 923 VAL A N 1
ATOM 7213 C CA . VAL A 1 923 ? -22.484 1.242 3.992 1.00 77.88 923 VAL A CA 1
ATOM 7214 C C . VAL A 1 923 ? -23.839 1.882 3.687 1.00 77.88 923 VAL A C 1
ATOM 7216 O O . VAL A 1 923 ? -24.493 2.392 4.602 1.00 77.88 923 VAL A O 1
ATOM 7219 N N . PRO A 1 924 ? -24.300 1.854 2.422 1.00 80.56 924 PRO A N 1
ATOM 7220 C CA . PRO A 1 924 ? -25.656 2.265 2.082 1.00 80.56 924 PRO A CA 1
ATOM 7221 C C . PRO A 1 924 ? -26.678 1.453 2.875 1.00 80.56 924 PRO A C 1
ATOM 7223 O O . PRO A 1 924 ? -26.605 0.224 2.903 1.00 80.56 924 PRO A O 1
ATOM 7226 N N . THR A 1 925 ? -27.659 2.111 3.486 1.00 82.50 925 THR A N 1
ATOM 7227 C CA . THR A 1 925 ? -28.655 1.450 4.341 1.00 82.50 925 THR A CA 1
ATOM 7228 C C . THR A 1 925 ? -29.414 0.370 3.565 1.00 82.50 925 THR A C 1
ATOM 7230 O O . THR A 1 925 ? -29.559 -0.748 4.053 1.00 82.50 925 THR A O 1
ATOM 7233 N N . ALA A 1 926 ? -29.781 0.642 2.308 1.00 81.50 926 ALA A N 1
ATOM 7234 C CA . ALA A 1 926 ? -30.416 -0.337 1.421 1.00 81.50 926 ALA A CA 1
ATOM 7235 C C . ALA A 1 926 ? -29.535 -1.571 1.139 1.00 81.50 926 ALA A C 1
ATOM 7237 O O . ALA A 1 926 ? -30.050 -2.669 0.923 1.00 81.50 926 ALA A O 1
ATOM 7238 N N . SER A 1 927 ? -28.205 -1.425 1.173 1.00 83.81 927 SER A N 1
ATOM 7239 C CA . SER A 1 927 ? -27.277 -2.547 0.989 1.00 83.81 927 SER A CA 1
ATOM 7240 C C . SER A 1 927 ? -27.300 -3.528 2.163 1.00 83.81 927 SER A C 1
ATOM 7242 O O . SER A 1 927 ? -27.108 -4.731 1.972 1.00 83.81 927 SER A O 1
ATOM 7244 N N . MET A 1 928 ? -27.629 -3.043 3.366 1.00 90.38 928 MET A N 1
ATOM 7245 C CA . MET A 1 928 ? -27.687 -3.849 4.591 1.00 90.38 928 MET A CA 1
ATOM 7246 C C . MET A 1 928 ? -28.779 -4.921 4.575 1.00 90.38 928 MET A C 1
ATOM 7248 O O . MET A 1 928 ? -28.692 -5.913 5.308 1.00 90.38 928 MET A O 1
ATOM 7252 N N . LEU A 1 929 ? -29.794 -4.728 3.733 1.00 89.19 929 LEU A N 1
ATOM 7253 C CA . LEU A 1 929 ? -31.016 -5.526 3.692 1.00 89.19 929 LEU A CA 1
ATOM 7254 C C . LEU A 1 929 ? -30.929 -6.741 2.746 1.00 89.19 929 LEU A C 1
ATOM 7256 O O . LEU A 1 929 ? -31.846 -7.552 2.721 1.00 89.19 929 LEU A O 1
ATOM 7260 N N . GLY A 1 930 ? -29.838 -6.914 1.988 1.00 86.81 930 GLY A N 1
ATOM 7261 C CA . GLY A 1 930 ? -29.699 -8.022 1.026 1.00 86.81 930 GLY A CA 1
ATOM 7262 C C . GLY A 1 930 ? -29.437 -9.410 1.643 1.00 86.81 930 GLY A C 1
ATOM 7263 O O . GLY A 1 930 ? -29.443 -9.602 2.857 1.00 86.81 930 GLY A O 1
ATOM 7264 N N . GLY A 1 931 ? -29.125 -10.397 0.807 1.00 89.44 931 GLY A N 1
ATOM 7265 C CA . GLY A 1 931 ? -28.768 -11.767 1.197 1.00 89.44 931 GLY A CA 1
ATOM 7266 C C . GLY A 1 931 ? -29.809 -12.823 0.812 1.00 89.44 931 GLY A C 1
ATOM 7267 O O . GLY A 1 931 ? -30.857 -12.528 0.241 1.00 89.44 931 GLY A O 1
ATOM 7268 N N . SER A 1 932 ? -29.499 -14.088 1.111 1.00 90.00 932 SER A N 1
ATOM 7269 C CA . SER A 1 932 ? -30.335 -15.232 0.720 1.00 90.00 932 SER A CA 1
ATOM 7270 C C . SER A 1 932 ? -31.657 -15.269 1.498 1.00 90.00 932 SER A C 1
ATOM 7272 O O . SER A 1 932 ? -31.710 -14.901 2.676 1.00 90.00 932 SER A O 1
ATOM 7274 N N . ALA A 1 933 ? -32.724 -15.778 0.873 1.00 88.12 933 ALA A N 1
ATOM 7275 C CA . ALA A 1 933 ? -34.043 -15.834 1.506 1.00 88.12 933 ALA A CA 1
ATOM 7276 C C . ALA A 1 933 ? -34.010 -16.709 2.764 1.00 88.12 933 ALA A C 1
ATOM 7278 O O . ALA A 1 933 ? -33.297 -17.715 2.800 1.00 88.12 933 ALA A O 1
ATOM 7279 N N . ARG A 1 934 ? -34.820 -16.377 3.772 1.00 90.19 934 ARG A N 1
ATOM 7280 C CA . ARG A 1 934 ? -35.029 -17.242 4.940 1.00 90.19 934 ARG A CA 1
ATOM 7281 C C . ARG A 1 934 ? -36.418 -17.853 4.900 1.00 90.19 934 ARG A C 1
ATOM 7283 O O . ARG A 1 934 ? -37.388 -17.141 4.666 1.00 90.19 934 ARG A O 1
ATOM 7290 N N . ARG A 1 935 ? -36.527 -19.148 5.210 1.00 87.06 935 ARG A N 1
ATOM 7291 C CA . ARG A 1 935 ? -37.807 -19.882 5.260 1.00 87.06 935 ARG A CA 1
ATOM 7292 C C . ARG A 1 935 ? -38.880 -19.179 6.095 1.00 87.06 935 ARG A C 1
ATOM 7294 O O . ARG A 1 935 ? -40.052 -19.201 5.745 1.00 87.06 935 ARG A O 1
ATOM 7301 N N . ARG A 1 936 ? -38.468 -18.597 7.225 1.00 83.81 936 ARG A N 1
ATOM 7302 C CA . ARG A 1 936 ? -39.337 -17.918 8.202 1.00 83.81 936 ARG A CA 1
ATOM 7303 C C . ARG A 1 936 ? -39.400 -16.396 8.001 1.00 83.81 936 ARG A C 1
ATOM 7305 O O . ARG A 1 936 ? -39.917 -15.704 8.872 1.00 83.81 936 ARG A O 1
ATOM 7312 N N . GLY A 1 937 ? -38.856 -15.891 6.892 1.00 85.19 937 GLY A N 1
ATOM 7313 C CA . GLY A 1 937 ? -38.609 -14.467 6.673 1.00 85.19 937 GLY A CA 1
ATOM 7314 C C . GLY A 1 937 ? -37.406 -13.955 7.471 1.00 85.19 937 GLY A C 1
ATOM 7315 O O . GLY A 1 937 ? -37.089 -14.458 8.552 1.00 85.19 937 GLY A O 1
ATOM 7316 N N . ALA A 1 938 ? -36.707 -12.964 6.919 1.00 90.81 938 ALA A N 1
ATOM 7317 C CA . ALA A 1 938 ? -35.748 -12.172 7.682 1.00 90.81 938 ALA A CA 1
ATOM 7318 C C . ALA A 1 938 ? -36.494 -11.060 8.429 1.00 90.81 938 ALA A C 1
ATOM 7320 O O . ALA A 1 938 ? -37.611 -10.693 8.063 1.00 90.81 938 ALA A O 1
ATOM 7321 N N . ARG A 1 939 ? -35.886 -10.518 9.480 1.00 92.81 939 ARG A N 1
ATOM 7322 C CA . ARG A 1 939 ? -36.417 -9.358 10.205 1.00 92.81 939 ARG A CA 1
ATOM 7323 C C . ARG A 1 939 ? -35.385 -8.250 10.210 1.00 92.81 939 ARG A C 1
ATOM 7325 O O . ARG A 1 939 ? -34.192 -8.543 10.231 1.00 92.81 939 ARG A O 1
ATOM 7332 N N . CYS A 1 940 ? -35.819 -7.001 10.242 1.00 93.81 940 CYS A N 1
ATOM 7333 C CA . CYS A 1 940 ? -34.942 -5.852 10.368 1.00 93.81 940 CYS A CA 1
ATOM 7334 C C . CYS A 1 940 ? -35.390 -4.922 11.494 1.00 93.81 940 CYS A C 1
ATOM 7336 O O . CYS A 1 940 ? -36.577 -4.765 11.773 1.00 93.81 940 CYS A O 1
ATOM 7338 N N . VAL A 1 941 ? -34.409 -4.283 12.115 1.00 94.94 941 VAL A N 1
ATOM 7339 C CA . VAL A 1 941 ? -34.596 -3.079 12.916 1.00 94.94 941 VAL A CA 1
ATOM 7340 C C . VAL A 1 941 ? -33.753 -1.974 12.288 1.00 94.94 941 VAL A C 1
ATOM 7342 O O . VAL A 1 941 ? -32.636 -2.217 11.813 1.00 94.94 941 VAL A O 1
ATOM 7345 N N . HIS A 1 942 ? -34.312 -0.773 12.242 1.00 94.19 942 HIS A N 1
ATOM 7346 C CA . HIS A 1 942 ? -33.660 0.397 11.679 1.00 94.19 942 HIS A CA 1
ATOM 7347 C C . HIS A 1 942 ? -33.416 1.433 12.772 1.00 94.19 942 HIS A C 1
ATOM 7349 O O . HIS A 1 942 ? -34.327 1.755 13.533 1.00 94.19 942 HIS A O 1
ATOM 7355 N N . PHE A 1 943 ? -32.190 1.943 12.847 1.00 93.38 943 PHE A N 1
ATOM 7356 C CA . PHE A 1 943 ? -31.823 3.037 13.739 1.00 93.38 943 PHE A CA 1
ATOM 7357 C C . PHE A 1 943 ? -31.385 4.253 12.928 1.00 93.38 943 PHE A C 1
ATOM 7359 O O . PHE A 1 943 ? -30.551 4.139 12.036 1.00 93.38 943 PHE A O 1
ATOM 7366 N N . GLU A 1 944 ? -31.862 5.436 13.289 1.00 89.31 944 GLU A N 1
ATOM 7367 C CA . GLU A 1 944 ? -31.426 6.678 12.657 1.00 89.31 944 GLU A CA 1
ATOM 7368 C C . GLU A 1 944 ? -31.040 7.742 13.684 1.00 89.31 944 GLU A C 1
ATOM 7370 O O . GLU A 1 944 ? -31.537 7.759 14.810 1.00 89.31 944 GLU A O 1
ATOM 7375 N N . GLY A 1 945 ? -30.109 8.619 13.303 1.00 81.25 945 GLY A N 1
ATOM 7376 C CA . GLY A 1 945 ? -29.725 9.781 14.106 1.00 81.25 945 GLY A CA 1
ATOM 7377 C C . GLY A 1 945 ? -28.243 10.136 14.007 1.00 81.25 945 GLY A C 1
ATOM 7378 O O . GLY A 1 945 ? -27.423 9.352 13.531 1.00 81.25 945 GLY A O 1
ATOM 7379 N N . GLY A 1 946 ? -27.856 11.313 14.503 1.00 76.12 946 GLY A N 1
ATOM 7380 C CA . GLY A 1 946 ? -26.468 11.796 14.418 1.00 76.12 946 GLY A CA 1
ATOM 7381 C C . GLY A 1 946 ? -25.425 11.050 15.259 1.00 76.12 946 GLY A C 1
ATOM 7382 O O . GLY A 1 946 ? -24.237 11.363 15.169 1.00 76.12 946 GLY A O 1
ATOM 7383 N N . GLN A 1 947 ? -25.836 10.086 16.090 1.00 77.62 947 GLN A N 1
ATOM 7384 C CA . GLN A 1 947 ? -24.926 9.162 16.784 1.00 77.62 947 GLN A CA 1
ATOM 7385 C C . GLN A 1 947 ? -24.892 7.764 16.152 1.00 77.62 947 GLN A C 1
ATOM 7387 O O . GLN A 1 947 ? -24.028 6.975 16.531 1.00 77.62 947 GLN A O 1
ATOM 7392 N N . ILE A 1 948 ? -25.779 7.459 15.198 1.00 84.19 948 ILE A N 1
ATOM 7393 C CA . ILE A 1 948 ? -25.815 6.179 14.485 1.00 84.19 948 ILE A CA 1
ATOM 7394 C C . ILE A 1 948 ? -24.879 6.266 13.283 1.00 84.19 948 ILE A C 1
ATOM 7396 O O . ILE A 1 948 ? -25.140 6.990 12.327 1.00 84.19 948 ILE A O 1
ATOM 7400 N N . ASN A 1 949 ? -23.757 5.557 13.354 1.00 81.44 949 ASN A N 1
ATOM 7401 C CA . ASN A 1 949 ? -22.825 5.396 12.247 1.00 81.44 949 ASN A CA 1
ATOM 7402 C C . ASN A 1 949 ? -22.129 4.032 12.322 1.00 81.44 949 ASN A C 1
ATOM 7404 O O . ASN A 1 949 ? -22.224 3.329 13.331 1.00 81.44 949 ASN A O 1
ATOM 7408 N N . HIS A 1 950 ? -21.391 3.696 11.264 1.00 81.88 950 HIS A N 1
ATOM 7409 C CA . HIS A 1 950 ? -20.751 2.399 11.058 1.00 81.88 950 HIS A CA 1
ATOM 7410 C C . HIS A 1 950 ? -19.900 1.908 12.239 1.00 81.88 950 HIS A C 1
ATOM 7412 O O . HIS A 1 950 ? -19.764 0.706 12.455 1.00 81.88 950 HIS A O 1
ATOM 7418 N N . PHE A 1 951 ? -19.346 2.834 13.025 1.00 79.00 951 PHE A N 1
ATOM 7419 C CA . PHE A 1 951 ? -18.388 2.545 14.091 1.00 79.00 951 PHE A CA 1
ATOM 7420 C C . PHE A 1 951 ? -18.985 2.634 15.495 1.00 79.00 951 PHE A C 1
ATOM 7422 O O . PHE A 1 951 ? -18.294 2.343 16.465 1.00 79.00 951 PHE A O 1
ATOM 7429 N N . SER A 1 952 ? -20.241 3.062 15.629 1.00 82.94 952 SER A N 1
ATOM 7430 C CA . SER A 1 952 ? -20.821 3.424 16.924 1.00 82.94 952 SER A CA 1
ATOM 7431 C C . SER A 1 952 ? -21.996 2.550 17.356 1.00 82.94 952 SER A C 1
ATOM 7433 O O . SER A 1 952 ? -22.535 2.793 18.439 1.00 82.94 952 SER A O 1
ATOM 7435 N N . TYR A 1 953 ? -22.397 1.548 16.556 1.00 88.25 953 TYR A N 1
ATOM 7436 C CA . TYR A 1 953 ? -23.542 0.673 16.853 1.00 88.25 953 TYR A CA 1
ATOM 7437 C C . TYR A 1 953 ? -23.454 0.067 18.261 1.00 88.25 953 TYR A C 1
ATOM 7439 O O . TYR A 1 953 ? -24.385 0.212 19.049 1.00 88.25 953 TYR A O 1
ATOM 7447 N N . PHE A 1 954 ? -22.319 -0.535 18.627 1.00 92.12 954 PHE A N 1
ATOM 7448 C CA . PHE A 1 954 ? -22.132 -1.153 19.948 1.00 92.12 954 PHE A CA 1
ATOM 7449 C C . PHE A 1 954 ? -21.881 -0.148 21.084 1.00 92.12 954 PHE A C 1
ATOM 7451 O O . PHE A 1 954 ? -21.901 -0.527 22.253 1.00 92.12 954 PHE A O 1
ATOM 7458 N N . SER A 1 955 ? -21.716 1.139 20.769 1.00 87.62 955 SER A N 1
ATOM 7459 C CA . SER A 1 955 ? -21.630 2.226 21.751 1.00 87.62 955 SER A CA 1
ATOM 7460 C C . SER A 1 955 ? -23.005 2.840 22.077 1.00 87.62 955 SER A C 1
ATOM 7462 O O . SER A 1 955 ? -23.119 3.640 23.018 1.00 87.62 955 SER A O 1
ATOM 7464 N N . GLN A 1 956 ? -24.051 2.510 21.304 1.00 92.56 956 GLN A N 1
ATOM 7465 C CA . GLN A 1 956 ? -25.404 3.043 21.483 1.00 92.56 956 GLN A CA 1
ATOM 7466 C C . GLN A 1 956 ? -26.257 2.138 22.370 1.00 92.56 956 GLN A C 1
ATOM 7468 O O . GLN A 1 956 ? -26.435 0.955 22.094 1.00 92.56 956 GLN A O 1
ATOM 7473 N N . ALA A 1 957 ? -26.849 2.720 23.416 1.00 92.38 957 ALA A N 1
ATOM 7474 C CA . ALA A 1 957 ? -27.606 1.963 24.410 1.00 92.38 957 ALA A CA 1
ATOM 7475 C C . ALA A 1 957 ? -28.805 1.209 23.812 1.00 92.38 957 ALA A C 1
ATOM 7477 O O . ALA A 1 957 ? -29.006 0.041 24.144 1.00 92.38 957 ALA A O 1
ATOM 7478 N N . ASP A 1 958 ? -29.554 1.842 22.907 1.00 92.88 958 ASP A N 1
ATOM 7479 C CA . ASP A 1 958 ? -30.745 1.239 22.297 1.00 92.88 958 ASP A CA 1
ATOM 7480 C C . ASP A 1 958 ? -30.389 0.090 21.350 1.00 92.88 958 ASP A C 1
ATOM 7482 O O . ASP A 1 958 ? -31.052 -0.949 21.351 1.00 92.88 958 ASP A O 1
ATOM 7486 N N . VAL A 1 959 ? -29.290 0.233 20.604 1.00 95.00 959 VAL A N 1
ATOM 7487 C CA . VAL A 1 959 ? -28.770 -0.816 19.719 1.00 95.00 959 VAL A CA 1
ATOM 7488 C C . VAL A 1 959 ? -28.295 -2.011 20.542 1.00 95.00 959 VAL A C 1
ATOM 7490 O O . VAL A 1 959 ? -28.736 -3.131 20.296 1.00 95.00 959 VAL A O 1
ATOM 7493 N N . VAL A 1 960 ? -27.451 -1.786 21.557 1.00 95.44 960 VAL A N 1
ATOM 7494 C CA . VAL A 1 960 ? -26.932 -2.855 22.428 1.00 95.44 960 VAL A CA 1
ATOM 7495 C C . VAL A 1 960 ? -28.071 -3.598 23.113 1.00 95.44 960 VAL A C 1
ATOM 7497 O O . VAL A 1 960 ? -28.100 -4.826 23.081 1.00 95.44 960 VAL A O 1
ATOM 7500 N N . ARG A 1 961 ? -29.042 -2.873 23.679 1.00 93.75 961 ARG A N 1
ATOM 7501 C CA . ARG A 1 961 ? -30.217 -3.479 24.310 1.00 93.75 961 ARG A CA 1
ATOM 7502 C C . ARG A 1 961 ? -31.001 -4.342 23.322 1.00 93.75 961 ARG A C 1
ATOM 7504 O O . ARG A 1 961 ? -31.287 -5.492 23.625 1.00 93.75 961 ARG A O 1
ATOM 7511 N N . THR A 1 962 ? -31.274 -3.824 22.126 1.00 95.56 962 THR A N 1
ATOM 7512 C CA . THR A 1 962 ? -32.017 -4.548 21.083 1.00 95.56 962 THR A CA 1
ATOM 7513 C C . THR A 1 962 ? -31.288 -5.818 20.630 1.00 95.56 962 THR A C 1
ATOM 7515 O O . THR A 1 962 ? -31.919 -6.857 20.427 1.00 95.56 962 THR A O 1
ATOM 7518 N N . ILE A 1 963 ? -29.957 -5.760 20.505 1.00 95.94 963 ILE A N 1
ATOM 7519 C CA . ILE A 1 963 ? -29.116 -6.913 20.159 1.00 95.94 963 ILE A CA 1
ATOM 7520 C C . ILE A 1 963 ? -29.125 -7.951 21.282 1.00 95.94 963 ILE A C 1
ATOM 7522 O O . ILE A 1 963 ? -29.329 -9.130 21.005 1.00 95.94 963 ILE A O 1
ATOM 7526 N N . VAL A 1 964 ? -28.940 -7.536 22.537 1.00 94.56 964 VAL A N 1
ATOM 7527 C CA . VAL A 1 964 ? -28.936 -8.437 23.702 1.00 94.56 964 VAL A CA 1
ATOM 7528 C C . VAL A 1 964 ? -30.294 -9.121 23.851 1.00 94.56 964 VAL A C 1
ATOM 7530 O O . VAL A 1 964 ? -30.351 -10.346 23.930 1.00 94.56 964 VAL A O 1
ATOM 7533 N N . ASP A 1 965 ? -31.389 -8.361 23.776 1.00 93.12 965 ASP A N 1
ATOM 7534 C CA . ASP A 1 965 ? -32.752 -8.897 23.842 1.00 93.12 965 ASP A CA 1
ATOM 7535 C C . ASP A 1 965 ? -32.984 -9.947 22.742 1.00 93.12 965 ASP A C 1
ATOM 7537 O O . ASP A 1 965 ? -33.554 -11.014 22.986 1.00 93.12 965 ASP A O 1
ATOM 7541 N N . ARG A 1 966 ? -32.483 -9.693 21.525 1.00 94.19 966 ARG A N 1
ATOM 7542 C CA . ARG A 1 966 ? -32.592 -10.639 20.409 1.00 94.19 966 ARG A CA 1
ATOM 7543 C C . ARG A 1 966 ? -31.694 -11.865 20.569 1.00 94.19 966 ARG A C 1
ATOM 7545 O O . ARG A 1 966 ? -32.130 -12.954 20.194 1.00 94.19 966 ARG A O 1
ATOM 7552 N N . LEU A 1 967 ? -30.478 -11.708 21.097 1.00 93.94 967 LEU A N 1
ATOM 7553 C CA . LEU A 1 967 ? -29.545 -12.812 21.346 1.00 93.94 967 LEU A CA 1
ATOM 7554 C C . LEU A 1 967 ? -30.070 -13.776 22.404 1.00 93.94 967 LEU A C 1
ATOM 7556 O O . LEU A 1 967 ? -29.771 -14.963 22.307 1.00 93.94 967 LEU A O 1
ATOM 7560 N N . LEU A 1 968 ? -30.806 -13.280 23.399 1.00 92.56 968 LEU A N 1
ATOM 7561 C CA . LEU A 1 968 ? -31.262 -14.060 24.551 1.00 92.56 968 LEU A CA 1
ATOM 7562 C C . LEU A 1 968 ? -32.683 -14.623 24.392 1.00 92.56 968 LEU A C 1
ATOM 7564 O O . LEU A 1 968 ? -33.047 -15.558 25.100 1.00 92.56 968 LEU A O 1
ATOM 7568 N N . SER A 1 969 ? -33.475 -14.103 23.450 1.00 87.38 969 SER A N 1
ATOM 7569 C CA . SER A 1 969 ? -34.853 -14.543 23.196 1.00 87.38 969 SER A CA 1
ATOM 7570 C C . SER A 1 969 ? -34.980 -15.407 21.937 1.00 87.38 969 SER A C 1
ATOM 7572 O O . SER A 1 969 ? -34.389 -15.113 20.899 1.00 87.38 969 SER A O 1
ATOM 7574 N N . ASP A 1 970 ? -35.832 -16.435 21.979 1.00 79.94 970 ASP A N 1
ATOM 7575 C CA . ASP A 1 970 ? -36.254 -17.185 20.784 1.00 79.94 970 ASP A CA 1
ATOM 7576 C C . ASP A 1 970 ? -37.229 -16.401 19.901 1.00 79.94 970 ASP A C 1
ATOM 7578 O O . ASP A 1 970 ? -37.268 -16.586 18.684 1.00 79.94 970 ASP A O 1
ATOM 7582 N N . LYS A 1 971 ? -38.020 -15.509 20.504 1.00 80.94 971 LYS A N 1
ATOM 7583 C CA . LYS A 1 971 ? -38.992 -14.677 19.793 1.00 80.94 971 LYS A CA 1
ATOM 7584 C C . LYS A 1 971 ? -38.420 -13.285 19.578 1.00 80.94 971 LYS A C 1
ATOM 7586 O O . LYS A 1 971 ? -37.934 -12.654 20.517 1.00 80.94 971 LYS A O 1
ATOM 7591 N N . ALA A 1 972 ? -38.517 -12.794 18.349 1.00 79.00 972 ALA A N 1
ATOM 7592 C CA . ALA A 1 972 ? -38.196 -11.410 18.054 1.00 79.00 972 ALA A CA 1
ATOM 7593 C C . ALA A 1 972 ? -39.221 -10.489 18.743 1.00 79.00 972 ALA A C 1
ATOM 7595 O O . ALA A 1 972 ? -40.427 -10.725 18.656 1.00 79.00 972 ALA A O 1
ATOM 7596 N N . GLY A 1 973 ? -38.737 -9.476 19.466 1.00 80.88 973 GLY A N 1
ATOM 7597 C CA . GLY A 1 973 ? -39.590 -8.445 20.062 1.00 80.88 973 GLY A CA 1
ATOM 7598 C C . GLY A 1 973 ? -40.277 -7.570 19.001 1.00 80.88 973 GLY A C 1
ATOM 7599 O O . GLY A 1 973 ? -39.889 -7.613 17.835 1.00 80.88 973 GLY A O 1
ATOM 7600 N N . PRO A 1 974 ? -41.252 -6.731 19.391 1.00 82.75 974 PRO A N 1
ATOM 7601 C CA . PRO A 1 974 ? -42.075 -5.951 18.456 1.00 82.75 974 PRO A CA 1
ATOM 7602 C C . PRO A 1 974 ? -41.288 -4.922 17.629 1.00 82.75 974 PRO A C 1
ATOM 7604 O O . PRO A 1 974 ? -41.768 -4.481 16.594 1.00 82.75 974 PRO A O 1
ATOM 7607 N N . VAL A 1 975 ? -40.080 -4.552 18.064 1.00 88.44 975 VAL A N 1
ATOM 7608 C CA . VAL A 1 975 ? -39.179 -3.644 17.329 1.00 88.44 975 VAL A CA 1
ATOM 7609 C C . VAL A 1 975 ? -38.575 -4.274 16.067 1.00 88.44 975 VAL A C 1
ATOM 7611 O O . VAL A 1 975 ? -38.040 -3.562 15.224 1.00 88.44 975 VAL A O 1
ATOM 7614 N N . TRP A 1 976 ? -38.631 -5.603 15.939 1.00 90.88 976 TRP A N 1
ATOM 7615 C CA . TRP A 1 976 ? -38.120 -6.333 14.784 1.00 90.88 976 TRP A CA 1
ATOM 7616 C C . TRP A 1 976 ? -39.236 -6.534 13.764 1.00 90.88 976 TRP A C 1
ATOM 7618 O O . TRP A 1 976 ? -40.114 -7.381 13.943 1.00 90.88 976 TRP A O 1
ATOM 7628 N N . VAL A 1 977 ? -39.173 -5.780 12.675 1.00 89.56 977 VAL A N 1
ATOM 7629 C CA . VAL A 1 977 ? -40.177 -5.810 11.610 1.00 89.56 977 VAL A CA 1
ATOM 7630 C C . VAL A 1 977 ? -39.798 -6.884 10.582 1.00 89.56 977 VAL A C 1
ATOM 7632 O O . VAL A 1 977 ? -38.609 -7.034 10.289 1.00 89.56 977 VAL A O 1
ATOM 7635 N N . PRO A 1 978 ? -40.745 -7.673 10.040 1.00 86.62 978 PRO A N 1
ATOM 7636 C CA . PRO A 1 978 ? -40.469 -8.556 8.909 1.00 86.62 978 PRO A CA 1
ATOM 7637 C C . PRO A 1 978 ? -39.886 -7.772 7.729 1.00 86.62 978 PRO A C 1
ATOM 7639 O O . PRO A 1 978 ? -40.410 -6.723 7.365 1.00 86.62 978 PRO A O 1
ATOM 7642 N N . LEU A 1 979 ? -38.807 -8.275 7.133 1.00 82.38 979 LEU A N 1
ATOM 7643 C CA . LEU A 1 979 ? -38.221 -7.671 5.943 1.00 82.38 979 LEU A CA 1
ATOM 7644 C C . LEU A 1 979 ? -39.041 -8.087 4.703 1.00 82.38 979 LEU A C 1
ATOM 7646 O O . LEU A 1 979 ? -39.177 -9.296 4.479 1.00 82.38 979 LEU A O 1
ATOM 7650 N N . PRO A 1 980 ? -39.553 -7.141 3.893 1.00 64.50 980 PRO A N 1
ATOM 7651 C CA . PRO A 1 980 ? -40.232 -7.456 2.637 1.00 64.50 980 PRO A CA 1
ATOM 7652 C C . PRO A 1 980 ? -39.286 -8.177 1.664 1.00 64.50 980 PRO A C 1
ATOM 7654 O O . PRO A 1 980 ? -38.123 -7.797 1.525 1.00 64.50 980 PRO A O 1
ATOM 7657 N N . ASP A 1 981 ? -39.757 -9.220 0.976 1.00 58.19 981 ASP A N 1
ATOM 7658 C CA . ASP A 1 981 ? -38.949 -9.913 -0.039 1.00 58.19 981 ASP A CA 1
ATOM 7659 C C . ASP A 1 981 ? -38.987 -9.137 -1.364 1.00 58.19 981 ASP A C 1
ATOM 7661 O O . ASP A 1 981 ? -39.785 -9.431 -2.250 1.00 58.19 981 ASP A O 1
ATOM 7665 N N . GLU A 1 982 ? -38.101 -8.147 -1.511 1.00 51.25 982 GLU A N 1
ATOM 7666 C CA . GLU A 1 982 ? -37.988 -7.257 -2.687 1.00 51.25 982 GLU A CA 1
ATOM 7667 C C . GLU A 1 982 ? -37.712 -7.980 -4.031 1.00 51.25 982 GLU A C 1
ATOM 7669 O O . GLU A 1 982 ? -37.624 -7.345 -5.080 1.00 51.25 982 GLU A O 1
ATOM 7674 N N . ARG A 1 983 ? -37.558 -9.313 -4.035 1.00 47.66 983 ARG A N 1
ATOM 7675 C CA . ARG A 1 983 ? -37.395 -10.139 -5.249 1.00 47.66 983 ARG A CA 1
ATOM 7676 C C . ARG A 1 983 ? -38.711 -10.517 -5.918 1.00 47.66 983 ARG A C 1
ATOM 7678 O O . ARG A 1 983 ? -38.688 -10.962 -7.065 1.00 47.66 983 ARG A O 1
ATOM 7685 N N . LYS A 1 984 ? -39.844 -10.368 -5.231 1.00 44.25 984 LYS A N 1
ATOM 7686 C CA . LYS A 1 984 ? -41.153 -10.402 -5.880 1.00 44.25 984 LYS A CA 1
ATOM 7687 C C . LYS A 1 984 ? -41.501 -8.960 -6.235 1.00 44.25 984 LYS A C 1
ATOM 7689 O O . LYS A 1 984 ? -41.703 -8.173 -5.313 1.00 44.25 984 LYS A O 1
ATOM 7694 N N . PRO A 1 985 ? -41.504 -8.577 -7.525 1.00 44.66 985 PRO A N 1
ATOM 7695 C CA . PRO A 1 985 ? -41.921 -7.234 -7.874 1.00 44.66 985 PRO A CA 1
ATOM 7696 C C . PRO A 1 985 ? -43.333 -6.988 -7.331 1.00 44.66 985 PRO A C 1
ATOM 7698 O O . PRO A 1 985 ? -44.169 -7.890 -7.445 1.00 44.66 985 PRO A O 1
ATOM 7701 N N . PRO A 1 986 ? -43.619 -5.801 -6.774 1.00 53.06 986 PRO A N 1
ATOM 7702 C CA . PRO A 1 986 ? -44.991 -5.443 -6.464 1.00 53.06 986 PRO A CA 1
ATOM 7703 C C . PRO A 1 986 ? -45.834 -5.523 -7.750 1.00 53.06 986 PRO A C 1
ATOM 7705 O O . PRO A 1 986 ? -45.299 -5.247 -8.841 1.00 53.06 986 PRO A O 1
ATOM 7708 N N . PRO A 1 987 ? -47.107 -5.947 -7.642 1.00 53.97 987 PRO A N 1
ATOM 7709 C CA . PRO A 1 987 ? -47.992 -6.100 -8.790 1.00 53.97 987 PRO A CA 1
ATOM 7710 C C . PRO A 1 987 ? -48.037 -4.809 -9.616 1.00 53.97 987 PRO A C 1
ATOM 7712 O O . PRO A 1 987 ? -47.992 -3.699 -9.079 1.00 53.97 987 PRO A O 1
ATOM 7715 N N . GLU A 1 988 ? -48.050 -4.958 -10.939 1.00 60.41 988 GLU A N 1
ATOM 7716 C CA . GLU A 1 988 ? -48.044 -3.828 -11.869 1.00 60.41 988 GLU A CA 1
ATOM 7717 C C . GLU A 1 988 ? -49.488 -3.438 -12.174 1.00 60.41 988 GLU A C 1
ATOM 7719 O O . GLU A 1 988 ? -50.313 -4.284 -12.504 1.00 60.41 988 GLU A O 1
ATOM 7724 N N . LEU A 1 989 ? -49.806 -2.161 -12.041 1.00 66.00 989 LEU A N 1
ATOM 7725 C CA . LEU A 1 989 ? -51.131 -1.608 -12.237 1.00 66.00 989 LEU A CA 1
ATOM 7726 C C . LEU A 1 989 ? -51.074 -0.697 -13.466 1.00 66.00 989 LEU A C 1
ATOM 7728 O O . LEU A 1 989 ? -50.502 0.394 -13.454 1.00 66.00 989 LEU A O 1
ATOM 7732 N N . VAL A 1 990 ? -51.599 -1.221 -14.566 1.00 67.69 990 VAL A N 1
ATOM 7733 C CA . VAL A 1 990 ? -51.566 -0.637 -15.901 1.00 67.69 990 VAL A CA 1
ATOM 7734 C C . VAL A 1 990 ? -52.832 0.183 -16.127 1.00 67.69 990 VAL A C 1
ATOM 7736 O O . VAL A 1 990 ? -53.929 -0.360 -16.188 1.00 67.69 990 VAL A O 1
ATOM 7739 N N . VAL A 1 991 ? -52.691 1.492 -16.287 1.00 70.50 991 VAL A N 1
ATOM 7740 C CA . VAL A 1 991 ? -53.778 2.414 -16.618 1.00 70.50 991 VAL A CA 1
ATOM 7741 C C . VAL A 1 991 ? -53.743 2.702 -18.119 1.00 70.50 991 VAL A C 1
ATOM 7743 O O . VAL A 1 991 ? -52.847 3.385 -18.615 1.00 70.50 991 VAL A O 1
ATOM 7746 N N . LEU A 1 992 ? -54.712 2.171 -18.857 1.00 66.62 992 LEU A N 1
ATOM 7747 C CA . LEU A 1 992 ? -54.953 2.492 -20.260 1.00 66.62 992 LEU A CA 1
ATOM 7748 C C . LEU A 1 992 ? -55.884 3.707 -20.354 1.00 66.62 992 LEU A C 1
ATOM 7750 O O . LEU A 1 992 ? -56.899 3.750 -19.666 1.00 66.62 992 LEU A O 1
ATOM 7754 N N . TYR A 1 993 ? -55.586 4.679 -21.213 1.00 66.38 993 TYR A N 1
ATOM 7755 C CA . TYR A 1 993 ? -56.430 5.873 -21.372 1.00 66.38 993 TYR A CA 1
ATOM 7756 C C . TYR A 1 993 ? -56.593 6.290 -22.840 1.00 66.38 993 TYR A C 1
ATOM 7758 O O . TYR A 1 993 ? -55.746 5.987 -23.692 1.00 66.38 993 TYR A O 1
ATOM 7766 N N . ALA A 1 994 ? -57.706 6.957 -23.157 1.00 62.47 994 ALA A N 1
ATOM 7767 C CA . ALA A 1 994 ? -57.948 7.522 -24.483 1.00 62.47 994 ALA A CA 1
ATOM 7768 C C . ALA A 1 994 ? -56.986 8.695 -24.737 1.00 62.47 994 ALA A C 1
ATOM 7770 O O . ALA A 1 994 ? -56.781 9.533 -23.867 1.00 62.47 994 ALA A O 1
ATOM 7771 N N . ALA A 1 995 ? -56.365 8.750 -25.917 1.00 56.00 995 ALA A N 1
ATOM 7772 C CA . ALA A 1 995 ? -55.389 9.790 -26.253 1.00 56.00 995 ALA A CA 1
ATOM 7773 C C . ALA A 1 995 ? -56.075 11.088 -26.731 1.00 56.00 995 ALA A C 1
ATOM 7775 O O . ALA A 1 995 ? -55.709 11.635 -27.768 1.00 56.00 995 ALA A O 1
ATOM 7776 N N . ASP A 1 996 ? -57.109 11.550 -26.023 1.00 59.00 996 ASP A N 1
ATOM 7777 C CA . ASP A 1 996 ? -57.751 12.837 -26.307 1.00 59.00 996 ASP A CA 1
ATOM 7778 C C . ASP A 1 996 ? -57.071 13.944 -25.471 1.00 59.00 996 ASP A C 1
ATOM 7780 O O . ASP A 1 996 ? -56.927 13.780 -24.255 1.00 59.00 996 ASP A O 1
ATOM 7784 N N . PRO A 1 997 ? -56.602 15.053 -26.074 1.00 51.41 997 PRO A N 1
ATOM 7785 C CA . PRO A 1 997 ? -55.960 16.154 -25.350 1.00 51.41 997 PRO A CA 1
ATOM 7786 C C . PRO A 1 997 ? -56.827 16.835 -24.276 1.00 51.41 997 PRO A C 1
ATOM 7788 O O . PRO A 1 997 ? -56.262 17.519 -23.426 1.00 51.41 997 PRO A O 1
ATOM 7791 N N . ASP A 1 998 ? -58.152 16.654 -24.273 1.00 52.44 998 ASP A N 1
ATOM 7792 C CA . ASP A 1 998 ? -59.026 17.186 -23.213 1.00 52.44 998 ASP A CA 1
ATOM 7793 C C . ASP A 1 998 ? -59.118 16.263 -21.969 1.00 52.44 998 ASP A C 1
ATOM 7795 O O . ASP A 1 998 ? -59.580 16.699 -20.914 1.00 52.44 998 ASP A O 1
ATOM 7799 N N . ASP A 1 999 ? -58.619 15.018 -22.036 1.00 56.06 999 ASP A N 1
ATOM 7800 C CA . ASP A 1 999 ? -58.692 14.018 -20.950 1.00 56.06 999 ASP A CA 1
ATOM 7801 C C . ASP A 1 999 ? -57.439 13.962 -20.046 1.00 56.06 999 ASP A C 1
ATOM 7803 O O . ASP A 1 999 ? -57.378 13.175 -19.095 1.00 56.06 999 ASP A O 1
ATOM 7807 N N . THR A 1 1000 ? -56.436 14.820 -20.280 1.00 56.47 1000 THR A N 1
ATOM 7808 C CA . THR A 1 1000 ? -55.211 14.896 -19.453 1.00 56.47 1000 THR A CA 1
ATOM 7809 C C . THR A 1 1000 ? -55.494 15.140 -17.965 1.00 56.47 1000 THR A C 1
ATOM 7811 O O . THR A 1 1000 ? -54.824 14.555 -17.115 1.00 56.47 1000 THR A O 1
ATOM 7814 N N . ASP A 1 1001 ? -56.540 15.906 -17.637 1.00 59.94 1001 ASP A N 1
ATOM 7815 C CA . ASP A 1 1001 ? -56.944 16.175 -16.249 1.00 59.94 1001 ASP A CA 1
ATOM 7816 C C . ASP A 1 1001 ? -57.392 14.902 -15.506 1.00 59.94 1001 ASP A C 1
ATOM 7818 O O . ASP A 1 1001 ? -57.181 14.777 -14.298 1.00 59.94 1001 ASP A O 1
ATOM 7822 N N . LEU A 1 1002 ? -57.997 13.935 -16.206 1.00 60.00 1002 LEU A N 1
ATOM 7823 C CA . LEU A 1 1002 ? -58.437 12.664 -15.618 1.00 60.00 1002 LEU A CA 1
ATOM 7824 C C . LEU A 1 1002 ? -57.261 11.712 -15.379 1.00 60.00 1002 LEU A C 1
ATOM 7826 O O . LEU A 1 1002 ? -57.224 11.023 -14.355 1.00 60.00 1002 LEU A O 1
ATOM 7830 N N . VAL A 1 1003 ? -56.284 11.696 -16.289 1.00 62.78 1003 VAL A N 1
ATOM 7831 C CA . VAL A 1 1003 ? -55.045 10.917 -16.140 1.00 62.78 1003 VAL A CA 1
ATOM 7832 C C . VAL A 1 1003 ? -54.234 11.434 -14.953 1.00 62.78 1003 VAL A C 1
ATOM 7834 O O . VAL A 1 1003 ? -53.824 10.637 -14.107 1.00 62.78 1003 VAL A O 1
ATOM 7837 N N . ASP A 1 1004 ? -54.088 12.754 -14.830 1.00 63.44 1004 ASP A N 1
ATOM 7838 C CA . ASP A 1 1004 ? -53.373 13.390 -13.720 1.00 63.44 1004 ASP A CA 1
ATOM 7839 C C . ASP A 1 1004 ? -54.086 13.175 -12.373 1.00 63.44 1004 ASP A C 1
ATOM 7841 O O . ASP A 1 1004 ? -53.438 12.886 -11.363 1.00 63.44 1004 ASP A O 1
ATOM 7845 N N . GLN A 1 1005 ? -55.423 13.227 -12.338 1.00 62.84 1005 GLN A N 1
ATOM 7846 C CA . GLN A 1 1005 ? -56.204 12.901 -11.135 1.00 62.84 1005 GLN A CA 1
ATOM 7847 C C . GLN A 1 1005 ? -56.072 11.429 -10.733 1.00 62.84 1005 GLN A C 1
ATOM 7849 O O . GLN A 1 1005 ? -55.949 11.122 -9.543 1.00 62.84 1005 GLN A O 1
ATOM 7854 N N . CYS A 1 1006 ? -56.080 10.510 -11.701 1.00 63.28 1006 CYS A N 1
ATOM 7855 C CA . CYS A 1 1006 ? -55.881 9.085 -11.453 1.00 63.28 1006 CYS A CA 1
ATOM 7856 C C . CYS A 1 1006 ? -54.459 8.812 -10.938 1.00 63.28 1006 CYS A C 1
ATOM 7858 O O . CYS A 1 1006 ? -54.294 8.141 -9.919 1.00 63.28 1006 CYS A O 1
ATOM 7860 N N . ALA A 1 1007 ? -53.441 9.414 -11.558 1.00 63.59 1007 ALA A N 1
ATOM 7861 C CA . ALA A 1 1007 ? -52.058 9.340 -11.100 1.00 63.59 1007 ALA A CA 1
ATOM 7862 C C . ALA A 1 1007 ? -51.894 9.882 -9.674 1.00 63.59 1007 ALA A C 1
ATOM 7864 O O . ALA A 1 1007 ? -51.309 9.206 -8.832 1.00 63.59 1007 ALA A O 1
ATOM 7865 N N . ALA A 1 1008 ? -52.472 11.044 -9.357 1.00 62.72 1008 ALA A N 1
ATOM 7866 C CA . ALA A 1 1008 ? -52.407 11.623 -8.013 1.00 62.72 1008 ALA A CA 1
ATOM 7867 C C . ALA A 1 1008 ? -53.100 10.748 -6.953 1.00 62.72 1008 ALA A C 1
ATOM 7869 O O . ALA A 1 1008 ? -52.642 10.662 -5.814 1.00 62.72 1008 ALA A O 1
ATOM 7870 N N . THR A 1 1009 ? -54.184 10.079 -7.339 1.00 59.66 1009 THR A N 1
ATOM 7871 C CA . THR A 1 1009 ? -54.978 9.200 -6.474 1.00 59.66 1009 THR A CA 1
ATOM 7872 C C . THR A 1 1009 ? -54.271 7.865 -6.205 1.00 59.66 1009 THR A C 1
ATOM 7874 O O . THR A 1 1009 ? -54.370 7.327 -5.104 1.00 59.66 1009 THR A O 1
ATOM 7877 N N . LEU A 1 1010 ? -53.530 7.341 -7.185 1.00 62.72 1010 LEU A N 1
ATOM 7878 C CA . LEU A 1 1010 ? -52.792 6.076 -7.091 1.00 62.72 1010 LEU A CA 1
ATOM 7879 C C . LEU A 1 1010 ? -51.351 6.245 -6.577 1.00 62.72 1010 LEU A C 1
ATOM 7881 O O . LEU A 1 1010 ? -50.761 5.285 -6.077 1.00 62.72 1010 LEU A O 1
ATOM 7885 N N . ALA A 1 1011 ? -50.800 7.462 -6.631 1.00 62.19 1011 ALA A N 1
ATOM 7886 C CA . ALA A 1 1011 ? -49.449 7.783 -6.173 1.00 62.19 1011 ALA A CA 1
ATOM 7887 C C . ALA A 1 1011 ? -49.132 7.319 -4.736 1.00 62.19 1011 ALA A C 1
ATOM 7889 O O . ALA A 1 1011 ? -48.017 6.852 -4.515 1.00 62.19 1011 ALA A O 1
ATOM 7890 N N . PRO A 1 1012 ? -50.042 7.383 -3.739 1.00 59.44 1012 PRO A N 1
ATOM 7891 C CA . PRO A 1 1012 ? -49.752 6.873 -2.398 1.00 59.44 1012 PRO A CA 1
ATOM 7892 C C . PRO A 1 1012 ? -49.423 5.373 -2.369 1.00 59.44 1012 PRO A C 1
ATOM 7894 O O . PRO A 1 1012 ? -48.534 4.967 -1.623 1.00 59.44 1012 PRO A O 1
ATOM 7897 N N . LEU A 1 1013 ? -50.089 4.564 -3.201 1.00 55.31 1013 LEU A N 1
ATOM 7898 C CA . LEU A 1 1013 ? -49.871 3.114 -3.280 1.00 55.31 1013 LEU A CA 1
ATOM 7899 C C . LEU A 1 1013 ? -48.533 2.778 -3.951 1.00 55.31 1013 LEU A C 1
ATOM 7901 O O . LEU A 1 1013 ? -47.824 1.872 -3.510 1.00 55.31 1013 LEU A O 1
ATOM 7905 N N . GLU A 1 1014 ? -48.163 3.532 -4.986 1.00 57.31 1014 GLU A N 1
ATOM 7906 C CA . GLU A 1 1014 ? -46.857 3.406 -5.642 1.00 57.31 1014 GLU A CA 1
ATOM 7907 C C . GLU A 1 1014 ? -45.713 3.871 -4.735 1.00 57.31 1014 GLU A C 1
ATOM 7909 O O . GLU A 1 1014 ? -44.705 3.181 -4.593 1.00 57.31 1014 GLU A O 1
ATOM 7914 N N . ASN A 1 1015 ? -45.896 4.995 -4.036 1.00 54.34 1015 ASN A N 1
ATOM 7915 C CA . ASN A 1 1015 ? -44.921 5.533 -3.085 1.00 54.34 1015 ASN A CA 1
ATOM 7916 C C . ASN A 1 1015 ? -44.719 4.620 -1.866 1.00 54.34 1015 ASN A C 1
ATOM 7918 O O . ASN A 1 1015 ? -43.630 4.588 -1.294 1.00 54.34 1015 ASN A O 1
ATOM 7922 N N . ALA A 1 1016 ? -45.749 3.865 -1.476 1.00 52.75 1016 ALA A N 1
ATOM 7923 C CA . ALA A 1 1016 ? -45.657 2.824 -0.455 1.00 52.75 1016 ALA A CA 1
ATOM 7924 C C . ALA A 1 1016 ? -45.003 1.526 -0.970 1.00 52.75 1016 ALA A C 1
ATOM 7926 O O . ALA A 1 1016 ? -44.794 0.596 -0.191 1.00 52.75 1016 ALA A O 1
ATOM 7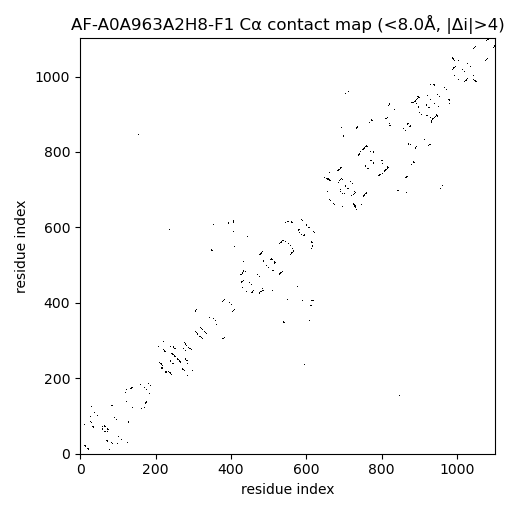927 N N . GLY A 1 1017 ? -44.689 1.441 -2.269 1.00 47.50 1017 GLY A N 1
ATOM 7928 C CA . GLY A 1 1017 ? -44.122 0.254 -2.907 1.00 47.50 1017 GLY A CA 1
ATOM 7929 C C . GLY A 1 1017 ? -45.096 -0.922 -3.006 1.00 47.50 1017 GLY A C 1
ATOM 7930 O O . GLY A 1 1017 ? -44.656 -2.046 -3.237 1.00 47.50 1017 GLY A O 1
ATOM 7931 N N . ALA A 1 1018 ? -46.400 -0.685 -2.818 1.00 55.16 1018 ALA A N 1
ATOM 7932 C CA . ALA A 1 1018 ? -47.433 -1.720 -2.846 1.00 55.16 1018 ALA A CA 1
ATOM 7933 C C . ALA A 1 1018 ? -47.780 -2.158 -4.279 1.00 55.16 1018 ALA A C 1
ATOM 7935 O O . ALA A 1 1018 ? -48.114 -3.319 -4.512 1.00 55.16 1018 ALA A O 1
ATOM 7936 N N . VAL A 1 1019 ? -47.668 -1.240 -5.244 1.00 61.25 1019 VAL A N 1
ATOM 7937 C CA . VAL A 1 1019 ? -47.891 -1.472 -6.680 1.00 61.25 1019 VAL A CA 1
ATOM 7938 C C . VAL A 1 1019 ? -46.862 -0.695 -7.507 1.00 61.25 1019 VAL A C 1
ATOM 7940 O O . VAL A 1 1019 ? -46.241 0.238 -7.005 1.00 61.25 1019 VAL A O 1
ATOM 7943 N N . ARG A 1 1020 ? -46.688 -1.051 -8.783 1.00 63.94 1020 ARG A N 1
ATOM 7944 C CA . ARG A 1 1020 ? -45.993 -0.209 -9.778 1.00 63.94 1020 ARG A CA 1
ATOM 7945 C C . ARG A 1 1020 ? -46.988 0.303 -10.801 1.00 63.94 1020 ARG A C 1
ATOM 7947 O O . ARG A 1 1020 ? -47.706 -0.513 -11.366 1.00 63.94 1020 ARG A O 1
ATOM 7954 N N . LEU A 1 1021 ? -47.029 1.608 -11.052 1.00 67.75 1021 LEU A N 1
ATOM 7955 C CA . LEU A 1 1021 ? -47.979 2.196 -11.991 1.00 67.75 1021 LEU A CA 1
ATOM 7956 C C . LEU A 1 1021 ? -47.376 2.274 -13.390 1.00 67.75 1021 LEU A C 1
ATOM 7958 O O . LEU A 1 1021 ? -46.214 2.635 -13.582 1.00 67.75 1021 LEU A O 1
ATOM 7962 N N . ARG A 1 1022 ? -48.192 1.972 -14.396 1.00 73.31 1022 ARG A N 1
ATOM 7963 C CA . ARG A 1 1022 ? -47.829 2.179 -15.797 1.00 73.31 1022 ARG A CA 1
ATOM 7964 C C . ARG A 1 1022 ? -49.001 2.770 -16.558 1.00 73.31 1022 ARG A C 1
ATOM 7966 O O . ARG A 1 1022 ? -50.047 2.147 -16.646 1.00 73.31 1022 ARG A O 1
ATOM 7973 N N . PHE A 1 1023 ? -48.802 3.929 -17.172 1.00 70.88 1023 PHE A N 1
ATOM 7974 C CA . PHE A 1 1023 ? -49.808 4.574 -18.013 1.00 70.88 1023 PHE A CA 1
ATOM 7975 C C . PHE A 1 1023 ? -49.524 4.283 -19.488 1.00 70.88 1023 PHE A C 1
ATOM 7977 O O . PHE A 1 1023 ? -48.387 4.438 -19.934 1.00 70.88 1023 PHE A O 1
ATOM 7984 N N . ILE A 1 1024 ? -50.537 3.861 -20.245 1.00 68.19 1024 ILE A N 1
ATOM 7985 C CA . ILE A 1 1024 ? -50.419 3.565 -21.680 1.00 68.19 1024 ILE A CA 1
ATOM 7986 C C . ILE A 1 1024 ? -51.554 4.268 -22.424 1.00 68.19 1024 ILE A C 1
ATOM 7988 O O . ILE A 1 1024 ? -52.732 4.054 -22.137 1.00 68.19 1024 ILE A O 1
ATOM 7992 N N . ALA A 1 1025 ? -51.202 5.091 -23.408 1.00 68.69 1025 ALA A N 1
ATOM 7993 C CA . ALA A 1 1025 ? -52.190 5.724 -24.272 1.00 68.69 1025 ALA A CA 1
ATOM 7994 C C . ALA A 1 1025 ? -52.742 4.703 -25.279 1.00 68.69 1025 ALA A C 1
ATOM 7996 O O . ALA A 1 1025 ? -51.993 3.897 -25.831 1.00 68.69 1025 ALA A O 1
ATOM 7997 N N . SER A 1 1026 ? -54.040 4.756 -25.575 1.00 65.12 1026 SER A N 1
ATOM 7998 C CA . SER A 1 1026 ? -54.712 3.843 -26.522 1.00 65.12 1026 SER A CA 1
ATOM 7999 C C . SER A 1 1026 ? -54.040 3.753 -27.906 1.00 65.12 1026 SER A C 1
ATOM 8001 O O . SER A 1 1026 ? -54.048 2.692 -28.533 1.00 65.12 1026 SER A O 1
ATOM 8003 N N . GLU A 1 1027 ? -53.390 4.823 -28.373 1.00 64.56 1027 GLU A N 1
ATOM 8004 C CA . GLU A 1 1027 ? -52.626 4.857 -29.632 1.00 64.56 1027 GLU A CA 1
ATOM 8005 C C . GLU A 1 1027 ? -51.376 3.965 -29.626 1.00 64.56 1027 GLU A C 1
ATOM 8007 O O . GLU A 1 1027 ? -50.910 3.544 -30.687 1.00 64.56 1027 GLU A O 1
ATOM 8012 N N . GLN A 1 1028 ? -50.850 3.653 -28.439 1.00 61.78 1028 GLN A N 1
ATOM 8013 C CA . GLN A 1 1028 ? -49.661 2.824 -28.232 1.00 61.78 1028 GLN A CA 1
ATOM 8014 C C . GLN A 1 1028 ? -49.974 1.319 -28.248 1.00 61.78 1028 GLN A C 1
ATOM 8016 O O . GLN A 1 1028 ? -49.062 0.508 -28.126 1.00 61.78 1028 GLN A O 1
ATOM 8021 N N . LEU A 1 1029 ? -51.243 0.923 -28.410 1.00 62.38 1029 LEU A N 1
ATOM 8022 C CA . LEU A 1 1029 ? -51.640 -0.483 -28.522 1.00 62.38 1029 LEU A CA 1
ATOM 8023 C C . LEU A 1 1029 ? -51.411 -0.993 -29.955 1.00 62.38 1029 LEU A C 1
ATOM 8025 O O . LEU A 1 1029 ? -51.905 -0.394 -30.910 1.00 62.38 1029 LEU A O 1
ATOM 8029 N N . ASP A 1 1030 ? -50.701 -2.109 -30.125 1.00 50.94 1030 ASP A N 1
ATOM 8030 C CA . ASP A 1 1030 ? -50.234 -2.600 -31.437 1.00 50.94 1030 ASP A CA 1
ATOM 8031 C C . ASP A 1 1030 ? -51.342 -3.137 -32.376 1.00 50.94 1030 ASP A C 1
ATOM 8033 O O . ASP A 1 1030 ? -51.131 -3.238 -33.586 1.00 50.94 1030 ASP A O 1
ATOM 8037 N N . ALA A 1 1031 ? -52.540 -3.456 -31.865 1.00 59.16 1031 ALA A N 1
ATOM 8038 C CA . ALA A 1 1031 ? -53.608 -4.109 -32.634 1.00 59.16 1031 ALA A CA 1
ATOM 8039 C C . ALA A 1 1031 ? -54.777 -3.155 -33.010 1.00 59.16 1031 ALA A C 1
ATOM 8041 O O . ALA A 1 1031 ? -55.399 -2.561 -32.123 1.00 59.16 1031 ALA A O 1
ATOM 8042 N N . PRO A 1 1032 ? -55.166 -3.041 -34.302 1.00 52.47 1032 PRO A N 1
ATOM 8043 C CA . PRO A 1 1032 ? -56.258 -2.161 -34.751 1.00 52.47 1032 PRO A CA 1
ATOM 8044 C C . PRO A 1 1032 ? -57.644 -2.514 -34.183 1.00 52.47 1032 PRO A C 1
ATOM 8046 O O . PRO A 1 1032 ? -58.487 -1.635 -34.001 1.00 52.47 1032 PRO A O 1
ATOM 8049 N N . GLU A 1 1033 ? -57.891 -3.797 -33.906 1.00 52.59 1033 GLU A N 1
ATOM 8050 C CA . GLU A 1 1033 ? -59.154 -4.302 -33.342 1.00 52.59 1033 GLU A CA 1
ATOM 8051 C C . GLU A 1 1033 ? -59.303 -3.932 -31.856 1.00 52.59 1033 GLU A C 1
ATOM 8053 O O . GLU A 1 1033 ? -60.390 -3.554 -31.409 1.00 52.59 1033 GLU A O 1
ATOM 8058 N N . SER A 1 1034 ? -58.189 -3.922 -31.115 1.00 50.09 1034 SER A N 1
ATOM 8059 C CA . SER A 1 1034 ? -58.117 -3.433 -29.734 1.00 50.09 1034 SER A CA 1
ATOM 8060 C C . SER A 1 1034 ? -58.364 -1.924 -29.662 1.00 50.09 1034 SER A C 1
ATOM 8062 O O . SER A 1 1034 ? -59.099 -1.472 -28.791 1.00 50.09 1034 SER A O 1
ATOM 8064 N N . ARG A 1 1035 ? -57.860 -1.142 -30.630 1.00 53.38 1035 ARG A N 1
ATOM 8065 C CA . ARG A 1 1035 ? -58.124 0.310 -30.713 1.00 53.38 1035 ARG A CA 1
ATOM 8066 C C . ARG A 1 1035 ? -59.600 0.640 -30.973 1.00 53.38 1035 ARG A C 1
ATOM 8068 O O . ARG A 1 1035 ? -60.110 1.606 -30.419 1.00 53.38 1035 ARG A O 1
ATOM 8075 N N . ARG A 1 1036 ? -60.307 -0.159 -31.787 1.00 50.25 1036 ARG A N 1
ATOM 8076 C CA . ARG A 1 1036 ? -61.745 0.046 -32.078 1.00 50.25 1036 ARG A CA 1
ATOM 8077 C C . ARG A 1 1036 ? -62.663 -0.294 -30.906 1.00 50.25 1036 ARG A C 1
ATOM 8079 O O . ARG A 1 1036 ? -63.686 0.362 -30.752 1.00 50.25 1036 ARG A O 1
ATOM 8086 N N . SER A 1 1037 ? -62.302 -1.286 -30.095 1.00 49.84 1037 SER A N 1
ATOM 8087 C CA . SER A 1 1037 ? -63.102 -1.706 -28.933 1.00 49.84 1037 SER A CA 1
ATOM 8088 C C . SER A 1 1037 ? -62.966 -0.749 -27.739 1.00 49.84 1037 SER A C 1
ATOM 8090 O O . SER A 1 1037 ? -63.846 -0.702 -26.889 1.00 49.84 1037 SER A O 1
ATOM 8092 N N . PHE A 1 1038 ? -61.895 0.054 -27.704 1.00 51.59 1038 PHE A N 1
ATOM 8093 C CA . PHE A 1 1038 ? -61.639 1.081 -26.686 1.00 51.59 1038 PHE A CA 1
ATOM 8094 C C . PHE A 1 1038 ? -62.231 2.461 -27.001 1.00 51.59 1038 PHE A C 1
ATOM 8096 O O . PHE A 1 1038 ? -62.208 3.334 -26.141 1.00 51.59 1038 PHE A O 1
ATOM 8103 N N . ALA A 1 1039 ? -62.798 2.674 -28.193 1.00 49.81 1039 ALA A N 1
ATOM 8104 C CA . ALA A 1 1039 ? -63.297 3.985 -28.625 1.00 49.81 1039 ALA A CA 1
ATOM 8105 C C . ALA A 1 1039 ? -64.489 4.526 -27.798 1.00 49.81 1039 ALA A C 1
ATOM 8107 O O . ALA A 1 1039 ? -64.931 5.647 -28.029 1.00 49.81 1039 ALA A O 1
ATOM 8108 N N . THR A 1 1040 ? -65.024 3.739 -26.859 1.00 48.75 1040 THR A N 1
ATOM 8109 C CA . THR A 1 1040 ? -66.155 4.109 -25.992 1.00 48.75 1040 THR A CA 1
ATOM 8110 C C . THR A 1 1040 ? -65.789 4.281 -24.512 1.00 48.75 1040 THR A C 1
ATOM 8112 O O . THR A 1 1040 ? -66.672 4.638 -23.738 1.00 48.75 1040 THR A O 1
ATOM 8115 N N . ALA A 1 1041 ? -64.538 4.030 -24.104 1.00 51.84 1041 ALA A N 1
ATOM 8116 C CA . ALA A 1 1041 ? -64.083 4.138 -22.712 1.00 51.84 1041 ALA A CA 1
ATOM 8117 C C . ALA A 1 1041 ? -62.943 5.164 -22.584 1.00 51.84 1041 ALA A C 1
ATOM 8119 O O . ALA A 1 1041 ? -61.946 5.084 -23.295 1.00 51.84 1041 ALA A O 1
ATOM 8120 N N . THR A 1 1042 ? -63.086 6.109 -21.656 1.00 57.00 1042 THR A N 1
ATOM 8121 C CA . THR A 1 1042 ? -62.137 7.201 -21.395 1.00 57.00 1042 THR A CA 1
ATOM 8122 C C . THR A 1 1042 ? -60.909 6.723 -20.606 1.00 57.00 1042 THR A C 1
ATOM 8124 O O . THR A 1 1042 ? -59.788 7.148 -20.884 1.00 57.00 1042 THR A O 1
ATOM 8127 N N . LEU A 1 1043 ? -61.088 5.797 -19.653 1.00 59.19 1043 LEU A N 1
ATOM 8128 C CA . LEU A 1 1043 ? -60.008 5.294 -18.792 1.00 59.19 1043 LEU A CA 1
ATOM 8129 C C . LEU A 1 1043 ? -60.257 3.831 -18.378 1.00 59.19 1043 LEU A C 1
ATOM 8131 O O . LEU A 1 1043 ? -61.375 3.501 -17.984 1.00 59.19 1043 LEU A O 1
ATOM 8135 N N . LEU A 1 1044 ? -59.237 2.967 -18.444 1.00 64.12 1044 LEU A N 1
ATOM 8136 C CA . LEU A 1 1044 ? -59.274 1.558 -18.030 1.00 64.12 1044 LEU A CA 1
ATOM 8137 C C . LEU A 1 1044 ? -58.088 1.208 -17.122 1.00 64.12 1044 LEU A C 1
ATOM 8139 O O . LEU A 1 1044 ? -56.942 1.365 -17.521 1.00 64.12 1044 LEU A O 1
ATOM 8143 N N . VAL A 1 1045 ? -58.337 0.677 -15.925 1.00 60.88 1045 VAL A N 1
ATOM 8144 C CA . VAL A 1 1045 ? -57.277 0.274 -14.977 1.00 60.88 1045 VAL A CA 1
ATOM 8145 C C . VAL A 1 1045 ? -57.186 -1.251 -14.892 1.00 60.88 1045 VAL A C 1
ATOM 8147 O O . VAL A 1 1045 ? -58.187 -1.886 -14.574 1.00 60.88 1045 VAL A O 1
ATOM 8150 N N . ILE A 1 1046 ? -56.005 -1.823 -15.147 1.00 62.53 1046 ILE A N 1
ATOM 8151 C CA . ILE A 1 1046 ? -55.722 -3.264 -15.207 1.00 62.53 1046 ILE A CA 1
ATOM 8152 C C . ILE A 1 1046 ? -54.632 -3.636 -14.204 1.00 62.53 1046 ILE A C 1
ATOM 8154 O O . ILE A 1 1046 ? -53.552 -3.059 -14.213 1.00 62.53 1046 ILE A O 1
ATOM 8158 N N . LEU A 1 1047 ? -54.871 -4.646 -13.370 1.00 55.25 1047 LEU A N 1
ATOM 8159 C CA . LEU A 1 1047 ? -53.848 -5.212 -12.488 1.00 55.25 1047 LEU A CA 1
ATOM 8160 C C . LEU A 1 1047 ? -53.154 -6.398 -13.170 1.00 55.25 1047 LEU A C 1
ATOM 8162 O O . LEU A 1 1047 ? -53.815 -7.220 -13.788 1.00 55.25 1047 LEU A O 1
ATOM 8166 N N . VAL A 1 1048 ? -51.832 -6.499 -13.067 1.00 57.59 1048 VAL A N 1
ATOM 8167 C CA . VAL A 1 1048 ? -51.019 -7.534 -13.717 1.00 57.59 1048 VAL A CA 1
ATOM 8168 C C . VAL A 1 1048 ? -50.047 -8.130 -12.696 1.00 57.59 1048 VAL A C 1
ATOM 8170 O O . VAL A 1 1048 ? -49.452 -7.416 -11.885 1.00 57.59 1048 VAL A O 1
ATOM 8173 N N . ASN A 1 1049 ? -49.844 -9.452 -12.759 1.00 53.53 1049 ASN A N 1
ATOM 8174 C CA . ASN A 1 1049 ? -48.866 -10.186 -11.942 1.00 53.53 1049 ASN A CA 1
ATOM 8175 C C . ASN A 1 1049 ? -49.190 -10.226 -10.425 1.00 53.53 1049 ASN A C 1
ATOM 8177 O O . ASN A 1 1049 ? -48.308 -10.133 -9.570 1.00 53.53 1049 ASN A O 1
ATOM 8181 N N . ALA A 1 1050 ? -50.475 -10.347 -10.083 1.00 51.09 1050 ALA A N 1
ATOM 8182 C CA . ALA A 1 1050 ? -50.983 -10.381 -8.712 1.00 51.09 1050 ALA A CA 1
ATOM 8183 C C . ALA A 1 1050 ? -50.864 -11.772 -8.044 1.00 51.09 1050 ALA A C 1
ATOM 8185 O O . ALA A 1 1050 ? -51.301 -12.773 -8.605 1.00 51.09 1050 ALA A O 1
ATOM 8186 N N . GLN A 1 1051 ? -50.334 -11.845 -6.811 1.00 51.41 1051 GLN A N 1
ATOM 8187 C CA . GLN A 1 1051 ? -50.415 -13.048 -5.959 1.00 51.41 1051 GLN A CA 1
ATOM 8188 C C . GLN A 1 1051 ? -51.540 -12.912 -4.920 1.00 51.41 1051 GLN A C 1
ATOM 8190 O O . GLN A 1 1051 ? -51.483 -12.026 -4.071 1.00 51.41 1051 GLN A O 1
ATOM 8195 N N . LEU A 1 1052 ? -52.497 -13.850 -4.942 1.00 44.31 1052 LEU A N 1
ATOM 8196 C CA . LEU A 1 1052 ? -53.802 -13.858 -4.243 1.00 44.31 1052 LEU A CA 1
ATOM 8197 C C . LEU A 1 1052 ? -53.881 -13.298 -2.803 1.00 44.31 1052 LEU A C 1
ATOM 8199 O O . LEU A 1 1052 ? -54.949 -12.834 -2.413 1.00 44.31 1052 LEU A O 1
ATOM 8203 N N . PHE A 1 1053 ? -52.817 -13.350 -1.994 1.00 40.75 1053 PHE A N 1
ATOM 8204 C CA . PHE A 1 1053 ? -52.873 -12.964 -0.574 1.00 40.75 1053 PHE A CA 1
ATOM 8205 C C . PHE A 1 1053 ? -52.617 -11.470 -0.297 1.00 40.75 1053 PHE A C 1
ATOM 8207 O O . PHE A 1 1053 ? -53.272 -10.930 0.590 1.00 40.75 1053 PHE A O 1
ATOM 8214 N N . ASP A 1 1054 ? -51.748 -10.794 -1.062 1.00 49.56 1054 ASP A N 1
ATOM 8215 C CA . ASP A 1 1054 ? -51.486 -9.342 -0.913 1.00 49.56 1054 ASP A CA 1
ATOM 8216 C C . ASP A 1 1054 ? -52.394 -8.484 -1.811 1.00 49.56 1054 ASP A C 1
ATOM 8218 O O . ASP A 1 1054 ? -52.569 -7.288 -1.591 1.00 49.56 1054 ASP A O 1
ATOM 8222 N N . THR A 1 1055 ? -53.027 -9.093 -2.820 1.00 49.34 1055 THR A N 1
ATOM 8223 C CA . THR A 1 1055 ? -53.840 -8.372 -3.813 1.00 49.34 1055 THR A CA 1
ATOM 8224 C C . THR A 1 1055 ? -55.167 -7.876 -3.250 1.00 49.34 1055 THR A C 1
ATOM 8226 O O . THR A 1 1055 ? -55.659 -6.840 -3.678 1.00 49.34 1055 THR A O 1
ATOM 8229 N N . LYS A 1 1056 ? -55.756 -8.585 -2.280 1.00 49.66 1056 LYS A N 1
ATOM 8230 C CA . LYS A 1 1056 ? -57.092 -8.257 -1.767 1.00 49.66 1056 LYS A CA 1
ATOM 8231 C C . LYS A 1 1056 ? -57.132 -6.908 -1.040 1.00 49.66 1056 LYS A C 1
ATOM 8233 O O . LYS A 1 1056 ? -58.024 -6.117 -1.305 1.00 49.66 1056 LYS A O 1
ATOM 8238 N N . ALA A 1 1057 ? -56.144 -6.622 -0.189 1.00 54.00 1057 ALA A N 1
ATOM 8239 C CA . ALA A 1 1057 ? -56.069 -5.351 0.536 1.00 54.00 1057 ALA A CA 1
ATOM 8240 C C . ALA A 1 1057 ? -55.806 -4.163 -0.407 1.00 54.00 1057 ALA A C 1
ATOM 8242 O O . ALA A 1 1057 ? -56.450 -3.125 -0.282 1.00 54.00 1057 ALA A O 1
ATOM 8243 N N . ALA A 1 1058 ? -54.917 -4.346 -1.390 1.00 51.72 1058 ALA A N 1
ATOM 8244 C CA . ALA A 1 1058 ? -54.653 -3.341 -2.416 1.00 51.72 1058 ALA A CA 1
ATOM 8245 C C . ALA A 1 1058 ? -55.887 -3.086 -3.301 1.00 51.72 1058 ALA A C 1
ATOM 8247 O O . ALA A 1 1058 ? -56.170 -1.940 -3.636 1.00 51.72 1058 ALA A O 1
ATOM 8248 N N . LEU A 1 1059 ? -56.646 -4.133 -3.649 1.00 53.81 1059 LEU A N 1
ATOM 8249 C CA . LEU A 1 1059 ? -57.893 -4.023 -4.414 1.00 53.81 1059 LEU A CA 1
ATOM 8250 C C . LEU A 1 1059 ? -59.017 -3.346 -3.620 1.00 53.81 1059 LEU A C 1
ATOM 8252 O O . LEU A 1 1059 ? -59.737 -2.529 -4.189 1.00 53.81 1059 LEU A O 1
ATOM 8256 N N . ASP A 1 1060 ? -59.142 -3.633 -2.322 1.00 56.09 1060 ASP A N 1
ATOM 8257 C CA . ASP A 1 1060 ? -60.111 -2.970 -1.443 1.00 56.09 1060 ASP A CA 1
ATOM 8258 C C . ASP A 1 1060 ? -59.801 -1.459 -1.317 1.00 56.09 1060 ASP A C 1
ATOM 8260 O O . ASP A 1 1060 ? -60.716 -0.636 -1.375 1.00 56.09 1060 ASP A O 1
ATOM 8264 N N . GLU A 1 1061 ? -58.520 -1.066 -1.227 1.00 56.03 1061 GLU A N 1
ATOM 8265 C CA . GLU A 1 1061 ? -58.102 0.348 -1.266 1.00 56.03 1061 GLU A CA 1
ATOM 8266 C C . GLU A 1 1061 ? -58.292 0.992 -2.648 1.00 56.03 1061 GLU A C 1
ATOM 8268 O O . GLU A 1 1061 ? -58.784 2.116 -2.735 1.00 56.03 1061 GLU A O 1
ATOM 8273 N N . LEU A 1 1062 ? -57.981 0.287 -3.739 1.00 54.78 1062 LEU A N 1
ATOM 8274 C C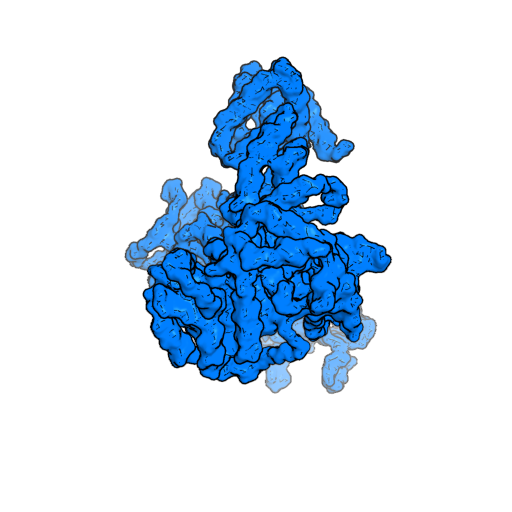A . LEU A 1 1062 ? -58.218 0.757 -5.112 1.00 54.78 1062 LEU A CA 1
ATOM 8275 C C . LEU A 1 1062 ? -59.702 1.029 -5.386 1.00 54.78 1062 LEU A C 1
ATOM 8277 O O . LEU A 1 1062 ? -60.041 2.053 -5.981 1.00 54.78 1062 LEU A O 1
ATOM 8281 N N . ALA A 1 1063 ? -60.589 0.149 -4.915 1.00 55.66 1063 ALA A N 1
ATOM 8282 C CA . ALA A 1 1063 ? -62.037 0.312 -5.024 1.00 55.66 1063 ALA A CA 1
ATOM 8283 C C . ALA A 1 1063 ? -62.570 1.503 -4.201 1.00 55.66 1063 ALA A C 1
ATOM 8285 O O . ALA A 1 1063 ? -63.614 2.071 -4.530 1.00 55.66 1063 ALA A O 1
ATOM 8286 N N . LEU A 1 1064 ? -61.863 1.896 -3.135 1.00 54.50 1064 LEU A N 1
ATOM 8287 C CA . LEU A 1 1064 ? -62.177 3.077 -2.323 1.00 54.50 1064 LEU A CA 1
ATOM 8288 C C . LEU A 1 1064 ? -61.637 4.380 -2.931 1.00 54.50 1064 LEU A C 1
ATOM 8290 O O . LEU A 1 1064 ? -62.244 5.432 -2.732 1.00 54.50 1064 LEU A O 1
ATOM 8294 N N . LEU A 1 1065 ? -60.504 4.312 -3.634 1.00 51.31 1065 LEU A N 1
ATOM 8295 C CA . LEU A 1 1065 ? -59.773 5.470 -4.153 1.00 51.31 1065 LEU A CA 1
ATOM 8296 C C . LEU A 1 1065 ? -60.270 5.939 -5.530 1.00 51.31 1065 LEU A C 1
ATOM 8298 O O . LEU A 1 1065 ? -60.210 7.132 -5.816 1.00 51.31 1065 LEU A O 1
ATOM 8302 N N . LEU A 1 1066 ? -60.788 5.047 -6.380 1.00 55.19 1066 LEU A N 1
ATOM 8303 C CA . LEU A 1 1066 ? -61.247 5.424 -7.721 1.00 55.19 1066 LEU A CA 1
ATOM 8304 C C . LEU A 1 1066 ? -62.599 6.184 -7.680 1.00 55.19 1066 LEU A C 1
ATOM 8306 O O . LEU A 1 1066 ? -63.538 5.753 -7.004 1.00 55.19 1066 LEU A O 1
ATOM 8310 N N . PRO A 1 1067 ? -62.739 7.323 -8.391 1.00 48.91 1067 PRO A N 1
ATOM 8311 C CA . PRO A 1 1067 ? -63.923 8.179 -8.298 1.00 48.91 1067 PRO A CA 1
ATOM 8312 C C . PRO A 1 1067 ? -65.210 7.480 -8.779 1.00 48.91 1067 PRO A C 1
ATOM 8314 O O . PRO A 1 1067 ? -65.299 7.004 -9.907 1.00 48.91 1067 PRO A O 1
ATOM 8317 N N . ARG A 1 1068 ? -66.262 7.487 -7.943 1.00 50.69 1068 ARG A N 1
ATOM 8318 C CA . ARG A 1 1068 ? -67.593 6.879 -8.200 1.00 50.69 1068 ARG A CA 1
ATOM 8319 C C . ARG A 1 1068 ? -68.471 7.635 -9.221 1.00 50.69 1068 ARG A C 1
ATOM 8321 O O . ARG A 1 1068 ? -69.696 7.590 -9.141 1.00 50.69 1068 ARG A O 1
ATOM 8328 N N . SER A 1 1069 ? -67.879 8.374 -10.153 1.00 45.22 1069 SER A N 1
ATOM 8329 C CA . SER A 1 1069 ? -68.614 9.238 -11.084 1.00 45.22 1069 SER A CA 1
ATOM 8330 C C . SER A 1 1069 ? -69.149 8.435 -12.275 1.00 45.22 1069 SER A C 1
ATOM 8332 O O . SER A 1 1069 ? -68.377 7.970 -13.103 1.00 45.22 1069 SER A O 1
ATOM 8334 N N . GLU A 1 1070 ? -70.470 8.276 -12.390 1.00 45.00 1070 GLU A N 1
ATOM 8335 C CA . GLU A 1 1070 ? -71.138 7.720 -13.587 1.00 45.00 1070 GLU A CA 1
ATOM 8336 C C . GLU A 1 1070 ? -71.073 8.654 -14.817 1.00 45.00 1070 GLU A C 1
ATOM 8338 O O . GLU A 1 1070 ? -71.559 8.296 -15.885 1.00 45.00 1070 GLU A O 1
ATOM 8343 N N . ALA A 1 1071 ? -70.493 9.855 -14.694 1.00 43.75 1071 ALA A N 1
ATOM 8344 C CA . ALA A 1 1071 ? -70.621 10.914 -15.699 1.00 43.75 1071 ALA A CA 1
ATOM 8345 C C . ALA A 1 1071 ? -69.451 11.029 -16.697 1.00 43.75 1071 ALA A C 1
ATOM 8347 O O . ALA A 1 1071 ? -69.555 11.793 -17.653 1.00 43.75 1071 ALA A O 1
ATOM 8348 N N . GLN A 1 1072 ? -68.347 10.303 -16.507 1.00 51.62 1072 GLN A N 1
ATOM 8349 C CA . GLN A 1 1072 ? -67.170 10.334 -17.390 1.00 51.62 1072 GLN A CA 1
ATOM 8350 C C . GLN A 1 1072 ? -66.633 8.904 -17.503 1.00 51.62 1072 GLN A C 1
ATOM 8352 O O . GLN A 1 1072 ? -66.531 8.234 -16.482 1.00 51.62 1072 GLN A O 1
ATOM 8357 N N . GLY A 1 1073 ? -66.372 8.408 -18.716 1.00 54.06 1073 GLY A N 1
ATOM 8358 C CA . GLY A 1 1073 ? -66.245 6.983 -19.070 1.00 54.06 1073 GLY A CA 1
ATOM 8359 C C . GLY A 1 1073 ? -65.063 6.210 -18.465 1.00 54.06 1073 GLY A C 1
ATOM 8360 O O . GLY A 1 1073 ? -64.252 5.650 -19.198 1.00 54.06 1073 GLY A O 1
ATOM 8361 N N . VAL A 1 1074 ? -64.959 6.145 -17.138 1.00 54.31 1074 VAL A N 1
ATOM 8362 C CA . VAL A 1 1074 ? -63.941 5.400 -16.388 1.00 54.31 1074 VAL A CA 1
ATOM 8363 C C . VAL A 1 1074 ? -64.458 3.993 -16.076 1.00 54.31 1074 VAL A C 1
ATOM 8365 O O . VAL A 1 1074 ? -65.406 3.816 -15.309 1.00 54.31 1074 VAL A O 1
ATOM 8368 N N . HIS A 1 1075 ? -63.809 2.981 -16.646 1.00 54.81 1075 HIS A N 1
ATOM 8369 C CA . HIS A 1 1075 ? -64.073 1.560 -16.416 1.00 54.81 1075 HIS A CA 1
ATOM 8370 C C . HIS A 1 1075 ? -62.868 0.924 -15.690 1.00 54.81 1075 HIS A C 1
ATOM 8372 O O . HIS A 1 1075 ? -61.732 1.339 -15.886 1.00 54.81 1075 HIS A O 1
ATOM 8378 N N . VAL A 1 1076 ? -63.064 -0.066 -14.813 1.00 53.66 1076 VAL A N 1
ATOM 8379 C CA . VAL A 1 1076 ? -61.982 -0.606 -13.953 1.00 53.66 1076 VAL A CA 1
ATOM 8380 C C . VAL A 1 1076 ? -61.908 -2.118 -14.102 1.00 53.66 1076 VAL A C 1
ATOM 8382 O O . VAL A 1 1076 ? -62.670 -2.830 -13.464 1.00 53.66 1076 VAL A O 1
ATOM 8385 N N . LEU A 1 1077 ? -60.994 -2.624 -14.928 1.00 52.91 1077 LEU A N 1
ATOM 8386 C CA . LEU A 1 1077 ? -60.999 -4.022 -15.357 1.00 52.91 1077 LEU A CA 1
ATOM 8387 C C . LEU A 1 1077 ? -59.845 -4.810 -14.726 1.00 52.91 1077 LEU A C 1
ATOM 8389 O O . LEU A 1 1077 ? -58.705 -4.741 -15.172 1.00 52.91 1077 LEU A O 1
ATOM 8393 N N . VAL A 1 1078 ? -60.135 -5.578 -13.677 1.00 52.00 1078 VAL A N 1
ATOM 8394 C CA . VAL A 1 1078 ? -59.116 -6.315 -12.912 1.00 52.00 1078 VAL A CA 1
ATOM 8395 C C . VAL A 1 1078 ? -58.866 -7.699 -13.520 1.00 52.00 1078 VAL A C 1
ATOM 8397 O O . VAL A 1 1078 ? -59.627 -8.634 -13.290 1.00 52.00 1078 VAL A O 1
ATOM 8400 N N . VAL A 1 1079 ? -57.762 -7.852 -14.253 1.00 49.59 1079 VAL A N 1
ATOM 8401 C CA . VAL A 1 1079 ? -57.336 -9.142 -14.820 1.00 49.59 1079 VAL A CA 1
ATOM 8402 C C . VAL A 1 1079 ? -56.472 -9.901 -13.806 1.00 49.59 1079 VAL A C 1
ATOM 8404 O O . VAL A 1 1079 ? -55.524 -9.352 -13.257 1.00 49.59 1079 VAL A O 1
ATOM 8407 N N . LEU A 1 1080 ? -56.786 -11.167 -13.522 1.00 48.59 1080 LEU A N 1
ATOM 8408 C CA . LEU A 1 1080 ? -56.028 -11.998 -12.578 1.00 48.59 1080 LEU A CA 1
ATOM 8409 C C . LEU A 1 1080 ? -55.435 -13.196 -13.318 1.00 48.59 1080 LEU A C 1
ATOM 8411 O O . LEU A 1 1080 ? -56.155 -13.941 -13.971 1.00 48.59 1080 LEU A O 1
ATOM 8415 N N . ASP A 1 1081 ? -54.128 -13.409 -13.201 1.00 40.66 1081 ASP A N 1
ATOM 8416 C CA . ASP A 1 1081 ? -53.460 -14.512 -13.893 1.00 40.66 1081 ASP A CA 1
ATOM 8417 C C . ASP A 1 1081 ? -53.624 -15.830 -13.101 1.00 40.66 1081 ASP A C 1
ATOM 8419 O O . ASP A 1 1081 ? -52.956 -16.047 -12.087 1.00 40.66 1081 ASP A O 1
ATOM 8423 N N . GLY A 1 1082 ? -54.548 -16.698 -13.541 1.00 44.56 1082 GLY A N 1
ATOM 8424 C CA . GLY A 1 1082 ? -54.627 -18.113 -13.138 1.00 44.56 1082 GLY A CA 1
ATOM 8425 C C . GLY A 1 1082 ? -55.995 -18.647 -12.664 1.00 44.56 1082 GLY A C 1
ATOM 8426 O O . GLY A 1 1082 ? -56.783 -17.947 -12.025 1.00 44.56 1082 GLY A O 1
ATOM 8427 N N . ASP A 1 1083 ? -56.245 -19.938 -12.933 1.00 46.72 1083 ASP A N 1
ATOM 8428 C CA . ASP A 1 1083 ? -57.385 -20.727 -12.426 1.00 46.72 1083 ASP A CA 1
ATOM 8429 C C . ASP A 1 1083 ? -57.294 -20.881 -10.897 1.00 46.72 1083 ASP A C 1
ATOM 8431 O O . ASP A 1 1083 ? -56.602 -21.757 -10.375 1.00 46.72 1083 ASP A O 1
ATOM 8435 N N . SER A 1 1084 ? -57.971 -20.003 -10.156 1.00 44.97 1084 SER A N 1
ATOM 8436 C CA . SER A 1 1084 ? -57.894 -19.957 -8.687 1.00 44.97 1084 SER A CA 1
ATOM 8437 C C . SER A 1 1084 ? -59.141 -20.470 -7.961 1.00 44.97 1084 SER A C 1
ATOM 8439 O O . SER A 1 1084 ? -59.103 -20.607 -6.742 1.00 44.97 1084 SER A O 1
ATOM 8441 N N . GLY A 1 1085 ? -60.228 -20.805 -8.665 1.00 44.41 1085 GLY A N 1
ATOM 8442 C CA . GLY A 1 1085 ? -61.420 -21.419 -8.058 1.00 44.41 1085 GLY A CA 1
ATOM 8443 C C . GLY A 1 1085 ? -62.109 -20.585 -6.963 1.00 44.41 1085 GLY A C 1
ATOM 8444 O O . GLY A 1 1085 ? -62.887 -21.136 -6.186 1.00 44.41 1085 GLY A O 1
ATOM 8445 N N . VAL A 1 1086 ? -61.823 -19.280 -6.876 1.00 41.09 1086 VAL A N 1
ATOM 8446 C CA . VAL A 1 1086 ? -62.469 -18.343 -5.947 1.00 41.09 1086 VAL A CA 1
ATOM 8447 C C . VAL A 1 1086 ? -63.494 -17.518 -6.723 1.00 41.09 1086 VAL A C 1
ATOM 8449 O O . VAL A 1 1086 ? -63.117 -16.693 -7.549 1.00 41.09 1086 VAL A O 1
ATOM 8452 N N . ASP A 1 1087 ? -64.779 -17.737 -6.437 1.00 44.31 1087 ASP A N 1
ATOM 8453 C CA . ASP A 1 1087 ? -65.877 -16.879 -6.900 1.00 44.31 1087 ASP A CA 1
ATOM 8454 C C . ASP A 1 1087 ? -65.898 -15.586 -6.073 1.00 44.31 1087 ASP A C 1
ATOM 8456 O O . ASP A 1 1087 ? -66.044 -15.621 -4.845 1.00 44.31 1087 ASP A O 1
ATOM 8460 N N . PHE A 1 1088 ? -65.775 -14.433 -6.735 1.00 46.97 1088 PHE A N 1
ATOM 8461 C CA . PHE A 1 1088 ? -66.017 -13.140 -6.099 1.00 46.97 1088 PHE A CA 1
ATOM 8462 C C . PHE A 1 1088 ? -67.529 -12.856 -6.070 1.00 46.97 1088 PHE A C 1
ATOM 8464 O O . PHE A 1 1088 ? -68.171 -12.845 -7.121 1.00 46.97 1088 PHE A O 1
ATOM 8471 N N . PRO A 1 1089 ? -68.138 -12.614 -4.893 1.00 39.72 1089 PRO A N 1
ATOM 8472 C CA . PRO A 1 1089 ? -69.553 -12.277 -4.821 1.00 39.72 1089 PRO A CA 1
ATOM 8473 C C . PRO A 1 1089 ? -69.776 -10.858 -5.363 1.00 39.72 1089 PRO A C 1
ATOM 8475 O O . PRO A 1 1089 ? -69.195 -9.892 -4.872 1.00 39.72 1089 PRO A O 1
ATOM 8478 N N . GLY A 1 1090 ? -70.608 -10.761 -6.400 1.00 43.72 1090 GLY A N 1
ATOM 8479 C CA . GLY A 1 1090 ? -70.824 -9.547 -7.180 1.00 43.72 1090 GLY A CA 1
ATOM 8480 C C . GLY A 1 1090 ? -71.508 -8.388 -6.452 1.00 43.72 1090 GLY A C 1
ATOM 8481 O O . GLY A 1 1090 ? -72.274 -8.571 -5.507 1.00 43.72 1090 GLY A O 1
ATOM 8482 N N . SER A 1 1091 ? -71.241 -7.182 -6.962 1.00 39.62 1091 SER A N 1
ATOM 8483 C CA . SER A 1 1091 ? -72.226 -6.095 -7.144 1.00 39.62 1091 SER A CA 1
ATOM 8484 C C . SER A 1 1091 ? -71.668 -4.880 -7.908 1.00 39.62 1091 SER A C 1
ATOM 8486 O O . SER A 1 1091 ? -72.281 -3.818 -7.866 1.00 39.62 1091 SER A O 1
ATOM 8488 N N . ASP A 1 1092 ? -70.545 -5.008 -8.623 1.00 47.28 1092 ASP A N 1
ATOM 8489 C CA . ASP A 1 1092 ? -70.019 -3.915 -9.444 1.00 47.28 1092 ASP A CA 1
ATOM 8490 C C . ASP A 1 1092 ? -69.733 -4.435 -10.858 1.00 47.28 1092 ASP A C 1
ATOM 8492 O O . ASP A 1 1092 ? -68.766 -5.167 -11.073 1.00 47.28 1092 ASP A O 1
ATOM 8496 N N . ASP A 1 1093 ? -70.577 -4.059 -11.827 1.00 45.53 1093 ASP A N 1
ATOM 8497 C CA . ASP A 1 1093 ? -70.487 -4.436 -13.256 1.00 45.53 1093 ASP A CA 1
ATOM 8498 C C . ASP A 1 1093 ? -69.175 -3.972 -13.928 1.00 45.53 1093 ASP A C 1
ATOM 8500 O O . ASP A 1 1093 ? -68.953 -4.173 -15.122 1.00 45.53 1093 ASP A O 1
ATOM 8504 N N . ARG A 1 1094 ? -68.298 -3.312 -13.170 1.00 49.12 1094 ARG A N 1
ATOM 8505 C CA . ARG A 1 1094 ? -67.035 -2.745 -13.633 1.00 49.12 1094 ARG A CA 1
ATOM 8506 C C . ARG A 1 1094 ? -65.893 -3.759 -13.584 1.00 49.12 1094 ARG A C 1
ATOM 8508 O O . ARG A 1 1094 ? -64.999 -3.645 -14.411 1.00 49.12 1094 ARG A O 1
ATOM 8515 N N . ILE A 1 1095 ? -65.935 -4.754 -12.691 1.00 48.06 1095 ILE A N 1
ATOM 8516 C CA . ILE A 1 1095 ? -64.829 -5.696 -12.450 1.00 48.06 1095 ILE A CA 1
ATOM 8517 C C . ILE A 1 1095 ? -65.040 -6.987 -13.257 1.00 48.06 1095 ILE A C 1
ATOM 8519 O O . ILE A 1 1095 ? -65.932 -7.774 -12.952 1.00 48.06 1095 ILE A O 1
ATOM 8523 N N . VAL A 1 1096 ? -64.195 -7.233 -14.265 1.00 48.38 1096 VAL A N 1
ATOM 8524 C CA . VAL A 1 1096 ? -64.242 -8.446 -15.107 1.00 48.38 1096 VAL A CA 1
ATOM 8525 C C . VAL A 1 1096 ? -63.014 -9.318 -14.851 1.00 48.38 1096 VAL A C 1
ATOM 8527 O O . VAL A 1 1096 ? -61.894 -8.887 -15.106 1.00 48.38 1096 VAL A O 1
ATOM 8530 N N . GLN A 1 1097 ? -63.231 -10.550 -14.386 1.00 48.34 1097 GLN A N 1
ATOM 8531 C CA . GLN A 1 1097 ? -62.187 -11.557 -14.177 1.00 48.34 1097 GLN A CA 1
ATOM 8532 C C . GLN A 1 1097 ? -61.930 -12.333 -15.481 1.00 48.34 1097 GLN A C 1
ATOM 8534 O O . GLN A 1 1097 ? -62.858 -12.908 -16.047 1.00 48.34 1097 GLN A O 1
ATOM 8539 N N . LEU A 1 1098 ? -60.677 -12.375 -15.943 1.00 45.72 1098 LEU A N 1
ATOM 8540 C CA . LEU A 1 1098 ? -60.245 -13.172 -17.100 1.00 45.72 1098 LEU A CA 1
ATOM 8541 C C . LEU A 1 1098 ? -59.272 -14.259 -16.636 1.00 45.72 1098 LEU A C 1
ATOM 8543 O O . LEU A 1 1098 ? -58.356 -13.972 -15.872 1.00 45.72 1098 LEU A O 1
ATOM 8547 N N . THR A 1 1099 ? -59.480 -15.498 -17.076 1.00 43.75 1099 THR A N 1
ATOM 8548 C CA . THR A 1 1099 ? -58.615 -16.656 -16.785 1.00 43.75 1099 THR A CA 1
ATOM 8549 C C . THR A 1 1099 ? -57.703 -16.942 -17.976 1.00 43.75 1099 THR A C 1
ATOM 8551 O O . THR A 1 1099 ? -58.104 -16.724 -19.112 1.00 43.75 1099 THR A O 1
ATOM 8554 N N . SER A 1 1100 ? -56.515 -17.515 -17.759 1.00 37.56 1100 SER A N 1
ATOM 8555 C CA . SER A 1 1100 ? -55.490 -17.750 -18.801 1.00 37.56 1100 SER A CA 1
ATOM 8556 C C . SER A 1 1100 ? -55.894 -18.672 -19.973 1.00 37.56 1100 SER A C 1
ATOM 8558 O O . SER A 1 1100 ? -55.088 -18.914 -20.869 1.00 37.56 1100 SER A O 1
ATOM 8560 N N . SER A 1 1101 ? -57.130 -19.180 -19.997 1.00 33.12 1101 SER A N 1
ATOM 8561 C CA . SER A 1 1101 ? -57.711 -19.976 -21.085 1.00 33.12 1101 SER A CA 1
ATOM 8562 C C . SER A 1 1101 ? -58.661 -19.205 -22.021 1.00 33.12 1101 SER A C 1
ATOM 8564 O O . SER A 1 1101 ? -59.179 -19.814 -22.960 1.00 33.12 1101 SER A O 1
ATOM 8566 N N . GLY A 1 1102 ? -58.866 -17.895 -21.825 1.00 31.33 1102 GLY A N 1
ATOM 8567 C CA . GLY A 1 1102 ? -59.715 -17.060 -22.686 1.00 31.33 1102 GLY A CA 1
ATOM 8568 C C . GLY A 1 1102 ? -59.480 -15.573 -22.508 1.00 31.33 1102 GLY A C 1
ATOM 8569 O O . GLY A 1 1102 ? -59.931 -15.052 -21.465 1.00 31.33 1102 GLY A O 1
#

Foldseek 3Di:
DDPLLVVLVVLLVVVCVVDVLLSVLCLLCLLAPWAFPVLSVLSCVPLVVVDDPVSSVCNQPGPQFPDDDPTTTDGDLSNSLVSLQVLLVLCVDPVNVVSSVVSLVSSCVVCVPPDLLSSLSSQLSVCVSPVPQVSLQVSLVVLLLCLLVDLPCQLSLVSLLVSLVRHDPSSCVHPSNVSSVCSNVLDDWPDPPDDDDPVNLVVQLLSLLVAAWDKWAWAADAQKIKIGDDPLPRAAIDIAGPDAFFWKKKWWDDPNDIDIGIDGAGHRGMDMDGHHQTKMWIAGSNRQIAIDHGPVCRPPDDQPAWEFAWDADPVDNQWIWTWTDPDPDIDIDIAGHPPCLLVLLQDVFDPADPPPVVNVVSLVVVLVSCLVDDDLHHAYAYAYDPSCPLDLVLLSCVVSSNLHQYAYEHDPDFPDPDCVVVVPFAQAEEQEEADQFDPPQSVLLQVLSVVLVGNYDYHTHDAQVVVLCVQQVGGHQYYEYAYDPVQVVVCVVVCVVDPDPDLQQLQWARRHPPDTHHLVSQLPHPDQHQEYEYHGAAGGNSCNCVCNQHSSQVSPHQKYKYFRHHDDPVLSSQLSNQLSVCLSSWHFNSSSNSRSQVRSCSVPVPGDSSSRIHMYHNRRDHSDRPDPPDDDDDDDDPDPPPPLLVQLVVQLCVQQVDWDKFFFDPPPHTDTHDDDPDPPVDQQEAEEEEEAASAFCCLFQVLCCPPVNVVLVVLVCVRNPRRYMYTRDHLFSDALLQSLLRHLVRDAAAHAYEYDYAEQSVLSVLLLLLLQWPDDFSADPVNLVLDDDPSSVSSVSSSVSSVVRNYHHAHYEYEQYQLLAFDDDPDQPLLVQQVVVVSVLRDPDPSDRNVSNVVCSSDLCNTNNSVCRHNPHSSSVSFQDAPTEGAYEAEFEFEFADLPDPVSVVVCVSLVPPPPAGAQSTHGRVSRQGGGAYPVAYWYAYYYYNQRHSRCQSVDPVSSVQVSCRSNDSDRPPRIHGDDPVVQQQKEKEKEFEPDPVLVVVVVLVCVLCVVCVVVSNYHYHYDYLVNDPDPVSSVVCPQAGMEIEIGDDDPPSVVVVVVSVVVRDDPDPPHRYAYEYEDEADDVDDDDDDDPRYDYDYPVD